Protein 7EUM (pdb70)

Radius of gyration: 29.99 Å; Cα contacts (8 Å, |Δi|>4): 3594; chains: 6; bounding box: 72×74×79 Å

Organism: Nitrosopumilus maritimus (strain SCM1) (NCBI:txid436308)

Secondary structure (DSSP, 8-state):
-EEEEE---EEEEE--GGGTT---HHHHHHHHHHTT----TT---EEEEEGGGS-SB---SS-HHHHHHHHHHHHHHHHHHHS-SS-EEEEE-SEEETHHHHHHHHSSEEEEETT-EEE-THHHHT---TTTHHHHHHHHH-HHHHHHHHHH---EEHHHHHHHTSSSEEE-GGGHHHHHHHHHHHHHSS-HHHHHHHHHHHHHHTTS-HHHHHHHHHHHHHHHHTSHHHH-/-EEEEE-SSTT-EEEEEE--GGGTT---HHHHHHHHHHTTTT---SS--EEEEEETTSSEEE-----TTHHHHHHHHHHHHHHHHHT-SS-EEEEE-SEEETHHHHHHHHSSEEEEETT-EEE-GGGGTTS--TTTHHHHHHHHH-HHHHHHHHHHT-EEEHHHHHHTTSSSEEE-HHHHHHHHHHHHHHHHHS-HHHHHHHHHHHHHHTTS-HHHHHHHHHHHHHHHHTSHHHH-/-EEEEEE--EEEEEE--GGGTT---HHHHHHHHHHHHHHHH-SS--EEEEEESSSSB------S-HHHHHHHHHHHHHHHHHHHT-SS-EEEEE-SEEETHHHHHHHHSSEEEEETT-EEE--GGGGT---SSSHHHHHHHHH-HHHHHHHHHH--EEEHHHHHHTTSSSEEE-GGGHHHHHHHHHHHHHTS-HHHHHHHHHHHHHHTTS-HHHHHHHHHHHHHHHHTSHHHHHH--/-EEEEE---EEEEE--GGGT----HHHHHHHHHHT---SS---EEEEETTSSEEE------HHHHHHHHHHHHHHHHHHHT-SS-EEEEE-SEEETHHHHHHHHSSEEEEETT-EEE-GGGGTTS--TTTHHHHHHHHH-HHHHHHHHHH---EEHHHHHHHTSSSEEE-STTHHHHHHHHHHHHHHS-HHHHHHHHHHHHHHTTS-HHHHHHHHHHHHHHHHTSHHHH-/-EEEEE---EEEEE--GGGTT---HHHHHHHHHHT----TT---EEEEETTSSEEE---S-HHHHHHHHHHHHHHHHHHHT-SS-EEEEE-SEEETHHHHHHHHSSEEEEETT-EEE-GGGGTT----SSHHHHHHHHH-HHHHHHHHHH--EEEHHHHHHTTSSSEEE-GGGHHHHHHHHHHHHHTS-HHHHHHHHHHHHHHTTS-HHHHHHHHHHHHHHHHTSGGGT-/-EEEEE---EEEEE--GGGTT---HHHHHHHHHH----SS---EEEEETTSSEEE-----SHHHHHHHHHHHHHHHHHHT-SS-EEEEE-SEEETHHHHHHHHSSEEEEETT-EEE-GGGGTT----SSHHHHHHHHH-HHHHHHHHHH--EEEHHHHHHTTSSSEEE-HHHHHHHHHHHHHHHHHS-HHHHHHHHHHHHHHTTS-HHHHHHHHHHHHHHHHTSHHHH-

Nearest PDB structures (foldseek):
  7eum-assembly1_A  TM=1.004E+00  e=6.176E-48  Nitrosopumilus maritimus SCM1
  7eum-assembly1_F  TM=1.001E+00  e=9.050E-43  Nitrosopumilus maritimus SCM1
  7eum-assembly1_B  TM=9.973E-01  e=1.621E-41  Nitrosopumilus maritimus SCM1
  7eum-assembly1_C  TM=9.932E-01  e=1.281E-41  Nitrosopumilus maritimus SCM1
  7eum-assembly1_D  TM=9.992E-01  e=5.921E-41  Nitrosopumilus maritimus SCM1

Foldseek 3Di:
DKDWDDDLLEIEIELPDVVQLSEDDLVSLVVLLVVLVVQLVVPSRAEYEQAYPDQEFRYPPPPDDVVVVVVRLVSLQSSLQSQLLRQHAYEYETRAEQEQSSLSSNLSGDAYEYEQRHKYAYLPPVVPDFRRNQLLPSVCLFQNDPVSCVRRVVRDIDGVVVCCVSRSHVYYYHNVCRVVVRVVVVNVRRPDDSLVNRLVSVLCVVPSPDDPVVSVVSVVVSVVVVVVDVSVVVVVD/DKDWDDDVEIEIEQDDCPVQAADDLVSLVVLLVCLVDDPSHAAYEQAYPDQAHRYAPPPDDVVVVVVVLVSLQSSLQSQQQGQHAYEYEGRHEQEASSLSSVLSGDAYEYEQRHKYAYQVVVVPDFRSNQLLPSVCLFQNDPVSVVRRVVRDIDGVVVCCVSRSHVYYHHSVCSVVVSVVVVVVRSVDDSLVRRLVSVLCVVCSPDDPVVSVVSVVVSVVVSVVDPVPVD/DWDWDDDLEIETEQPDVVQQSADDLVSLVVLLVCLVDDPVHAEYEQAYPDLAFRYADDDDVVVVVVRLVSLQSSLQSQQLRQHAYEYETSAEQEASSLSSQLSGDAYEYEQRHKHAYQVVVVPDFRSNCLLPSVCLQQNDPVSCVRRVVRDIDGDVVCCVSRSHVYYHHNVCSVVVSVVVSNVSRPDDSLLVSLVSVLCVVCSPDDPVVSVVSVVVSVVVVVVDPNVPD/DWDWDDPPEIEIEQPDVVQLSADDLVSLVVLCVCLPLAHDPVHAAYEYAYPPLAFRYAPDDDDVPCVVVRLVSLQSSLQSQQLYQHAYEYETSAHQEQSSLSSQLSGDAYEYEQRHKYAYQPLVPPDFRSNCLLPSVCLFQNDVVSCVRRNVRDIDGVVVCCVRRSHVYYDHSVCRVVVSVVVRSVSRPDDSLVVRLVSVLCVVPSPDDPVVSVVSVVVSVVVVVVPPSVVD/DWDWDDDPEIEIEQPPVVQLSADDLVVLVVLLCVLPVDDDPHAEYEYAYPPLAFRHADDDDVPVVVVRLVSLQSSLQSQQLGQHAYEYETSAEQEQSSLSSNLSGDAYEYEQRHKYAYLVVVVPDFRRNQLLPSVCLFQNDPVSCVRRVVRDIDGPVVCCVSRSHVYYHHSVCRVVVVVVVVVVSRPDDSLVRRLVSVLCVVPSPDDPVVSVVSVVVSVVVSVVDPVVVD/DKDWDFQFVLRQEIEIAQEDVVQQSADDLVSLVVLLVCLPQQEDDDSHAEYEYAYPPLAFRHEDPDDPVVVVVVLVSLQRSLQSQQRYQHAYEYEGRAEQEQSSLSNQLSGDAYEYEQRHKYAYLVVVVPDFRRNQLLPSVCLFQNPVVSCVRRVVRDIDTVVVCCVRRSHVYYHHSVCRVVVSNVVRSVSVVADSLVNRLVSVLCVVPSPDDPVVSVVSVVVSVVVVVVDPSVVD

Sequence (1394 aa):
HMSLVTTSGICTVKINRPDKLNAMNTDVAKELIKTFEELNHNDDVKVIILTGEGEKAFSYMSKISADESVEYAKTGQLVTATVELVKQPTIAAVNGFALGGGCELAMSCDIRIAADTAKLGQPEVTIGVPPGWGGTQRLMRIVGIAKAKELVYTGKMIKAEEAKEIGLVNHVVPLASLQEEALKMMAQQIAGNSTMGVQMSKVAINKGRNADLDTGLGLEILAWRNCFTHPDRQERMTHMSLVTTSICTVKINRPDKLNAMNTDVAKELIKTFEHNDDVKVIILTGEGEKAFSAMSKISADESVEYAKTGQLVTATVELVKQPTIAAVNGFALGGGCELAMSCDIRIAADTAKLGQPEVTIGVPPGWGGTQRLMRIVGIAKAKELVYTGKMIKAEEAKEIGLVNHVVPLASLQEEALKMAQQIAGNSTMGVQMSKVAINKGRNADLDTGLGLEILAWRNCFTHPDRQEHMSLVTTSICTVKINRPDKLNAMNTDVAKELIKTFEHNDDVKVIILTGEGEKAFSASKISADESVEYAKTGQLVTATVELVKQPTIAAVNGFALGGGCELAMSCDIRIAADTAKLGQPEVTIGVPPGWGGTQRLMRIVGIAKAKELVYTGKMIKAEEAKEIGLVNHVVPLASLQEEALKMAQQIAGNSTMGVQMSKVAINKGRNADLDTGLGLEILAWRNCFTHPDRQEHMSLVTTSICTVKINRPDKLNAMNTDVAKELIKTFEENHNDDVKVIILTGEGEKAFSAMSKISADESVEYAKTGQLVTATVELVKQPTIAAVNGFALGGGCELAMSCDIRIAADTAKLGQPEVTIGVPPGWGGTQRLMRIVGIAKAKELVYTGKMIKAEEAKEIGLVNHVVPLASLQEEALKMAQQIAGNSTMGVQMSKVAINKGRNADLDTGLGLEILAWRNCFTHPDRQEHMSLVTTSICTVKINRPDKLNAMNTDVAKELIKTFENHNDDVKVIILTGEGEKAFSASKISADESVEYAKTGQLVTATVELVKQPTIAAVNGFALGGGCELAMSCDIRIAADTAKLGQPEVTIGVPPGWGGTQRLMRIVGIAKAKELVYTGKMIKAEEAKEIGLVNHVVPLASLQEEALKMAQQIAGNSTMGVQMSKVAINKGRNADLDTGLGLEILAWRNCFTHPDRQEHMSLVTTSTSDGICTVKINRPDKLNAMNTDVAKELIKTFEELNHNDDVKVIILTGEGEKAFSASKISADESVEYAKTGQLVTATVELVKQPTIAAVNGFALGGGCELAMSCDIRIAADTAKLGQPEVTIGVPPGWGGTQRLMRIVGIAKAKELVYTGKMIKAEEAKEIGLVNHVVPLASLQEEALKMAQQIAGNSTMGVQMSKVAINKGRNADLDTGLGLEILAWRNCFTHPDRQE

Solvent-accessible surface area: 46269 Å² total; per-residue (Å²): 156,14,30,102,89,67,105,104,21,14,0,19,0,56,0,47,60,88,111,118,118,2,38,26,45,51,96,7,0,107,78,0,15,129,16,0,75,77,3,22,106,37,121,115,3,76,0,0,4,0,14,0,60,39,104,168,4,0,12,155,124,16,155,22,52,11,81,83,0,34,89,60,0,98,14,0,27,99,0,0,30,14,0,8,87,2,59,0,0,0,0,0,2,0,10,2,76,0,43,8,16,1,1,2,1,0,4,1,6,2,0,2,4,0,0,63,68,0,79,0,2,2,42,19,1,74,79,1,4,0,1,2,7,0,0,1,0,5,2,16,65,24,19,26,20,7,30,1,5,2,3,1,0,3,7,53,91,6,69,0,91,76,0,56,120,30,27,1,2,1,64,32,27,83,41,99,36,6,126,91,58,0,54,106,17,0,108,78,4,12,53,11,0,41,16,0,3,24,16,0,4,47,0,0,7,27,0,59,24,20,9,9,56,0,0,14,4,0,0,20,5,0,10,12,0,0,8,47,48,83,29,14,112,123,79,42,153,108,39,37,92,69,63,85,125,19,0,22,2,56,1,65,77,49,138,170,66,0,27,31,38,58,86,2,0,63,62,0,29,118,24,9,113,49,59,125,111,4,80,0,0,3,0,0,4,70,35,102,123,0,0,0,45,204,54,149,67,50,22,83,75,5,26,56,101,0,74,17,0,26,80,0,0,29,30,0,7,82,12,83,1,0,0,0,0,0,0,5,1,78,0,27,6,17,2,1,2,1,0,5,1,4,1,0,2,0,0,0,76,52,0,51,0,3,2,42,21,0,80,99,0,10,1,1,2,32,0,1,3,0,6,5,14,62,25,17,26,19,8,27,1,5,2,5,2,0,4,8,46,93,6,106,0,70,45,0,88,97,24,25,2,2,6,66,35,22,83,21,105,49,1,73,99,71,0,63,115,14,0,80,75,2,21,70,20,16,50,11,0,4,22,18,0,2,44,0,0,2,28,0,55,27,17,10,10,57,0,0,14,0,0,0,16,4,0,16,10,0,0,19,47,49,95,35,18,104,154,133,18,38,92,94,78,76,114,5,0,21,0,56,0,58,75,36,137,139,72,1,26,28,45,48,92,4,0,107,62,0,35,156,12,6,124,42,65,135,118,6,87,0,0,2,0,0,3,59,33,102,102,0,0,0,46,98,168,58,55,15,82,86,0,32,59,72,0,96,27,0,29,97,0,0,30,28,0,8,94,11,69,0,2,0,0,0,0,0,6,2,59,0,20,9,17,1,2,2,0,0,4,0,5,2,0,2,2,0,0,79,59,1,66,0,3,2,38,19,1,79,95,0,7,0,1,3,9,0,0,2,0,6,1,16,62,24,18,27,19,6,33,1,6,4,6,0,0,4,7,49,92,5,147,2,110,72,0,76,119,29,22,1,2,3,55,34,12,86,46,108,41,2,60,85,81,0,45,102,20,0,87,86,4,15,73,20,12,49,11,0,4,32,17,0,4,46,0,0,6,28,0,55,26,20,10,10,59,0,0,11,0,0,0,14,5,0,12,11,0,0,4,50,45,82,35,19,120,154,79,122,29,97,95,68,114,124,9,2,22,2,49,0,57,62,42,140,132,76,0,28,25,8,61,69,0,0,111,50,5,24,132,14,2,56,138,36,25,67,120,122,4,87,0,0,6,0,12,0,50,41,79,85,0,0,0,49,152,18,110,69,58,12,88,88,3,37,99,56,0,104,22,0,32,98,1,0,32,13,0,7,94,4,46,0,1,0,0,0,3,0,2,5,68,0,25,8,16,1,1,2,1,0,5,1,5,2,0,2,2,0,0,82,69,0,83,0,2,1,42,18,0,52,60,0,3,0,0,2,7,0,0,1,0,6,2,14,63,24,16,28,19,7,33,0,5,5,6,0,0,3,5,54,80,7,104,2,103,52,0,74,118,32,26,1,2,10,64,38,23,85,67,107,34,6,117,95,73,1,56,112,23,0,82,87,4,9,73,17,13,46,17,0,4,28,19,0,3,46,0,0,7,26,0,54,25,17,10,10,58,0,0,12,1,0,1,22,5,0,11,10,0,0,1,49,43,70,38,26,106,154,89,21,51,110,101,79,100,129,18,8,20,2,61,0,63,36,62,146,137,61,1,30,24,56,51,76,0,0,107,67,0,26,160,36,2,84,100,27,71,112,120,16,70,0,5,0,0,2,3,59,31,105,130,1,0,1,45,74,164,124,48,11,84,79,0,28,68,63,0,62,26,0,30,62,0,0,30,31,0,6,94,9,71,0,0,0,0,0,0,0,6,4,69,0,25,8,19,1,0,3,0,0,4,1,6,2,0,2,4,0,0,80,61,0,70,0,2,2,41,22,0,72,101,0,8,0,0,2,7,0,0,1,0,6,1,16,64,25,19,26,19,6,34,1,5,4,5,0,0,4,6,52,84,10,103,1,110,74,0,47,130,36,25,1,0,1,55,35,18,84,50,109,41,4,44,119,74,0,49,138,22,0,100,73,3,30,74,13,18,38,18,0,3,28,18,0,3,51,0,1,6,29,0,56,29,18,9,9,56,0,0,13,0,0,0,15,4,0,30,13,0,0,19,38,44,83,42,28,115,136,163,29,34,114,92,47,91,34,87,79,78,0,4,4,21,2,61,0,55,58,68,147,130,60,1,24,23,51,53,102,8,0,132,63,0,11,141,28,2,64,38,43,44,26,65,119,102,8,47,0,0,3,0,14,2,60,41,115,131,1,0,0,43,80,191,61,66,22,80,94,0,50,69,65,0,87,15,0,14,62,2,3,24,0,0,7,60,3,63,0,0,0,0,0,3,0,10,1,69,0,29,8,18,1,1,2,4,0,4,1,5,1,0,2,4,0,0,71,48,0,50,0,2,0,46,26,0,74,105,0,8,0,0,2,9,0,0,1,0,5,1,15,65,24,17,26,21,6,33,1,5,2,4,0,0,5,9,51,101,6,69,0,96,68,0,58,122,34,23,1,2,2,52,34,21,80,43,88,31,7,112,93,46,0,67,117,14,0,94,73,3,8,60,18,20,42,18,0,3,21,16,0,3,42,0,0,7,30,0,55,25,21,9,10,55,0,0,14,1,0,0,18,4,0,15,11,0,0,9,47,49,91,31,14,94,161

B-factor: mean 64.14, std 20.49, range [15.52, 165.28]

Structure (mmCIF, N/CA/C/O backbone):
data_7EUM
#
_entry.id   7EUM
#
_cell.length_a   75.868
_cell.length_b   75.868
_cell.length_c   207.965
_cell.angle_alpha   90.000
_cell.angle_beta   90.000
_cell.angle_gamma   120.000
#
_symmetry.space_group_name_H-M   'P 32'
#
loop_
_entity.id
_entity.type
_entity.pdbx_description
1 polymer 'Enoyl-CoA hydratase/isomerase'
2 water water
#
loop_
_atom_site.group_PDB
_atom_site.id
_atom_site.type_symbol
_atom_site.label_atom_id
_atom_site.label_alt_id
_atom_site.label_comp_id
_atom_site.label_asym_id
_atom_site.label_entity_id
_atom_site.label_seq_id
_atom_site.pdbx_PDB_ins_code
_atom_site.Cartn_x
_atom_site.Cartn_y
_atom_site.Cartn_z
_atom_site.occupancy
_atom_site.B_iso_or_equiv
_atom_site.auth_seq_id
_atom_site.auth_comp_id
_atom_site.auth_asym_id
_atom_site.auth_atom_id
_atom_site.pdbx_PDB_model_num
ATOM 1 N N . HIS A 1 1 ? 59.343 106.986 11.003 1.00 76.21 0 HIS C N 1
ATOM 2 C CA . HIS A 1 1 ? 58.666 106.739 12.270 1.00 71.40 0 HIS C CA 1
ATOM 3 C C . HIS A 1 1 ? 57.160 106.942 12.140 1.00 67.37 0 HIS C C 1
ATOM 4 O O . HIS A 1 1 ? 56.422 106.013 11.810 1.00 62.63 0 HIS C O 1
ATOM 11 N N . MET A 1 2 ? 56.712 108.168 12.402 1.00 70.16 1 MET C N 1
ATOM 12 C CA . MET A 1 2 ? 55.301 108.512 12.327 1.00 66.32 1 MET C CA 1
ATOM 13 C C . MET A 1 2 ? 55.178 110.009 12.094 1.00 66.93 1 MET C C 1
ATOM 14 O O . MET A 1 2 ? 55.871 110.798 12.740 1.00 71.71 1 MET C O 1
ATOM 19 N N . SER A 1 3 ? 54.294 110.392 11.178 1.00 64.61 2 SER C N 1
ATOM 20 C CA . SER A 1 3 ? 54.153 111.785 10.782 1.00 68.55 2 SER C CA 1
ATOM 21 C C . SER A 1 3 ? 52.759 112.300 11.114 1.00 64.31 2 SER C C 1
ATOM 22 O O . SER A 1 3 ? 51.774 111.563 11.044 1.00 53.60 2 SER C O 1
ATOM 25 N N . LEU A 1 4 ? 52.689 113.581 11.471 1.00 65.96 3 LEU C N 1
ATOM 26 C CA . LEU A 1 4 ? 51.441 114.230 11.844 1.00 64.91 3 LEU C CA 1
ATOM 27 C C . LEU A 1 4 ? 51.304 115.545 11.090 1.00 67.87 3 LEU C C 1
ATOM 28 O O . LEU A 1 4 ? 52.269 116.306 10.975 1.00 73.54 3 LEU C O 1
ATOM 33 N N . VAL A 1 5 ? 50.104 115.808 10.572 1.00 65.19 4 VAL C N 1
ATOM 34 C CA . VAL A 1 5 ? 49.815 117.072 9.895 1.00 67.23 4 VAL C CA 1
ATOM 35 C C . VAL A 1 5 ? 48.380 117.474 10.213 1.00 64.61 4 VAL C C 1
ATOM 36 O O . VAL A 1 5 ? 47.441 116.753 9.866 1.00 62.71 4 VAL C O 1
ATOM 40 N N . THR A 1 6 ? 48.204 118.622 10.866 1.00 67.23 5 THR C N 1
ATOM 41 C CA . THR A 1 6 ? 46.896 119.051 11.349 1.00 69.65 5 THR C CA 1
ATOM 42 C C . THR A 1 6 ? 46.529 120.413 10.775 1.00 72.38 5 THR C C 1
ATOM 43 O O . THR A 1 6 ? 47.322 121.357 10.856 1.00 68.50 5 THR C O 1
ATOM 47 N N . THR A 1 7 ? 45.327 120.510 10.212 1.00 70.72 6 THR C N 1
ATOM 48 C CA . THR A 1 7 ? 44.679 121.789 9.919 1.00 75.83 6 THR C CA 1
ATOM 49 C C . THR A 1 7 ? 43.225 121.505 9.550 1.00 73.98 6 THR C C 1
ATOM 50 O O . THR A 1 7 ? 42.785 120.351 9.525 1.00 70.67 6 THR C O 1
ATOM 54 N N . SER A 1 8 ? 42.475 122.574 9.293 1.00 77.51 7 SER C N 1
ATOM 55 C CA . SER A 1 8 ? 41.076 122.467 8.883 1.00 76.40 7 SER C CA 1
ATOM 56 C C . SER A 1 8 ? 40.638 123.699 8.101 1.00 83.28 7 SER C C 1
ATOM 57 O O . SER A 1 8 ? 41.460 124.537 7.735 1.00 89.11 7 SER C O 1
ATOM 60 N N . GLY A 1 12 ? 41.879 121.580 12.765 1.00 75.31 11 GLY C N 1
ATOM 61 C CA . GLY A 1 12 ? 41.396 120.573 13.691 1.00 67.98 11 GLY C CA 1
ATOM 62 C C . GLY A 1 12 ? 41.266 119.182 13.098 1.00 62.71 11 GLY C C 1
ATOM 63 O O . GLY A 1 12 ? 40.754 118.269 13.743 1.00 62.84 11 GLY C O 1
ATOM 64 N N . ILE A 1 13 ? 41.719 119.017 11.861 1.00 64.69 12 ILE C N 1
ATOM 65 C CA . ILE A 1 13 ? 41.741 117.719 11.198 1.00 59.05 12 ILE C CA 1
ATOM 66 C C . ILE A 1 13 ? 43.190 117.262 11.137 1.00 55.77 12 ILE C C 1
ATOM 67 O O . ILE A 1 13 ? 44.032 117.921 10.514 1.00 59.15 12 ILE C O 1
ATOM 72 N N . CYS A 1 14 ? 43.482 116.147 11.803 1.00 55.01 13 CYS C N 1
ATOM 73 C CA . CYS A 1 14 ? 44.839 115.645 11.964 1.00 55.10 13 CYS C CA 1
ATOM 74 C C . CYS A 1 14 ? 45.004 114.358 11.169 1.00 51.51 13 CYS C C 1
ATOM 75 O O . CYS A 1 14 ? 44.313 113.368 11.432 1.00 46.43 13 CYS C O 1
ATOM 78 N N . THR A 1 15 ? 45.917 114.378 10.205 1.00 52.43 14 THR C N 1
ATOM 79 C CA . THR A 1 15 ? 46.309 113.196 9.456 1.00 49.53 14 THR C CA 1
ATOM 80 C C . THR A 1 15 ? 47.550 112.593 10.099 1.00 49.17 14 THR C C 1
ATOM 81 O O . THR A 1 15 ? 48.557 113.288 10.294 1.00 54.14 14 THR C O 1
ATOM 85 N N . VAL A 1 16 ? 47.461 111.309 10.440 1.00 47.30 15 VAL C N 1
ATOM 86 C CA . VAL A 1 16 ? 48.555 110.549 11.031 1.00 53.65 15 VAL C CA 1
ATOM 87 C C . VAL A 1 16 ? 49.007 109.510 10.015 1.00 57.44 15 VAL C C 1
ATOM 88 O O . VAL A 1 16 ? 48.180 108.781 9.454 1.00 47.68 15 VAL C O 1
ATOM 92 N N . LYS A 1 17 ? 50.313 109.442 9.782 1.00 50.41 16 LYS C N 1
ATOM 93 C CA . LYS A 1 17 ? 50.888 108.590 8.751 1.00 58.41 16 LYS C CA 1
ATOM 94 C C . LYS A 1 17 ? 51.912 107.648 9.364 1.00 58.70 16 LYS C C 1
ATOM 95 O O . LYS A 1 17 ? 52.834 108.092 10.060 1.00 60.72 16 LYS C O 1
ATOM 101 N N . ILE A 1 18 ? 51.738 106.353 9.106 1.00 58.27 17 ILE C N 1
ATOM 102 C CA . ILE A 1 18 ? 52.763 105.352 9.388 1.00 63.28 17 ILE C CA 1
ATOM 103 C C . ILE A 1 18 ? 53.868 105.526 8.351 1.00 75.66 17 ILE C C 1
ATOM 104 O O . ILE A 1 18 ? 53.655 105.279 7.161 1.00 76.22 17 ILE C O 1
ATOM 109 N N . ASN A 1 19 ? 55.046 105.952 8.793 1.00 86.50 18 ASN C N 1
ATOM 110 C CA . ASN A 1 19 ? 56.142 106.302 7.892 1.00 93.64 18 ASN C CA 1
ATOM 111 C C . ASN A 1 19 ? 57.209 105.212 7.963 1.00 95.21 18 ASN C C 1
ATOM 112 O O . ASN A 1 19 ? 58.164 105.304 8.737 1.00 97.01 18 ASN C O 1
ATOM 117 N N . ARG A 1 20 ? 57.041 104.178 7.139 1.00 82.24 19 ARG C N 1
ATOM 118 C CA . ARG A 1 20 ? 58.036 103.121 6.992 1.00 82.69 19 ARG C CA 1
ATOM 119 C C . ARG A 1 20 ? 57.810 102.371 5.683 1.00 80.81 19 ARG C C 1
ATOM 120 O O . ARG A 1 20 ? 57.476 101.180 5.702 1.00 73.13 19 ARG C O 1
ATOM 128 N N . PRO A 1 21 ? 57.991 103.024 4.530 1.00 76.06 20 PRO C N 1
ATOM 129 C CA . PRO A 1 21 ? 57.670 102.364 3.254 1.00 79.73 20 PRO C CA 1
ATOM 130 C C . PRO A 1 21 ? 58.658 101.284 2.849 1.00 83.02 20 PRO C C 1
ATOM 131 O O . PRO A 1 21 ? 58.348 100.503 1.940 1.00 96.82 20 PRO C O 1
ATOM 135 N N . ASP A 1 22 ? 59.830 101.208 3.485 1.00 85.12 21 ASP C N 1
ATOM 136 C CA . ASP A 1 22 ? 60.791 100.170 3.127 1.00 93.82 21 ASP C CA 1
ATOM 137 C C . ASP A 1 22 ? 60.300 98.783 3.526 1.00 91.41 21 ASP C C 1
ATOM 138 O O . ASP A 1 22 ? 60.676 97.790 2.894 1.00 93.47 21 ASP C O 1
ATOM 143 N N . LYS A 1 23 ? 59.470 98.694 4.567 1.00 84.42 22 LYS C N 1
ATOM 144 C CA . LYS A 1 23 ? 58.903 97.430 5.023 1.00 79.83 22 LYS C CA 1
ATOM 145 C C . LYS A 1 23 ? 57.400 97.353 4.789 1.00 88.35 22 LYS C C 1
ATOM 146 O O . LYS A 1 23 ? 56.706 96.619 5.499 1.00 89.31 22 LYS C O 1
ATOM 152 N N . LEU A 1 24 ? 56.882 98.091 3.808 1.00 83.86 23 LEU C N 1
ATOM 153 C CA . LEU A 1 24 ? 55.449 98.095 3.516 1.00 83.76 23 LEU C CA 1
ATOM 154 C C . LEU A 1 24 ? 54.644 98.605 4.710 1.00 80.44 23 LEU C C 1
ATOM 155 O O . LEU A 1 24 ? 53.526 98.153 4.963 1.00 79.33 23 LEU C O 1
ATOM 160 N N . ASN A 1 25 ? 55.216 99.565 5.441 1.00 81.70 24 ASN C N 1
ATOM 161 C CA . ASN A 1 25 ? 54.622 100.077 6.678 1.00 76.53 24 ASN C CA 1
ATOM 162 C C . ASN A 1 25 ? 54.309 98.939 7.650 1.00 78.09 24 ASN C C 1
ATOM 163 O O . ASN A 1 25 ? 53.272 98.928 8.317 1.00 72.53 24 ASN C O 1
ATOM 168 N N . ALA A 1 26 ? 55.223 97.973 7.735 1.00 88.83 25 ALA C N 1
ATOM 169 C CA . ALA A 1 26 ? 55.016 96.813 8.592 1.00 91.64 25 ALA C CA 1
ATOM 170 C C . ALA A 1 26 ? 54.950 97.224 10.058 1.00 91.92 25 ALA C C 1
ATOM 171 O O . ALA A 1 26 ? 55.557 98.212 10.481 1.00 94.78 25 ALA C O 1
ATOM 173 N N . MET A 1 27 ? 54.209 96.440 10.837 1.00 91.06 26 MET C N 1
ATOM 174 C CA . MET A 1 27 ? 53.957 96.732 12.242 1.00 84.57 26 MET C CA 1
ATOM 175 C C . MET A 1 27 ? 54.957 95.974 13.108 1.00 86.36 26 MET C C 1
ATOM 176 O O . MET A 1 27 ? 54.885 94.746 13.223 1.00 89.28 26 MET C O 1
ATOM 181 N N . ASN A 1 28 ? 55.886 96.706 13.713 1.00 85.22 27 ASN C N 1
ATOM 182 C CA . ASN A 1 28 ? 56.736 96.198 14.775 1.00 85.78 27 ASN C CA 1
ATOM 183 C C . ASN A 1 28 ? 56.358 96.902 16.078 1.00 77.61 27 ASN C C 1
ATOM 184 O O . ASN A 1 28 ? 55.395 97.676 16.133 1.00 72.66 27 ASN C O 1
ATOM 189 N N . THR A 1 29 ? 57.117 96.629 17.140 1.00 79.06 28 THR C N 1
ATOM 190 C CA . THR A 1 29 ? 56.821 97.262 18.421 1.00 76.19 28 THR C CA 1
ATOM 191 C C . THR A 1 29 ? 57.120 98.756 18.395 1.00 77.03 28 THR C C 1
ATOM 192 O O . THR A 1 29 ? 56.483 99.527 19.122 1.00 77.72 28 THR C O 1
ATOM 196 N N . ASP A 1 30 ? 58.068 99.185 17.558 1.00 77.53 29 ASP C N 1
ATOM 197 C CA . ASP A 1 30 ? 58.429 100.599 17.502 1.00 76.44 29 ASP C CA 1
ATOM 198 C C . ASP A 1 30 ? 57.285 101.440 16.946 1.00 70.98 29 ASP C C 1
ATOM 199 O O . ASP A 1 30 ? 56.906 102.460 17.536 1.00 70.66 29 ASP C O 1
ATOM 204 N N . VAL A 1 31 ? 56.724 101.029 15.805 1.00 71.25 30 VAL C N 1
ATOM 205 C CA . VAL A 1 31 ? 55.618 101.783 15.224 1.00 68.41 30 VAL C CA 1
ATOM 206 C C . VAL A 1 31 ? 54.382 101.689 16.109 1.00 67.21 30 VAL C C 1
ATOM 207 O O . VAL A 1 31 ? 53.605 102.645 16.200 1.00 66.24 30 VAL C O 1
ATOM 211 N N . ALA A 1 32 ? 54.190 100.559 16.795 1.00 67.40 31 ALA C N 1
ATOM 212 C CA . ALA A 1 32 ? 53.070 100.439 17.723 1.00 61.25 31 ALA C CA 1
ATOM 213 C C . ALA A 1 32 ? 53.203 101.434 18.869 1.00 56.73 31 ALA C C 1
ATOM 214 O O . ALA A 1 32 ? 52.240 102.124 19.227 1.00 53.96 31 ALA C O 1
ATOM 216 N N . LYS A 1 33 ? 54.399 101.528 19.454 1.00 57.87 32 LYS C N 1
ATOM 217 C CA . LYS A 1 33 ? 54.615 102.474 20.543 1.00 62.36 32 LYS C CA 1
ATOM 218 C C . LYS A 1 33 ? 54.478 103.914 20.062 1.00 61.50 32 LYS C C 1
ATOM 219 O O . LYS A 1 33 ? 53.921 104.760 20.771 1.00 60.27 32 LYS C O 1
ATOM 225 N N . GLU A 1 34 ? 54.972 104.213 18.858 1.00 61.64 33 GLU C N 1
ATOM 226 C CA . GLU A 1 34 ? 54.838 105.573 18.345 1.00 63.31 33 GLU C CA 1
ATOM 227 C C . GLU A 1 34 ? 53.379 105.915 18.062 1.00 58.83 33 GLU C C 1
ATOM 228 O O . GLU A 1 34 ? 52.952 107.055 18.279 1.00 61.43 33 GLU C O 1
ATOM 234 N N . LEU A 1 35 ? 52.592 104.939 17.598 1.00 54.36 34 LEU C N 1
ATOM 235 C CA . LEU A 1 35 ? 51.155 105.151 17.447 1.00 53.66 34 LEU C CA 1
ATOM 236 C C . LEU A 1 35 ? 50.498 105.417 18.794 1.00 50.41 34 LEU C C 1
ATOM 237 O O . LEU A 1 35 ? 49.646 106.307 18.916 1.00 52.08 34 LEU C O 1
ATOM 242 N N . ILE A 1 36 ? 50.875 104.643 19.815 1.00 48.84 35 ILE C N 1
ATOM 243 C CA . ILE A 1 36 ? 50.345 104.856 21.160 1.00 53.10 35 ILE C CA 1
ATOM 244 C C . ILE A 1 36 ? 50.638 106.276 21.625 1.00 58.88 35 ILE C C 1
ATOM 245 O O . ILE A 1 36 ? 49.763 106.971 22.156 1.00 58.84 35 ILE C O 1
ATOM 250 N N . LYS A 1 37 ? 51.875 106.732 21.420 1.00 60.73 36 LYS C N 1
ATOM 251 C CA . LYS A 1 37 ? 52.262 108.056 21.897 1.00 63.04 36 LYS C CA 1
ATOM 252 C C . LYS A 1 37 ? 51.583 109.161 21.094 1.00 62.59 36 LYS C C 1
ATOM 253 O O . LYS A 1 37 ? 51.241 110.213 21.646 1.00 64.85 36 LYS C O 1
ATOM 259 N N . THR A 1 38 ? 51.377 108.942 19.793 1.00 57.77 37 THR C N 1
ATOM 260 C CA . THR A 1 38 ? 50.730 109.959 18.971 1.00 58.12 37 THR C CA 1
ATOM 261 C C . THR A 1 38 ? 49.250 110.086 19.309 1.00 55.68 37 THR C C 1
ATOM 262 O O . THR A 1 38 ? 48.726 111.202 19.413 1.00 58.12 37 THR C O 1
ATOM 266 N N . PHE A 1 39 ? 48.559 108.958 19.486 1.00 52.34 38 PHE C N 1
ATOM 267 C CA . PHE A 1 39 ? 47.135 109.013 19.798 1.00 54.71 38 PHE C CA 1
ATOM 268 C C . PHE A 1 39 ? 46.880 109.435 21.239 1.00 62.64 38 PHE C C 1
ATOM 269 O O . PHE A 1 39 ? 45.809 109.976 21.539 1.00 51.08 38 PHE C O 1
ATOM 277 N N . GLU A 1 40 ? 47.839 109.203 22.139 1.00 37.17 39 GLU C N 1
ATOM 278 C CA . GLU A 1 40 ? 47.678 109.660 23.516 1.00 45.88 39 GLU C CA 1
ATOM 279 C C . GLU A 1 40 ? 47.784 111.176 23.606 1.00 50.28 39 GLU C C 1
ATOM 280 O O . GLU A 1 40 ? 47.086 111.806 24.410 1.00 54.14 39 GLU C O 1
ATOM 286 N N . GLU A 1 41 ? 48.652 111.780 22.791 1.00 50.15 40 GLU C N 1
ATOM 287 C CA . GLU A 1 41 ? 48.750 113.236 22.761 1.00 47.00 40 GLU C CA 1
ATOM 288 C C . GLU A 1 41 ? 47.487 113.859 22.182 1.00 39.17 40 GLU C C 1
ATOM 289 O O . GLU A 1 41 ? 47.038 114.914 22.647 1.00 44.01 40 GLU C O 1
ATOM 295 N N . LEU A 1 42 ? 46.896 113.218 21.170 1.00 74.51 41 LEU C N 1
ATOM 296 C CA . LEU A 1 42 ? 45.671 113.731 20.569 1.00 59.02 41 LEU C CA 1
ATOM 297 C C . LEU A 1 42 ? 44.497 113.710 21.539 1.00 57.86 41 LEU C C 1
ATOM 298 O O . LEU A 1 42 ? 43.542 114.470 21.350 1.00 55.04 41 LEU C O 1
ATOM 303 N N . ASN A 1 43 ? 44.545 112.859 22.567 1.00 61.41 42 ASN C N 1
ATOM 304 C CA . ASN A 1 43 ? 43.512 112.887 23.597 1.00 61.20 42 ASN C CA 1
ATOM 305 C C . ASN A 1 43 ? 43.530 114.209 24.353 1.00 62.85 42 ASN C C 1
ATOM 306 O O . ASN A 1 43 ? 42.478 114.717 24.758 1.00 62.70 42 ASN C O 1
ATOM 311 N N . HIS A 1 44 ? 44.716 114.778 24.554 1.00 61.38 43 HIS C N 1
ATOM 312 C CA . HIS A 1 44 ? 44.866 116.073 25.200 1.00 62.79 43 HIS C CA 1
ATOM 313 C C . HIS A 1 44 ? 44.877 117.227 24.207 1.00 66.47 43 HIS C C 1
ATOM 314 O O . HIS A 1 44 ? 44.914 118.388 24.628 1.00 68.23 43 HIS C O 1
ATOM 321 N N . ASN A 1 45 ? 44.847 116.938 22.908 1.00 64.97 44 ASN C N 1
ATOM 322 C CA . ASN A 1 45 ? 44.830 117.966 21.873 1.00 66.38 44 ASN C CA 1
ATOM 323 C C . ASN A 1 45 ? 43.382 118.377 21.629 1.00 69.58 44 ASN C C 1
ATOM 324 O O . ASN A 1 45 ? 42.587 117.593 21.100 1.00 71.50 44 ASN C O 1
ATOM 329 N N . ASP A 1 46 ? 43.042 119.608 22.009 1.00 71.57 45 ASP C N 1
ATOM 330 C CA . ASP A 1 46 ? 41.673 120.092 21.892 1.00 71.28 45 ASP C CA 1
ATOM 331 C C . ASP A 1 46 ? 41.387 120.768 20.559 1.00 75.27 45 ASP C C 1
ATOM 332 O O . ASP A 1 46 ? 40.214 120.924 20.201 1.00 70.47 45 ASP C O 1
ATOM 337 N N . ASP A 1 47 ? 42.421 121.175 19.820 1.00 83.65 46 ASP C N 1
ATOM 338 C CA . ASP A 1 47 ? 42.195 121.722 18.487 1.00 85.57 46 ASP C CA 1
ATOM 339 C C . ASP A 1 47 ? 41.731 120.639 17.523 1.00 78.26 46 ASP C C 1
ATOM 340 O O . ASP A 1 47 ? 40.796 120.853 16.743 1.00 80.00 46 ASP C O 1
ATOM 345 N N . VAL A 1 48 ? 42.365 119.467 17.573 1.00 69.75 47 VAL C N 1
ATOM 346 C CA . VAL A 1 48 ? 42.049 118.386 16.647 1.00 62.26 47 VAL C CA 1
ATOM 347 C C . VAL A 1 48 ? 40.634 117.885 16.900 1.00 54.49 47 VAL C C 1
ATOM 348 O O . VAL A 1 48 ? 40.255 117.587 18.041 1.00 56.18 47 VAL C O 1
ATOM 352 N N . LYS A 1 49 ? 39.844 117.788 15.832 1.00 48.02 48 LYS C N 1
ATOM 353 C CA . LYS A 1 49 ? 38.475 117.291 15.896 1.00 50.48 48 LYS C CA 1
ATOM 354 C C . LYS A 1 49 ? 38.303 115.914 15.275 1.00 46.41 48 LYS C C 1
ATOM 355 O O . LYS A 1 49 ? 37.545 115.097 15.802 1.00 45.48 48 LYS C O 1
ATOM 361 N N . VAL A 1 50 ? 38.975 115.640 14.157 1.00 47.60 49 VAL C N 1
ATOM 362 C CA . VAL A 1 50 ? 38.897 114.353 13.476 1.00 46.93 49 VAL C CA 1
ATOM 363 C C . VAL A 1 50 ? 40.312 113.897 13.149 1.00 45.91 49 VAL C C 1
ATOM 364 O O . VAL A 1 50 ? 41.200 114.713 12.880 1.00 48.85 49 VAL C O 1
ATOM 368 N N . ILE A 1 51 ? 40.522 112.583 13.177 1.00 40.13 50 ILE C N 1
ATOM 369 C CA . ILE A 1 51 ? 41.823 111.979 12.915 1.00 46.74 50 ILE C CA 1
ATOM 370 C C . ILE A 1 51 ? 41.719 111.120 11.662 1.00 46.64 50 ILE C C 1
ATOM 371 O O . ILE A 1 51 ? 40.776 110.334 11.517 1.00 43.33 50 ILE C O 1
ATOM 376 N N . ILE A 1 52 ? 42.684 111.277 10.759 1.00 48.59 51 ILE C N 1
ATOM 377 C CA . ILE A 1 52 ? 42.818 110.435 9.574 1.00 49.50 51 ILE C CA 1
ATOM 378 C C . ILE A 1 52 ? 44.057 109.571 9.760 1.00 49.17 51 ILE C C 1
ATOM 379 O O . ILE A 1 52 ? 45.154 110.090 9.999 1.00 49.12 51 ILE C O 1
ATOM 384 N N . LEU A 1 53 ? 43.886 108.256 9.653 1.00 46.56 52 LEU C N 1
ATOM 385 C CA . LEU A 1 53 ? 44.984 107.305 9.777 1.00 48.26 52 LEU C CA 1
ATOM 386 C C . LEU A 1 53 ? 45.190 106.613 8.438 1.00 48.49 52 LEU C C 1
ATOM 387 O O . LEU A 1 53 ? 44.279 105.952 7.929 1.00 50.09 52 LEU C O 1
ATOM 392 N N . THR A 1 54 ? 46.385 106.767 7.872 1.00 50.85 53 THR C N 1
ATOM 393 C CA . THR A 1 54 ? 46.713 106.155 6.593 1.00 53.24 53 THR C CA 1
ATOM 394 C C . THR A 1 54 ? 48.215 105.922 6.533 1.00 56.19 53 THR C C 1
ATOM 395 O O . THR A 1 54 ? 48.978 106.424 7.361 1.00 57.32 53 THR C O 1
ATOM 399 N N . GLY A 1 55 ? 48.635 105.148 5.536 1.00 58.64 54 GLY C N 1
ATOM 400 C CA . GLY A 1 55 ? 50.040 104.850 5.355 1.00 58.03 54 GLY C CA 1
ATOM 401 C C . GLY A 1 55 ? 50.724 105.837 4.425 1.00 64.84 54 GLY C C 1
ATOM 402 O O . GLY A 1 55 ? 50.104 106.416 3.537 1.00 65.26 54 GLY C O 1
ATOM 403 N N . GLU A 1 56 ? 52.021 106.027 4.649 1.00 66.72 55 GLU C N 1
ATOM 404 C CA . GLU A 1 56 ? 52.804 106.905 3.791 1.00 68.24 55 GLU C CA 1
ATOM 405 C C . GLU A 1 56 ? 53.039 106.251 2.436 1.00 70.22 55 GLU C C 1
ATOM 406 O O . GLU A 1 56 ? 53.353 105.060 2.346 1.00 71.64 55 GLU C O 1
ATOM 412 N N . GLY A 1 57 ? 52.891 107.039 1.381 1.00 72.02 56 GLY C N 1
ATOM 413 C CA . GLY A 1 57 ? 53.009 106.521 0.037 1.00 75.60 56 GLY C CA 1
ATOM 414 C C . GLY A 1 57 ? 51.665 106.140 -0.548 1.00 76.32 56 GLY C C 1
ATOM 415 O O . GLY A 1 57 ? 50.597 106.372 0.027 1.00 75.04 56 GLY C O 1
ATOM 416 N N . GLU A 1 58 ? 51.733 105.529 -1.730 1.00 80.30 57 GLU C N 1
ATOM 417 C CA . GLU A 1 58 ? 50.546 105.149 -2.486 1.00 79.23 57 GLU C CA 1
ATOM 418 C C . GLU A 1 58 ? 50.414 103.637 -2.632 1.00 78.07 57 GLU C C 1
ATOM 419 O O . GLU A 1 58 ? 49.743 103.167 -3.556 1.00 79.86 57 GLU C O 1
ATOM 425 N N . LYS A 1 59 ? 51.037 102.861 -1.746 1.00 77.49 58 LYS C N 1
ATOM 426 C CA . LYS A 1 59 ? 51.067 101.412 -1.904 1.00 79.43 58 LYS C CA 1
ATOM 427 C C . LYS A 1 59 ? 50.378 100.660 -0.775 1.00 79.78 58 LYS C C 1
ATOM 428 O O . LYS A 1 59 ? 49.517 99.813 -1.044 1.00 78.67 58 LYS C O 1
ATOM 434 N N . ALA A 1 60 ? 50.722 100.931 0.484 1.00 72.85 59 ALA C N 1
ATOM 435 C CA . ALA A 1 60 ? 50.250 100.097 1.581 1.00 76.17 59 ALA C CA 1
ATOM 436 C C . ALA A 1 60 ? 49.811 100.947 2.763 1.00 70.09 59 ALA C C 1
ATOM 437 O O . ALA A 1 60 ? 50.491 101.908 3.133 1.00 65.26 59 ALA C O 1
ATOM 439 N N . PHE A 1 61 ? 48.667 100.587 3.352 1.00 65.32 60 PHE C N 1
ATOM 440 C CA . PHE A 1 61 ? 48.275 101.170 4.630 1.00 60.94 60 PHE C CA 1
ATOM 441 C C . PHE A 1 61 ? 49.219 100.701 5.730 1.00 59.05 60 PHE C C 1
ATOM 442 O O . PHE A 1 61 ? 49.824 101.513 6.441 1.00 58.16 60 PHE C O 1
ATOM 450 N N . SER A 1 62 ? 49.363 99.385 5.871 1.00 60.70 61 SER C N 1
ATOM 451 C CA . SER A 1 62 ? 50.367 98.776 6.738 1.00 63.06 61 SER C CA 1
ATOM 452 C C . SER A 1 62 ? 50.470 97.283 6.439 1.00 65.99 61 SER C C 1
ATOM 453 O O . SER A 1 62 ? 49.465 96.570 6.446 1.00 65.63 61 SER C O 1
ATOM 456 N N . TYR A 1 69 ? 58.327 89.400 10.893 1.00 94.43 68 TYR C N 1
ATOM 457 C CA . TYR A 1 69 ? 58.233 88.149 11.636 1.00 95.09 68 TYR C CA 1
ATOM 458 C C . TYR A 1 69 ? 59.431 87.975 12.560 1.00 98.38 68 TYR C C 1
ATOM 459 O O . TYR A 1 69 ? 60.393 87.276 12.238 1.00 99.09 68 TYR C O 1
ATOM 468 N N . MET A 1 70 ? 59.357 88.625 13.716 1.00 98.89 69 MET C N 1
ATOM 469 C CA . MET A 1 70 ? 60.362 88.512 14.762 1.00 97.81 69 MET C CA 1
ATOM 470 C C . MET A 1 70 ? 60.150 87.270 15.623 1.00 93.09 69 MET C C 1
ATOM 471 O O . MET A 1 70 ? 60.867 87.073 16.610 1.00 92.60 69 MET C O 1
ATOM 476 N N . SER A 1 71 ? 59.206 86.410 15.240 1.00 88.93 70 SER C N 1
ATOM 477 C CA . SER A 1 71 ? 58.801 85.298 16.087 1.00 85.38 70 SER C CA 1
ATOM 478 C C . SER A 1 71 ? 59.843 84.187 16.128 1.00 84.02 70 SER C C 1
ATOM 479 O O . SER A 1 71 ? 59.595 83.079 15.642 1.00 83.66 70 SER C O 1
ATOM 482 N N . LYS A 1 72 ? 61.014 84.480 16.694 1.00 81.04 71 LYS C N 1
ATOM 483 C CA . LYS A 1 72 ? 61.911 83.462 17.220 1.00 75.86 71 LYS C CA 1
ATOM 484 C C . LYS A 1 72 ? 61.812 83.370 18.735 1.00 73.16 71 LYS C C 1
ATOM 485 O O . LYS A 1 72 ? 62.780 82.984 19.398 1.00 73.85 71 LYS C O 1
ATOM 491 N N . ILE A 1 73 ? 60.656 83.719 19.288 1.00 70.11 72 ILE C N 1
ATOM 492 C CA . ILE A 1 73 ? 60.560 84.196 20.655 1.00 66.35 72 ILE C CA 1
ATOM 493 C C . ILE A 1 73 ? 59.830 83.174 21.522 1.00 61.93 72 ILE C C 1
ATOM 494 O O . ILE A 1 73 ? 59.233 82.212 21.038 1.00 59.90 72 ILE C O 1
ATOM 499 N N . SER A 1 74 ? 59.890 83.400 22.831 1.00 62.03 73 SER C N 1
ATOM 500 C CA . SER A 1 74 ? 59.173 82.590 23.800 1.00 59.56 73 SER C CA 1
ATOM 501 C C . SER A 1 74 ? 57.669 82.834 23.698 1.00 51.21 73 SER C C 1
ATOM 502 O O . SER A 1 74 ? 57.179 83.588 22.852 1.00 53.77 73 SER C O 1
ATOM 505 N N . ALA A 1 75 ? 56.926 82.163 24.577 1.00 101.39 74 ALA C N 1
ATOM 506 C CA . ALA A 1 75 ? 55.494 82.402 24.685 1.00 84.11 74 ALA C CA 1
ATOM 507 C C . ALA A 1 75 ? 55.190 83.582 25.601 1.00 67.39 74 ALA C C 1
ATOM 508 O O . ALA A 1 75 ? 54.130 84.206 25.476 1.00 67.72 74 ALA C O 1
ATOM 510 N N . ASP A 1 76 ? 56.105 83.907 26.516 1.00 61.08 75 ASP C N 1
ATOM 511 C CA . ASP A 1 76 ? 55.898 85.051 27.398 1.00 62.93 75 ASP C CA 1
ATOM 512 C C . ASP A 1 76 ? 56.105 86.365 26.649 1.00 67.60 75 ASP C C 1
ATOM 513 O O . ASP A 1 76 ? 55.288 87.288 26.756 1.00 62.81 75 ASP C O 1
ATOM 518 N N . GLU A 1 77 ? 57.185 86.468 25.869 1.00 76.59 76 GLU C N 1
ATOM 519 C CA . GLU A 1 77 ? 57.320 87.609 24.971 1.00 76.79 76 GLU C CA 1
ATOM 520 C C . GLU A 1 77 ? 56.281 87.583 23.861 1.00 69.96 76 GLU C C 1
ATOM 521 O O . GLU A 1 77 ? 55.923 88.642 23.334 1.00 71.38 76 GLU C O 1
ATOM 527 N N . SER A 1 78 ? 55.761 86.411 23.511 1.00 66.80 77 SER C N 1
ATOM 528 C CA . SER A 1 78 ? 54.559 86.408 22.693 1.00 59.39 77 SER C CA 1
ATOM 529 C C . SER A 1 78 ? 53.416 87.140 23.388 1.00 55.12 77 SER C C 1
ATOM 530 O O . SER A 1 78 ? 52.754 87.990 22.770 1.00 52.55 77 SER C O 1
ATOM 533 N N . VAL A 1 79 ? 53.186 86.839 24.668 1.00 53.19 78 VAL C N 1
ATOM 534 C CA . VAL A 1 79 ? 52.127 87.533 25.403 1.00 49.82 78 VAL C CA 1
ATOM 535 C C . VAL A 1 79 ? 52.394 89.033 25.439 1.00 47.34 78 VAL C C 1
ATOM 536 O O . VAL A 1 79 ? 51.475 89.848 25.280 1.00 44.99 78 VAL C O 1
ATOM 540 N N . GLU A 1 80 ? 53.658 89.420 25.606 1.00 53.55 79 GLU C N 1
ATOM 541 C CA . GLU A 1 80 ? 54.001 90.843 25.646 1.00 58.90 79 GLU C CA 1
ATOM 542 C C . GLU A 1 80 ? 53.756 91.523 24.299 1.00 56.39 79 GLU C C 1
ATOM 543 O O . GLU A 1 80 ? 53.279 92.664 24.245 1.00 54.95 79 GLU C O 1
ATOM 549 N N . TYR A 1 81 ? 54.094 90.845 23.201 1.00 54.07 80 TYR C N 1
ATOM 550 C CA . TYR A 1 81 ? 53.831 91.381 21.868 1.00 52.04 80 TYR C CA 1
ATOM 551 C C . TYR A 1 81 ? 52.333 91.551 21.638 1.00 45.54 80 TYR C C 1
ATOM 552 O O . TYR A 1 81 ? 51.878 92.585 21.129 1.00 46.71 80 TYR C O 1
ATOM 561 N N . ALA A 1 82 ? 51.550 90.538 22.015 1.00 43.67 81 ALA C N 1
ATOM 562 C CA . ALA A 1 82 ? 50.102 90.638 21.876 1.00 42.79 81 ALA C CA 1
ATOM 563 C C . ALA A 1 82 ? 49.539 91.753 22.744 1.00 43.70 81 ALA C C 1
ATOM 564 O O . ALA A 1 82 ? 48.580 92.422 22.348 1.00 43.46 81 ALA C O 1
ATOM 566 N N . LYS A 1 83 ? 50.133 91.982 23.917 1.00 41.70 82 LYS C N 1
ATOM 567 C CA . LYS A 1 83 ? 49.667 93.055 24.788 1.00 43.32 82 LYS C CA 1
ATOM 568 C C . LYS A 1 83 ? 49.993 94.424 24.207 1.00 43.24 82 LYS C C 1
ATOM 569 O O . LYS A 1 83 ? 49.184 95.351 24.304 1.00 41.76 82 LYS C O 1
ATOM 575 N N . THR A 1 84 ? 51.174 94.572 23.603 1.00 47.08 83 THR C N 1
ATOM 576 C CA . THR A 1 84 ? 51.495 95.822 22.917 1.00 48.52 83 THR C CA 1
ATOM 577 C C . THR A 1 84 ? 50.532 96.072 21.762 1.00 48.41 83 THR C C 1
ATOM 578 O O . THR A 1 84 ? 50.086 97.208 21.543 1.00 48.39 83 THR C O 1
ATOM 582 N N . GLY A 1 85 ? 50.195 95.018 21.014 1.00 47.30 84 GLY C N 1
ATOM 583 C CA . GLY A 1 85 ? 49.221 95.166 19.942 1.00 44.31 84 GLY C CA 1
ATOM 584 C C . GLY A 1 85 ? 47.843 95.549 20.451 1.00 41.38 84 GLY C C 1
ATOM 585 O O . GLY A 1 85 ? 47.174 96.417 19.880 1.00 38.40 84 GLY C O 1
ATOM 586 N N . GLN A 1 86 ? 47.397 94.902 21.529 1.00 40.54 85 GLN C N 1
ATOM 587 C CA . GLN A 1 86 ? 46.121 95.264 22.132 1.00 39.20 85 GLN C CA 1
ATOM 588 C C . GLN A 1 86 ? 46.143 96.703 22.626 1.00 38.76 85 GLN C C 1
ATOM 589 O O . GLN A 1 86 ? 45.147 97.423 22.505 1.00 35.81 85 GLN C O 1
ATOM 595 N N . LEU A 1 87 ? 47.283 97.149 23.157 1.00 38.54 86 LEU C N 1
ATOM 596 C CA . LEU A 1 87 ? 47.388 98.511 23.668 1.00 42.40 86 LEU C CA 1
ATOM 597 C C . LEU A 1 87 ? 47.301 99.532 22.541 1.00 45.01 86 LEU C C 1
ATOM 598 O O . LEU A 1 87 ? 46.585 100.531 22.655 1.00 44.75 86 LEU C O 1
ATOM 603 N N . VAL A 1 88 ? 48.023 99.306 21.441 1.00 47.28 87 VAL C N 1
ATOM 604 C CA . VAL A 1 88 ? 47.946 100.269 20.344 1.00 44.09 87 VAL C CA 1
ATOM 605 C C . VAL A 1 88 ? 46.547 100.272 19.737 1.00 37.50 87 VAL C C 1
ATOM 606 O O . VAL A 1 88 ? 45.983 101.340 19.452 1.00 34.26 87 VAL C O 1
ATOM 610 N N . THR A 1 89 ? 45.942 99.090 19.578 1.00 33.23 88 THR C N 1
ATOM 611 C CA . THR A 1 89 ? 44.602 99.029 19.003 1.00 36.66 88 THR C CA 1
ATOM 612 C C . THR A 1 89 ? 43.573 99.703 19.907 1.00 35.29 88 THR C C 1
ATOM 613 O O . THR A 1 89 ? 42.661 100.382 19.421 1.00 33.95 88 THR C O 1
ATOM 617 N N . ALA A 1 90 ? 43.709 99.543 21.227 1.00 33.44 89 ALA C N 1
ATOM 618 C CA . ALA A 1 90 ? 42.768 100.170 22.149 1.00 31.06 89 ALA C CA 1
ATOM 619 C C . ALA A 1 90 ? 42.971 101.678 22.211 1.00 31.59 89 ALA C C 1
ATOM 620 O O . ALA A 1 90 ? 41.998 102.435 22.302 1.00 33.38 89 ALA C O 1
ATOM 622 N N . THR A 1 91 ? 44.226 102.134 22.169 1.00 33.52 90 THR C N 1
ATOM 623 C CA . THR A 1 91 ? 44.485 103.570 22.189 1.00 32.44 90 THR C CA 1
ATOM 624 C C . THR A 1 91 ? 43.933 104.242 20.940 1.00 37.73 90 THR C C 1
ATOM 625 O O . THR A 1 91 ? 43.340 105.324 21.019 1.00 37.76 90 THR C O 1
ATOM 629 N N . VAL A 1 92 ? 44.110 103.6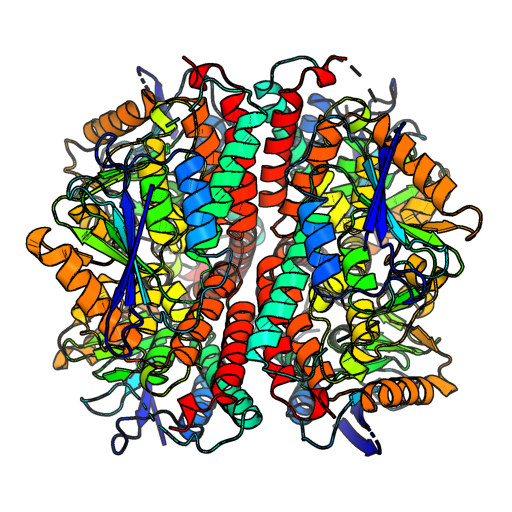13 19.775 1.00 42.39 91 VAL C N 1
ATOM 630 C CA . VAL A 1 92 ? 43.525 104.163 18.556 1.00 40.03 91 VAL C CA 1
ATOM 631 C C . VAL A 1 92 ? 42.003 104.094 18.617 1.00 36.90 91 VAL C C 1
ATOM 632 O O . VAL A 1 92 ? 41.306 105.036 18.220 1.00 39.47 91 VAL C O 1
ATOM 636 N N . GLU A 1 93 ? 41.465 102.990 19.141 1.00 37.04 92 GLU C N 1
ATOM 637 C CA . GLU A 1 93 ? 40.021 102.780 19.140 1.00 33.19 92 GLU C CA 1
ATOM 638 C C . GLU A 1 93 ? 39.311 103.731 20.096 1.00 36.57 92 GLU C C 1
ATOM 639 O O . GLU A 1 93 ? 38.236 104.251 19.776 1.00 35.60 92 GLU C O 1
ATOM 645 N N . LEU A 1 94 ? 39.892 103.969 21.272 1.00 38.43 93 LEU C N 1
ATOM 646 C CA . LEU A 1 94 ? 39.251 104.754 22.318 1.00 43.78 93 LEU C CA 1
ATOM 647 C C . LEU A 1 94 ? 39.741 106.197 22.360 1.00 43.00 93 LEU C C 1
ATOM 648 O O . LEU A 1 94 ? 39.509 106.893 23.355 1.00 41.09 93 LEU C O 1
ATOM 653 N N . VAL A 1 95 ? 40.414 106.661 21.304 1.00 42.33 94 VAL C N 1
ATOM 654 C CA . VAL A 1 95 ? 40.873 108.045 21.279 1.00 44.10 94 VAL C CA 1
ATOM 655 C C . VAL A 1 95 ? 39.671 108.989 21.259 1.00 44.76 94 VAL C C 1
ATOM 656 O O . VAL A 1 95 ? 38.560 108.629 20.852 1.00 37.46 94 VAL C O 1
ATOM 660 N N . LYS A 1 96 ? 39.901 110.218 21.731 1.00 40.45 95 LYS C N 1
ATOM 661 C CA . LYS A 1 96 ? 38.809 111.172 21.902 1.00 48.50 95 LYS C CA 1
ATOM 662 C C . LYS A 1 96 ? 38.107 111.462 20.580 1.00 46.39 95 LYS C C 1
ATOM 663 O O . LYS A 1 96 ? 36.877 111.383 20.487 1.00 45.31 95 LYS C O 1
ATOM 669 N N . GLN A 1 97 ? 38.872 111.787 19.547 1.00 48.57 96 GLN C N 1
ATOM 670 C CA . GLN A 1 97 ? 38.299 112.183 18.272 1.00 47.25 96 GLN C CA 1
ATOM 671 C C . GLN A 1 97 ? 37.931 110.960 17.435 1.00 45.18 96 GLN C C 1
ATOM 672 O O . GLN A 1 97 ? 38.525 109.890 17.591 1.00 39.80 96 GLN C O 1
ATOM 678 N N . PRO A 1 98 ? 36.946 111.087 16.547 1.00 47.05 97 PRO C N 1
ATOM 679 C CA . PRO A 1 98 ? 36.675 110.001 15.601 1.00 48.31 97 PRO C CA 1
ATOM 680 C C . PRO A 1 98 ? 37.850 109.800 14.659 1.00 40.44 97 PRO C C 1
ATOM 681 O O . PRO A 1 98 ? 38.541 110.747 14.280 1.00 42.35 97 PRO C O 1
ATOM 685 N N . THR A 1 99 ? 38.071 108.546 14.286 1.00 39.36 98 THR C N 1
ATOM 686 C CA . THR A 1 99 ? 39.165 108.172 13.406 1.00 45.36 98 THR C CA 1
ATOM 687 C C . THR A 1 99 ? 38.617 107.678 12.076 1.00 46.47 98 THR C C 1
ATOM 688 O O . THR A 1 99 ? 37.601 106.976 12.032 1.00 38.79 98 THR C O 1
ATOM 692 N N . ILE A 1 100 ? 39.291 108.054 10.995 1.00 41.93 99 ILE C N 1
ATOM 693 C CA . ILE A 1 100 ? 38.961 107.600 9.651 1.00 42.24 99 ILE C CA 1
ATOM 694 C C . ILE A 1 100 ? 40.197 106.905 9.101 1.00 44.16 99 ILE C C 1
ATOM 695 O O . ILE A 1 100 ? 41.216 107.554 8.833 1.00 46.38 99 ILE C O 1
ATOM 700 N N . ALA A 1 101 ? 40.116 105.586 8.945 1.00 41.97 100 ALA C N 1
ATOM 701 C CA . ALA A 1 101 ? 41.221 104.796 8.414 1.00 44.81 100 ALA C CA 1
ATOM 702 C C . ALA A 1 101 ? 41.153 104.820 6.892 1.00 45.35 100 ALA C C 1
ATOM 703 O O . ALA A 1 101 ? 40.288 104.174 6.291 1.00 46.51 100 ALA C O 1
ATOM 705 N N . ALA A 1 102 ? 42.061 105.570 6.269 1.00 48.21 101 ALA C N 1
ATOM 706 C CA . ALA A 1 102 ? 42.164 105.622 4.811 1.00 50.45 101 ALA C CA 1
ATOM 707 C C . ALA A 1 102 ? 43.120 104.520 4.375 1.00 48.81 101 ALA C C 1
ATOM 708 O O . ALA A 1 102 ? 44.338 104.696 4.346 1.00 60.06 101 ALA C O 1
ATOM 710 N N . VAL A 1 103 ? 42.558 103.363 4.031 1.00 47.76 102 VAL C N 1
ATOM 711 C CA . VAL A 1 103 ? 43.350 102.195 3.653 1.00 48.38 102 VAL C CA 1
ATOM 712 C C . VAL A 1 103 ? 43.785 102.387 2.203 1.00 53.04 102 VAL C C 1
ATOM 713 O O . VAL A 1 103 ? 43.044 102.074 1.271 1.00 50.98 102 VAL C O 1
ATOM 717 N N . ASN A 1 104 ? 44.994 102.904 2.009 1.00 55.10 103 ASN C N 1
ATOM 718 C CA . ASN A 1 104 ? 45.535 103.152 0.673 1.00 61.24 103 ASN C CA 1
ATOM 719 C C . ASN A 1 104 ? 46.366 101.961 0.199 1.00 69.04 103 ASN C C 1
ATOM 720 O O . ASN A 1 104 ? 47.551 102.074 -0.110 1.00 77.66 103 ASN C O 1
ATOM 725 N N . GLY A 1 105 ? 45.722 100.800 0.141 1.00 65.07 104 GLY C N 1
ATOM 726 C CA . GLY A 1 105 ? 46.402 99.603 -0.311 1.00 61.75 104 GLY C CA 1
ATOM 727 C C . GLY A 1 105 ? 46.355 98.455 0.676 1.00 57.69 104 GLY C C 1
ATOM 728 O O . GLY A 1 105 ? 45.304 98.165 1.253 1.00 57.12 104 GLY C O 1
ATOM 729 N N . PHE A 1 106 ? 47.495 97.805 0.890 1.00 57.95 105 PHE C N 1
ATOM 730 C CA . PHE A 1 106 ? 47.524 96.587 1.687 1.00 58.93 105 PHE C CA 1
ATOM 731 C C . PHE A 1 106 ? 47.258 96.890 3.155 1.00 53.90 105 PHE C C 1
ATOM 732 O O . PHE A 1 106 ? 47.864 97.800 3.731 1.00 52.52 105 PHE C O 1
ATOM 740 N N . ALA A 1 107 ? 46.314 96.146 3.737 1.00 51.96 106 ALA C N 1
ATOM 741 C CA . ALA A 1 107 ? 46.017 96.125 5.169 1.00 53.56 106 ALA C CA 1
ATOM 742 C C . ALA A 1 107 ? 45.851 94.651 5.540 1.00 51.45 106 ALA C C 1
ATOM 743 O O . ALA A 1 107 ? 44.758 94.075 5.450 1.00 50.19 106 ALA C O 1
ATOM 745 N N . LEU A 1 108 ? 46.955 94.027 5.934 1.00 54.61 107 LEU C N 1
ATOM 746 C CA . LEU A 1 108 ? 46.973 92.611 6.262 1.00 55.75 107 LEU C CA 1
ATOM 747 C C . LEU A 1 108 ? 47.660 92.403 7.601 1.00 50.14 107 LEU C C 1
ATOM 748 O O . LEU A 1 108 ? 48.626 93.098 7.9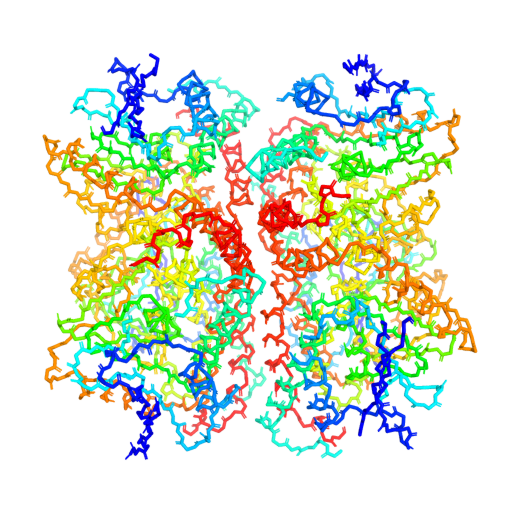30 1.00 48.51 107 LEU C O 1
ATOM 753 N N . GLY A 1 109 ? 47.156 91.443 8.370 1.00 50.04 108 GLY C N 1
ATOM 754 C CA . GLY A 1 109 ? 47.734 91.178 9.676 1.00 50.67 108 GLY C CA 1
ATOM 755 C C . GLY A 1 109 ? 47.469 92.314 10.646 1.00 46.11 108 GLY C C 1
ATOM 756 O O . GLY A 1 109 ? 46.352 92.833 10.745 1.00 44.46 108 GLY C O 1
ATOM 757 N N . GLY A 1 110 ? 48.517 92.706 11.375 1.00 46.15 109 GLY C N 1
ATOM 758 C CA . GLY A 1 110 ? 48.385 93.792 12.332 1.00 44.21 109 GLY C CA 1
ATOM 759 C C . GLY A 1 110 ? 47.929 95.094 11.706 1.00 45.75 109 GLY C C 1
ATOM 760 O O . GLY A 1 110 ? 47.306 95.922 12.374 1.00 42.76 109 GLY C O 1
ATOM 761 N N . GLY A 1 111 ? 48.227 95.296 10.421 1.00 45.61 110 GLY C N 1
ATOM 762 C CA . GLY A 1 111 ? 47.736 96.482 9.739 1.00 45.65 110 GLY C CA 1
ATOM 763 C C . GLY A 1 111 ? 46.226 96.485 9.588 1.00 43.62 110 GLY C C 1
ATOM 764 O O . GLY A 1 111 ? 45.572 97.513 9.794 1.00 42.79 110 GLY C O 1
ATOM 765 N N . CYS A 1 112 ? 45.649 95.333 9.237 1.00 43.00 111 CYS C N 1
ATOM 766 C CA . CYS A 1 112 ? 44.198 95.249 9.116 1.00 41.29 111 CYS C CA 1
ATOM 767 C C . CYS A 1 112 ? 43.525 95.387 10.475 1.00 44.23 111 CYS C C 1
ATOM 768 O O . CYS A 1 112 ? 42.471 96.018 10.587 1.00 39.27 111 CYS C O 1
ATOM 771 N N . GLU A 1 113 ? 44.115 94.805 11.522 1.00 41.07 112 GLU C N 1
ATOM 772 C CA . GLU A 1 113 ? 43.566 94.982 12.864 1.00 42.73 112 GLU C CA 1
ATOM 773 C C . GLU A 1 113 ? 43.645 96.442 13.298 1.00 42.03 112 GLU C C 1
ATOM 774 O O . GLU A 1 113 ? 42.718 96.966 13.932 1.00 42.16 112 GLU C O 1
ATOM 780 N N . LEU A 1 114 ? 44.745 97.116 12.953 1.00 41.55 113 LEU C N 1
ATOM 781 C CA . LEU A 1 114 ? 44.865 98.548 13.204 1.00 40.03 113 LEU C CA 1
ATOM 782 C C . LEU A 1 114 ? 43.745 99.319 12.517 1.00 42.82 113 LEU C C 1
ATOM 783 O O . LEU A 1 114 ? 43.096 100.175 13.129 1.00 38.17 113 LEU C O 1
ATOM 788 N N . ALA A 1 115 ? 43.510 99.027 11.234 1.00 43.08 114 ALA C N 1
ATOM 789 C CA . ALA A 1 115 ? 42.411 99.669 10.517 1.00 39.14 114 ALA C CA 1
ATOM 790 C C . ALA A 1 115 ? 41.063 99.352 11.154 1.00 40.18 114 ALA C C 1
ATOM 791 O O . ALA A 1 115 ? 40.170 100.207 11.179 1.00 36.66 114 ALA C O 1
ATOM 793 N N . MET A 1 116 ? 40.897 98.133 11.672 1.00 36.15 115 MET C N 1
ATOM 794 C CA . MET A 1 116 ? 39.651 97.744 12.321 1.00 38.56 115 MET C CA 1
ATOM 795 C C . MET A 1 116 ? 39.476 98.412 13.676 1.00 36.81 115 MET C C 1
ATOM 796 O O . MET A 1 116 ? 38.359 98.429 14.204 1.00 32.38 115 MET C O 1
ATOM 801 N N . SER A 1 117 ? 40.550 98.951 14.251 1.00 34.32 116 SER C N 1
ATOM 802 C CA . SER A 1 117 ? 40.427 99.699 15.495 1.00 40.90 116 SER C CA 1
ATOM 803 C C . SER A 1 117 ? 39.834 101.087 15.292 1.00 40.17 116 SER C C 1
ATOM 804 O O . SER A 1 117 ? 39.327 101.674 16.253 1.00 36.92 116 SER C O 1
ATOM 807 N N . CYS A 1 118 ? 39.878 101.620 14.075 1.00 35.11 117 CYS C N 1
ATOM 808 C CA . CYS A 1 118 ? 39.361 102.955 13.827 1.00 35.67 117 CYS C CA 1
ATOM 809 C C . CYS A 1 118 ? 37.834 102.949 13.789 1.00 34.51 117 CYS C C 1
ATOM 810 O O . CYS A 1 118 ? 37.185 101.901 13.740 1.00 33.45 117 CYS C O 1
ATOM 813 N N . ASP A 1 119 ? 37.258 104.153 13.817 1.00 34.96 118 ASP C N 1
ATOM 814 C CA . ASP A 1 119 ? 35.805 104.283 13.795 1.00 34.20 118 ASP C CA 1
ATOM 815 C C . ASP A 1 119 ? 35.243 103.971 12.413 1.00 40.01 118 ASP C C 1
ATOM 816 O O . ASP A 1 119 ? 34.296 103.188 12.279 1.00 33.70 118 ASP C O 1
ATOM 821 N N . ILE A 1 120 ? 35.813 104.579 11.374 1.00 36.07 119 ILE C N 1
ATOM 822 C CA . ILE A 1 120 ? 35.319 104.451 10.009 1.00 39.46 119 ILE C CA 1
ATOM 823 C C . ILE A 1 120 ? 36.494 104.134 9.094 1.00 39.83 119 ILE C C 1
ATOM 824 O O . ILE A 1 120 ? 37.595 104.666 9.274 1.00 39.78 119 ILE C O 1
ATOM 829 N N . ARG A 1 121 ? 36.260 103.267 8.111 1.00 38.14 120 ARG C N 1
ATOM 830 C CA . ARG A 1 121 ? 37.277 102.874 7.145 1.00 39.45 120 ARG C CA 1
ATOM 831 C C . ARG A 1 121 ? 36.835 103.270 5.744 1.00 41.76 120 ARG C C 1
ATOM 832 O O . ARG A 1 121 ? 35.737 102.907 5.309 1.00 40.49 120 ARG C O 1
ATOM 840 N N . ILE A 1 122 ? 37.690 104.011 5.044 1.00 45.82 121 ILE C N 1
ATOM 841 C CA . ILE A 1 122 ? 37.510 104.316 3.629 1.00 49.77 121 ILE C CA 1
ATOM 842 C C . ILE A 1 122 ? 38.706 103.736 2.890 1.00 51.64 121 ILE C C 1
ATOM 843 O O . ILE A 1 122 ? 39.846 104.160 3.117 1.00 53.93 121 ILE C O 1
ATOM 848 N N . ALA A 1 123 ? 38.453 102.771 2.013 1.00 46.08 122 ALA C N 1
ATOM 849 C CA . ALA A 1 123 ? 39.510 102.057 1.317 1.00 47.44 122 ALA C CA 1
ATOM 850 C C . ALA A 1 123 ? 39.581 102.487 -0.141 1.00 59.50 122 ALA C C 1
ATOM 851 O O . ALA A 1 123 ? 38.564 102.784 -0.773 1.00 49.99 122 ALA C O 1
ATOM 853 N N . ALA A 1 124 ? 40.801 102.521 -0.667 1.00 51.59 123 ALA C N 1
ATOM 854 C CA . ALA A 1 124 ? 41.001 102.751 -2.086 1.00 54.06 123 ALA C CA 1
ATOM 855 C C . ALA A 1 124 ? 40.645 101.495 -2.874 1.00 57.48 123 ALA C C 1
ATOM 856 O O . ALA A 1 124 ? 40.648 100.380 -2.348 1.00 52.98 123 ALA C O 1
ATOM 858 N N . ASP A 1 125 ? 40.335 101.686 -4.157 1.00 56.14 124 ASP C N 1
ATOM 859 C CA . ASP A 1 125 ? 40.007 100.549 -5.009 1.00 56.81 124 ASP C CA 1
ATOM 860 C C . ASP A 1 125 ? 41.193 99.617 -5.229 1.00 61.66 124 ASP C C 1
ATOM 861 O O . ASP A 1 125 ? 41.014 98.545 -5.816 1.00 68.30 124 ASP C O 1
ATOM 866 N N . THR A 1 126 ? 42.389 99.999 -4.786 1.00 59.43 125 THR C N 1
ATOM 867 C CA . THR A 1 126 ? 43.562 99.137 -4.833 1.00 60.56 125 THR C CA 1
ATOM 868 C C . THR A 1 126 ? 43.817 98.425 -3.512 1.00 63.26 125 THR C C 1
ATOM 869 O O . THR A 1 126 ? 44.787 97.668 -3.407 1.00 67.17 125 THR C O 1
ATOM 873 N N . ALA A 1 127 ? 42.973 98.645 -2.508 1.00 56.91 126 ALA C N 1
ATOM 874 C CA . ALA A 1 127 ? 43.209 98.100 -1.180 1.00 58.21 126 ALA C CA 1
ATOM 875 C C . ALA A 1 127 ? 42.908 96.608 -1.131 1.00 55.74 126 ALA C C 1
ATOM 876 O O . ALA A 1 127 ? 41.965 96.125 -1.764 1.00 52.42 126 ALA C O 1
ATOM 878 N N . LYS A 1 128 ? 43.722 95.882 -0.368 1.00 55.65 127 LYS C N 1
ATOM 879 C CA . LYS A 1 128 ? 43.518 94.466 -0.099 1.00 56.93 127 LYS C CA 1
ATOM 880 C C . LYS A 1 128 ? 43.641 94.243 1.399 1.00 57.58 127 LYS C C 1
ATOM 881 O O . LYS A 1 128 ? 44.664 94.589 1.994 1.00 58.21 127 LYS C O 1
ATOM 887 N N . LEU A 1 129 ? 42.614 93.650 1.999 1.00 54.88 128 LEU C N 1
ATOM 888 C CA . LEU A 1 129 ? 42.553 93.476 3.443 1.00 53.89 128 LEU C CA 1
ATOM 889 C C . LEU A 1 129 ? 42.509 91.997 3.793 1.00 51.68 128 LEU C C 1
ATOM 890 O O . LEU A 1 129 ? 41.974 91.181 3.037 1.00 50.43 128 LEU C O 1
ATOM 895 N N . GLY A 1 130 ? 43.071 91.651 4.945 1.00 49.24 129 GLY C N 1
ATOM 896 C CA . GLY A 1 130 ? 42.974 90.265 5.373 1.00 49.03 129 GLY C CA 1
ATOM 897 C C . GLY A 1 130 ? 43.788 89.963 6.610 1.00 49.88 129 GLY C C 1
ATOM 898 O O . GLY A 1 130 ? 44.592 90.772 7.080 1.00 54.02 129 GLY C O 1
ATOM 899 N N . GLN A 1 131 ? 43.556 88.757 7.135 1.00 47.03 130 GLN C N 1
ATOM 900 C CA . GLN A 1 131 ? 44.253 88.227 8.308 1.00 46.64 130 GLN C CA 1
ATOM 901 C C . GLN A 1 131 ? 44.960 86.940 7.918 1.00 46.09 130 GLN C C 1
ATOM 902 O O . GLN A 1 131 ? 44.400 85.842 8.052 1.00 47.42 130 GLN C O 1
ATOM 908 N N . PRO A 1 132 ? 46.206 87.018 7.428 1.00 51.06 131 PRO C N 1
ATOM 909 C CA . PRO A 1 132 ? 46.946 85.807 7.066 1.00 56.16 131 PRO C CA 1
ATOM 910 C C . PRO A 1 132 ? 47.676 85.142 8.223 1.00 53.70 131 PRO C C 1
ATOM 911 O O . PRO A 1 132 ? 48.551 84.307 7.975 1.00 51.91 131 PRO C O 1
ATOM 915 N N . GLU A 1 133 ? 47.326 85.489 9.468 1.00 47.77 132 GLU C N 1
ATOM 916 C CA . GLU A 1 133 ? 48.057 84.997 10.633 1.00 48.04 132 GLU C CA 1
ATOM 917 C C . GLU A 1 133 ? 48.166 83.479 10.642 1.00 49.30 132 GLU C C 1
ATOM 918 O O . GLU A 1 133 ? 49.237 82.926 10.912 1.00 51.86 132 GLU C O 1
ATOM 924 N N . VAL A 1 134 ? 47.066 82.785 10.344 1.00 48.60 133 VAL C N 1
ATOM 925 C CA . VAL A 1 134 ? 47.077 81.335 10.460 1.00 62.96 133 VAL C CA 1
ATOM 926 C C . VAL A 1 134 ? 47.979 80.688 9.417 1.00 52.74 133 VAL C C 1
ATOM 927 O O . VAL A 1 134 ? 48.360 79.520 9.570 1.00 54.37 133 VAL C O 1
ATOM 931 N N . THR A 1 135 ? 48.356 81.418 8.366 1.00 53.66 134 THR C N 1
ATOM 932 C CA . THR A 1 135 ? 49.318 80.857 7.426 1.00 61.96 134 THR C CA 1
ATOM 933 C C . THR A 1 135 ? 50.722 80.753 8.012 1.00 62.45 134 THR C C 1
ATOM 934 O O . THR A 1 135 ? 51.605 80.202 7.346 1.00 65.94 134 THR C O 1
ATOM 938 N N . ILE A 1 136 ? 50.956 81.256 9.226 1.00 57.00 135 ILE C N 1
ATOM 939 C CA . ILE A 1 136 ? 52.254 81.084 9.872 1.00 63.61 135 ILE C CA 1
ATOM 940 C C . ILE A 1 136 ? 52.065 80.467 11.253 1.00 64.97 135 ILE C C 1
ATOM 941 O O . ILE A 1 136 ? 52.984 80.478 12.080 1.00 66.75 135 ILE C O 1
ATOM 946 N N . GLY A 1 137 ? 50.877 79.928 11.512 1.00 60.86 136 GLY C N 1
ATOM 947 C CA . GLY A 1 137 ? 50.653 79.082 12.666 1.00 59.11 136 GLY C CA 1
ATOM 948 C C . GLY A 1 137 ? 50.033 79.729 13.885 1.00 56.30 136 GLY C C 1
ATOM 949 O O . GLY A 1 137 ? 49.992 79.090 14.942 1.00 59.50 136 GLY C O 1
ATOM 950 N N . VAL A 1 138 ? 49.548 80.962 13.782 1.00 51.38 137 VAL C N 1
ATOM 951 C CA . V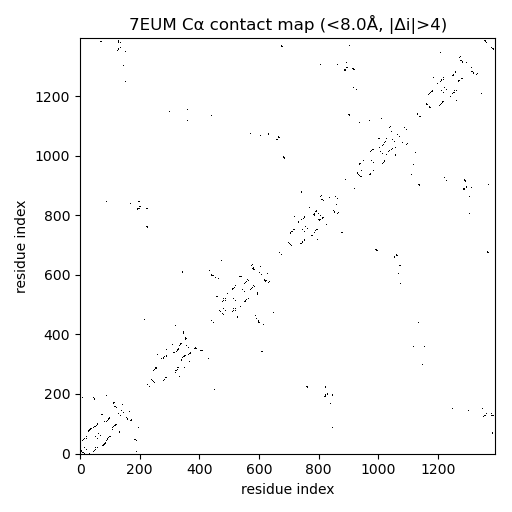AL A 1 138 ? 49.003 81.659 14.946 1.00 49.78 137 VAL C CA 1
ATOM 952 C C . VAL A 1 138 ? 47.690 82.320 14.552 1.00 52.95 137 VAL C C 1
ATOM 953 O O . VAL A 1 138 ? 47.442 82.595 13.368 1.00 54.89 137 VAL C O 1
ATOM 957 N N . PRO A 1 139 ? 46.817 82.574 15.522 1.00 50.95 138 PRO C N 1
ATOM 958 C CA . PRO A 1 139 ? 45.620 83.371 15.250 1.00 42.26 138 PRO C CA 1
ATOM 959 C C . PRO A 1 139 ? 45.974 84.843 15.160 1.00 41.70 138 PRO C C 1
ATOM 960 O O . PRO A 1 139 ? 47.120 85.228 15.438 1.00 42.81 138 PRO C O 1
ATOM 964 N N . PRO A 1 140 ? 45.036 85.695 14.750 1.00 40.27 139 PRO C N 1
ATOM 965 C CA . PRO A 1 140 ? 45.242 87.139 14.919 1.00 46.41 139 PRO C CA 1
ATOM 966 C C . PRO A 1 140 ? 45.486 87.468 16.385 1.00 44.33 139 PRO C C 1
ATOM 967 O O . PRO A 1 140 ? 44.768 86.999 17.270 1.00 45.13 139 PRO C O 1
ATOM 971 N N . GLY A 1 141 ? 46.517 88.270 16.638 1.00 42.89 140 GLY C N 1
ATOM 972 C CA . GLY A 1 141 ? 46.924 88.543 18.002 1.00 43.05 140 GLY C CA 1
ATOM 973 C C . GLY A 1 141 ? 46.679 89.961 18.471 1.00 43.81 140 GLY C C 1
ATOM 974 O O . GLY A 1 141 ? 46.872 90.270 19.650 1.00 40.74 140 GLY C O 1
ATOM 975 N N . TRP A 1 142 ? 46.254 90.834 17.559 1.00 44.83 141 TRP C N 1
ATOM 976 C CA . TRP A 1 142 ? 46.000 92.234 17.876 1.00 42.34 141 TRP C CA 1
ATOM 977 C C . TRP A 1 142 ? 44.515 92.578 17.783 1.00 38.70 141 TRP C C 1
ATOM 978 O O . TRP A 1 142 ? 44.153 93.686 17.380 1.00 35.34 141 TRP C O 1
ATOM 989 N N . GLY A 1 143 ? 43.649 91.637 18.143 1.00 37.89 142 GLY C N 1
ATOM 990 C CA . GLY A 1 143 ? 42.223 91.880 18.183 1.00 36.70 142 GLY C CA 1
ATOM 991 C C . GLY A 1 143 ? 41.437 91.445 16.967 1.00 42.86 142 GLY C C 1
ATOM 992 O O . GLY A 1 143 ? 40.239 91.743 16.894 1.00 45.17 142 GLY C O 1
ATOM 993 N N . GLY A 1 144 ? 42.063 90.749 16.016 1.00 42.40 143 GLY C N 1
ATOM 994 C CA . GLY A 1 144 ? 41.347 90.353 14.812 1.00 44.16 143 GLY C CA 1
ATOM 995 C C . GLY A 1 144 ? 40.170 89.443 15.103 1.00 42.73 143 GLY C C 1
ATOM 996 O O . GLY A 1 144 ? 39.042 89.712 14.680 1.00 44.75 143 GLY C O 1
ATOM 997 N N . THR A 1 145 ? 40.415 88.366 15.859 1.00 38.97 144 THR C N 1
ATOM 998 C CA . THR A 1 145 ? 39.396 87.368 16.169 1.00 39.06 144 THR C CA 1
ATOM 999 C C . THR A 1 145 ? 38.171 87.952 16.860 1.00 39.45 144 THR C C 1
ATOM 1000 O O . THR A 1 145 ? 37.139 87.275 16.928 1.00 44.74 144 THR C O 1
ATOM 1004 N N . GLN A 1 146 ? 38.256 89.176 17.378 1.00 33.32 145 GLN C N 1
ATOM 1005 C CA . GLN A 1 146 ? 37.129 89.836 18.022 1.00 32.49 145 GLN C CA 1
ATOM 1006 C C . GLN A 1 146 ? 36.605 91.016 17.218 1.00 32.99 145 GLN C C 1
ATOM 1007 O O . GLN A 1 146 ? 35.398 91.107 16.962 1.00 38.66 145 GLN C O 1
ATOM 1013 N N . ARG A 1 147 ? 37.492 91.921 16.798 1.00 33.46 146 ARG C N 1
ATOM 1014 C CA . ARG A 1 147 ? 37.051 93.119 16.091 1.00 37.00 146 ARG C CA 1
ATOM 1015 C C . ARG A 1 147 ? 36.505 92.784 14.708 1.00 34.21 146 ARG C C 1
ATOM 1016 O O . ARG A 1 147 ? 35.516 93.384 14.267 1.00 32.26 146 ARG C O 1
ATOM 1024 N N . LEU A 1 148 ? 37.131 91.837 14.003 1.00 37.85 147 LEU C N 1
ATOM 1025 C CA . LEU A 1 148 ? 36.623 91.459 12.687 1.00 38.63 147 LEU C CA 1
ATOM 1026 C C . LEU A 1 148 ? 35.208 90.904 12.789 1.00 36.78 147 LEU C C 1
ATOM 1027 O O . LEU A 1 148 ? 34.333 91.257 11.990 1.00 37.68 147 LEU C O 1
ATOM 1032 N N . MET A 1 149 ? 34.966 90.039 13.776 1.00 33.89 148 MET C N 1
ATOM 1033 C CA . MET A 1 149 ? 33.629 89.494 13.977 1.00 34.95 148 MET C CA 1
ATOM 1034 C C . MET A 1 149 ? 32.641 90.581 14.380 1.00 33.70 148 MET C C 1
ATOM 1035 O O . MET A 1 149 ? 31.491 90.579 13.928 1.00 35.58 148 MET C O 1
ATOM 1040 N N . ARG A 1 150 ? 33.072 91.526 15.219 1.00 31.21 149 ARG C N 1
ATOM 1041 C CA . ARG A 1 150 ? 32.170 92.589 15.645 1.00 34.43 149 ARG C CA 1
ATOM 1042 C C . ARG A 1 150 ? 31.890 93.596 14.536 1.00 41.39 149 ARG C C 1
ATOM 1043 O O . ARG A 1 150 ? 30.916 94.350 14.633 1.00 42.72 149 ARG C O 1
ATOM 1051 N N . ILE A 1 151 ? 32.715 93.628 13.494 1.00 42.52 150 ILE C N 1
ATOM 1052 C CA . ILE A 1 151 ? 32.495 94.554 12.385 1.00 42.49 150 ILE C CA 1
ATOM 1053 C C . ILE A 1 151 ? 31.699 93.903 11.258 1.00 43.84 150 ILE C C 1
ATOM 1054 O O . ILE A 1 151 ? 30.736 94.486 10.752 1.00 41.77 150 ILE C O 1
ATOM 1059 N N . VAL A 1 152 ? 32.072 92.691 10.843 1.00 40.67 151 VAL C N 1
ATOM 1060 C CA . VAL A 1 152 ? 31.492 92.075 9.651 1.00 41.12 151 VAL C CA 1
ATOM 1061 C C . VAL A 1 152 ? 30.585 90.892 9.957 1.00 44.29 151 VAL C C 1
ATOM 1062 O O . VAL A 1 152 ? 29.968 90.353 9.022 1.00 43.47 151 VAL C O 1
ATOM 1066 N N . GLY A 1 153 ? 30.480 90.466 11.208 1.00 42.51 152 GLY C N 1
ATOM 1067 C CA . GLY A 1 153 ? 29.679 89.307 11.536 1.00 36.31 152 GLY C CA 1
ATOM 1068 C C . GLY A 1 153 ? 30.520 88.046 11.650 1.00 36.95 152 GLY C C 1
ATOM 1069 O O . GLY A 1 153 ? 31.639 87.955 11.142 1.00 36.50 152 GLY C O 1
ATOM 1070 N N . ILE A 1 154 ? 29.953 87.044 12.328 1.00 39.72 153 ILE C N 1
ATOM 1071 C CA . ILE A 1 154 ? 30.725 85.849 12.658 1.00 39.40 153 ILE C CA 1
ATOM 1072 C C . ILE A 1 154 ? 30.999 85.001 11.420 1.00 37.84 153 ILE C C 1
ATOM 1073 O O . ILE A 1 154 ? 32.046 84.350 11.330 1.00 37.93 153 ILE C O 1
ATOM 1078 N N . ALA A 1 155 ? 30.090 85.001 10.442 1.00 39.56 154 ALA C N 1
ATOM 1079 C CA . ALA A 1 155 ? 30.259 84.142 9.271 1.00 43.76 154 ALA C CA 1
ATOM 1080 C C . ALA A 1 155 ? 31.468 84.565 8.442 1.00 37.91 154 ALA C C 1
ATOM 1081 O O . ALA A 1 155 ? 32.387 83.769 8.202 1.00 42.23 154 ALA C O 1
ATOM 1083 N N . LYS A 1 156 ? 31.482 85.822 7.992 1.00 37.43 155 LYS C N 1
ATOM 1084 C CA . LYS A 1 156 ? 32.595 86.298 7.179 1.00 43.91 155 LYS C CA 1
ATOM 1085 C C . LYS A 1 156 ? 33.887 86.369 7.981 1.00 37.57 155 LYS C C 1
ATOM 1086 O O . LYS A 1 156 ? 34.968 86.134 7.429 1.00 40.69 155 LYS C O 1
ATOM 1092 N N . ALA A 1 157 ? 33.799 86.683 9.275 1.00 49.11 156 ALA C N 1
ATOM 1093 C CA . ALA A 1 157 ? 34.991 86.675 10.116 1.00 35.48 156 ALA C CA 1
ATOM 1094 C C . ALA A 1 157 ? 35.602 85.284 10.176 1.00 36.60 156 ALA C C 1
ATOM 1095 O O . ALA A 1 157 ? 36.819 85.121 10.031 1.00 37.42 156 ALA C O 1
ATOM 1097 N N . LYS A 1 158 ? 34.769 84.264 10.396 1.00 36.86 157 LYS C N 1
ATOM 1098 C CA . LYS A 1 158 ? 35.264 82.893 10.410 1.00 39.66 157 LYS C CA 1
ATOM 1099 C C . LYS A 1 158 ? 35.867 82.517 9.064 1.00 45.20 157 LYS C C 1
ATOM 1100 O O . LYS A 1 158 ? 36.947 81.920 9.008 1.00 43.07 157 LYS C O 1
ATOM 1106 N N . GLU A 1 159 ? 35.186 82.864 7.969 1.00 47.68 158 GLU C N 1
ATOM 1107 C CA . GLU A 1 159 ? 35.723 82.571 6.642 1.00 49.32 158 GLU C CA 1
ATOM 1108 C C . GLU A 1 159 ? 37.113 83.175 6.464 1.00 48.62 158 GLU C C 1
ATOM 1109 O O . GLU A 1 159 ? 38.073 82.472 6.119 1.00 46.74 158 GLU C O 1
ATOM 1115 N N . LEU A 1 160 ? 37.243 84.478 6.727 1.00 46.26 159 LEU C N 1
ATOM 1116 C CA . LEU A 1 160 ? 38.505 85.169 6.484 1.00 46.21 159 LEU C CA 1
ATOM 1117 C C . LEU A 1 160 ? 39.605 84.677 7.416 1.00 47.86 159 LEU C C 1
ATOM 1118 O O . LEU A 1 160 ? 40.761 84.537 6.997 1.00 44.43 159 LEU C O 1
ATOM 1123 N N . VAL A 1 161 ? 39.274 84.406 8.680 1.00 46.44 160 VAL C N 1
ATOM 1124 C CA . VAL A 1 161 ? 40.297 83.993 9.634 1.00 40.96 160 VAL C CA 1
ATOM 1125 C C . VAL A 1 161 ? 40.750 82.565 9.353 1.00 42.84 160 VAL C C 1
ATOM 1126 O O . VAL A 1 161 ? 41.939 82.245 9.471 1.00 44.06 160 VAL C O 1
ATOM 1130 N N . TYR A 1 162 ? 39.823 81.688 8.957 1.00 43.34 161 TYR C N 1
ATOM 1131 C CA . TYR A 1 162 ? 40.190 80.298 8.712 1.00 46.99 161 TYR C CA 1
ATOM 1132 C C . TYR A 1 162 ? 40.962 80.153 7.407 1.00 49.52 161 TYR C C 1
ATOM 1133 O O . TYR A 1 162 ? 41.931 79.387 7.337 1.00 50.41 161 TYR C O 1
ATOM 1142 N N . THR A 1 163 ? 40.553 80.875 6.359 1.00 50.51 162 THR C N 1
ATOM 1143 C CA . THR A 1 163 ? 41.289 80.793 5.102 1.00 52.32 162 THR C CA 1
ATOM 1144 C C . THR A 1 163 ? 42.589 81.585 5.145 1.00 55.78 162 THR C C 1
ATOM 1145 O O . THR A 1 163 ? 43.572 81.185 4.511 1.00 56.47 162 THR C O 1
ATOM 1149 N N . GLY A 1 164 ? 42.620 82.694 5.880 1.00 57.86 163 GLY C N 1
ATOM 1150 C CA . GLY A 1 164 ? 43.803 83.532 5.908 1.00 56.78 163 GLY C CA 1
ATOM 1151 C C . GLY A 1 164 ? 44.105 84.208 4.591 1.00 57.63 163 GLY C C 1
ATOM 1152 O O . GLY A 1 164 ? 45.275 84.448 4.278 1.00 60.24 163 GLY C O 1
ATOM 1153 N N . LYS A 1 165 ? 43.078 84.525 3.812 1.00 56.14 164 LYS C N 1
ATOM 1154 C CA . LYS A 1 165 ? 43.235 85.056 2.468 1.00 59.28 164 LYS C CA 1
ATOM 1155 C C . LYS A 1 165 ? 43.044 86.568 2.452 1.00 50.98 164 LYS C C 1
ATOM 1156 O O . LYS A 1 165 ? 42.438 87.156 3.351 1.00 48.93 164 LYS C O 1
ATOM 1162 N N . MET A 1 166 ? 43.575 87.192 1.406 1.00 54.36 165 MET C N 1
ATOM 1163 C CA . MET A 1 166 ? 43.339 88.602 1.148 1.00 52.08 165 MET C CA 1
ATOM 1164 C C . MET A 1 166 ? 42.071 88.767 0.320 1.00 53.00 165 MET C C 1
ATOM 1165 O O . MET A 1 166 ? 41.707 87.895 -0.473 1.00 57.39 165 MET C O 1
ATOM 1170 N N . ILE A 1 167 ? 41.396 89.898 0.514 1.00 53.07 166 ILE C N 1
ATOM 1171 C CA . ILE A 1 167 ? 40.196 90.233 -0.241 1.00 56.44 166 ILE C CA 1
ATOM 1172 C C . ILE A 1 167 ? 40.320 91.661 -0.749 1.00 57.48 166 ILE C C 1
ATOM 1173 O O . ILE A 1 167 ? 40.881 92.530 -0.070 1.00 55.00 166 ILE C O 1
ATOM 1178 N N . LYS A 1 168 ? 39.795 91.898 -1.949 1.00 54.02 167 LYS C N 1
ATOM 1179 C CA . LYS A 1 168 ? 39.820 93.219 -2.556 1.00 56.39 167 LYS C CA 1
ATOM 1180 C C . LYS A 1 168 ? 38.884 94.163 -1.802 1.00 50.13 167 LYS C C 1
ATOM 1181 O O . LYS A 1 168 ? 38.020 93.740 -1.030 1.00 51.16 167 LYS C O 1
ATOM 1187 N N . ALA A 1 169 ? 39.078 95.466 -2.026 1.00 51.65 168 ALA C N 1
ATOM 1188 C CA . ALA A 1 169 ? 38.290 96.469 -1.316 1.00 53.99 168 ALA C CA 1
ATOM 1189 C C . ALA A 1 169 ? 36.801 96.346 -1.615 1.00 55.22 168 ALA C C 1
ATOM 1190 O O . ALA A 1 169 ? 35.970 96.691 -0.767 1.00 48.96 168 ALA C O 1
ATOM 1192 N N . GLU A 1 170 ? 36.441 95.851 -2.802 1.00 55.23 169 GLU C N 1
ATOM 1193 C CA . GLU A 1 170 ? 35.032 95.781 -3.177 1.00 56.70 169 GLU C CA 1
ATOM 1194 C C . GLU A 1 170 ? 34.281 94.763 -2.325 1.00 48.85 169 GLU C C 1
ATOM 1195 O O . GLU A 1 170 ? 33.211 95.062 -1.781 1.00 47.80 169 GLU C O 1
ATOM 1201 N N . GLU A 1 171 ? 34.825 93.552 -2.189 1.00 49.29 170 GLU C N 1
ATOM 1202 C CA . GLU A 1 171 ? 34.182 92.569 -1.324 1.00 57.31 170 GLU C CA 1
ATOM 1203 C C . GLU A 1 171 ? 34.282 92.968 0.144 1.00 51.33 170 GLU C C 1
ATOM 1204 O O . GLU A 1 171 ? 33.398 92.625 0.939 1.00 45.04 170 GLU C O 1
ATOM 1210 N N . ALA A 1 172 ? 35.339 93.694 0.517 1.00 49.30 171 ALA C N 1
ATOM 1211 C CA . ALA A 1 172 ? 35.430 94.218 1.876 1.00 47.55 171 ALA C CA 1
ATOM 1212 C C . ALA A 1 172 ? 34.300 95.198 2.161 1.00 45.89 171 ALA C C 1
ATOM 1213 O O . ALA A 1 172 ? 33.761 95.232 3.273 1.00 46.99 171 ALA C O 1
ATOM 1215 N N . LYS A 1 173 ? 33.927 96.005 1.165 1.00 46.69 172 LYS C N 1
ATOM 1216 C CA . LYS A 1 173 ? 32.770 96.881 1.319 1.00 49.23 172 LYS C CA 1
ATOM 1217 C C . LYS A 1 173 ? 31.475 96.081 1.310 1.00 47.75 172 LYS C C 1
ATOM 1218 O O . LYS A 1 173 ? 30.520 96.424 2.016 1.00 45.78 172 LYS C O 1
ATOM 1224 N N . GLU A 1 174 ? 31.425 95.014 0.509 1.00 48.63 173 GLU C N 1
ATOM 1225 C CA . GLU A 1 174 ? 30.227 94.182 0.460 1.00 53.56 173 GLU C CA 1
ATOM 1226 C C . GLU A 1 174 ? 29.945 93.537 1.812 1.00 53.39 173 GLU C C 1
ATOM 1227 O O . GLU A 1 174 ? 28.785 93.418 2.221 1.00 53.69 173 GLU C O 1
ATOM 1233 N N . ILE A 1 175 ? 30.997 93.121 2.526 1.00 50.04 174 ILE C N 1
ATOM 1234 C CA . ILE A 1 175 ? 30.817 92.485 3.828 1.00 46.93 174 ILE C CA 1
ATOM 1235 C C . ILE A 1 175 ? 30.916 93.470 4.983 1.00 45.95 174 ILE C C 1
ATOM 1236 O O . ILE A 1 175 ? 30.773 93.064 6.145 1.00 43.45 174 ILE C O 1
ATOM 1241 N N . GLY A 1 176 ? 31.152 94.749 4.707 1.00 45.96 175 GLY C N 1
ATOM 1242 C CA . GLY A 1 176 ? 31.192 95.756 5.745 1.00 42.47 175 GLY C CA 1
ATOM 1243 C C . GLY A 1 176 ? 32.545 95.997 6.374 1.00 39.72 175 GLY C C 1
ATOM 1244 O O . GLY A 1 176 ? 32.628 96.764 7.340 1.00 37.44 175 GLY C O 1
ATOM 1245 N N . LEU A 1 177 ? 33.608 95.369 5.863 1.00 41.38 176 LEU C N 1
ATOM 1246 C CA . LEU A 1 177 ? 34.935 95.592 6.427 1.00 43.89 176 LEU C CA 1
ATOM 1247 C C . LEU A 1 177 ? 35.394 97.030 6.225 1.00 45.10 176 LEU C C 1
ATOM 1248 O O . LEU A 1 177 ? 36.195 97.542 7.016 1.00 39.98 176 LEU C O 1
ATOM 1253 N N . VAL A 1 178 ? 34.905 97.695 5.178 1.00 48.63 177 VAL C N 1
ATOM 1254 C CA . VAL A 1 178 ? 35.134 99.117 4.972 1.00 37.81 177 VAL C CA 1
ATOM 1255 C C . VAL A 1 178 ? 33.787 99.781 4.723 1.00 37.89 177 VAL C C 1
ATOM 1256 O O . VAL A 1 178 ? 32.817 99.141 4.312 1.00 38.43 177 VAL C O 1
ATOM 1260 N N . ASN A 1 179 ? 33.735 101.086 4.991 1.00 37.50 178 ASN C N 1
ATOM 1261 C CA . ASN A 1 179 ? 32.484 101.819 4.828 1.00 42.74 178 ASN C CA 1
ATOM 1262 C C . ASN A 1 179 ? 32.252 102.223 3.377 1.00 39.30 178 ASN C C 1
ATOM 1263 O O . ASN A 1 179 ? 31.119 102.158 2.887 1.00 40.01 178 ASN C O 1
ATOM 1268 N N . HIS A 1 180 ? 33.305 102.642 2.678 1.00 40.10 179 HIS C N 1
ATOM 1269 C CA . HIS A 1 180 ? 33.182 103.063 1.290 1.00 46.92 179 HIS C CA 1
ATOM 1270 C C . HIS A 1 180 ? 34.451 102.690 0.540 1.00 42.92 179 HIS C C 1
ATOM 1271 O O . HIS A 1 180 ? 35.514 102.494 1.135 1.00 48.84 179 HIS C O 1
ATOM 1278 N N . VAL A 1 181 ? 34.326 102.596 -0.781 1.00 47.46 180 VAL C N 1
ATOM 1279 C CA . VAL A 1 181 ? 35.450 102.309 -1.665 1.00 46.28 180 VAL C CA 1
ATOM 1280 C C . VAL A 1 181 ? 35.465 103.360 -2.765 1.00 50.26 180 VAL C C 1
ATOM 1281 O O . VAL A 1 181 ? 34.491 103.492 -3.516 1.00 54.41 180 VAL C O 1
ATOM 1285 N N . VAL A 1 182 ? 36.562 104.103 -2.857 1.00 51.68 181 VAL C N 1
ATOM 1286 C CA . VAL A 1 182 ? 36.731 105.130 -3.882 1.00 57.85 181 VAL C CA 1
ATOM 1287 C C . VAL A 1 182 ? 38.041 104.861 -4.608 1.00 57.46 181 VAL C C 1
ATOM 1288 O O . VAL A 1 182 ? 38.900 104.117 -4.106 1.00 54.34 181 VAL C O 1
ATOM 1292 N N . PRO A 1 183 ? 38.218 105.426 -5.805 1.00 56.26 182 PRO C N 1
ATOM 1293 C CA . PRO A 1 183 ? 39.493 105.257 -6.513 1.00 57.51 182 PRO C CA 1
ATOM 1294 C C . PRO A 1 183 ? 40.677 105.703 -5.667 1.00 57.75 182 PRO C C 1
ATOM 1295 O O . PRO A 1 183 ? 40.548 106.533 -4.764 1.00 59.56 182 PRO C O 1
ATOM 1299 N N . LEU A 1 184 ? 41.843 105.129 -5.974 1.00 58.43 183 LEU C N 1
ATOM 1300 C CA . LEU A 1 184 ? 43.040 105.380 -5.175 1.00 57.01 183 LEU C CA 1
ATOM 1301 C C . LEU A 1 184 ? 43.392 106.862 -5.153 1.00 62.14 183 LEU C C 1
ATOM 1302 O O . LEU A 1 184 ? 43.518 107.466 -4.081 1.00 58.92 183 LEU C O 1
ATOM 1307 N N . ALA A 1 185 ? 43.539 107.469 -6.333 1.00 60.80 184 ALA C N 1
ATOM 1308 C CA . ALA A 1 185 ? 43.909 108.878 -6.416 1.00 63.82 184 ALA C CA 1
ATOM 1309 C C . ALA A 1 185 ? 42.884 109.791 -5.756 1.00 62.16 184 ALA C C 1
ATOM 1310 O O . ALA A 1 185 ? 43.203 110.947 -5.455 1.00 62.82 184 ALA C O 1
ATOM 1312 N N . SER A 1 186 ? 41.668 109.305 -5.526 1.00 61.46 185 SER C N 1
ATOM 1313 C CA . SER A 1 186 ? 40.620 110.086 -4.887 1.00 71.07 185 SER C CA 1
ATOM 1314 C C . SER A 1 186 ? 40.407 109.712 -3.426 1.00 67.85 185 SER C C 1
ATOM 1315 O O . SER A 1 186 ? 39.481 110.234 -2.799 1.00 64.31 185 SER C O 1
ATOM 1318 N N . LEU A 1 187 ? 41.237 108.825 -2.871 1.00 63.67 186 LEU C N 1
ATOM 1319 C CA . LEU A 1 187 ? 41.034 108.384 -1.494 1.00 60.35 186 LEU C CA 1
ATOM 1320 C C . LEU A 1 187 ? 41.247 109.528 -0.510 1.00 64.30 186 LEU C C 1
ATOM 1321 O O . LEU A 1 187 ? 40.320 109.924 0.209 1.00 61.08 186 LEU C O 1
ATOM 1326 N N . GLN A 1 188 ? 42.469 110.074 -0.474 1.00 64.29 187 GLN C N 1
ATOM 1327 C CA . GLN A 1 188 ? 42.837 111.125 0.470 1.00 64.25 187 GLN C CA 1
ATOM 1328 C C . GLN A 1 188 ? 41.754 112.190 0.571 1.00 66.06 187 GLN C C 1
ATOM 1329 O O . GLN A 1 188 ? 41.115 112.350 1.619 1.00 66.15 187 GLN C O 1
ATOM 1335 N N . GLU A 1 189 ? 41.503 112.879 -0.546 1.00 61.25 188 GLU C N 1
ATOM 1336 C CA . GLU A 1 189 ? 40.454 113.886 -0.631 1.00 61.71 188 GLU C CA 1
ATOM 1337 C C . GLU A 1 189 ? 39.168 113.398 0.023 1.00 61.97 188 GLU C C 1
ATOM 1338 O O . GLU A 1 189 ? 38.671 114.007 0.980 1.00 61.80 188 GLU C O 1
ATOM 1344 N N . GLU A 1 190 ? 38.656 112.259 -0.459 1.00 57.07 189 GLU C N 1
ATOM 1345 C CA . GLU A 1 190 ? 37.418 111.698 0.075 1.00 60.87 189 GLU C CA 1
ATOM 1346 C C . GLU A 1 190 ? 37.451 111.651 1.595 1.00 58.70 189 GLU C C 1
ATOM 1347 O O . GLU A 1 190 ? 36.560 112.188 2.265 1.00 62.88 189 GLU C O 1
ATOM 1353 N N . ALA A 1 191 ? 38.505 111.047 2.155 1.00 54.42 190 ALA C N 1
ATOM 1354 C CA . ALA A 1 191 ? 38.634 110.964 3.604 1.00 52.93 190 ALA C CA 1
ATOM 1355 C C . ALA A 1 191 ? 38.462 112.338 4.234 1.00 55.91 190 ALA C C 1
ATOM 1356 O O . ALA A 1 191 ? 37.555 112.555 5.050 1.00 53.62 190 ALA C O 1
ATOM 1358 N N . LEU A 1 192 ? 39.291 113.297 3.805 1.00 57.13 191 LEU C N 1
ATOM 1359 C CA . LEU A 1 192 ? 39.220 114.640 4.368 1.00 59.04 191 LEU C CA 1
ATOM 1360 C C . LEU A 1 192 ? 37.801 115.177 4.305 1.00 57.46 191 LEU C C 1
ATOM 1361 O O . LEU A 1 192 ? 37.298 115.737 5.288 1.00 58.07 191 LEU C O 1
ATOM 1366 N N . LYS A 1 193 ? 37.119 114.958 3.176 1.00 55.59 192 LYS C N 1
ATOM 1367 C CA . LYS A 1 193 ? 35.754 115.447 3.029 1.00 56.64 192 LYS C CA 1
ATOM 1368 C C . LYS A 1 193 ? 34.889 114.986 4.193 1.00 54.84 192 LYS C C 1
ATOM 1369 O O . LYS A 1 193 ? 34.296 115.807 4.904 1.00 56.33 192 LYS C O 1
ATOM 1375 N N A MET A 1 194 ? 34.851 113.672 4.438 0.01 54.48 193 MET C N 1
ATOM 1376 N N B MET A 1 194 ? 34.810 113.669 4.404 0.99 53.07 193 MET C N 1
ATOM 1377 C CA A MET A 1 194 ? 34.028 113.177 5.535 0.01 55.22 193 MET C CA 1
ATOM 1378 C CA B MET A 1 194 ? 34.039 113.144 5.528 0.99 57.04 193 MET C CA 1
ATOM 1379 C C A MET A 1 194 ? 34.511 113.741 6.861 0.01 53.57 193 MET C C 1
ATOM 1380 C C B MET A 1 194 ? 34.513 113.741 6.847 0.99 52.99 193 MET C C 1
ATOM 1381 O O A MET A 1 194 ? 33.701 114.115 7.719 0.01 55.60 193 MET C O 1
ATOM 1382 O O B MET A 1 194 ? 33.694 114.123 7.693 0.99 55.61 193 MET C O 1
ATOM 1391 N N . ALA A 1 195 ? 35.832 113.842 7.032 1.00 52.94 194 ALA C N 1
ATOM 1392 C CA . ALA A 1 195 ? 36.373 114.455 8.239 1.00 50.91 194 ALA C CA 1
ATOM 1393 C C . ALA A 1 195 ? 35.840 115.869 8.401 1.00 54.24 194 ALA C C 1
ATOM 1394 O O . ALA A 1 195 ? 35.388 116.256 9.486 1.00 50.67 194 ALA C O 1
ATOM 1396 N N . GLN A 1 196 ? 35.836 116.639 7.309 1.00 53.22 195 GLN C N 1
ATOM 1397 C CA . GLN A 1 196 ? 35.232 117.965 7.350 1.00 55.04 195 GLN C CA 1
ATOM 1398 C C . GLN A 1 196 ? 33.783 117.874 7.805 1.00 59.04 195 GLN C C 1
ATOM 1399 O O . GLN A 1 196 ? 33.355 118.609 8.704 1.00 61.25 195 GLN C O 1
ATOM 1405 N N . GLN A 1 197 ? 33.026 116.933 7.230 1.00 55.05 196 GLN C N 1
ATOM 1406 C CA . GLN A 1 197 ? 31.625 116.787 7.608 1.00 57.10 196 GLN C CA 1
ATOM 1407 C C . GLN A 1 197 ? 31.482 116.432 9.079 1.00 56.48 196 GLN C C 1
ATOM 1408 O O . GLN A 1 197 ? 30.479 116.785 9.709 1.00 55.96 196 GLN C O 1
ATOM 1414 N N . ILE A 1 198 ? 32.476 115.748 9.648 1.00 57.73 197 ILE C N 1
ATOM 1415 C CA . ILE A 1 198 ? 32.414 115.448 11.072 1.00 49.02 197 ILE C CA 1
ATOM 1416 C C . ILE A 1 198 ? 32.976 116.607 11.885 1.00 51.57 197 ILE C C 1
ATOM 1417 O O . ILE A 1 198 ? 32.539 116.847 13.017 1.00 51.20 197 ILE C O 1
ATOM 1422 N N . ALA A 1 199 ? 33.922 117.363 11.319 1.00 54.69 198 ALA C N 1
ATOM 1423 C CA . ALA A 1 199 ? 34.516 118.467 12.064 1.00 54.21 198 ALA C CA 1
ATOM 1424 C C . ALA A 1 199 ? 33.525 119.605 12.265 1.00 56.65 198 ALA C C 1
ATOM 1425 O O . ALA A 1 199 ? 33.555 120.275 13.303 1.00 58.47 198 ALA C O 1
ATOM 1427 N N . GLY A 1 200 ? 32.640 119.833 11.294 1.00 54.51 199 GLY C N 1
ATOM 1428 C CA . GLY A 1 200 ? 31.641 120.876 11.432 1.00 62.27 199 GLY C CA 1
ATOM 1429 C C . GLY A 1 200 ? 30.566 120.571 12.454 1.00 55.14 199 GLY C C 1
ATOM 1430 O O . GLY A 1 200 ? 29.853 121.486 12.879 1.00 56.31 199 GLY C O 1
ATOM 1431 N N . ASN A 1 201 ? 30.431 119.309 12.856 1.00 53.12 200 ASN C N 1
ATOM 1432 C CA . ASN A 1 201 ? 29.445 118.935 13.855 1.00 58.86 200 ASN C CA 1
ATOM 1433 C C . ASN A 1 201 ? 29.946 119.274 15.257 1.00 57.24 200 ASN C C 1
ATOM 1434 O O . ASN A 1 201 ? 31.103 119.648 15.465 1.00 61.62 200 ASN C O 1
ATOM 1439 N N . SER A 1 202 ? 29.051 119.138 16.230 1.00 54.21 201 SER C N 1
ATOM 1440 C CA . SER A 1 202 ? 29.398 119.416 17.618 1.00 53.75 201 SER C CA 1
ATOM 1441 C C . SER A 1 202 ? 30.439 118.419 18.110 1.00 49.49 201 SER C C 1
ATOM 1442 O O . SER A 1 202 ? 30.194 117.209 18.111 1.00 48.75 201 SER C O 1
ATOM 1445 N N . THR A 1 203 ? 31.604 118.929 18.525 1.00 48.86 202 THR C N 1
ATOM 1446 C CA . THR A 1 203 ? 32.637 118.064 19.091 1.00 49.52 202 THR C CA 1
ATOM 1447 C C . THR A 1 203 ? 32.137 117.369 20.351 1.00 49.31 202 THR C C 1
ATOM 1448 O O . THR A 1 203 ? 32.400 116.178 20.562 1.00 49.56 202 THR C O 1
ATOM 1452 N N . MET A 1 204 ? 31.404 118.099 21.194 1.00 46.69 203 MET C N 1
ATOM 1453 C CA . MET A 1 204 ? 30.825 117.510 22.398 1.00 46.87 203 MET C CA 1
ATOM 1454 C C . MET A 1 204 ? 29.872 116.373 22.043 1.00 47.63 203 MET C C 1
ATOM 1455 O O . MET A 1 204 ? 30.003 115.250 22.550 1.00 43.06 203 MET C O 1
ATOM 1460 N N . GLY A 1 205 ? 28.908 116.648 21.161 1.00 51.45 204 GLY C N 1
ATOM 1461 C CA . GLY A 1 205 ? 27.988 115.608 20.732 1.00 50.33 204 GLY C CA 1
ATOM 1462 C C . GLY A 1 205 ? 28.685 114.459 20.031 1.00 48.15 204 GLY C C 1
ATOM 1463 O O . GLY A 1 205 ? 28.391 113.292 20.295 1.00 48.40 204 GLY C O 1
ATOM 1464 N N . VAL A 1 206 ? 29.626 114.775 19.137 1.00 44.64 205 VAL C N 1
ATOM 1465 C CA . VAL A 1 206 ? 30.364 113.741 18.412 1.00 49.77 205 VAL C CA 1
ATOM 1466 C C . VAL A 1 206 ? 31.054 112.792 19.386 1.00 44.80 205 VAL C C 1
ATOM 1467 O O . VAL A 1 206 ? 30.908 111.564 19.304 1.00 39.70 205 VAL C O 1
ATOM 1471 N N . GLN A 1 207 ? 31.810 113.347 20.333 1.00 40.90 206 GLN C N 1
ATOM 1472 C CA . GLN A 1 207 ? 32.643 112.510 21.186 1.00 52.55 206 GLN C CA 1
ATOM 1473 C C . GLN A 1 207 ? 31.835 111.800 22.265 1.00 54.19 206 GLN C C 1
ATOM 1474 O O . GLN A 1 207 ? 32.176 110.669 22.638 1.00 36.95 206 GLN C O 1
ATOM 1480 N N . MET A 1 208 ? 30.749 112.407 22.754 1.00 39.38 207 MET C N 1
ATOM 1481 C CA . MET A 1 208 ? 29.875 111.662 23.654 1.00 45.38 207 MET C CA 1
ATOM 1482 C C . MET A 1 208 ? 29.152 110.541 22.918 1.00 43.37 207 MET C C 1
ATOM 1483 O O . MET A 1 208 ? 28.939 109.465 23.491 1.00 36.87 207 MET C O 1
ATOM 1488 N N . SER A 1 209 ? 28.785 110.764 21.651 1.00 40.84 208 SER C N 1
ATOM 1489 C CA . SER A 1 209 ? 28.266 109.687 20.816 1.00 41.44 208 SER C CA 1
ATOM 1490 C C . SER A 1 209 ? 29.269 108.548 20.716 1.00 42.10 208 SER C C 1
ATOM 1491 O O . SER A 1 209 ? 28.909 107.371 20.832 1.00 43.22 208 SER C O 1
ATOM 1494 N N . LYS A 1 210 ? 30.537 108.888 20.472 1.00 41.55 209 LYS C N 1
ATOM 1495 C CA . LYS A 1 210 ? 31.565 107.859 20.348 1.00 36.13 209 LYS C CA 1
ATOM 1496 C C . LYS A 1 210 ? 31.719 107.072 21.644 1.00 33.97 209 LYS C C 1
ATOM 1497 O O . LYS A 1 210 ? 31.823 105.840 21.621 1.00 32.85 209 LYS C O 1
ATOM 1503 N N . VAL A 1 211 ? 31.754 107.770 22.782 1.00 34.20 210 VAL C N 1
ATOM 1504 C CA . VAL A 1 211 ? 31.857 107.088 24.071 1.00 41.21 210 VAL C CA 1
ATOM 1505 C C . VAL A 1 211 ? 30.673 106.149 24.269 1.00 38.68 210 VAL C C 1
ATOM 1506 O O . VAL A 1 211 ? 30.837 104.977 24.637 1.00 31.67 210 VAL C O 1
ATOM 1510 N N . ALA A 1 212 ? 29.459 106.652 24.019 1.00 36.12 211 ALA C N 1
ATOM 1511 C CA . ALA A 1 212 ? 28.263 105.837 24.198 1.00 33.78 211 ALA C CA 1
ATOM 1512 C C . ALA A 1 212 ? 28.293 104.600 23.311 1.00 33.40 211 ALA C C 1
ATOM 1513 O O . ALA A 1 212 ? 27.938 103.506 23.756 1.00 32.98 211 ALA C O 1
ATOM 1515 N N . ILE A 1 213 ? 28.730 104.747 22.059 1.00 35.18 212 ILE C N 1
ATOM 1516 C CA . ILE A 1 213 ? 28.744 103.611 21.141 1.00 35.06 212 ILE C CA 1
ATOM 1517 C C . ILE A 1 213 ? 29.792 102.589 21.568 1.00 33.75 212 ILE C C 1
ATOM 1518 O O . ILE A 1 213 ? 29.509 101.387 21.672 1.00 31.61 212 ILE C O 1
ATOM 1523 N N . ASN A 1 214 ? 31.021 103.053 21.821 1.00 34.31 213 ASN C N 1
ATOM 1524 C CA . ASN A 1 214 ? 32.104 102.151 22.194 1.00 33.24 213 ASN C CA 1
ATOM 1525 C C . ASN A 1 214 ? 31.858 101.471 23.531 1.00 33.02 213 ASN C C 1
ATOM 1526 O O . ASN A 1 214 ? 32.452 100.419 23.795 1.00 28.39 213 ASN C O 1
ATOM 1531 N N . LYS A 1 215 ? 31.006 102.040 24.384 1.00 33.22 214 LYS C N 1
ATOM 1532 C CA . LYS A 1 215 ? 30.688 101.371 25.639 1.00 31.59 214 LYS C CA 1
ATOM 1533 C C . LYS A 1 215 ? 29.460 100.471 25.527 1.00 35.48 214 LYS C C 1
ATOM 1534 O O . LYS A 1 215 ? 29.439 99.383 26.114 1.00 32.28 214 LYS C O 1
ATOM 1540 N N . GLY A 1 216 ? 28.434 100.893 24.781 1.00 32.43 215 GLY C N 1
ATOM 1541 C CA . GLY A 1 216 ? 27.223 100.105 24.658 1.00 30.29 215 GLY C CA 1
ATOM 1542 C C . GLY A 1 216 ? 27.328 98.933 23.711 1.00 36.93 215 GLY C C 1
ATOM 1543 O O . GLY A 1 216 ? 26.489 98.028 23.773 1.00 37.79 215 GLY C O 1
ATOM 1544 N N . ARG A 1 217 ? 28.336 98.924 22.833 1.00 33.61 216 ARG C N 1
ATOM 1545 C CA . ARG A 1 217 ? 28.570 97.748 22.003 1.00 36.52 216 ARG C CA 1
ATOM 1546 C C . ARG A 1 217 ? 28.861 96.503 22.833 1.00 35.97 216 ARG C C 1
ATOM 1547 O O . ARG A 1 217 ? 28.693 95.385 22.332 1.00 29.80 216 ARG C O 1
ATOM 1555 N N . ASN A 1 218 ? 29.284 96.668 24.086 1.00 33.93 217 ASN C N 1
ATOM 1556 C CA . ASN A 1 218 ? 29.719 95.562 24.928 1.00 35.31 217 ASN C CA 1
ATOM 1557 C C . ASN A 1 218 ? 28.689 95.163 25.979 1.00 39.79 217 ASN C C 1
ATOM 1558 O O . ASN A 1 218 ? 28.992 94.326 26.835 1.00 43.32 217 ASN C O 1
ATOM 1563 N N . ALA A 1 219 ? 27.487 95.733 25.942 1.00 39.38 218 ALA C N 1
ATOM 1564 C CA . ALA A 1 219 ? 26.509 95.502 26.994 1.00 36.95 218 ALA C CA 1
ATOM 1565 C C . ALA A 1 219 ? 25.133 95.273 26.387 1.00 37.98 218 ALA C C 1
ATOM 1566 O O . ALA A 1 219 ? 24.923 95.425 25.180 1.00 37.18 218 ALA C O 1
ATOM 1568 N N . ASP A 1 220 ? 24.190 94.897 27.248 1.00 32.66 219 ASP C N 1
ATOM 1569 C CA . ASP A 1 220 ? 22.802 94.760 26.842 1.00 34.96 219 ASP C CA 1
ATOM 1570 C C . ASP A 1 220 ? 22.219 96.128 26.487 1.00 38.29 219 ASP C C 1
ATOM 1571 O O . ASP A 1 220 ? 22.842 97.175 26.689 1.00 39.66 219 ASP C O 1
ATOM 1576 N N . LEU A 1 221 ? 20.995 96.109 25.956 1.00 42.93 220 LEU C N 1
ATOM 1577 C CA . LEU A 1 221 ? 20.386 97.343 25.468 1.00 43.72 220 LEU C CA 1
ATOM 1578 C C . LEU A 1 221 ? 20.119 98.325 26.604 1.00 39.92 220 LEU C C 1
ATOM 1579 O O . LEU A 1 221 ? 20.282 99.537 26.429 1.00 38.91 220 LEU C O 1
ATOM 1584 N N . ASP A 1 222 ? 19.721 97.825 27.775 1.00 39.11 221 ASP C N 1
ATOM 1585 C CA . ASP A 1 222 ? 19.384 98.715 28.885 1.00 38.20 221 ASP C CA 1
ATOM 1586 C C . ASP A 1 222 ? 20.612 99.463 29.397 1.00 33.72 221 ASP C C 1
ATOM 1587 O O . ASP A 1 222 ? 20.553 100.676 29.642 1.00 34.82 221 ASP C O 1
ATOM 1592 N N . THR A 1 223 ? 21.733 98.759 29.568 1.00 33.71 222 THR C N 1
ATOM 1593 C CA . THR A 1 223 ? 22.957 99.417 30.015 1.00 40.19 222 THR C CA 1
ATOM 1594 C C . THR A 1 223 ? 23.458 100.411 28.973 1.00 40.99 222 THR C C 1
ATOM 1595 O O . THR A 1 223 ? 23.946 101.497 29.319 1.00 43.24 222 THR C O 1
ATOM 1599 N N . GLY A 1 224 ? 23.342 100.058 27.691 1.00 43.81 223 GLY C N 1
ATOM 1600 C CA . GLY A 1 224 ? 23.690 101.001 26.642 1.00 32.61 223 GLY C CA 1
ATOM 1601 C C . GLY A 1 224 ? 22.822 102.243 26.669 1.00 33.89 223 GLY C C 1
ATOM 1602 O O . GLY A 1 224 ? 23.302 103.352 26.428 1.00 43.30 223 GLY C O 1
ATOM 1603 N N . LEU A 1 225 ? 21.534 102.078 26.976 1.00 34.58 224 LEU C N 1
ATOM 1604 C CA . LEU A 1 225 ? 20.650 103.233 27.089 1.00 35.85 224 LEU C CA 1
ATOM 1605 C C . LEU A 1 225 ? 21.003 104.091 28.296 1.00 41.53 224 LEU C C 1
ATOM 1606 O O . LEU A 1 225 ? 20.870 105.319 28.243 1.00 42.28 224 LEU C O 1
ATOM 1611 N N . GLY A 1 226 ? 21.445 103.468 29.389 1.00 44.24 225 GLY C N 1
ATOM 1612 C CA . GLY A 1 226 ? 21.952 104.246 30.511 1.00 37.04 225 GLY C CA 1
ATOM 1613 C C . GLY A 1 226 ? 23.165 105.076 30.130 1.00 35.53 225 GLY C C 1
ATOM 1614 O O . GLY A 1 226 ? 23.250 106.269 30.447 1.00 36.94 225 GLY C O 1
ATOM 1615 N N . LEU A 1 227 ? 24.123 104.449 29.442 1.00 36.63 226 LEU C N 1
ATOM 1616 C CA . LEU A 1 227 ? 25.269 105.187 28.911 1.00 40.89 226 LEU C CA 1
ATOM 1617 C C . LEU A 1 227 ? 24.816 106.341 28.023 1.00 39.76 226 LEU C C 1
ATOM 1618 O O . LEU A 1 227 ? 25.348 107.459 28.111 1.00 38.56 226 LEU C O 1
ATOM 1623 N N . GLU A 1 228 ? 23.836 106.081 27.156 1.00 38.23 227 GLU C N 1
ATOM 1624 C CA . GLU A 1 228 ? 23.375 107.093 26.214 1.00 43.31 227 GLU C CA 1
ATOM 1625 C C . GLU A 1 228 ? 22.735 108.270 26.936 1.00 42.00 227 GLU C C 1
ATOM 1626 O O . GLU A 1 228 ? 22.990 109.426 26.590 1.00 45.43 227 GLU C O 1
ATOM 1632 N N . ILE A 1 229 ? 21.904 107.999 27.946 1.00 43.96 228 ILE C N 1
ATOM 1633 C CA . ILE A 1 229 ? 21.252 109.096 28.656 1.00 45.91 228 ILE C CA 1
ATOM 1634 C C . ILE A 1 229 ? 22.267 109.884 29.477 1.00 47.07 228 ILE C C 1
ATOM 1635 O O . ILE A 1 229 ? 22.144 111.111 29.615 1.00 47.10 228 ILE C O 1
ATOM 1640 N N . LEU A 1 230 ? 23.302 109.219 30.000 1.00 46.27 229 LEU C N 1
ATOM 1641 C CA . LEU A 1 230 ? 24.345 109.949 30.714 1.00 45.29 229 LEU C CA 1
ATOM 1642 C C . LEU A 1 230 ? 25.097 110.888 29.775 1.00 42.56 229 LEU C C 1
ATOM 1643 O O . LEU A 1 230 ? 25.295 112.071 30.087 1.00 48.34 229 LEU C O 1
ATOM 1648 N N . ALA A 1 231 ? 25.512 110.381 28.609 1.00 44.02 230 ALA C N 1
ATOM 1649 C CA . ALA A 1 231 ? 26.181 111.239 27.632 1.00 45.76 230 ALA C CA 1
ATOM 1650 C C . ALA A 1 231 ? 25.261 112.351 27.139 1.00 43.95 230 ALA C C 1
ATOM 1651 O O . ALA A 1 231 ? 25.717 113.470 26.874 1.00 48.63 230 ALA C O 1
ATOM 1653 N N . TRP A 1 232 ? 23.964 112.062 27.028 1.00 45.36 231 TRP C N 1
ATOM 1654 C CA . TRP A 1 232 ? 22.991 113.050 26.575 1.00 47.77 231 TRP C CA 1
ATOM 1655 C C . TRP A 1 232 ? 22.882 114.203 27.564 1.00 45.26 231 TRP C C 1
ATOM 1656 O O . TRP A 1 232 ? 22.913 115.377 27.175 1.00 45.49 231 TRP C O 1
ATOM 1667 N N . ARG A 1 233 ? 22.774 113.887 28.858 1.00 44.11 232 ARG C N 1
ATOM 1668 C CA . ARG A 1 233 ? 22.762 114.945 29.864 1.00 45.15 232 ARG C CA 1
ATOM 1669 C C . ARG A 1 233 ? 24.078 115.716 29.871 1.00 46.15 232 ARG C C 1
ATOM 1670 O O . ARG A 1 233 ? 24.084 116.951 29.990 1.00 49.71 232 ARG C O 1
ATOM 1678 N N . ASN A 1 234 ? 25.204 115.006 29.745 1.00 44.03 233 ASN C N 1
ATOM 1679 C CA . ASN A 1 234 ? 26.503 115.674 29.707 1.00 52.52 233 ASN C CA 1
ATOM 1680 C C . ASN A 1 234 ? 26.558 116.698 28.580 1.00 55.11 233 ASN C C 1
ATOM 1681 O O . ASN A 1 234 ? 27.016 117.832 28.774 1.00 59.54 233 ASN C O 1
ATOM 1686 N N . CYS A 1 235 ? 26.085 116.314 27.393 1.00 48.53 234 CYS C N 1
ATOM 1687 C CA . CYS A 1 235 ? 26.054 117.242 26.268 1.00 52.57 234 CYS C CA 1
ATOM 1688 C C . CYS A 1 235 ? 25.085 118.389 26.528 1.00 55.74 234 CYS C C 1
ATOM 1689 O O . CYS A 1 235 ? 25.337 119.530 26.124 1.00 54.48 234 CYS C O 1
ATOM 1692 N N . PHE A 1 236 ? 23.959 118.103 27.189 1.00 59.66 235 PHE C N 1
ATOM 1693 C CA . PHE A 1 236 ? 23.009 119.160 27.516 1.00 59.09 235 PHE C CA 1
ATOM 1694 C C . PHE A 1 236 ? 23.569 120.145 28.531 1.00 59.53 235 PHE C C 1
ATOM 1695 O O . PHE A 1 236 ? 23.030 121.248 28.666 1.00 59.83 235 PHE C O 1
ATOM 1703 N N . THR A 1 237 ? 24.623 119.773 29.255 1.00 58.63 236 THR C N 1
ATOM 1704 C CA . THR A 1 237 ? 25.304 120.735 30.116 1.00 60.31 236 THR C CA 1
ATOM 1705 C C . THR A 1 237 ? 26.334 121.578 29.371 1.00 60.49 236 THR C C 1
ATOM 1706 O O . THR A 1 237 ? 26.981 122.425 29.997 1.00 53.41 236 THR C O 1
ATOM 1710 N N . HIS A 1 238 ? 26.501 121.376 28.033 1.00 59.58 237 HIS C N 1
ATOM 1711 C CA . HIS A 1 238 ? 27.531 122.027 27.236 1.00 59.67 237 HIS C CA 1
ATOM 1712 C C . HIS A 1 238 ? 26.955 123.195 26.440 1.00 58.51 237 HIS C C 1
ATOM 1713 O O . HIS A 1 238 ? 25.798 123.152 26.009 1.00 59.64 237 HIS C O 1
ATOM 1720 N N . PRO A 1 239 ? 27.744 124.257 26.235 1.00 57.95 238 PRO C N 1
ATOM 1721 C CA . PRO A 1 239 ? 27.236 125.400 25.458 1.00 62.38 238 PRO C CA 1
ATOM 1722 C C . PRO A 1 239 ? 26.949 125.075 24.003 1.00 57.71 238 PRO C C 1
ATOM 1723 O O . PRO A 1 239 ? 26.121 125.759 23.390 1.00 59.17 238 PRO C O 1
ATOM 1727 N N . ASP A 1 240 ? 27.608 124.063 23.428 1.00 60.60 239 ASP C N 1
ATOM 1728 C CA . ASP A 1 240 ? 27.350 123.700 22.035 1.00 63.17 239 ASP C CA 1
ATOM 1729 C C . ASP A 1 240 ? 25.875 123.407 21.804 1.00 66.52 239 ASP C C 1
ATOM 1730 O O . ASP A 1 240 ? 25.323 123.743 20.749 1.00 56.88 239 ASP C O 1
ATOM 1735 N N . ARG A 1 241 ? 25.223 122.779 22.780 1.00 61.83 240 ARG C N 1
ATOM 1736 C CA . ARG A 1 241 ? 23.822 122.410 22.627 1.00 58.04 240 ARG C CA 1
ATOM 1737 C C . ARG A 1 241 ? 22.941 123.647 22.486 1.00 60.25 240 ARG C C 1
ATOM 1738 O O . ARG A 1 241 ? 22.225 123.805 21.493 1.00 62.42 240 ARG C O 1
ATOM 1746 N N . GLN A 1 242 ? 22.995 124.553 23.465 1.00 60.62 241 GLN C N 1
ATOM 1747 C CA . GLN A 1 242 ? 22.140 125.734 23.401 1.00 64.71 241 GLN C CA 1
ATOM 1748 C C . GLN A 1 242 ? 22.553 126.677 22.274 1.00 69.71 241 GLN C C 1
ATOM 1749 O O . GLN A 1 242 ? 21.707 127.396 21.731 1.00 71.26 241 GLN C O 1
ATOM 1755 N N . GLU A 1 243 ? 23.834 126.675 21.895 1.00 77.11 242 GLU C N 1
ATOM 1756 C CA . GLU A 1 243 ? 24.333 127.661 20.940 1.00 86.78 242 GLU C CA 1
ATOM 1757 C C . GLU A 1 243 ? 24.061 127.286 19.488 1.00 101.05 242 GLU C C 1
ATOM 1758 O O . GLU A 1 243 ? 23.948 128.178 18.641 1.00 104.40 242 GLU C O 1
ATOM 1764 N N . ARG A 1 244 ? 23.991 125.995 19.164 1.00 51.22 243 ARG C N 1
ATOM 1765 C CA . ARG A 1 244 ? 23.792 125.588 17.779 1.00 59.30 243 ARG C CA 1
ATOM 1766 C C . ARG A 1 244 ? 22.343 125.268 17.442 1.00 65.38 243 ARG C C 1
ATOM 1767 O O . ARG A 1 244 ? 21.984 125.285 16.260 1.00 68.60 243 ARG C O 1
ATOM 1775 N N . MET A 1 245 ? 21.505 124.977 18.439 1.00 68.38 244 MET C N 1
ATOM 1776 C CA . MET A 1 245 ? 20.079 124.745 18.208 1.00 72.05 244 MET C CA 1
ATOM 1777 C C . MET A 1 245 ? 19.353 126.080 18.024 1.00 74.10 244 MET C C 1
ATOM 1778 O O . MET A 1 245 ? 18.453 126.454 18.775 1.00 73.13 244 MET C O 1
ATOM 1783 N N . THR A 1 246 ? 19.771 126.799 16.988 1.00 78.47 245 THR C N 1
ATOM 1784 C CA . THR A 1 246 ? 19.232 128.116 16.674 1.00 78.61 245 THR C CA 1
ATOM 1785 C C . THR A 1 246 ? 18.464 128.100 15.357 1.00 76.03 245 THR C C 1
ATOM 1786 O O . THR A 1 246 ? 18.592 127.167 14.563 1.00 74.04 245 THR C O 1
ATOM 1790 N N . HIS B 1 1 ? -4.810 102.922 49.711 1.00 123.78 0 HIS D N 1
ATOM 1791 C CA . HIS B 1 1 ? -4.028 101.692 49.729 1.00 122.89 0 HIS D CA 1
ATOM 1792 C C . HIS B 1 1 ? -2.561 101.977 50.024 1.00 116.65 0 HIS D C 1
ATOM 1793 O O . HIS B 1 1 ? -1.742 101.059 50.087 1.00 116.77 0 HIS D O 1
ATOM 1800 N N . MET B 1 2 ? -2.234 103.254 50.207 1.00 110.54 1 MET D N 1
ATOM 1801 C CA . MET B 1 2 ? -0.853 103.651 50.425 1.00 105.33 1 MET D CA 1
ATOM 1802 C C . MET B 1 2 ? -0.823 105.056 51.012 1.00 102.43 1 MET D C 1
ATOM 1803 O O . MET B 1 2 ? -1.677 105.890 50.704 1.00 104.94 1 MET D O 1
ATOM 1808 N N . SER B 1 3 ? 0.181 105.304 51.852 1.00 98.81 2 SER D N 1
ATOM 1809 C CA . SER B 1 3 ? 0.327 106.556 52.579 1.00 98.18 2 SER D CA 1
ATOM 1810 C C . SER B 1 3 ? 1.703 107.157 52.331 1.00 94.98 2 SER D C 1
ATOM 1811 O O . SER B 1 3 ? 2.712 106.443 52.310 1.00 92.68 2 SER D O 1
ATOM 1814 N N . LEU B 1 4 ? 1.729 108.477 52.151 1.00 96.80 3 LEU D N 1
ATOM 1815 C CA . LEU B 1 4 ? 2.948 109.249 51.957 1.00 88.93 3 LEU D CA 1
ATOM 1816 C C . LEU B 1 4 ? 3.064 110.258 53.089 1.00 93.52 3 LEU D C 1
ATOM 1817 O O . LEU B 1 4 ? 2.087 110.942 53.413 1.00 90.92 3 LEU D O 1
ATOM 1822 N N . VAL B 1 5 ? 4.249 110.349 53.690 1.00 90.56 4 VAL D N 1
ATOM 1823 C CA . VAL B 1 5 ? 4.516 111.376 54.694 1.00 91.52 4 VAL D CA 1
ATOM 1824 C C . VAL B 1 5 ? 5.889 111.977 54.424 1.00 89.57 4 VAL D C 1
ATOM 1825 O O . VAL B 1 5 ? 6.916 111.355 54.712 1.00 88.32 4 VAL D O 1
ATOM 1829 N N . THR B 1 6 ? 5.922 113.181 53.857 1.00 90.81 5 THR D N 1
ATOM 1830 C CA . THR B 1 6 ? 7.179 113.865 53.557 1.00 93.68 5 THR D CA 1
ATOM 1831 C C . THR B 1 6 ? 7.455 114.871 54.669 1.00 96.67 5 THR D C 1
ATOM 1832 O O . THR B 1 6 ? 6.893 115.970 54.684 1.00 100.10 5 THR D O 1
ATOM 1836 N N . THR B 1 7 ? 8.328 114.490 55.599 1.00 100.12 6 THR D N 1
ATOM 1837 C CA . THR B 1 7 ? 8.762 115.358 56.683 1.00 108.53 6 THR D CA 1
ATOM 1838 C C . THR B 1 7 ? 10.279 115.291 56.784 1.00 111.75 6 THR D C 1
ATOM 1839 O O . THR B 1 7 ? 10.867 114.206 56.730 1.00 111.55 6 THR D O 1
ATOM 1843 N N . SER B 1 8 ? 10.908 116.454 56.924 1.00 114.22 7 SER D N 1
ATOM 1844 C CA . SER B 1 8 ? 12.363 116.543 56.862 1.00 114.28 7 SER D CA 1
ATOM 1845 C C . SER B 1 8 ? 12.914 117.617 57.798 1.00 117.26 7 SER D C 1
ATOM 1846 O O . SER B 1 8 ? 12.163 118.408 58.367 1.00 120.26 7 SER D O 1
ATOM 1849 N N . ILE B 1 13 ? 12.647 113.908 53.323 1.00 88.87 12 ILE D N 1
ATOM 1850 C CA . ILE B 1 13 ? 12.532 112.523 53.761 1.00 87.64 12 ILE D CA 1
ATOM 1851 C C . ILE B 1 13 ? 11.076 112.077 53.692 1.00 86.76 12 ILE D C 1
ATOM 1852 O O . ILE B 1 13 ? 10.237 112.537 54.468 1.00 88.21 12 ILE D O 1
ATOM 1857 N N . CYS B 1 14 ? 10.780 111.180 52.756 1.00 85.11 13 CYS D N 1
ATOM 1858 C CA . CYS B 1 14 ? 9.421 110.722 52.501 1.00 85.33 13 CYS D CA 1
ATOM 1859 C C . CYS B 1 14 ? 9.280 109.274 52.951 1.00 88.27 13 CYS D C 1
ATOM 1860 O O . CYS B 1 14 ? 9.923 108.379 52.390 1.00 88.77 13 CYS D O 1
ATOM 1863 N N . THR B 1 15 ? 8.445 109.053 53.961 1.00 88.02 14 THR D N 1
ATOM 1864 C CA . THR B 1 15 ? 8.092 107.716 54.411 1.00 87.70 14 THR D CA 1
ATOM 1865 C C . THR B 1 15 ? 6.881 107.223 53.628 1.00 88.46 14 THR D C 1
ATOM 1866 O O . THR B 1 15 ? 5.852 107.905 53.566 1.00 88.68 14 THR D O 1
ATOM 1870 N N . VAL B 1 16 ? 7.013 106.042 53.030 1.00 86.91 15 VAL D N 1
ATOM 1871 C CA . VAL B 1 16 ? 5.965 105.429 52.222 1.00 86.95 15 VAL D CA 1
ATOM 1872 C C . VAL B 1 16 ? 5.494 104.170 52.937 1.00 88.42 15 VAL D C 1
ATOM 1873 O O . VAL B 1 16 ? 6.314 103.339 53.344 1.00 84.53 15 VAL D O 1
ATOM 1877 N N . LYS B 1 17 ? 4.178 104.030 53.094 1.00 86.27 16 LYS D N 1
ATOM 1878 C CA . LYS B 1 17 ? 3.603 102.917 53.843 1.00 90.34 16 LYS D CA 1
ATOM 1879 C C . LYS B 1 17 ? 2.492 102.268 53.033 1.00 91.11 16 LYS D C 1
ATOM 1880 O O . LYS B 1 17 ? 1.500 102.923 52.704 1.00 92.34 16 LYS D O 1
ATOM 1886 N N . ILE B 1 18 ? 2.651 100.982 52.722 1.00 87.55 17 ILE D N 1
ATOM 1887 C CA . ILE B 1 18 ? 1.576 100.229 52.088 1.00 88.62 17 ILE D CA 1
ATOM 1888 C C . ILE B 1 18 ? 0.483 99.970 53.117 1.00 100.72 17 ILE D C 1
ATOM 1889 O O . ILE B 1 18 ? 0.757 99.516 54.236 1.00 90.33 17 ILE D O 1
ATOM 1894 N N . ASN B 1 19 ? -0.764 100.265 52.751 1.00 99.04 18 ASN D N 1
ATOM 1895 C CA . ASN B 1 19 ? -1.875 100.271 53.704 1.00 100.39 18 ASN D CA 1
ATOM 1896 C C . ASN B 1 19 ? -2.900 99.197 53.344 1.00 104.97 18 ASN D C 1
ATOM 1897 O O . ASN B 1 19 ? -3.854 99.452 52.604 1.00 108.79 18 ASN D O 1
ATOM 1902 N N . ARG B 1 20 ? -2.696 97.994 53.881 1.00 104.77 19 ARG D N 1
ATOM 1903 C CA . ARG B 1 20 ? -3.718 96.956 53.956 1.00 105.61 19 ARG D CA 1
ATOM 1904 C C . ARG B 1 20 ? -3.339 95.992 55.077 1.00 103.60 19 ARG D C 1
ATOM 1905 O O . ARG B 1 20 ? -3.020 94.824 54.819 1.00 106.20 19 ARG D O 1
ATOM 1913 N N . PRO B 1 21 ? -3.348 96.440 56.335 1.00 101.38 20 PRO D N 1
ATOM 1914 C CA . PRO B 1 21 ? -2.940 95.559 57.436 1.00 101.77 20 PRO D CA 1
ATOM 1915 C C . PRO B 1 21 ? -3.997 94.548 57.849 1.00 103.17 20 PRO D C 1
ATOM 1916 O O . PRO B 1 21 ? -3.771 93.807 58.813 1.00 104.50 20 PRO D O 1
ATOM 1920 N N . ASP B 1 22 ? -5.137 94.496 57.154 1.00 102.51 21 ASP D N 1
ATOM 1921 C CA . ASP B 1 22 ? -6.192 93.561 57.533 1.00 104.24 21 ASP D CA 1
ATOM 1922 C C . ASP B 1 22 ? -5.750 92.119 57.323 1.00 105.98 21 ASP D C 1
ATOM 1923 O O . ASP B 1 22 ? -6.092 91.238 58.121 1.00 108.40 21 ASP D O 1
ATOM 1928 N N . LYS B 1 23 ? -4.992 91.861 56.259 1.00 106.92 22 LYS D N 1
ATOM 1929 C CA . LYS B 1 23 ? -4.243 90.620 56.104 1.00 107.32 22 LYS D CA 1
ATOM 1930 C C . LYS B 1 23 ? -2.785 90.921 55.770 1.00 102.63 22 LYS D C 1
ATOM 1931 O O . LYS B 1 23 ? -2.171 90.280 54.911 1.00 100.18 22 LYS D O 1
ATOM 1937 N N . LEU B 1 24 ? -2.224 91.930 56.442 1.00 100.72 23 LEU D N 1
ATOM 1938 C CA . LEU B 1 24 ? -0.779 92.154 56.514 1.00 97.53 23 LEU D CA 1
ATOM 1939 C C . LEU B 1 24 ? -0.182 92.605 55.178 1.00 96.40 23 LEU D C 1
ATOM 1940 O O . LEU B 1 24 ? 0.866 92.113 54.759 1.00 94.58 23 LEU D O 1
ATOM 1945 N N . ASN B 1 25 ? -0.853 93.547 54.510 1.00 97.09 24 ASN D N 1
ATOM 1946 C CA . ASN B 1 25 ? -0.279 94.303 53.389 1.00 97.89 24 ASN D CA 1
ATOM 1947 C C . ASN B 1 25 ? 0.186 93.395 52.248 1.00 100.61 24 ASN D C 1
ATOM 1948 O O . ASN B 1 25 ? 1.329 93.466 51.796 1.00 100.21 24 ASN D O 1
ATOM 1953 N N . ALA B 1 26 ? -0.718 92.552 51.759 1.00 105.44 25 ALA D N 1
ATOM 1954 C CA . ALA B 1 26 ? -0.361 91.697 50.639 1.00 106.04 25 ALA D CA 1
ATOM 1955 C C . ALA B 1 26 ? -0.336 92.501 49.341 1.00 106.25 25 ALA D C 1
ATOM 1956 O O . ALA B 1 26 ? -0.926 93.580 49.234 1.00 108.85 25 ALA D O 1
ATOM 1958 N N . MET B 1 27 ? 0.363 91.958 48.346 1.00 102.22 26 MET D N 1
ATOM 1959 C CA . MET B 1 27 ? 0.610 92.652 47.082 1.00 98.94 26 MET D CA 1
ATOM 1960 C C . MET B 1 27 ? -0.452 92.231 46.070 1.00 100.70 26 MET D C 1
ATOM 1961 O O . MET B 1 27 ? -0.322 91.212 45.390 1.00 102.80 26 MET D O 1
ATOM 1966 N N . ASN B 1 28 ? -1.514 93.031 45.972 1.00 103.31 27 ASN D N 1
ATOM 1967 C CA . ASN B 1 28 ? -2.515 92.850 44.928 1.00 111.68 27 ASN D CA 1
ATOM 1968 C C . ASN B 1 28 ? -2.064 93.546 43.651 1.00 116.60 27 ASN D C 1
ATOM 1969 O O . ASN B 1 28 ? -0.891 93.908 43.515 1.00 111.28 27 ASN D O 1
ATOM 1974 N N . THR B 1 29 ? -2.982 93.723 42.702 1.00 96.68 28 THR D N 1
ATOM 1975 C CA . THR B 1 29 ? -2.690 94.578 41.559 1.00 96.33 28 THR D CA 1
ATOM 1976 C C . THR B 1 29 ? -2.822 96.053 41.924 1.00 97.39 28 THR D C 1
ATOM 1977 O O . THR B 1 29 ? -2.016 96.880 41.483 1.00 98.31 28 THR D O 1
ATOM 1981 N N . ASP B 1 30 ? -3.813 96.392 42.754 1.00 91.66 29 ASP D N 1
ATOM 1982 C CA . ASP B 1 30 ? -4.126 97.796 43.007 1.00 88.38 29 ASP D CA 1
ATOM 1983 C C . ASP B 1 30 ? -3.037 98.482 43.823 1.00 84.10 29 ASP D C 1
ATOM 1984 O O . ASP B 1 30 ? -2.698 99.641 43.556 1.00 85.71 29 ASP D O 1
ATOM 1989 N N . VAL B 1 31 ? -2.479 97.798 44.826 1.00 82.52 30 VAL D N 1
ATOM 1990 C CA . VAL B 1 31 ? -1.372 98.408 45.555 1.00 83.86 30 VAL D CA 1
ATOM 1991 C C . VAL B 1 31 ? -0.145 98.501 44.661 1.00 82.12 30 VAL D C 1
ATOM 1992 O O . VAL B 1 31 ? 0.655 99.433 44.794 1.00 81.05 30 VAL D O 1
ATOM 1996 N N . ALA B 1 32 ? 0.012 97.566 43.722 1.00 83.20 31 ALA D N 1
ATOM 1997 C CA . ALA B 1 32 ? 1.085 97.685 42.741 1.00 83.47 31 ALA D CA 1
ATOM 1998 C C . ALA B 1 32 ? 0.939 98.969 41.935 1.00 84.19 31 ALA D C 1
ATOM 1999 O O . ALA B 1 32 ? 1.906 99.719 41.761 1.00 82.26 31 ALA D O 1
ATOM 2001 N N . LYS B 1 33 ? -0.278 99.259 41.461 1.00 86.00 32 LYS D N 1
ATOM 2002 C CA . LYS B 1 33 ? -0.481 100.486 40.692 1.00 87.85 32 LYS D CA 1
ATOM 2003 C C . LYS B 1 33 ? -0.291 101.725 41.561 1.00 88.47 32 LYS D C 1
ATOM 2004 O O . LYS B 1 33 ? 0.299 102.717 41.115 1.00 90.37 32 LYS D O 1
ATOM 2010 N N . GLU B 1 34 ? -0.796 101.695 42.798 1.00 84.96 33 GLU D N 1
ATOM 2011 C CA . GLU B 1 34 ? -0.645 102.848 43.679 1.00 81.68 33 GLU D CA 1
ATOM 2012 C C . GLU B 1 34 ? 0.825 103.127 43.967 1.00 76.74 33 GLU D C 1
ATOM 2013 O O . GLU B 1 34 ? 1.257 104.283 43.949 1.00 80.63 33 GLU D O 1
ATOM 2019 N N . LEU B 1 35 ? 1.614 102.077 44.204 1.00 71.78 34 LEU D N 1
ATOM 2020 C CA . LEU B 1 35 ? 3.046 102.256 44.412 1.00 72.54 34 LEU D CA 1
ATOM 2021 C C . LEU B 1 35 ? 3.733 102.738 43.140 1.00 71.50 34 LEU D C 1
ATOM 2022 O O . LEU B 1 35 ? 4.672 103.539 43.203 1.00 70.24 34 LEU D O 1
ATOM 2027 N N . ILE B 1 36 ? 3.279 102.269 41.975 1.00 71.62 35 ILE D N 1
ATOM 2028 C CA . ILE B 1 36 ? 3.869 102.720 40.716 1.00 75.66 35 ILE D CA 1
ATOM 2029 C C . ILE B 1 36 ? 3.667 104.221 40.545 1.00 79.42 35 ILE D C 1
ATOM 2030 O O . ILE B 1 36 ? 4.611 104.963 40.247 1.00 79.52 35 ILE D O 1
ATOM 2035 N N . LYS B 1 37 ? 2.431 104.691 40.739 1.00 80.93 36 LYS D N 1
ATOM 2036 C CA . LYS B 1 37 ? 2.173 106.123 40.613 1.00 80.38 36 LYS D CA 1
ATOM 2037 C C . LYS B 1 37 ? 2.845 106.924 41.722 1.00 77.37 36 LYS D C 1
ATOM 2038 O O . LYS B 1 37 ? 3.251 108.068 41.492 1.00 77.53 36 LYS D O 1
ATOM 2044 N N . THR B 1 38 ? 2.971 106.354 42.924 1.00 76.62 37 THR D N 1
ATOM 2045 C CA . THR B 1 38 ? 3.611 107.083 44.013 1.00 78.03 37 THR D CA 1
ATOM 2046 C C . THR B 1 38 ? 5.098 107.266 43.756 1.00 76.19 37 THR D C 1
ATOM 2047 O O . THR B 1 38 ? 5.651 108.341 44.011 1.00 74.13 37 THR D O 1
ATOM 2051 N N . PHE B 1 39 ? 5.763 106.226 43.266 1.00 77.86 38 PHE D N 1
ATOM 2052 C CA . PHE B 1 39 ? 7.149 106.360 42.849 1.00 76.50 38 PHE D CA 1
ATOM 2053 C C . PHE B 1 39 ? 7.276 107.065 41.505 1.00 73.66 38 PHE D C 1
ATOM 2054 O O . PHE B 1 39 ? 8.399 107.252 41.025 1.00 74.01 38 PHE D O 1
ATOM 2062 N N . GLU B 1 40 ? 6.152 107.455 40.903 1.00 77.60 39 GLU D N 1
ATOM 2063 C CA . GLU B 1 40 ? 6.110 108.358 39.753 1.00 84.37 39 GLU D CA 1
ATOM 2064 C C . GLU B 1 40 ? 7.024 107.930 38.610 1.00 88.24 39 GLU D C 1
ATOM 2065 O O . GLU B 1 40 ? 7.815 108.728 38.107 1.00 91.63 39 GLU D O 1
ATOM 2071 N N . HIS B 1 44 ? 10.152 111.606 40.663 1.00 110.99 43 HIS D N 1
ATOM 2072 C CA . HIS B 1 44 ? 9.819 112.147 41.975 1.00 111.92 43 HIS D CA 1
ATOM 2073 C C . HIS B 1 44 ? 9.857 113.673 41.960 1.00 107.05 43 HIS D C 1
ATOM 2074 O O . HIS B 1 44 ? 10.026 114.287 40.906 1.00 107.21 43 HIS D O 1
ATOM 2081 N N . ASN B 1 45 ? 9.695 114.279 43.131 1.00 100.39 44 ASN D N 1
ATOM 2082 C CA . ASN B 1 45 ? 9.783 115.723 43.281 1.00 96.30 44 ASN D CA 1
ATOM 2083 C C . ASN B 1 45 ? 11.139 116.113 43.859 1.00 91.63 44 ASN D C 1
ATOM 2084 O O . ASN B 1 45 ? 11.869 115.286 44.411 1.00 92.01 44 ASN D O 1
ATOM 2089 N N . ASP B 1 46 ? 11.468 117.400 43.723 1.00 90.07 45 ASP D N 1
ATOM 2090 C CA . ASP B 1 46 ? 12.775 117.878 44.164 1.00 91.00 45 ASP D CA 1
ATOM 2091 C C . ASP B 1 46 ? 12.894 117.893 45.683 1.00 88.80 45 ASP D C 1
ATOM 2092 O O . ASP B 1 46 ? 14.005 117.778 46.214 1.00 87.47 45 ASP D O 1
ATOM 2097 N N . ASP B 1 47 ? 11.773 118.029 46.395 1.00 85.44 46 ASP D N 1
ATOM 2098 C CA . ASP B 1 47 ? 11.821 118.108 47.853 1.00 83.52 46 ASP D CA 1
ATOM 2099 C C . ASP B 1 47 ? 12.400 116.834 48.458 1.00 80.10 46 ASP D C 1
ATOM 2100 O O . ASP B 1 47 ? 13.345 116.885 49.255 1.00 80.56 46 ASP D O 1
ATOM 2105 N N . VAL B 1 48 ? 11.843 115.679 48.090 1.00 76.03 47 VAL D N 1
ATOM 2106 C CA . VAL B 1 48 ? 12.258 114.419 48.694 1.00 71.53 47 VAL D CA 1
ATOM 2107 C C . VAL B 1 48 ? 13.699 114.110 48.317 1.00 74.06 47 VAL D C 1
ATOM 2108 O O . VAL B 1 48 ? 14.100 114.240 47.153 1.00 73.32 47 VAL D O 1
ATOM 2112 N N . LYS B 1 49 ? 14.487 113.698 49.308 1.00 66.40 48 LYS D N 1
ATOM 2113 C CA . LYS B 1 49 ? 15.875 113.298 49.112 1.00 67.05 48 LYS D CA 1
ATOM 2114 C C . LYS B 1 49 ? 16.111 111.817 49.354 1.00 66.64 48 LYS D C 1
ATOM 2115 O O . LYS B 1 49 ? 16.887 111.194 48.627 1.00 65.55 48 LYS D O 1
ATOM 2121 N N . VAL B 1 50 ? 15.479 111.244 50.378 1.00 65.23 49 VAL D N 1
ATOM 2122 C CA . VAL B 1 50 ? 15.576 109.823 50.683 1.00 63.68 49 VAL D CA 1
ATOM 2123 C C . VAL B 1 50 ? 14.169 109.287 50.902 1.00 64.01 49 VAL D C 1
ATOM 2124 O O . VAL B 1 50 ? 13.279 110.002 51.375 1.00 65.80 49 VAL D O 1
ATOM 2128 N N . ILE B 1 51 ? 13.967 108.020 50.548 1.00 62.37 50 ILE D N 1
ATOM 2129 C CA . ILE B 1 51 ? 12.665 107.371 50.634 1.00 63.36 50 ILE D CA 1
ATOM 2130 C C . ILE B 1 51 ? 12.768 106.193 51.591 1.00 63.05 50 ILE D C 1
ATOM 2131 O O . ILE B 1 51 ? 13.650 105.339 51.441 1.00 60.40 50 ILE D O 1
ATOM 2136 N N . ILE B 1 52 ? 11.870 106.151 52.572 1.00 63.41 51 ILE D N 1
ATOM 2137 C CA . ILE B 1 52 ? 11.707 105.003 53.456 1.00 66.68 51 ILE D CA 1
ATOM 2138 C C . ILE B 1 52 ? 10.378 104.345 53.126 1.00 66.63 51 ILE D C 1
ATOM 2139 O O . ILE B 1 52 ? 9.331 105.004 53.133 1.00 69.94 51 ILE D O 1
ATOM 2144 N N . LEU B 1 53 ? 10.422 103.051 52.834 1.00 64.39 52 LEU D N 1
ATOM 2145 C CA . LEU B 1 53 ? 9.234 102.274 52.513 1.00 63.31 52 LEU D CA 1
ATOM 2146 C C . LEU B 1 53 ? 9.073 101.192 53.569 1.00 63.86 52 LEU D C 1
ATOM 2147 O O . LEU B 1 53 ? 9.973 100.368 53.758 1.00 63.76 52 LEU D O 1
ATOM 2152 N N . THR B 1 54 ? 7.936 101.206 54.262 1.00 64.44 53 THR D N 1
ATOM 2153 C CA . THR B 1 54 ? 7.657 100.255 55.327 1.00 66.90 53 THR D CA 1
ATOM 2154 C C . THR B 1 54 ? 6.206 99.804 55.221 1.00 69.27 53 THR D C 1
ATOM 2155 O O . THR B 1 54 ? 5.432 100.309 54.403 1.00 70.30 53 THR D O 1
ATOM 2159 N N . GLY B 1 55 ? 5.840 98.841 56.059 1.00 69.66 54 GLY D N 1
ATOM 2160 C CA . GLY B 1 55 ? 4.507 98.250 56.045 1.00 75.51 54 GLY D CA 1
ATOM 2161 C C . GLY B 1 55 ? 3.672 98.736 57.213 1.00 81.10 54 GLY D C 1
ATOM 2162 O O . GLY B 1 55 ? 4.184 98.921 58.322 1.00 80.92 54 GLY D O 1
ATOM 2163 N N . GLU B 1 56 ? 2.382 98.940 56.959 1.00 88.88 55 GLU D N 1
ATOM 2164 C CA . GLU B 1 56 ? 1.447 99.328 58.005 1.00 101.91 55 GLU D CA 1
ATOM 2165 C C . GLU B 1 56 ? 0.928 98.094 58.730 1.00 118.05 55 GLU D C 1
ATOM 2166 O O . GLU B 1 56 ? 0.571 97.092 58.105 1.00 118.67 55 GLU D O 1
ATOM 2172 N N . GLY B 1 57 ? 0.891 98.169 60.058 1.00 136.07 56 GLY D N 1
ATOM 2173 C CA . GLY B 1 57 ? 0.443 97.052 60.867 1.00 137.41 56 GLY D CA 1
ATOM 2174 C C . GLY B 1 57 ? 1.425 96.704 61.965 1.00 137.76 56 GLY D C 1
ATOM 2175 O O . GLY B 1 57 ? 1.129 95.885 62.842 1.00 141.82 56 GLY D O 1
ATOM 2176 N N . GLU B 1 58 ? 2.617 97.302 61.886 1.00 126.49 57 GLU D N 1
ATOM 2177 C CA . GLU B 1 58 ? 3.662 97.244 62.905 1.00 122.61 57 GLU D CA 1
ATOM 2178 C C . GLU B 1 58 ? 4.366 95.891 62.953 1.00 119.53 57 GLU D C 1
ATOM 2179 O O . GLU B 1 58 ? 5.400 95.758 63.613 1.00 119.93 57 GLU D O 1
ATOM 2185 N N . LYS B 1 59 ? 3.853 94.888 62.233 1.00 116.71 58 LYS D N 1
ATOM 2186 C CA . LYS B 1 59 ? 4.485 93.573 62.260 1.00 115.43 58 LYS D CA 1
ATOM 2187 C C . LYS B 1 59 ? 4.422 92.858 60.913 1.00 110.60 58 LYS D C 1
ATOM 2188 O O . LYS B 1 59 ? 4.547 91.628 60.869 1.00 110.04 58 LYS D O 1
ATOM 2194 N N . ALA B 1 60 ? 4.241 93.591 59.816 1.00 99.59 59 ALA D N 1
ATOM 2195 C CA . ALA B 1 60 ? 4.231 92.990 58.484 1.00 88.73 59 ALA D CA 1
ATOM 2196 C C . ALA B 1 60 ? 4.592 94.068 57.474 1.00 79.13 59 ALA D C 1
ATOM 2197 O O . ALA B 1 60 ? 3.824 95.015 57.279 1.00 77.32 59 ALA D O 1
ATOM 2199 N N . PHE B 1 61 ? 5.760 93.931 56.843 1.00 74.92 60 PHE D N 1
ATOM 2200 C CA . PHE B 1 61 ? 6.125 94.838 55.762 1.00 70.79 60 PHE D CA 1
ATOM 2201 C C . PHE B 1 61 ? 5.201 94.629 54.570 1.00 68.77 60 PHE D C 1
ATOM 2202 O O . PHE B 1 61 ? 4.474 95.541 54.158 1.00 63.71 60 PHE D O 1
ATOM 2210 N N . SER B 1 62 ? 5.216 93.421 54.008 1.00 69.30 61 SER D N 1
ATOM 2211 C CA . SER B 1 62 ? 4.208 93.000 53.039 1.00 74.31 61 SER D CA 1
ATOM 2212 C C . SER B 1 62 ? 4.257 91.479 52.974 1.00 78.73 61 SER D C 1
ATOM 2213 O O . SER B 1 62 ? 5.263 90.915 52.533 1.00 76.28 61 SER D O 1
ATOM 2216 N N . ALA B 1 63 ? 3.185 90.822 53.404 1.00 85.16 62 ALA D N 1
ATOM 2217 C CA . ALA B 1 63 ? 3.151 89.363 53.416 1.00 88.28 62 ALA D CA 1
ATOM 2218 C C . ALA B 1 63 ? 2.425 88.819 52.191 1.00 89.47 62 ALA D C 1
ATOM 2219 O O . ALA B 1 63 ? 1.496 88.021 52.310 1.00 90.95 62 ALA D O 1
ATOM 2221 N N . MET B 1 70 ? -6.740 82.309 45.111 1.00 104.85 69 MET D N 1
ATOM 2222 C CA . MET B 1 70 ? -7.693 82.566 44.037 1.00 105.76 69 MET D CA 1
ATOM 2223 C C . MET B 1 70 ? -7.155 82.121 42.680 1.00 107.52 69 MET D C 1
ATOM 2224 O O . MET B 1 70 ? -7.900 82.052 41.702 1.00 108.99 69 MET D O 1
ATOM 2229 N N . SER B 1 71 ? -5.861 81.805 42.632 1.00 106.60 70 SER D N 1
ATOM 2230 C CA . SER B 1 71 ? -5.118 81.759 41.372 1.00 105.69 70 SER D CA 1
ATOM 2231 C C . SER B 1 71 ? -5.170 80.369 40.748 1.00 109.66 70 SER D C 1
ATOM 2232 O O . SER B 1 71 ? -4.308 79.520 40.981 1.00 110.04 70 SER D O 1
ATOM 2235 N N . LYS B 1 72 ? -6.214 80.133 39.956 1.00 114.99 71 LYS D N 1
ATOM 2236 C CA . LYS B 1 72 ? -6.182 79.159 38.873 1.00 115.83 71 LYS D CA 1
ATOM 2237 C C . LYS B 1 72 ? -6.845 79.794 37.643 1.00 116.06 71 LYS D C 1
ATOM 2238 O O . LYS B 1 72 ? -7.694 79.211 36.974 1.00 118.34 71 LYS D O 1
ATOM 2244 N N . ILE B 1 73 ? -6.400 81.007 37.317 1.00 105.88 72 ILE D N 1
ATOM 2245 C CA . ILE B 1 73 ? -6.917 81.764 36.180 1.00 98.29 72 ILE D CA 1
ATOM 2246 C C . ILE B 1 73 ? -5.883 81.633 35.070 1.00 90.73 72 ILE D C 1
ATOM 2247 O O . ILE B 1 73 ? -4.868 80.948 35.242 1.00 86.90 72 ILE D O 1
ATOM 2252 N N . SER B 1 74 ? -6.160 82.227 33.910 1.00 89.83 73 SER D N 1
ATOM 2253 C CA . SER B 1 74 ? -5.398 81.951 32.696 1.00 86.27 73 SER D CA 1
ATOM 2254 C C . SER B 1 74 ? -3.892 82.122 32.865 1.00 82.35 73 SER D C 1
ATOM 2255 O O . SER B 1 74 ? -3.424 82.754 33.820 1.00 82.76 73 SER D O 1
ATOM 2258 N N . ALA B 1 75 ? -3.129 81.550 31.932 1.00 88.02 74 ALA D N 1
ATOM 2259 C CA . ALA B 1 75 ? -1.692 81.777 31.894 1.00 83.41 74 ALA D CA 1
ATOM 2260 C C . ALA B 1 75 ? -1.350 83.142 31.307 1.00 84.83 74 ALA D C 1
ATOM 2261 O O . ALA B 1 75 ? -0.298 83.703 31.629 1.00 83.83 74 ALA D O 1
ATOM 2263 N N . ASP B 1 76 ? -2.223 83.695 30.461 1.00 86.69 75 ASP D N 1
ATOM 2264 C CA . ASP B 1 76 ? -1.969 85.016 29.891 1.00 85.57 75 ASP D CA 1
ATOM 2265 C C . ASP B 1 76 ? -2.161 86.116 30.933 1.00 85.56 75 ASP D C 1
ATOM 2266 O O . ASP B 1 76 ? -1.371 87.071 30.994 1.00 81.14 75 ASP D O 1
ATOM 2271 N N . GLU B 1 77 ? -3.204 86.003 31.761 1.00 90.99 76 GLU D N 1
ATOM 2272 C CA . GLU B 1 77 ? -3.330 86.910 32.896 1.00 92.61 76 GLU D CA 1
ATOM 2273 C C . GLU B 1 77 ? -2.152 86.750 33.844 1.00 92.91 76 GLU D C 1
ATOM 2274 O O . GLU B 1 77 ? -1.676 87.730 34.424 1.00 93.32 76 GLU D O 1
ATOM 2280 N N . SER B 1 78 ? -1.666 85.518 34.013 1.00 95.07 77 SER D N 1
ATOM 2281 C CA . SER B 1 78 ? -0.457 85.311 34.801 1.00 93.74 77 SER D CA 1
ATOM 2282 C C . SER B 1 78 ? 0.712 86.090 34.215 1.00 86.64 77 SER D C 1
ATOM 2283 O O . SER B 1 78 ? 1.457 86.749 34.948 1.00 82.23 77 SER D O 1
ATOM 2286 N N . VAL B 1 79 ? 0.876 86.035 32.892 1.00 84.56 78 VAL D N 1
ATOM 2287 C CA . VAL B 1 79 ? 1.961 86.765 32.240 1.00 83.61 78 VAL D CA 1
ATOM 2288 C C . VAL B 1 79 ? 1.836 88.261 32.506 1.00 86.46 78 VAL D C 1
ATOM 2289 O O . VAL B 1 79 ? 2.803 88.919 32.908 1.00 86.17 78 VAL D O 1
ATOM 2293 N N . GLU B 1 80 ? 0.634 88.816 32.315 1.00 91.18 79 GLU D N 1
ATOM 2294 C CA . GLU B 1 80 ? 0.482 90.269 32.402 1.00 95.20 79 GLU D CA 1
ATOM 2295 C C . GLU B 1 80 ? 0.528 90.766 33.850 1.00 95.43 79 GLU D C 1
ATOM 2296 O O . GLU B 1 80 ? 0.979 91.888 34.115 1.00 97.67 79 GLU D O 1
ATOM 2302 N N . TYR B 1 81 ? 0.086 89.951 34.815 1.00 92.48 80 TYR D N 1
ATOM 2303 C CA . TYR B 1 81 ? 0.193 90.374 36.207 1.00 88.90 80 TYR D CA 1
ATOM 2304 C C . TYR B 1 81 ? 1.603 90.174 36.751 1.00 80.58 80 TYR D C 1
ATOM 2305 O O . TYR B 1 81 ? 2.050 90.951 37.602 1.00 77.10 80 TYR D O 1
ATOM 2314 N N . ALA B 1 82 ? 2.334 89.174 36.253 1.00 77.92 81 ALA D N 1
ATOM 2315 C CA . ALA B 1 82 ? 3.763 89.122 36.526 1.00 71.12 81 ALA D CA 1
ATOM 2316 C C . ALA B 1 82 ? 4.482 90.302 35.888 1.00 69.78 81 ALA D C 1
ATOM 2317 O O . ALA B 1 82 ? 5.470 90.796 36.437 1.00 68.56 81 ALA D O 1
ATOM 2319 N N . LYS B 1 83 ? 3.992 90.774 34.740 1.00 71.49 82 LYS D N 1
ATOM 2320 C CA . LYS B 1 83 ? 4.536 91.988 34.140 1.00 70.22 82 LYS D CA 1
ATOM 2321 C C . LYS B 1 83 ? 4.235 93.207 35.003 1.00 68.97 82 LYS D C 1
ATOM 2322 O O . LYS B 1 83 ? 5.073 94.104 35.130 1.00 64.93 82 LYS D O 1
ATOM 2328 N N . THR B 1 84 ? 3.039 93.260 35.591 1.00 72.79 83 THR D N 1
ATOM 2329 C CA . THR B 1 84 ? 2.714 94.324 36.538 1.00 72.81 83 THR D CA 1
ATOM 2330 C C . THR B 1 84 ? 3.639 94.285 37.751 1.00 69.98 83 THR D C 1
ATOM 2331 O O . THR B 1 84 ? 4.085 95.331 38.241 1.00 70.78 83 THR D O 1
ATOM 2335 N N . GLY B 1 85 ? 3.927 93.084 38.254 1.00 67.44 84 GLY D N 1
ATOM 2336 C CA . GLY B 1 85 ? 4.878 92.960 39.348 1.00 65.99 84 GLY D CA 1
ATOM 2337 C C . GLY B 1 85 ? 6.278 93.397 38.956 1.00 64.06 84 GLY D C 1
ATOM 2338 O O . GLY B 1 85 ? 6.961 94.087 39.717 1.00 64.42 84 GLY D O 1
ATOM 2339 N N . GLN B 1 86 ? 6.727 92.992 37.767 1.00 62.38 85 GLN D N 1
ATOM 2340 C CA . GLN B 1 86 ? 8.008 93.468 37.255 1.00 57.96 85 GLN D CA 1
ATOM 2341 C C . GLN B 1 86 ? 8.025 94.986 37.159 1.00 57.14 85 GLN D C 1
ATOM 2342 O O . GLN B 1 86 ? 9.026 95.626 37.496 1.00 53.50 85 GLN D O 1
ATOM 2348 N N . LEU B 1 87 ? 6.916 95.578 36.713 1.00 60.20 86 LEU D N 1
ATOM 2349 C CA . LEU B 1 87 ? 6.848 97.024 36.551 1.00 62.30 86 LEU D CA 1
ATOM 2350 C C . LEU B 1 87 ? 6.930 97.736 37.893 1.00 63.95 86 LEU D C 1
ATOM 2351 O O . LEU B 1 87 ? 7.657 98.726 38.028 1.00 63.09 86 LEU D O 1
ATOM 2356 N N . VAL B 1 88 ? 6.196 97.253 38.898 1.00 64.19 87 VAL D N 1
ATOM 2357 C CA . VAL B 1 88 ? 6.246 97.911 40.202 1.00 60.68 87 VAL D CA 1
ATOM 2358 C C . VAL B 1 88 ? 7.619 97.727 40.842 1.00 64.32 87 VAL D C 1
ATOM 2359 O O . VAL B 1 88 ? 8.165 98.660 41.445 1.00 57.96 87 VAL D O 1
ATOM 2363 N N . THR B 1 89 ? 8.222 96.542 40.687 1.00 61.22 88 THR D N 1
ATOM 2364 C CA . THR B 1 89 ? 9.550 96.321 41.251 1.00 61.41 88 THR D CA 1
ATOM 2365 C C . THR B 1 89 ? 10.596 97.196 40.570 1.00 63.35 88 THR D C 1
ATOM 2366 O O . THR B 1 89 ? 11.495 97.726 41.232 1.00 64.15 88 THR D O 1
ATOM 2370 N N . ALA B 1 90 ? 10.491 97.369 39.250 1.00 59.86 89 ALA D N 1
ATOM 2371 C CA . ALA B 1 90 ? 11.444 98.214 38.539 1.00 57.91 89 ALA D CA 1
ATOM 2372 C C . ALA B 1 90 ? 11.237 99.684 38.879 1.00 51.32 89 ALA D C 1
ATOM 2373 O O . ALA B 1 90 ? 12.209 100.432 39.036 1.00 50.14 89 ALA D O 1
ATOM 2375 N N . THR B 1 91 ? 9.979 100.117 38.994 1.00 53.83 90 THR D N 1
ATOM 2376 C CA . THR B 1 91 ? 9.705 101.495 39.379 1.00 60.13 90 THR D CA 1
ATOM 2377 C C . THR B 1 91 ? 10.236 101.784 40.776 1.00 62.42 90 THR D C 1
ATOM 2378 O O . THR B 1 91 ? 10.742 102.878 41.036 1.00 62.79 90 THR D O 1
ATOM 2382 N N . VAL B 1 92 ? 10.136 100.812 41.686 1.00 62.21 91 VAL D N 1
ATOM 2383 C CA . VAL B 1 92 ? 10.723 100.982 43.012 1.00 58.64 91 VAL D CA 1
ATOM 2384 C C . VAL B 1 92 ? 12.245 101.003 42.926 1.00 57.32 91 VAL D C 1
ATOM 2385 O O . VAL B 1 92 ? 12.912 101.784 43.616 1.00 58.38 91 VAL D O 1
ATOM 2389 N N . GLU B 1 93 ? 12.816 100.163 42.061 1.00 54.74 92 GLU D N 1
ATOM 2390 C CA . GLU B 1 93 ? 14.260 99.955 42.033 1.00 53.41 92 GLU D CA 1
ATOM 2391 C C . GLU B 1 93 ? 15.015 101.113 41.391 1.00 49.56 92 GLU D C 1
ATOM 2392 O O . GLU B 1 93 ? 16.158 101.386 41.775 1.00 46.22 92 GLU D O 1
ATOM 2398 N N . LEU B 1 94 ? 14.408 101.801 40.425 1.00 49.16 93 LEU D N 1
ATOM 2399 C CA . LEU B 1 94 ? 15.109 102.786 39.611 1.00 51.23 93 LEU D CA 1
ATOM 2400 C C . LEU B 1 94 ? 14.674 104.217 39.913 1.00 51.74 93 LEU D C 1
ATOM 2401 O O . LEU B 1 94 ? 14.715 105.079 39.033 1.00 53.27 93 LEU D O 1
ATOM 2406 N N . VAL B 1 95 ? 14.261 104.488 41.152 1.00 51.62 94 VAL D N 1
ATOM 2407 C CA . VAL B 1 95 ? 13.876 105.848 41.512 1.00 52.65 94 VAL D CA 1
ATOM 2408 C C . VAL B 1 95 ? 15.106 106.746 41.590 1.00 51.55 94 VAL D C 1
ATOM 2409 O O . VAL B 1 95 ? 16.250 106.289 41.682 1.00 60.85 94 VAL D O 1
ATOM 2413 N N . LYS B 1 96 ? 14.857 108.056 41.551 1.00 53.15 95 LYS D N 1
ATOM 2414 C CA . LYS B 1 96 ? 15.949 109.018 41.641 1.00 55.78 95 LYS D CA 1
ATOM 2415 C C . LYS B 1 96 ? 16.615 108.961 43.012 1.00 55.27 95 LYS D C 1
ATOM 2416 O O . LYS B 1 96 ? 17.831 108.761 43.115 1.00 50.60 95 LYS D O 1
ATOM 2422 N N . GLN B 1 97 ? 15.831 109.103 44.075 1.00 57.06 96 GLN D N 1
ATOM 2423 C CA . GLN B 1 97 ? 16.339 109.063 45.436 1.00 57.22 96 GLN D CA 1
ATOM 2424 C C . GLN B 1 97 ? 16.658 107.628 45.853 1.00 53.53 96 GLN D C 1
ATOM 2425 O O . GLN B 1 97 ? 16.218 106.675 45.212 1.00 52.69 96 GLN D O 1
ATOM 2431 N N . PRO B 1 98 ? 17.446 107.443 46.910 1.00 61.22 97 PRO D N 1
ATOM 2432 C CA . PRO B 1 98 ? 17.606 106.098 47.472 1.00 57.11 97 PRO D CA 1
ATOM 2433 C C . PRO B 1 98 ? 16.337 105.632 48.168 1.00 54.90 97 PRO D C 1
ATOM 2434 O O . PRO B 1 98 ? 15.474 106.423 48.556 1.00 57.01 97 PRO D O 1
ATOM 2438 N N . THR B 1 99 ? 16.237 104.316 48.329 1.00 53.85 98 THR D N 1
ATOM 2439 C CA . THR B 1 99 ? 15.097 103.685 48.983 1.00 59.04 98 THR D CA 1
ATOM 2440 C C . THR B 1 99 ? 15.600 102.853 50.152 1.00 57.90 98 THR D C 1
ATOM 2441 O O . THR B 1 99 ? 16.462 101.986 49.976 1.00 54.24 98 THR D O 1
ATOM 2445 N N . ILE B 1 100 ? 15.065 103.121 51.339 1.00 58.86 99 ILE D N 1
ATOM 2446 C CA . ILE B 1 100 ? 15.386 102.369 52.547 1.00 58.95 99 ILE D CA 1
ATOM 2447 C C . ILE B 1 100 ? 14.157 101.549 52.911 1.00 60.84 99 ILE D C 1
ATOM 2448 O O . ILE B 1 100 ? 13.143 102.097 53.362 1.00 63.50 99 ILE D O 1
ATOM 2453 N N . ALA B 1 101 ? 14.241 100.236 52.717 1.00 59.66 100 ALA D N 1
ATOM 2454 C CA . ALA B 1 101 ? 13.135 99.341 53.038 1.00 69.96 100 ALA D CA 1
ATOM 2455 C C . ALA B 1 101 ? 13.188 98.999 54.522 1.00 63.31 100 ALA D C 1
ATOM 2456 O O . ALA B 1 101 ? 14.035 98.212 54.956 1.00 62.23 100 ALA D O 1
ATOM 2458 N N . ALA B 1 102 ? 12.286 99.594 55.302 1.00 66.33 101 ALA D N 1
ATOM 2459 C CA . ALA B 1 102 ? 12.188 99.320 56.735 1.00 71.34 101 ALA D CA 1
ATOM 2460 C C . ALA B 1 102 ? 11.243 98.139 56.918 1.00 70.02 101 ALA D C 1
ATOM 2461 O O . ALA B 1 102 ? 10.029 98.300 57.057 1.00 72.56 101 ALA D O 1
ATOM 2463 N N . VAL B 1 103 ? 11.812 96.935 56.919 1.00 68.50 102 VAL D N 1
ATOM 2464 C CA . VAL B 1 103 ? 11.037 95.696 56.974 1.00 69.84 102 VAL D CA 1
ATOM 2465 C C . VAL B 1 103 ? 10.569 95.504 58.412 1.00 73.95 102 VAL D C 1
ATOM 2466 O O . VAL B 1 103 ? 11.332 95.065 59.274 1.00 74.21 102 VAL D O 1
ATOM 2470 N N . ASN B 1 104 ? 9.306 95.835 58.678 1.00 75.66 103 ASN D N 1
ATOM 2471 C CA . ASN B 1 104 ? 8.709 95.647 59.998 1.00 91.45 103 ASN D CA 1
ATOM 2472 C C . ASN B 1 104 ? 7.853 94.384 59.963 1.00 90.03 103 ASN D C 1
ATOM 2473 O O . ASN B 1 104 ? 6.634 94.430 59.815 1.00 91.63 103 ASN D O 1
ATOM 2478 N N . GLY B 1 105 ? 8.512 93.237 60.099 1.00 88.63 104 GLY D N 1
ATOM 2479 C CA . GLY B 1 105 ? 7.799 91.978 60.179 1.00 91.08 104 GLY D CA 1
ATOM 2480 C C . GLY B 1 105 ? 7.822 91.129 58.924 1.00 89.69 104 GLY D C 1
ATOM 2481 O O . GLY B 1 105 ? 8.859 90.995 58.269 1.00 89.60 104 GLY D O 1
ATOM 2482 N N . PHE B 1 106 ? 6.671 90.553 58.579 1.00 88.47 105 PHE D N 1
ATOM 2483 C CA . PHE B 1 106 ? 6.601 89.569 57.506 1.00 83.66 105 PHE D CA 1
ATOM 2484 C C . PHE B 1 106 ? 6.903 90.204 56.153 1.00 82.46 105 PHE D C 1
ATOM 2485 O O . PHE B 1 106 ? 6.369 91.268 55.824 1.00 75.63 105 PHE D O 1
ATOM 2493 N N . ALA B 1 107 ? 7.792 89.557 55.385 1.00 76.73 106 ALA D N 1
ATOM 2494 C CA . ALA B 1 107 ? 8.110 89.914 53.998 1.00 75.06 106 ALA D CA 1
ATOM 2495 C C . ALA B 1 107 ? 8.282 88.601 53.228 1.00 75.15 106 ALA D C 1
ATOM 2496 O O . ALA B 1 107 ? 9.385 88.049 53.127 1.00 69.70 106 ALA D O 1
ATOM 2498 N N . LEU B 1 108 ? 7.177 88.101 52.679 1.00 80.25 107 LEU D N 1
ATOM 2499 C CA . LEU B 1 108 ? 7.144 86.817 51.995 1.00 80.18 107 LEU D CA 1
ATOM 2500 C C . LEU B 1 108 ? 6.562 86.999 50.604 1.00 78.00 107 LEU D C 1
ATOM 2501 O O . LEU B 1 108 ? 5.580 87.725 50.423 1.00 79.01 107 LEU D O 1
ATOM 2506 N N . GLY B 1 109 ? 7.167 86.332 49.627 1.00 73.26 108 GLY D N 1
ATOM 2507 C CA . GLY B 1 109 ? 6.666 86.417 48.266 1.00 73.99 108 GLY D CA 1
ATOM 2508 C C . GLY B 1 109 ? 6.849 87.808 47.697 1.00 72.04 108 GLY D C 1
ATOM 2509 O O . GLY B 1 109 ? 7.901 88.437 47.865 1.00 70.88 108 GLY D O 1
ATOM 2510 N N . GLY B 1 110 ? 5.802 88.302 47.026 1.00 71.12 109 GLY D N 1
ATOM 2511 C CA . GLY B 1 110 ? 5.881 89.608 46.387 1.00 70.97 109 GLY D CA 1
ATOM 2512 C C . GLY B 1 110 ? 6.443 90.676 47.301 1.00 70.53 109 GLY D C 1
ATOM 2513 O O . GLY B 1 110 ? 7.351 91.421 46.921 1.00 65.83 109 GLY D O 1
ATOM 2514 N N . GLY B 1 111 ? 5.933 90.735 48.534 1.00 71.42 110 GLY D N 1
ATOM 2515 C CA . GLY B 1 111 ? 6.447 91.695 49.498 1.00 70.42 110 GLY D CA 1
ATOM 2516 C C . GLY B 1 111 ? 7.958 91.695 49.577 1.00 67.64 110 GLY D C 1
ATOM 2517 O O . GLY B 1 111 ? 8.602 92.729 49.373 1.00 71.04 110 GLY D O 1
ATOM 2518 N N . CYS B 1 112 ? 8.552 90.523 49.828 1.00 63.02 111 CYS D N 1
ATOM 2519 C CA . CYS B 1 112 ? 10.006 90.451 49.918 1.00 63.26 111 CYS D CA 1
ATOM 2520 C C . CYS B 1 112 ? 10.651 90.851 48.599 1.00 60.66 111 CYS D C 1
ATOM 2521 O O . CYS B 1 112 ? 11.662 91.565 48.587 1.00 59.88 111 CYS D O 1
ATOM 2524 N N . GLU B 1 113 ? 10.073 90.414 47.475 1.00 61.15 112 GLU D N 1
ATOM 2525 C CA . GLU B 1 113 ? 10.546 90.891 46.181 1.00 63.30 112 GLU D CA 1
ATOM 2526 C C . GLU B 1 113 ? 10.500 92.410 46.132 1.00 63.10 112 GLU D C 1
ATOM 2527 O O . GLU B 1 113 ? 11.486 93.065 45.770 1.00 60.17 112 GLU D O 1
ATOM 2533 N N . LEU B 1 114 ? 9.371 92.987 46.550 1.00 65.55 113 LEU D N 1
ATOM 2534 C CA . LEU B 1 114 ? 9.266 94.435 46.670 1.00 68.59 113 LEU D CA 1
ATOM 2535 C C . LEU B 1 114 ? 10.361 94.993 47.571 1.00 66.78 113 LEU D C 1
ATOM 2536 O O . LEU B 1 114 ? 10.948 96.041 47.272 1.00 66.09 113 LEU D O 1
ATOM 2541 N N . ALA B 1 115 ? 10.661 94.300 48.672 1.00 63.96 114 ALA D N 1
ATOM 2542 C CA . ALA B 1 115 ? 11.728 94.756 49.555 1.00 62.97 114 ALA D CA 1
ATOM 2543 C C . ALA B 1 115 ? 13.092 94.625 48.895 1.00 59.97 114 ALA D C 1
ATOM 2544 O O . ALA B 1 115 ? 13.982 95.445 49.148 1.00 60.78 114 ALA D O 1
ATOM 2546 N N . MET B 1 116 ? 13.277 93.614 48.045 1.00 55.66 115 MET D N 1
ATOM 2547 C CA . MET B 1 116 ? 14.557 93.446 47.372 1.00 54.27 115 MET D CA 1
ATOM 2548 C C . MET B 1 116 ? 14.749 94.442 46.239 1.00 54.05 115 MET D C 1
ATOM 2549 O O . MET B 1 116 ? 15.878 94.614 45.766 1.00 48.52 115 MET D O 1
ATOM 2554 N N . SER B 1 117 ? 13.673 95.097 45.795 1.00 50.63 116 SER D N 1
ATOM 2555 C CA . SER B 1 117 ? 13.799 96.122 44.766 1.00 57.12 116 SER D CA 1
ATOM 2556 C C . SER B 1 117 ? 14.440 97.390 45.316 1.00 56.72 116 SER D C 1
ATOM 2557 O O . SER B 1 117 ? 15.093 98.127 44.569 1.00 54.16 116 SER D O 1
ATOM 2560 N N . CYS B 1 118 ? 14.274 97.654 46.609 1.00 56.43 117 CYS D N 1
ATOM 2561 C CA . CYS B 1 118 ? 14.812 98.863 47.209 1.00 55.51 117 CYS D CA 1
ATOM 2562 C C . CYS B 1 118 ? 16.331 98.778 47.346 1.00 49.91 117 CYS D C 1
ATOM 2563 O O . CYS B 1 118 ? 16.928 97.697 47.331 1.00 48.19 117 CYS D O 1
ATOM 2566 N N . ASP B 1 119 ? 16.957 99.949 47.486 1.00 50.10 118 ASP D N 1
ATOM 2567 C CA . ASP B 1 119 ? 18.413 100.014 47.562 1.00 51.05 118 ASP D CA 1
ATOM 2568 C C . ASP B 1 119 ? 18.930 99.381 48.847 1.00 50.97 118 ASP D C 1
ATOM 2569 O O . ASP B 1 119 ? 19.792 98.496 48.813 1.00 49.63 118 ASP D O 1
ATOM 2574 N N . ILE B 1 120 ? 18.419 99.827 49.993 1.00 55.79 119 ILE D N 1
ATOM 2575 C CA . ILE B 1 120 ? 18.893 99.383 51.297 1.00 56.41 119 ILE D CA 1
ATOM 2576 C C . ILE B 1 120 ? 17.711 98.851 52.095 1.00 58.42 119 ILE D C 1
ATOM 2577 O O . ILE B 1 120 ? 16.608 99.405 52.033 1.00 61.56 119 ILE D O 1
ATOM 2582 N N . ARG B 1 121 ? 17.942 97.774 52.840 1.00 57.60 120 ARG D N 1
ATOM 2583 C CA . ARG B 1 121 ? 16.936 97.179 53.708 1.00 60.95 120 ARG D CA 1
ATOM 2584 C C . ARG B 1 121 ? 17.408 97.254 55.152 1.00 61.86 120 ARG D C 1
ATOM 2585 O O . ARG B 1 121 ? 18.551 96.895 55.455 1.00 62.44 120 ARG D O 1
ATOM 2593 N N . ILE B 1 122 ? 16.533 97.730 56.034 1.00 63.76 121 ILE D N 1
ATOM 2594 C CA . ILE B 1 122 ? 16.768 97.740 57.474 1.00 64.88 121 ILE D CA 1
ATOM 2595 C C . ILE B 1 122 ? 15.583 97.031 58.114 1.00 67.42 121 ILE D C 1
ATOM 2596 O O . ILE B 1 122 ? 14.460 97.549 58.089 1.00 66.36 121 ILE D O 1
ATOM 2601 N N . ALA B 1 123 ? 15.825 95.855 58.682 1.00 64.77 122 ALA D N 1
ATOM 2602 C CA . ALA B 1 123 ? 14.753 95.002 59.168 1.00 68.53 122 ALA D CA 1
ATOM 2603 C C . ALA B 1 123 ? 14.629 95.080 60.683 1.00 71.57 122 ALA D C 1
ATOM 2604 O O . ALA B 1 123 ? 15.605 95.311 61.401 1.00 71.69 122 ALA D O 1
ATOM 2606 N N . ALA B 1 124 ? 13.405 94.889 61.159 1.00 72.72 123 ALA D N 1
ATOM 2607 C CA . ALA B 1 124 ? 13.192 94.710 62.581 1.00 77.57 123 ALA D CA 1
ATOM 2608 C C . ALA B 1 124 ? 13.686 93.333 63.008 1.00 76.68 123 ALA D C 1
ATOM 2609 O O . ALA B 1 124 ? 13.774 92.401 62.206 1.00 73.71 123 ALA D O 1
ATOM 2611 N N . ASP B 1 125 ? 13.992 93.201 64.301 1.00 78.02 124 ASP D N 1
ATOM 2612 C CA . ASP B 1 125 ? 14.317 91.879 64.824 1.00 78.19 124 ASP D CA 1
ATOM 2613 C C . ASP B 1 125 ? 13.138 90.919 64.757 1.00 79.84 124 ASP D C 1
ATOM 2614 O O . ASP B 1 125 ? 13.314 89.734 65.044 1.00 90.34 124 ASP D O 1
ATOM 2619 N N . THR B 1 126 ? 11.952 91.392 64.381 1.00 81.01 125 THR D N 1
ATOM 2620 C CA . THR B 1 126 ? 10.771 90.547 64.282 1.00 82.80 125 THR D CA 1
ATOM 2621 C C . THR B 1 126 ? 10.463 90.154 62.841 1.00 84.60 125 THR D C 1
ATOM 2622 O O . THR B 1 126 ? 9.439 89.514 62.579 1.00 85.56 125 THR D O 1
ATOM 2626 N N . ALA B 1 127 ? 11.361 90.475 61.915 1.00 80.73 126 ALA D N 1
ATOM 2627 C CA . ALA B 1 127 ? 11.089 90.334 60.493 1.00 81.03 126 ALA D CA 1
ATOM 2628 C C . ALA B 1 127 ? 11.469 88.949 60.000 1.00 82.88 126 ALA D C 1
ATOM 2629 O O . ALA B 1 127 ? 12.546 88.440 60.317 1.00 86.66 126 ALA D O 1
ATOM 2631 N N . LYS B 1 128 ? 10.577 88.346 59.217 1.00 80.34 127 LYS D N 1
ATOM 2632 C CA . LYS B 1 128 ? 10.818 87.055 58.589 1.00 79.65 127 LYS D CA 1
ATOM 2633 C C . LYS B 1 128 ? 10.553 87.191 57.099 1.00 78.45 127 LYS D C 1
ATOM 2634 O O . LYS B 1 128 ? 9.474 87.638 56.698 1.00 77.72 127 LYS D O 1
ATOM 2640 N N . LEU B 1 129 ? 11.522 86.786 56.284 1.00 77.63 128 LEU D N 1
ATOM 2641 C CA . LEU B 1 129 ? 11.466 86.978 54.844 1.00 75.57 128 LEU D CA 1
ATOM 2642 C C . LEU B 1 129 ? 11.577 85.638 54.134 1.00 74.38 128 LEU D C 1
ATOM 2643 O O . LEU B 1 129 ? 12.109 84.666 54.676 1.00 74.22 128 LEU D O 1
ATOM 2648 N N . GLY B 1 130 ? 11.059 85.594 52.913 1.00 74.06 129 GLY D N 1
ATOM 2649 C CA . GLY B 1 130 ? 11.115 84.351 52.167 1.00 73.23 129 GLY D CA 1
ATOM 2650 C C . GLY B 1 130 ? 10.354 84.413 50.861 1.00 70.65 129 GLY D C 1
ATOM 2651 O O . GLY B 1 130 ? 9.677 85.397 50.543 1.00 69.46 129 GLY D O 1
ATOM 2652 N N . GLN B 1 131 ? 10.485 83.320 50.105 1.00 70.72 130 GLN D N 1
ATOM 2653 C CA . GLN B 1 131 ? 9.831 83.142 48.807 1.00 72.06 130 GLN D CA 1
ATOM 2654 C C . GLN B 1 131 ? 9.132 81.789 48.791 1.00 73.51 130 GLN D C 1
ATOM 2655 O O . GLN B 1 131 ? 9.696 80.789 48.330 1.00 73.34 130 GLN D O 1
ATOM 2661 N N . PRO B 1 132 ? 7.891 81.720 49.281 1.00 74.99 131 PRO D N 1
ATOM 2662 C CA . PRO B 1 132 ? 7.166 80.444 49.334 1.00 78.09 131 PRO D CA 1
ATOM 2663 C C . PRO B 1 132 ? 6.384 80.087 48.078 1.00 79.81 131 PRO D C 1
ATOM 2664 O O . PRO B 1 132 ? 5.547 79.180 48.143 1.00 81.84 131 PRO D O 1
ATOM 2668 N N . GLU B 1 133 ? 6.632 80.765 46.951 1.00 76.63 132 GLU D N 1
ATOM 2669 C CA . GLU B 1 133 ? 5.872 80.503 45.731 1.00 77.39 132 GLU D CA 1
ATOM 2670 C C . GLU B 1 133 ? 5.919 79.038 45.331 1.00 77.02 132 GLU D C 1
ATOM 2671 O O . GLU B 1 133 ? 4.945 78.511 44.779 1.00 80.06 132 GLU D O 1
ATOM 2677 N N . VAL B 1 134 ? 7.038 78.363 45.597 1.00 76.46 133 VAL D N 1
ATOM 2678 C CA . VAL B 1 134 ? 7.181 76.982 45.166 1.00 78.48 133 VAL D CA 1
ATOM 2679 C C . VAL B 1 134 ? 6.279 76.046 45.958 1.00 82.54 133 VAL D C 1
ATOM 2680 O O . VAL B 1 134 ? 5.971 74.945 45.487 1.00 84.16 133 VAL D O 1
ATOM 2684 N N . THR B 1 135 ? 5.835 76.453 47.148 1.00 82.13 134 THR D N 1
ATOM 2685 C CA . THR B 1 135 ? 4.848 75.657 47.865 1.00 82.08 134 THR D CA 1
ATOM 2686 C C . THR B 1 135 ? 3.467 75.743 47.231 1.00 89.42 134 THR D C 1
ATOM 2687 O O . THR B 1 135 ? 2.561 75.024 47.663 1.00 95.09 134 THR D O 1
ATOM 2691 N N . ILE B 1 136 ? 3.288 76.599 46.224 1.00 95.64 135 ILE D N 1
ATOM 2692 C CA . ILE B 1 136 ? 1.999 76.787 45.568 1.00 100.09 135 ILE D CA 1
ATOM 2693 C C . ILE B 1 136 ? 2.029 76.150 44.185 1.00 98.61 135 ILE D C 1
ATOM 2694 O O . ILE B 1 136 ? 0.995 75.714 43.664 1.00 102.97 135 ILE D O 1
ATOM 2699 N N . GLY B 1 137 ? 3.214 76.096 43.581 1.00 90.26 136 GLY D N 1
ATOM 2700 C CA . GLY B 1 137 ? 3.367 75.454 42.291 1.00 85.28 136 GLY D CA 1
ATOM 2701 C C . GLY B 1 137 ? 3.987 76.339 41.232 1.00 79.08 136 GLY D C 1
ATOM 2702 O O . GLY B 1 137 ? 3.945 76.012 40.042 1.00 81.65 136 GLY D O 1
ATOM 2703 N N . VAL B 1 138 ? 4.562 77.463 41.648 1.00 72.37 137 VAL D N 1
ATOM 2704 C CA . VAL B 1 138 ? 5.119 78.449 40.723 1.00 69.56 137 VAL D CA 1
ATOM 2705 C C . VAL B 1 138 ? 6.427 78.979 41.289 1.00 65.36 137 VAL D C 1
ATOM 2706 O O . VAL B 1 138 ? 6.703 78.845 42.488 1.00 65.61 137 VAL D O 1
ATOM 2710 N N . PRO B 1 139 ? 7.264 79.574 40.443 1.00 61.04 138 PRO D N 1
ATOM 2711 C CA . PRO B 1 139 ? 8.434 80.290 40.951 1.00 58.81 138 PRO D CA 1
ATOM 2712 C C . PRO B 1 139 ? 8.055 81.705 41.345 1.00 60.27 138 PRO D C 1
ATOM 2713 O O . PRO B 1 139 ? 6.946 82.164 41.034 1.00 60.36 138 PRO D O 1
ATOM 2717 N N . PRO B 1 140 ? 8.930 82.423 42.048 1.00 58.94 139 PRO D N 1
ATOM 2718 C CA . PRO B 1 140 ? 8.670 83.850 42.295 1.00 59.61 139 PRO D CA 1
ATOM 2719 C C . PRO B 1 140 ? 8.641 84.615 40.981 1.00 61.24 139 PRO D C 1
ATOM 2720 O O . PRO B 1 140 ? 9.616 84.625 40.226 1.00 59.66 139 PRO D O 1
ATOM 2724 N N . GLY B 1 141 ? 7.507 85.250 40.705 1.00 65.44 140 GLY D N 1
ATOM 2725 C CA . GLY B 1 141 ? 7.279 85.921 39.444 1.00 63.09 140 GLY D CA 1
ATOM 2726 C C . GLY B 1 141 ? 7.405 87.428 39.457 1.00 63.53 140 GLY D C 1
ATOM 2727 O O . GLY B 1 141 ? 7.047 88.069 38.462 1.00 65.02 140 GLY D O 1
ATOM 2728 N N . TRP B 1 142 ? 7.900 88.021 40.545 1.00 62.50 141 TRP D N 1
ATOM 2729 C CA . TRP B 1 142 ? 8.078 89.467 40.624 1.00 61.25 141 TRP D CA 1
ATOM 2730 C C . TRP B 1 142 ? 9.546 89.854 40.767 1.00 57.39 141 TRP D C 1
ATOM 2731 O O . TRP B 1 142 ? 9.852 90.927 41.295 1.00 58.75 141 TRP D O 1
ATOM 2742 N N . GLY B 1 143 ? 10.460 89.002 40.312 1.00 55.46 142 GLY D N 1
ATOM 2743 C CA . GLY B 1 143 ? 11.874 89.308 40.337 1.00 51.25 142 GLY D CA 1
ATOM 2744 C C . GLY B 1 143 ? 12.685 88.622 41.413 1.00 53.23 142 GLY D C 1
ATOM 2745 O O . GLY B 1 143 ? 13.868 88.945 41.565 1.00 55.12 142 GLY D O 1
ATOM 2746 N N . GLY B 1 144 ? 12.098 87.682 42.156 1.00 52.75 143 GLY D N 1
ATOM 2747 C CA . GLY B 1 144 ? 12.848 87.020 43.213 1.00 53.43 143 GLY D CA 1
ATOM 2748 C C . GLY B 1 144 ? 13.975 86.156 42.676 1.00 51.68 143 GLY D C 1
ATOM 2749 O O . GLY B 1 144 ? 15.114 86.241 43.146 1.00 54.18 143 GLY D O 1
ATOM 2750 N N . THR B 1 145 ? 13.676 85.335 41.660 1.00 48.46 144 THR D N 1
ATOM 2751 C CA . THR B 1 145 ? 14.657 84.413 41.091 1.00 55.91 144 THR D CA 1
ATOM 2752 C C . THR B 1 145 ? 15.922 85.113 40.614 1.00 50.20 144 THR D C 1
ATOM 2753 O O . THR B 1 145 ? 16.952 84.453 40.436 1.00 53.46 144 THR D O 1
ATOM 2757 N N . GLN B 1 146 ? 15.869 86.424 40.394 1.00 50.36 145 GLN D N 1
ATOM 2758 C CA . GLN B 1 146 ? 17.015 87.191 39.927 1.00 50.32 145 GLN D CA 1
ATOM 2759 C C . GLN B 1 146 ? 17.554 88.142 40.984 1.00 50.88 145 GLN D C 1
ATOM 2760 O O . GLN B 1 146 ? 18.764 88.173 41.232 1.00 54.31 145 GLN D O 1
ATOM 2766 N N . ARG B 1 147 ? 16.678 88.912 41.633 1.00 49.86 146 ARG D N 1
ATOM 2767 C CA . ARG B 1 147 ? 17.145 89.893 42.606 1.00 48.20 146 ARG D CA 1
ATOM 2768 C C . ARG B 1 147 ? 17.655 89.221 43.876 1.00 47.91 146 ARG D C 1
ATOM 2769 O O . ARG B 1 147 ? 18.649 89.669 44.461 1.00 42.97 146 ARG D O 1
ATOM 2777 N N . LEU B 1 148 ? 16.999 88.144 44.321 1.00 53.26 147 LEU D N 1
ATOM 2778 C CA . LEU B 1 148 ? 17.503 87.419 45.483 1.00 50.05 147 LEU D CA 1
ATOM 2779 C C . LEU B 1 148 ? 18.897 86.868 45.217 1.00 49.19 147 LEU D C 1
ATOM 2780 O O . LEU B 1 148 ? 19.782 86.947 46.078 1.00 46.84 147 LEU D O 1
ATOM 2785 N N . MET B 1 149 ? 19.113 86.320 44.019 1.00 52.66 148 MET D N 1
ATOM 2786 C CA . MET B 1 149 ? 20.429 85.805 43.659 1.00 53.30 148 MET D CA 1
ATOM 2787 C C . MET B 1 149 ? 21.457 86.925 43.570 1.00 49.97 148 MET D C 1
ATOM 2788 O O . MET B 1 149 ? 22.605 86.757 43.998 1.00 48.04 148 MET D O 1
ATOM 2793 N N . ARG B 1 150 ? 21.064 88.079 43.027 1.00 47.85 149 ARG D N 1
ATOM 2794 C CA . ARG B 1 150 ? 21.995 89.196 42.918 1.00 48.34 149 ARG D CA 1
ATOM 2795 C C . ARG B 1 150 ? 22.277 89.854 44.263 1.00 47.58 149 ARG D C 1
ATOM 2796 O O . ARG B 1 150 ? 23.266 90.586 44.383 1.00 47.70 149 ARG D O 1
ATOM 2804 N N . ILE B 1 151 ? 21.438 89.620 45.268 1.00 43.65 150 ILE D N 1
ATOM 2805 C CA . ILE B 1 151 ? 21.658 90.209 46.587 1.00 44.52 150 ILE D CA 1
ATOM 2806 C C . ILE B 1 151 ? 22.441 89.271 47.500 1.00 48.23 150 ILE D C 1
ATOM 2807 O O . ILE B 1 151 ? 23.444 89.670 48.099 1.00 47.85 150 ILE D O 1
ATOM 2812 N N . VAL B 1 152 ? 22.012 88.015 47.626 1.00 44.21 151 VAL D N 1
ATOM 2813 C CA . VAL B 1 152 ? 22.568 87.104 48.623 1.00 47.18 151 VAL D CA 1
ATOM 2814 C C . VAL B 1 152 ? 23.471 86.041 48.021 1.00 48.35 151 VAL D C 1
ATOM 2815 O O . VAL B 1 152 ? 23.999 85.202 48.767 1.00 51.84 151 VAL D O 1
ATOM 2819 N N . GLY B 1 153 ? 23.677 86.044 46.708 1.00 45.28 152 GLY D N 1
ATOM 2820 C CA . GLY B 1 153 ? 24.460 85.013 46.062 1.00 41.11 152 GLY D CA 1
ATOM 2821 C C . GLY B 1 153 ? 23.605 83.852 45.587 1.00 41.94 152 GLY D C 1
ATOM 2822 O O . GLY B 1 153 ? 22.437 83.699 45.951 1.00 43.14 152 GLY D O 1
ATOM 2823 N N . ILE B 1 154 ? 24.216 83.004 44.758 1.00 41.46 153 ILE D N 1
ATOM 2824 C CA . ILE B 1 154 ? 23.456 81.951 44.091 1.00 50.25 153 ILE D CA 1
ATOM 2825 C C . ILE B 1 154 ? 23.118 80.816 45.053 1.00 49.41 153 ILE D C 1
ATOM 2826 O O . ILE B 1 154 ? 22.028 80.238 44.982 1.00 47.18 153 ILE D O 1
ATOM 2831 N N . ALA B 1 155 ? 24.028 80.483 45.972 1.00 49.24 154 ALA D N 1
ATOM 2832 C CA . ALA B 1 155 ? 23.796 79.354 46.869 1.00 47.86 154 ALA D CA 1
ATOM 2833 C C . ALA B 1 155 ? 22.619 79.618 47.802 1.00 49.29 154 ALA D C 1
ATOM 2834 O O . ALA B 1 155 ? 21.685 78.808 47.889 1.00 54.24 154 ALA D O 1
ATOM 2836 N N . LYS B 1 156 ? 22.649 80.748 48.514 1.00 47.98 155 LYS D N 1
ATOM 2837 C CA . LYS B 1 156 ? 21.568 81.065 49.441 1.00 50.23 155 LYS D CA 1
ATOM 2838 C C . LYS B 1 156 ? 20.257 81.302 48.702 1.00 50.80 155 LYS D C 1
ATOM 2839 O O . LYS B 1 156 ? 19.186 80.933 49.197 1.00 54.41 155 LYS D O 1
ATOM 2845 N N . ALA B 1 157 ? 20.322 81.907 47.514 1.00 47.73 156 ALA D N 1
ATOM 2846 C CA . ALA B 1 157 ? 19.115 82.113 46.719 1.00 49.87 156 ALA D CA 1
ATOM 2847 C C . ALA B 1 157 ? 18.484 80.785 46.328 1.00 50.38 156 ALA D C 1
ATOM 2848 O O . ALA B 1 157 ? 17.266 80.608 46.440 1.00 51.39 156 ALA D O 1
ATOM 2850 N N . LYS B 1 158 ? 19.299 79.845 45.843 1.00 53.17 157 LYS D N 1
ATOM 2851 C CA . LYS B 1 158 ? 18.784 78.528 45.491 1.00 55.09 157 LYS D CA 1
ATOM 2852 C C . LYS B 1 158 ? 18.191 77.831 46.706 1.00 63.24 157 LYS D C 1
ATOM 2853 O O . LYS B 1 158 ? 17.108 77.240 46.623 1.00 66.23 157 LYS D O 1
ATOM 2859 N N . GLU B 1 159 ? 18.886 77.890 47.845 1.00 61.43 158 GLU D N 1
ATOM 2860 C CA . GLU B 1 159 ? 18.360 77.284 49.065 1.00 64.34 158 GLU D CA 1
ATOM 2861 C C . GLU B 1 159 ? 16.994 77.862 49.418 1.00 63.90 158 GLU D C 1
ATOM 2862 O O . GLU B 1 159 ? 16.039 77.121 49.683 1.00 61.59 158 GLU D O 1
ATOM 2868 N N . LEU B 1 160 ? 16.878 79.192 49.395 1.00 60.85 159 LEU D N 1
ATOM 2869 C CA . LEU B 1 160 ? 15.641 79.839 49.814 1.00 62.42 159 LEU D CA 1
ATOM 2870 C C . LEU B 1 160 ? 14.506 79.572 48.833 1.00 63.24 159 LEU D C 1
ATOM 2871 O O . LEU B 1 160 ? 13.353 79.402 49.246 1.00 58.78 159 LEU D O 1
ATOM 2876 N N . VAL B 1 161 ? 14.804 79.528 47.535 1.00 60.15 160 VAL D N 1
ATOM 2877 C CA . VAL B 1 161 ? 13.729 79.338 46.569 1.00 55.66 160 VAL D CA 1
ATOM 2878 C C . VAL B 1 161 ? 13.301 77.874 46.505 1.00 57.37 160 VAL D C 1
ATOM 2879 O O . VAL B 1 161 ? 12.118 77.583 46.296 1.00 60.68 160 VAL D O 1
ATOM 2883 N N . TYR B 1 162 ? 14.227 76.931 46.703 1.00 57.19 161 TYR D N 1
ATOM 2884 C CA . TYR B 1 162 ? 13.844 75.523 46.685 1.00 64.00 161 TYR D CA 1
ATOM 2885 C C . TYR B 1 162 ? 13.105 75.142 47.961 1.00 64.54 161 TYR D C 1
ATOM 2886 O O . TYR B 1 162 ? 12.104 74.417 47.912 1.00 63.61 161 TYR D O 1
ATOM 2895 N N . THR B 1 163 ? 13.579 75.621 49.115 1.00 67.03 162 THR D N 1
ATOM 2896 C CA . THR B 1 163 ? 12.874 75.347 50.362 1.00 64.21 162 THR D CA 1
ATOM 2897 C C . THR B 1 163 ? 11.571 76.133 50.446 1.00 65.38 162 THR D C 1
ATOM 2898 O O . THR B 1 163 ? 10.538 75.591 50.857 1.00 67.91 162 THR D O 1
ATOM 2902 N N . GLY B 1 164 ? 11.595 77.404 50.052 1.00 66.31 163 GLY D N 1
ATOM 2903 C CA . GLY B 1 164 ? 10.425 78.247 50.204 1.00 70.24 163 GLY D CA 1
ATOM 2904 C C . GLY B 1 164 ? 10.089 78.553 51.644 1.00 74.55 163 GLY D C 1
ATOM 2905 O O . GLY B 1 164 ? 8.924 78.806 51.965 1.00 77.13 163 GLY D O 1
ATOM 2906 N N . LYS B 1 165 ? 11.086 78.540 52.520 1.00 75.57 164 LYS D N 1
ATOM 2907 C CA . LYS B 1 165 ? 10.879 78.666 53.951 1.00 78.11 164 LYS D CA 1
ATOM 2908 C C . LYS B 1 165 ? 11.031 80.115 54.401 1.00 79.00 164 LYS D C 1
ATOM 2909 O O . LYS B 1 165 ? 11.508 80.983 53.667 1.00 77.86 164 LYS D O 1
ATOM 2915 N N . MET B 1 166 ? 10.612 80.364 55.635 1.00 84.81 165 MET D N 1
ATOM 2916 C CA . MET B 1 166 ? 10.894 81.622 56.301 1.00 86.00 165 MET D CA 1
ATOM 2917 C C . MET B 1 166 ? 12.259 81.555 56.973 1.00 85.92 165 MET D C 1
ATOM 2918 O O . MET B 1 166 ? 12.737 80.483 57.356 1.00 88.60 165 MET D O 1
ATOM 2923 N N . ILE B 1 167 ? 12.886 82.722 57.103 1.00 82.79 166 ILE D N 1
ATOM 2924 C CA . ILE B 1 167 ? 14.130 82.884 57.842 1.00 84.21 166 ILE D CA 1
ATOM 2925 C C . ILE B 1 167 ? 13.996 84.123 58.721 1.00 93.47 166 ILE D C 1
ATOM 2926 O O . ILE B 1 167 ? 13.287 85.076 58.383 1.00 90.11 166 ILE D O 1
ATOM 2931 N N . LYS B 1 168 ? 14.664 84.092 59.871 1.00 107.02 167 LYS D N 1
ATOM 2932 C CA . LYS B 1 168 ? 14.599 85.196 60.821 1.00 111.21 167 LYS D CA 1
ATOM 2933 C C . LYS B 1 168 ? 15.615 86.277 60.461 1.00 108.31 167 LYS D C 1
ATOM 2934 O O . LYS B 1 168 ? 16.658 85.996 59.867 1.00 107.12 167 LYS D O 1
ATOM 2940 N N . ALA B 1 169 ? 15.306 87.527 60.842 1.00 93.32 168 ALA D N 1
ATOM 2941 C CA . ALA B 1 169 ? 16.078 88.675 60.356 1.00 83.77 168 ALA D CA 1
ATOM 2942 C C . ALA B 1 169 ? 17.562 88.556 60.675 1.00 76.99 168 ALA D C 1
ATOM 2943 O O . ALA B 1 169 ? 18.393 89.133 59.963 1.00 73.79 168 ALA D O 1
ATOM 2945 N N . GLU B 1 170 ? 17.916 87.841 61.746 1.00 72.19 169 GLU D N 1
ATOM 2946 C CA . GLU B 1 170 ? 19.327 87.614 62.040 1.00 68.95 169 GLU D CA 1
ATOM 2947 C C . GLU B 1 170 ? 19.998 86.829 60.921 1.00 63.85 169 GLU D C 1
ATOM 2948 O O . GLU B 1 170 ? 21.110 87.164 60.496 1.00 61.87 169 GLU D O 1
ATOM 2954 N N . GLU B 1 171 ? 19.336 85.780 60.426 1.00 64.02 170 GLU D N 1
ATOM 2955 C CA . GLU B 1 171 ? 19.875 85.038 59.292 1.00 66.54 170 GLU D CA 1
ATOM 2956 C C . GLU B 1 171 ? 19.864 85.876 58.019 1.00 63.90 170 GLU D C 1
ATOM 2957 O O . GLU B 1 171 ? 20.718 85.685 57.146 1.00 61.12 170 GLU D O 1
ATOM 2963 N N . ALA B 1 172 ? 18.913 86.805 57.896 1.00 64.58 171 ALA D N 1
ATOM 2964 C CA . ALA B 1 172 ? 18.883 87.686 56.733 1.00 62.34 171 ALA D CA 1
ATOM 2965 C C . ALA B 1 172 ? 20.093 88.611 56.719 1.00 61.38 171 ALA D C 1
ATOM 2966 O O . ALA B 1 172 ? 20.749 88.779 55.685 1.00 57.00 171 ALA D O 1
ATOM 2968 N N . LYS B 1 173 ? 20.398 89.226 57.864 1.00 64.98 172 LYS D N 1
ATOM 2969 C CA . LYS B 1 173 ? 21.627 90.004 57.984 1.00 68.87 172 LYS D CA 1
ATOM 2970 C C . LYS B 1 173 ? 22.857 89.122 57.813 1.00 69.41 172 LYS D C 1
ATOM 2971 O O . LYS B 1 173 ? 23.885 89.578 57.297 1.00 69.12 172 LYS D O 1
ATOM 2977 N N . GLU B 1 174 ? 22.763 87.855 58.222 1.00 67.56 173 GLU D N 1
ATOM 2978 C CA . GLU B 1 174 ? 23.882 86.932 58.064 1.00 69.61 173 GLU D CA 1
ATOM 2979 C C . GLU B 1 174 ? 24.185 86.671 56.593 1.00 66.66 173 GLU D C 1
ATOM 2980 O O . GLU B 1 174 ? 25.353 86.658 56.188 1.00 66.00 173 GLU D O 1
ATOM 2986 N N . ILE B 1 175 ? 23.146 86.466 55.775 1.00 52.63 174 ILE D N 1
ATOM 2987 C CA . ILE B 1 175 ? 23.341 86.172 54.358 1.00 52.81 174 ILE D CA 1
ATOM 2988 C C . ILE B 1 175 ? 23.310 87.421 53.489 1.00 51.24 174 ILE D C 1
ATOM 2989 O O . ILE B 1 175 ? 23.421 87.311 52.260 1.00 51.61 174 ILE D O 1
ATOM 2994 N N . GLY B 1 176 ? 23.165 88.604 54.082 1.00 49.97 175 GLY D N 1
ATOM 2995 C CA . GLY B 1 176 ? 23.151 89.840 53.332 1.00 48.13 175 GLY D CA 1
ATOM 2996 C C . GLY B 1 176 ? 21.807 90.242 52.765 1.00 48.44 175 GLY D C 1
ATOM 2997 O O . GLY B 1 176 ? 21.727 91.272 52.083 1.00 58.47 175 GLY D O 1
ATOM 2998 N N . LEU B 1 177 ? 20.750 89.466 53.020 1.00 55.01 176 LEU D N 1
ATOM 2999 C CA . LEU B 1 177 ? 19.427 89.830 52.521 1.00 54.27 176 LEU D CA 1
ATOM 3000 C C . LEU B 1 177 ? 18.956 91.155 53.104 1.00 54.73 176 LEU D C 1
ATOM 3001 O O . LEU B 1 177 ? 18.168 91.868 52.471 1.00 53.16 176 LEU D O 1
ATOM 3006 N N . VAL B 1 178 ? 19.423 91.500 54.301 1.00 52.79 177 VAL D N 1
ATOM 3007 C CA . VAL B 1 178 ? 19.141 92.787 54.921 1.00 54.97 177 VAL D CA 1
ATOM 3008 C C . VAL B 1 178 ? 20.463 93.402 55.357 1.00 53.21 177 VAL D C 1
ATOM 3009 O O . VAL B 1 178 ? 21.404 92.696 55.735 1.00 52.81 177 VAL D O 1
ATOM 3013 N N . ASN B 1 179 ? 20.536 94.733 55.292 1.00 53.17 178 ASN D N 1
ATOM 3014 C CA . ASN B 1 179 ? 21.770 95.427 55.642 1.00 52.54 178 ASN D CA 1
ATOM 3015 C C . ASN B 1 179 ? 21.991 95.474 57.150 1.00 57.49 178 ASN D C 1
ATOM 3016 O O . ASN B 1 179 ? 23.115 95.257 57.618 1.00 55.18 178 ASN D O 1
ATOM 3021 N N . HIS B 1 180 ? 20.943 95.754 57.924 1.00 63.17 179 HIS D N 1
ATOM 3022 C CA . HIS B 1 180 ? 21.069 95.851 59.372 1.00 59.45 179 HIS D CA 1
ATOM 3023 C C . HIS B 1 180 ? 19.802 95.321 60.028 1.00 61.90 179 HIS D C 1
ATOM 3024 O O . HIS B 1 180 ? 18.742 95.240 59.404 1.00 62.02 179 HIS D O 1
ATOM 3031 N N . VAL B 1 181 ? 19.925 94.967 61.307 1.00 64.06 180 VAL D N 1
ATOM 3032 C CA . VAL B 1 181 ? 18.809 94.468 62.102 1.00 69.29 180 VAL D CA 1
ATOM 3033 C C . VAL B 1 181 ? 18.761 95.243 63.410 1.00 71.48 180 VAL D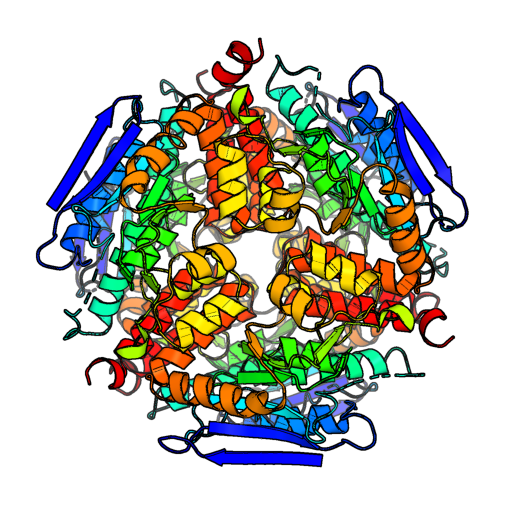 C 1
ATOM 3034 O O . VAL B 1 181 ? 19.759 95.311 64.135 1.00 69.93 180 VAL D O 1
ATOM 3038 N N . VAL B 1 182 ? 17.603 95.826 63.707 1.00 72.16 181 VAL D N 1
ATOM 3039 C CA . VAL B 1 182 ? 17.383 96.567 64.947 1.00 74.98 181 VAL D CA 1
ATOM 3040 C C . VAL B 1 182 ? 16.036 96.170 65.522 1.00 78.68 181 VAL D C 1
ATOM 3041 O O . VAL B 1 182 ? 15.183 95.608 64.816 1.00 77.55 181 VAL D O 1
ATOM 3045 N N . PRO B 1 183 ? 15.816 96.418 66.815 1.00 81.28 182 PRO D N 1
ATOM 3046 C CA . PRO B 1 183 ? 14.502 96.134 67.404 1.00 84.54 182 PRO D CA 1
ATOM 3047 C C . PRO B 1 183 ? 13.386 96.874 66.677 1.00 90.70 182 PRO D C 1
ATOM 3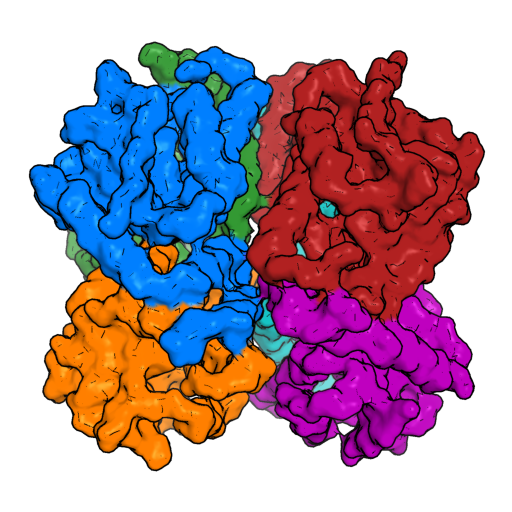048 O O . PRO B 1 183 ? 13.587 97.952 66.114 1.00 89.01 182 PRO D O 1
ATOM 3052 N N . LEU B 1 184 ? 12.193 96.271 66.697 1.00 91.61 183 LEU D N 1
ATOM 3053 C CA . LEU B 1 184 ? 11.058 96.833 65.968 1.00 95.60 183 LEU D CA 1
ATOM 3054 C C . LEU B 1 184 ? 10.686 98.210 66.501 1.00 97.71 183 LEU D C 1
ATOM 3055 O O . LEU B 1 184 ? 10.477 99.152 65.728 1.00 97.36 183 LEU D O 1
ATOM 3060 N N . ALA B 1 185 ? 10.582 98.341 67.827 1.00 99.03 184 ALA D N 1
ATOM 3061 C CA . ALA B 1 185 ? 10.166 99.609 68.417 1.00 101.67 184 ALA D CA 1
ATOM 3062 C C . ALA B 1 185 ? 11.115 100.740 68.049 1.00 98.90 184 ALA D C 1
ATOM 3063 O O . ALA B 1 185 ? 10.711 101.908 68.030 1.00 99.23 184 ALA D O 1
ATOM 3065 N N . SER B 1 186 ? 12.374 100.417 67.753 1.00 97.22 185 SER D N 1
ATOM 3066 C CA . SER B 1 186 ? 13.362 101.402 67.338 1.00 89.00 185 SER D CA 1
ATOM 3067 C C . SER B 1 186 ? 13.774 101.235 65.880 1.00 84.85 185 SER D C 1
ATOM 3068 O O . SER B 1 186 ? 14.871 101.653 65.498 1.00 82.47 185 SER D O 1
ATOM 3071 N N . LEU B 1 187 ? 12.919 100.626 65.059 1.00 84.10 186 LEU D N 1
ATOM 3072 C CA . LEU B 1 187 ? 13.256 100.442 63.652 1.00 83.39 186 LEU D CA 1
ATOM 3073 C C . LEU B 1 187 ? 13.168 101.756 62.886 1.00 84.50 186 LEU D C 1
ATOM 3074 O O . LEU B 1 187 ? 14.064 102.091 62.101 1.00 76.95 186 LEU D O 1
ATOM 3079 N N . GLN B 1 188 ? 12.088 102.513 63.099 1.00 82.72 187 GLN D N 1
ATOM 3080 C CA . GLN B 1 188 ? 11.859 103.723 62.315 1.00 88.31 187 GLN D CA 1
ATOM 3081 C C . GLN B 1 188 ? 12.900 104.792 62.618 1.00 90.07 187 GLN D C 1
ATOM 3082 O O . GLN B 1 188 ? 13.343 105.506 61.711 1.00 80.19 187 GLN D O 1
ATOM 3088 N N . GLU B 1 189 ? 13.290 104.929 63.887 1.00 93.59 188 GLU D N 1
ATOM 3089 C CA . GLU B 1 189 ? 14.335 105.886 64.233 1.00 96.31 188 GLU D CA 1
ATOM 3090 C C . GLU B 1 189 ? 15.636 105.556 63.512 1.00 91.31 188 GLU D C 1
ATOM 3091 O O . GLU B 1 189 ? 16.320 106.452 63.008 1.00 90.10 188 GLU D O 1
ATOM 3097 N N . GLU B 1 190 ? 15.963 104.266 63.401 1.00 86.52 189 GLU D N 1
ATOM 3098 C CA . GLU B 1 190 ? 17.187 103.851 62.720 1.00 82.89 189 GLU D CA 1
ATOM 3099 C C . GLU B 1 190 ? 17.098 104.090 61.217 1.00 79.82 189 GLU D C 1
ATOM 3100 O O . GLU B 1 190 ? 18.053 104.575 60.589 1.00 69.80 189 GLU D O 1
ATOM 3106 N N . ALA B 1 191 ? 15.964 103.718 60.616 1.00 72.23 190 ALA D N 1
ATOM 3107 C CA . ALA B 1 191 ? 15.779 103.937 59.187 1.00 73.90 190 ALA D CA 1
ATOM 3108 C C . ALA B 1 191 ? 15.869 105.417 58.847 1.00 74.46 190 ALA D C 1
ATOM 3109 O O . ALA B 1 191 ? 16.522 105.797 57.869 1.00 68.14 190 ALA D O 1
ATOM 3111 N N . LEU B 1 192 ? 15.243 106.274 59.660 1.00 76.83 191 LEU D N 1
ATOM 3112 C CA . LEU B 1 192 ? 15.326 107.709 59.416 1.00 79.45 191 LEU D CA 1
ATOM 3113 C C . LEU B 1 192 ? 16.714 108.253 59.726 1.00 77.36 191 LEU D C 1
ATOM 3114 O O . LEU B 1 192 ? 17.123 109.258 59.138 1.00 75.84 191 LEU D O 1
ATOM 3119 N N . LYS B 1 193 ? 17.451 107.619 60.642 1.00 73.51 192 LYS D N 1
ATOM 3120 C CA . LYS B 1 193 ? 18.838 108.010 60.866 1.00 74.36 192 LYS D CA 1
ATOM 3121 C C . LYS B 1 193 ? 19.665 107.806 59.604 1.00 70.99 192 LYS D C 1
ATOM 3122 O O . LYS B 1 193 ? 20.373 108.716 59.151 1.00 70.21 192 LYS D O 1
ATOM 3128 N N . MET B 1 194 ? 19.572 106.614 59.009 1.00 66.60 193 MET D N 1
ATOM 3129 C CA . MET B 1 194 ? 20.270 106.378 57.746 1.00 63.30 193 MET D CA 1
ATOM 3130 C C . MET B 1 194 ? 19.749 107.305 56.650 1.00 66.50 193 MET D C 1
ATOM 3131 O O . MET B 1 194 ? 20.522 107.791 55.810 1.00 66.54 193 MET D O 1
ATOM 3136 N N . ALA B 1 195 ? 18.442 107.573 56.655 1.00 64.97 194 ALA D N 1
ATOM 3137 C CA . ALA B 1 195 ? 17.856 108.467 55.663 1.00 76.08 194 ALA D CA 1
ATOM 3138 C C . ALA B 1 195 ? 18.468 109.857 55.742 1.00 79.42 194 ALA D C 1
ATOM 3139 O O . ALA B 1 195 ? 18.930 110.398 54.736 1.00 64.22 194 ALA D O 1
ATOM 3141 N N . GLN B 1 196 ? 18.469 110.458 56.933 1.00 68.45 195 GLN D N 1
ATOM 3142 C CA . GLN B 1 196 ? 19.036 111.790 57.094 1.00 69.51 195 GLN D CA 1
ATOM 3143 C C . GLN B 1 196 ? 20.549 111.796 56.925 1.00 76.35 195 GLN D C 1
ATOM 3144 O O . GLN B 1 196 ? 21.120 112.851 56.628 1.00 67.29 195 GLN D O 1
ATOM 3150 N N . GLN B 1 197 ? 21.213 110.651 57.106 1.00 70.26 196 GLN D N 1
ATOM 3151 C CA . GLN B 1 197 ? 22.627 110.580 56.755 1.00 64.92 196 GLN D CA 1
ATOM 3152 C C . GLN B 1 197 ? 22.818 110.674 55.246 1.00 63.27 196 GLN D C 1
ATOM 3153 O O . GLN B 1 197 ? 23.757 111.325 54.772 1.00 59.52 196 GLN D O 1
ATOM 3159 N N . ILE B 1 198 ? 21.937 110.032 54.477 1.00 60.96 197 ILE D N 1
ATOM 3160 C CA . ILE B 1 198 ? 22.043 110.105 53.021 1.00 58.25 197 ILE D CA 1
ATOM 3161 C C . ILE B 1 198 ? 21.609 111.479 52.515 1.00 60.10 197 ILE D C 1
ATOM 3162 O O . ILE B 1 198 ? 22.228 112.045 51.605 1.00 57.53 197 ILE D O 1
ATOM 3167 N N . ALA B 1 199 ? 20.544 112.036 53.096 1.00 63.73 198 ALA D N 1
ATOM 3168 C CA . ALA B 1 199 ? 20.018 113.321 52.646 1.00 63.24 198 ALA D CA 1
ATOM 3169 C C . ALA B 1 199 ? 20.980 114.461 52.945 1.00 63.92 198 ALA D C 1
ATOM 3170 O O . ALA B 1 199 ? 20.943 115.494 52.267 1.00 64.46 198 ALA D O 1
ATOM 3172 N N . GLY B 1 200 ? 21.838 114.300 53.954 1.00 64.11 199 GLY D N 1
ATOM 3173 C CA . GLY B 1 200 ? 22.862 115.298 54.203 1.00 65.19 199 GLY D CA 1
ATOM 3174 C C . GLY B 1 200 ? 23.909 115.345 53.110 1.00 61.95 199 GLY D C 1
ATOM 3175 O O . GLY B 1 200 ? 24.554 116.378 52.907 1.00 62.43 199 GLY D O 1
ATOM 3176 N N . ASN B 1 201 ? 24.092 114.240 52.393 1.00 59.28 200 ASN D N 1
ATOM 3177 C CA . ASN B 1 201 ? 25.037 114.192 51.293 1.00 67.33 200 ASN D CA 1
ATOM 3178 C C . ASN B 1 201 ? 24.441 114.849 50.049 1.00 56.69 200 ASN D C 1
ATOM 3179 O O . ASN B 1 201 ? 23.257 115.192 49.995 1.00 58.33 200 ASN D O 1
ATOM 3184 N N . SER B 1 202 ? 25.288 115.025 49.038 1.00 54.91 201 SER D N 1
ATOM 3185 C CA . SER B 1 202 ? 24.881 115.719 47.823 1.00 56.98 201 SER D CA 1
ATOM 3186 C C . SER B 1 202 ? 23.805 114.937 47.083 1.00 54.13 201 SER D C 1
ATOM 3187 O O . SER B 1 202 ? 23.931 113.728 46.873 1.00 52.23 201 SER D O 1
ATOM 3190 N N . THR B 1 203 ? 22.748 115.638 46.672 1.00 55.80 202 THR D N 1
ATOM 3191 C CA . THR B 1 203 ? 21.692 114.983 45.907 1.00 58.30 202 THR D CA 1
ATOM 3192 C C . THR B 1 203 ? 22.209 114.498 44.556 1.00 55.15 202 THR D C 1
ATOM 3193 O O . THR B 1 203 ? 21.944 113.356 44.157 1.00 54.83 202 THR D O 1
ATOM 3197 N N . MET B 1 204 ? 22.977 115.338 43.859 1.00 52.56 203 MET D N 1
ATOM 3198 C CA . MET B 1 204 ? 23.503 114.965 42.549 1.00 59.70 203 MET D CA 1
ATOM 3199 C C . MET B 1 204 ? 24.436 113.766 42.653 1.00 53.87 203 MET D C 1
ATOM 3200 O O . MET B 1 204 ? 24.322 112.804 41.883 1.00 51.90 203 MET D O 1
ATOM 3205 N N . GLY B 1 205 ? 25.372 113.812 43.603 1.00 51.47 204 GLY D N 1
ATOM 3206 C CA . GLY B 1 205 ? 26.285 112.695 43.785 1.00 50.81 204 GLY D CA 1
ATOM 3207 C C . GLY B 1 205 ? 25.564 111.406 44.127 1.00 53.12 204 GLY D C 1
ATOM 3208 O O . GLY B 1 205 ? 25.840 110.356 43.544 1.00 52.85 204 GLY D O 1
ATOM 3209 N N . VAL B 1 206 ? 24.618 111.473 45.069 1.00 52.70 205 VAL D N 1
ATOM 3210 C CA . VAL B 1 206 ? 23.871 110.281 45.468 1.00 47.03 205 VAL D CA 1
ATOM 3211 C C . VAL B 1 206 ? 23.134 109.685 44.274 1.00 46.12 205 VAL D C 1
ATOM 3212 O O . VAL B 1 206 ? 23.193 108.474 44.022 1.00 48.80 205 VAL D O 1
ATOM 3216 N N . GLN B 1 207 ? 22.421 110.526 43.523 1.00 47.11 206 GLN D N 1
ATOM 3217 C CA . GLN B 1 207 ? 21.547 110.000 42.480 1.00 49.26 206 GLN D CA 1
ATOM 3218 C C . GLN B 1 207 ? 22.345 109.507 41.277 1.00 48.46 206 GLN D C 1
ATOM 3219 O O . GLN B 1 207 ? 21.992 108.489 40.665 1.00 47.96 206 GLN D O 1
ATOM 3225 N N . MET B 1 208 ? 23.442 110.189 40.937 1.00 46.16 207 MET D N 1
ATOM 3226 C CA . MET B 1 208 ? 24.308 109.672 39.885 1.00 44.65 207 MET D CA 1
ATOM 3227 C C . MET B 1 208 ? 25.009 108.393 40.326 1.00 46.02 207 MET D C 1
ATOM 3228 O O . MET B 1 208 ? 25.227 107.495 39.504 1.00 45.36 207 MET D O 1
ATOM 3233 N N . SER B 1 209 ? 25.353 108.282 41.613 1.00 40.83 208 SER D N 1
ATOM 3234 C CA . SER B 1 209 ? 25.876 107.023 42.125 1.00 42.99 208 SER D CA 1
ATOM 3235 C C . SER B 1 209 ? 24.861 105.907 41.943 1.00 42.94 208 SER D C 1
ATOM 3236 O O . SER B 1 209 ? 25.214 104.798 41.524 1.00 43.04 208 SER D O 1
ATOM 3239 N N . LYS B 1 210 ? 23.594 106.191 42.249 1.00 44.08 209 LYS D N 1
ATOM 3240 C CA . LYS B 1 210 ? 22.548 105.183 42.099 1.00 46.50 209 LYS D CA 1
ATOM 3241 C C . LYS B 1 210 ? 22.400 104.754 40.644 1.00 45.28 209 LYS D C 1
ATOM 3242 O O . LYS B 1 210 ? 22.290 103.558 40.345 1.00 41.47 209 LYS D O 1
ATOM 3248 N N . VAL B 1 211 ? 22.380 105.721 39.724 1.00 47.86 210 VAL D N 1
ATOM 3249 C CA . VAL B 1 211 ? 22.285 105.388 38.302 1.00 44.68 210 VAL D CA 1
ATOM 3250 C C . VAL B 1 211 ? 23.462 104.512 37.884 1.00 44.63 210 VAL D C 1
ATOM 3251 O O . VAL B 1 211 ? 23.289 103.472 37.231 1.00 36.93 210 VAL D O 1
ATOM 3255 N N . ALA B 1 212 ? 24.676 104.916 38.270 1.00 41.38 211 ALA D N 1
ATOM 3256 C CA . ALA B 1 212 ? 25.868 104.164 37.894 1.00 35.52 211 ALA D CA 1
ATOM 3257 C C . ALA B 1 212 ? 25.824 102.741 38.436 1.00 34.99 211 ALA D C 1
ATOM 3258 O O . ALA B 1 212 ? 26.146 101.790 37.719 1.00 34.04 211 ALA D O 1
ATOM 3260 N N . ILE B 1 213 ? 25.417 102.571 39.694 1.00 45.55 212 ILE D N 1
ATOM 3261 C CA . ILE B 1 213 ? 25.386 101.238 40.290 1.00 45.73 212 ILE D CA 1
ATOM 3262 C C . ILE B 1 213 ? 24.324 100.377 39.617 1.00 35.58 212 ILE D C 1
ATOM 3263 O O . ILE B 1 213 ? 24.589 99.239 39.204 1.00 38.45 212 ILE D O 1
ATOM 3268 N N . ASN B 1 214 ? 23.104 100.912 39.491 1.00 36.75 213 ASN D N 1
ATOM 3269 C CA . ASN B 1 214 ? 21.997 100.158 38.919 1.00 37.18 213 ASN D CA 1
ATOM 3270 C C . ASN B 1 214 ? 22.229 99.800 37.460 1.00 40.27 213 ASN D C 1
ATOM 3271 O O . ASN B 1 214 ? 21.637 98.831 36.973 1.00 36.29 213 ASN D O 1
ATOM 3276 N N . LYS B 1 215 ? 23.063 100.556 36.746 1.00 39.49 214 LYS D N 1
ATOM 3277 C CA . LYS B 1 215 ? 23.347 100.179 35.367 1.00 34.79 214 LYS D CA 1
ATOM 3278 C C . LYS B 1 215 ? 24.579 99.287 35.246 1.00 36.19 214 LYS D C 1
ATOM 3279 O O . LYS B 1 215 ? 24.586 98.355 34.435 1.00 33.13 214 LYS D O 1
ATOM 3285 N N . GLY B 1 216 ? 25.621 99.534 36.047 1.00 35.58 215 GLY D N 1
ATOM 3286 C CA . GLY B 1 216 ? 26.830 98.738 35.964 1.00 33.63 215 GLY D CA 1
ATOM 3287 C C . GLY B 1 216 ? 26.726 97.365 36.586 1.00 32.65 215 GLY D C 1
ATOM 3288 O O . GLY B 1 216 ? 27.559 96.503 36.288 1.00 31.42 215 GLY D O 1
ATOM 3289 N N . ARG B 1 217 ? 25.730 97.140 37.449 1.00 36.33 216 ARG D N 1
ATOM 3290 C CA . ARG B 1 217 ? 25.508 95.797 37.975 1.00 39.36 216 ARG D CA 1
ATOM 3291 C C . ARG B 1 217 ? 25.217 94.783 36.875 1.00 38.43 216 ARG D C 1
ATOM 3292 O O . ARG B 1 217 ? 25.399 93.580 37.092 1.00 33.32 216 ARG D O 1
ATOM 3300 N N . ASN B 1 218 ? 24.776 95.239 35.703 1.00 39.34 217 ASN D N 1
ATOM 3301 C CA . ASN B 1 218 ? 24.395 94.364 34.603 1.00 39.10 217 ASN D CA 1
ATOM 3302 C C . ASN B 1 218 ? 25.442 94.301 33.499 1.00 39.84 217 ASN D C 1
ATOM 3303 O O . ASN B 1 218 ? 25.185 93.697 32.453 1.00 39.85 217 ASN D O 1
ATOM 3308 N N . ALA B 1 219 ? 26.611 94.904 33.698 1.00 38.50 218 ALA D N 1
ATOM 3309 C CA . ALA B 1 219 ? 27.600 95.026 32.640 1.00 38.73 218 ALA D CA 1
ATOM 3310 C C . ALA B 1 219 ? 28.960 94.541 33.122 1.00 35.97 218 ALA D C 1
ATOM 3311 O O . ALA B 1 219 ? 29.189 94.330 34.317 1.00 37.20 218 ALA D O 1
ATOM 3313 N N . ASP B 1 220 ? 29.863 94.358 32.162 1.00 34.79 219 ASP D N 1
ATOM 3314 C CA . ASP B 1 220 ? 31.257 94.090 32.470 1.00 29.87 219 ASP D CA 1
ATOM 3315 C C . ASP B 1 220 ? 31.888 95.312 33.135 1.00 30.73 219 ASP D C 1
ATOM 3316 O O . ASP B 1 220 ? 31.328 96.413 33.139 1.00 30.62 219 ASP D O 1
ATOM 3321 N N . LEU B 1 221 ? 33.083 95.109 33.695 1.00 32.40 220 LEU D N 1
ATOM 3322 C CA . LEU B 1 221 ? 33.718 96.168 34.475 1.00 33.05 220 LEU D CA 1
ATOM 3323 C C . LEU B 1 221 ? 34.025 97.392 33.620 1.00 29.52 220 LEU D C 1
ATOM 3324 O O . LEU B 1 221 ? 33.828 98.527 34.064 1.00 33.80 220 LEU D O 1
ATOM 3329 N N . ASP B 1 222 ? 34.505 97.187 32.391 1.00 35.52 221 ASP D N 1
ATOM 3330 C CA . ASP B 1 222 ? 34.879 98.317 31.540 1.00 29.65 221 ASP D CA 1
ATOM 3331 C C . ASP B 1 222 ? 33.666 99.178 31.197 1.00 29.78 221 ASP D C 1
ATOM 3332 O O . ASP B 1 222 ? 33.713 100.415 31.286 1.00 30.01 221 ASP D O 1
ATOM 3337 N N . THR B 1 223 ? 32.566 98.537 30.795 1.00 34.01 222 THR D N 1
ATOM 3338 C CA . THR B 1 223 ? 31.332 99.269 30.527 1.00 38.69 222 THR D CA 1
ATOM 3339 C C . THR B 1 223 ? 30.870 100.032 31.761 1.00 30.34 222 THR D C 1
ATOM 3340 O O . THR B 1 223 ? 30.513 101.213 31.675 1.00 30.78 222 THR D O 1
ATOM 3344 N N . GLY B 1 224 ? 30.858 99.364 32.917 1.00 32.43 223 GLY D N 1
ATOM 3345 C CA . GLY B 1 224 ? 30.473 100.029 34.150 1.00 30.51 223 GLY D CA 1
ATOM 3346 C C . GLY B 1 224 ? 31.348 101.222 34.478 1.00 30.66 223 GLY D C 1
ATOM 3347 O O . GLY B 1 224 ? 30.863 102.226 35.001 1.00 31.23 223 GLY D O 1
ATOM 3348 N N . LEU B 1 225 ? 32.642 101.138 34.165 1.00 30.33 224 LEU D N 1
ATOM 3349 C CA . LEU B 1 225 ? 33.518 102.286 34.366 1.00 30.62 224 LEU D CA 1
ATOM 3350 C C . LEU B 1 225 ? 33.180 103.414 33.403 1.00 31.03 224 LEU D C 1
ATOM 3351 O O . LEU B 1 225 ? 33.332 104.589 33.751 1.00 31.58 224 LEU D O 1
ATOM 3356 N N . GLY B 1 226 ? 32.726 103.080 32.195 1.00 35.77 225 GLY D N 1
ATOM 3357 C CA . GLY B 1 226 ? 32.188 104.114 31.318 1.00 37.42 225 GLY D CA 1
ATOM 3358 C C . GLY B 1 226 ? 30.969 104.799 31.914 1.00 35.50 225 GLY D C 1
ATOM 3359 O O . GLY B 1 226 ? 30.864 106.033 31.915 1.00 35.44 225 GLY D O 1
ATOM 3360 N N . LEU B 1 227 ? 30.021 103.997 32.413 1.00 39.80 226 LEU D N 1
ATOM 3361 C CA . LEU B 1 227 ? 28.884 104.534 33.164 1.00 35.92 226 LEU D CA 1
ATOM 3362 C C . LEU B 1 227 ? 29.355 105.496 34.247 1.00 38.00 226 LEU D C 1
ATOM 3363 O O . LEU B 1 227 ? 28.834 106.612 34.393 1.00 35.52 226 LEU D O 1
ATOM 3368 N N . GLU B 1 228 ? 30.347 105.059 35.024 1.00 40.61 227 GLU D N 1
ATOM 3369 C CA . GLU B 1 228 ? 30.807 105.830 36.170 1.00 35.39 227 GLU D CA 1
ATOM 3370 C C . GLU B 1 228 ? 31.468 107.131 35.739 1.00 35.23 227 GLU D C 1
ATOM 3371 O O . GLU B 1 228 ? 31.253 108.170 36.366 1.00 34.86 227 GLU D O 1
ATOM 3377 N N . ILE B 1 229 ? 32.273 107.102 34.675 1.00 40.77 228 ILE D N 1
ATOM 3378 C CA . ILE B 1 229 ? 32.933 108.332 34.248 1.00 40.97 228 ILE D CA 1
ATOM 3379 C C . ILE B 1 229 ? 31.918 109.315 33.678 1.00 38.32 228 ILE D C 1
ATOM 3380 O O . ILE B 1 229 ? 32.054 110.533 33.863 1.00 38.19 228 ILE D O 1
ATOM 3385 N N . LEU B 1 230 ? 30.867 108.818 33.019 1.00 38.90 229 LEU D N 1
ATOM 3386 C CA . LEU B 1 230 ? 29.835 109.726 32.526 1.00 42.13 229 LEU D CA 1
ATOM 3387 C C . LEU B 1 230 ? 29.077 110.372 33.683 1.00 41.49 229 LEU D C 1
ATOM 3388 O O . LEU B 1 230 ? 28.854 111.592 33.691 1.00 44.94 229 LEU D O 1
ATOM 3393 N N . ALA B 1 231 ? 28.686 109.571 34.680 1.00 40.92 230 ALA D N 1
ATOM 3394 C CA . ALA B 1 231 ? 28.029 110.139 35.855 1.00 43.41 230 ALA D CA 1
ATOM 3395 C C . ALA B 1 231 ? 28.953 111.090 36.610 1.00 46.17 230 ALA D C 1
ATOM 3396 O O . ALA B 1 231 ? 28.494 112.088 37.179 1.00 45.75 230 ALA D O 1
ATOM 3398 N N . TRP B 1 232 ? 30.255 110.800 36.613 1.00 47.62 231 TRP D N 1
ATOM 3399 C CA . TRP B 1 232 ? 31.236 111.645 37.283 1.00 41.91 231 TRP D CA 1
ATOM 3400 C C . TRP B 1 232 ? 31.340 113.003 36.605 1.00 44.43 231 TRP D C 1
ATOM 3401 O O . TRP B 1 232 ? 31.372 114.042 37.275 1.00 44.57 231 TRP D O 1
ATOM 3412 N N . ARG B 1 233 ? 31.393 113.014 35.271 1.00 38.96 232 ARG D N 1
ATOM 3413 C CA . ARG B 1 233 ? 31.387 114.284 34.555 1.00 40.98 232 ARG D CA 1
ATOM 3414 C C . ARG B 1 233 ? 30.090 115.043 34.799 1.00 42.94 232 ARG D C 1
ATOM 3415 O O . ARG B 1 233 ? 30.107 116.263 34.999 1.00 43.32 232 ARG D O 1
ATOM 3423 N N . ASN B 1 234 ? 28.954 114.338 34.786 1.00 45.03 233 ASN D N 1
ATOM 3424 C CA . ASN B 1 234 ? 27.677 114.998 35.048 1.00 46.27 233 ASN D CA 1
ATOM 3425 C C . ASN B 1 234 ? 27.660 115.648 36.427 1.00 50.67 233 ASN D C 1
ATOM 3426 O O . ASN B 1 234 ? 27.120 116.748 36.597 1.00 52.62 233 ASN D O 1
ATOM 3431 N N . CYS B 1 235 ? 28.248 114.983 37.424 1.00 46.57 234 CYS D N 1
ATOM 3432 C CA . CYS B 1 235 ? 28.293 115.558 38.764 1.00 52.80 234 CYS D CA 1
ATOM 3433 C C . CYS B 1 235 ? 29.213 116.769 38.831 1.00 56.12 234 CYS D C 1
ATOM 3434 O O . CYS B 1 235 ? 29.032 117.636 39.694 1.00 47.58 234 CYS D O 1
ATOM 3437 N N . PHE B 1 236 ? 30.200 116.850 37.939 1.00 53.74 235 PHE D N 1
ATOM 3438 C CA . PHE B 1 236 ? 31.111 117.986 37.931 1.00 54.36 235 PHE D CA 1
ATOM 3439 C C . PHE B 1 236 ? 30.531 119.207 37.232 1.00 58.83 235 PHE D C 1
ATOM 3440 O O . PHE B 1 236 ? 31.090 120.301 37.367 1.00 61.05 235 PHE D O 1
ATOM 3448 N N . THR B 1 237 ? 29.434 119.054 36.492 1.00 58.33 236 THR D N 1
ATOM 3449 C CA . THR B 1 237 ? 28.730 120.193 35.920 1.00 57.32 236 THR D CA 1
ATOM 3450 C C . THR B 1 237 ? 27.724 120.808 36.883 1.00 60.26 236 THR D C 1
ATOM 3451 O O . THR B 1 237 ? 27.166 121.867 36.578 1.00 62.20 236 THR D O 1
ATOM 3455 N N . HIS B 1 238 ? 27.481 120.168 38.047 1.00 52.64 237 HIS D N 1
ATOM 3456 C CA . HIS B 1 238 ? 26.494 120.594 39.026 1.00 54.42 237 HIS D CA 1
ATOM 3457 C C . HIS B 1 238 ? 27.126 121.508 40.073 1.00 55.16 237 HIS D C 1
ATOM 3458 O O . HIS B 1 238 ? 28.290 121.325 40.447 1.00 64.43 237 HIS D O 1
ATOM 3465 N N . PRO B 1 239 ? 26.375 122.502 40.554 1.00 66.96 238 PRO D N 1
ATOM 3466 C CA . PRO B 1 239 ? 26.930 123.425 41.560 1.00 59.59 238 PRO D CA 1
ATOM 3467 C C . PRO B 1 239 ? 27.300 122.763 42.878 1.00 63.39 238 PRO D C 1
ATOM 3468 O O . PRO B 1 239 ? 28.078 123.347 43.643 1.00 61.28 238 PRO D O 1
ATOM 3472 N N . ASP B 1 240 ? 26.771 121.573 43.176 1.00 58.80 239 ASP D N 1
ATOM 3473 C CA . ASP B 1 240 ? 27.097 120.909 44.434 1.00 62.98 239 ASP D CA 1
ATOM 3474 C C . ASP B 1 240 ? 28.573 120.548 44.535 1.00 62.56 239 ASP D C 1
ATOM 3475 O O . ASP B 1 240 ? 29.081 120.363 45.647 1.00 64.51 239 ASP D O 1
ATOM 3480 N N . ARG B 1 241 ? 29.273 120.451 43.403 1.00 57.25 240 ARG D N 1
ATOM 3481 C CA . ARG B 1 241 ? 30.662 120.005 43.417 1.00 58.03 240 ARG D CA 1
ATOM 3482 C C . ARG B 1 241 ? 31.587 121.084 43.968 1.00 60.94 240 ARG D C 1
ATOM 3483 O O . ARG B 1 241 ? 32.294 120.868 44.959 1.00 64.24 240 ARG D O 1
ATOM 3491 N N . GLN B 1 242 ? 31.599 122.258 43.331 1.00 55.52 241 GLN D N 1
ATOM 3492 C CA . GLN B 1 242 ? 32.585 123.278 43.674 1.00 61.71 241 GLN D CA 1
ATOM 3493 C C . GLN B 1 242 ? 32.374 123.835 45.076 1.00 65.57 241 GLN D C 1
ATOM 3494 O O . GLN B 1 242 ? 33.346 124.212 45.741 1.00 69.86 241 GLN D O 1
ATOM 3500 N N . GLU B 1 243 ? 31.132 123.896 45.544 1.00 65.78 242 GLU D N 1
ATOM 3501 C CA . GLU B 1 243 ? 30.857 124.429 46.873 1.00 72.69 242 GLU D CA 1
ATOM 3502 C C . GLU B 1 243 ? 31.180 123.400 47.953 1.00 68.93 242 GLU D C 1
ATOM 3503 O O . GLU B 1 243 ? 31.080 122.192 47.737 1.00 62.03 242 GLU D O 1
ATOM 3509 N N . HIS C 1 1 ? 56.152 111.049 45.385 1.00 99.86 0 HIS F N 1
ATOM 3510 C CA . HIS C 1 1 ? 57.061 109.927 45.186 1.00 98.79 0 HIS F CA 1
ATOM 3511 C C . HIS C 1 1 ? 56.512 108.656 45.830 1.00 94.85 0 HIS F C 1
ATOM 3512 O O . HIS C 1 1 ? 55.595 108.705 46.649 1.00 95.47 0 HIS F O 1
ATOM 3519 N N . MET C 1 2 ? 57.079 107.517 45.439 1.00 92.73 1 MET F N 1
ATOM 3520 C CA . MET C 1 2 ? 56.757 106.227 46.028 1.00 89.65 1 MET F CA 1
ATOM 3521 C C . MET C 1 2 ? 58.035 105.403 46.094 1.00 88.07 1 MET F C 1
ATOM 3522 O O . MET C 1 2 ? 59.060 105.765 45.511 1.00 92.10 1 MET F O 1
ATOM 3527 N N . SER C 1 3 ? 57.977 104.286 46.816 1.00 81.33 2 SER F N 1
ATOM 3528 C CA . SER C 1 3 ? 59.154 103.453 47.019 1.00 79.46 2 SER F CA 1
ATOM 3529 C C . SER C 1 3 ? 58.816 101.988 46.779 1.00 72.11 2 SER F C 1
ATOM 3530 O O . SER C 1 3 ? 57.650 101.585 46.779 1.00 68.33 2 SER F O 1
ATOM 3533 N N . LEU C 1 4 ? 59.864 101.191 46.579 1.00 71.79 3 LEU F N 1
ATOM 3534 C CA . LEU C 1 4 ? 59.721 99.766 46.318 1.00 70.07 3 LEU F CA 1
ATOM 3535 C C . LEU C 1 4 ? 60.931 99.034 46.883 1.00 74.23 3 LEU F C 1
ATOM 3536 O O . LEU C 1 4 ? 62.053 99.545 46.833 1.00 78.96 3 LEU F O 1
ATOM 3541 N N . VAL C 1 5 ? 60.691 97.844 47.433 1.00 75.15 4 VAL F N 1
ATOM 3542 C CA . VAL C 1 5 ? 61.749 97.025 48.026 1.00 82.36 4 VAL F CA 1
ATOM 3543 C C . VAL C 1 5 ? 61.458 95.564 47.711 1.00 84.38 4 VAL F C 1
ATOM 3544 O O . VAL C 1 5 ? 60.395 95.051 48.074 1.00 82.33 4 VAL F O 1
ATOM 3548 N N . THR C 1 6 ? 62.399 94.891 47.057 1.00 87.23 5 THR F N 1
ATOM 3549 C CA . THR C 1 6 ? 62.230 93.508 46.629 1.00 87.31 5 THR F CA 1
ATOM 3550 C C . THR C 1 6 ? 63.029 92.586 47.539 1.00 93.05 5 THR F C 1
ATOM 3551 O O . THR C 1 6 ? 64.233 92.787 47.727 1.00 97.71 5 THR F O 1
ATOM 3555 N N . THR C 1 7 ? 62.364 91.573 48.091 1.00 94.33 6 THR F N 1
ATOM 3556 C CA . THR C 1 7 ? 63.049 90.578 48.908 1.00 100.76 6 THR F CA 1
ATOM 3557 C C . THR C 1 7 ? 62.215 89.304 48.932 1.00 98.84 6 THR F C 1
ATOM 3558 O O . THR C 1 7 ? 61.002 89.363 49.153 1.00 94.74 6 THR F O 1
ATOM 3562 N N . SER C 1 8 ? 62.858 88.163 48.696 1.00 95.80 7 SER F N 1
ATOM 3563 C CA . SER C 1 8 ? 62.132 86.903 48.593 1.00 86.52 7 SER F CA 1
ATOM 3564 C C . SER C 1 8 ? 62.830 85.760 49.326 1.00 89.40 7 SER F C 1
ATOM 3565 O O . SER C 1 8 ? 63.697 85.986 50.172 1.00 95.15 7 SER F O 1
ATOM 3568 N N . ILE C 1 13 ? 59.128 88.938 46.158 1.00 71.19 12 ILE F N 1
ATOM 3569 C CA . ILE C 1 13 ? 58.112 89.730 46.838 1.00 66.87 12 ILE F CA 1
ATOM 3570 C C . ILE C 1 13 ? 58.566 91.179 46.962 1.00 64.90 12 ILE F C 1
ATOM 3571 O O . ILE C 1 13 ? 59.482 91.490 47.725 1.00 64.87 12 ILE F O 1
ATOM 3576 N N . CYS C 1 14 ? 57.917 92.065 46.212 1.00 63.60 13 CYS F N 1
ATOM 3577 C CA . CYS C 1 14 ? 58.274 93.479 46.168 1.00 66.99 13 CYS F CA 1
ATOM 3578 C C . CYS C 1 14 ? 57.191 94.288 46.871 1.00 64.37 13 CYS F C 1
ATOM 3579 O O . CYS C 1 14 ? 56.053 94.365 46.394 1.00 61.71 13 CYS F O 1
ATOM 3582 N N . THR C 1 15 ? 57.552 94.890 48.000 1.00 63.53 14 THR F N 1
ATOM 3583 C CA . THR C 1 15 ? 56.674 95.813 48.706 1.00 63.22 14 THR F CA 1
ATOM 3584 C C . THR C 1 15 ? 56.708 97.169 48.011 1.00 64.70 14 THR F C 1
ATOM 3585 O O . THR C 1 15 ? 57.783 97.756 47.834 1.00 68.93 14 THR F O 1
ATOM 3589 N N . VAL C 1 16 ? 55.535 97.653 47.607 1.00 61.96 15 VAL F N 1
ATOM 3590 C CA . VAL C 1 16 ? 55.367 98.972 47.009 1.00 59.79 15 VAL F CA 1
ATOM 3591 C C . VAL C 1 16 ? 54.674 99.862 48.031 1.00 58.68 15 VAL F C 1
ATOM 3592 O O . VAL C 1 16 ? 53.679 99.454 48.642 1.00 58.44 15 VAL F O 1
ATOM 3596 N N . LYS C 1 17 ? 55.197 101.072 48.218 1.00 59.24 16 LYS F N 1
ATOM 3597 C CA . LYS C 1 17 ? 54.713 101.975 49.253 1.00 60.66 16 LYS F CA 1
ATOM 3598 C C . LYS C 1 17 ? 54.464 103.357 48.672 1.00 61.56 16 LYS F C 1
ATOM 3599 O O . LYS C 1 17 ? 55.315 103.897 47.956 1.00 63.52 16 LYS F O 1
ATOM 3605 N N . ILE C 1 18 ? 53.303 103.924 48.989 1.00 59.61 17 ILE F N 1
ATOM 3606 C CA . ILE C 1 18 ? 53.009 105.322 48.693 1.00 63.71 17 ILE F CA 1
ATOM 3607 C C . ILE C 1 18 ? 53.729 106.169 49.738 1.00 66.47 17 ILE F C 1
ATOM 3608 O O . ILE C 1 18 ? 53.389 106.128 50.923 1.00 65.00 17 ILE F O 1
ATOM 3613 N N . ASN C 1 19 ? 54.732 106.932 49.305 1.00 68.38 18 ASN F N 1
ATOM 3614 C CA . ASN C 1 19 ? 55.575 107.695 50.224 1.00 72.70 18 ASN F CA 1
ATOM 3615 C C . ASN C 1 19 ? 55.102 109.146 50.264 1.00 74.82 18 ASN F C 1
ATOM 3616 O O . ASN C 1 19 ? 55.696 110.045 49.668 1.00 80.16 18 ASN F O 1
ATOM 3621 N N . ARG C 1 20 ? 54.009 109.366 50.987 1.00 71.13 19 ARG F N 1
ATOM 3622 C CA . ARG C 1 20 ? 53.547 110.711 51.308 1.00 74.44 19 ARG F CA 1
ATOM 3623 C C . ARG C 1 20 ? 52.906 110.704 52.691 1.00 70.72 19 ARG F C 1
ATOM 3624 O O . ARG C 1 20 ? 51.719 111.026 52.828 1.00 70.26 19 ARG F O 1
ATOM 3632 N N . PRO C 1 21 ? 53.658 110.357 53.741 1.00 74.56 20 PRO F N 1
ATOM 3633 C CA . PRO C 1 21 ? 53.021 110.153 55.050 1.00 70.23 20 PRO F CA 1
ATOM 3634 C C . PRO C 1 21 ? 52.523 111.435 55.689 1.00 73.22 20 PRO F C 1
ATOM 3635 O O . PRO C 1 21 ? 51.490 111.409 56.369 1.00 75.43 20 PRO F O 1
ATOM 3639 N N . ASP C 1 22 ? 53.218 112.557 55.492 1.00 77.05 21 ASP F N 1
ATOM 3640 C CA . ASP C 1 22 ? 52.779 113.820 56.073 1.00 80.47 21 ASP F CA 1
ATOM 3641 C C . ASP C 1 22 ? 51.489 114.336 55.450 1.00 83.17 21 ASP F C 1
ATOM 3642 O O . ASP C 1 22 ? 50.898 115.281 55.984 1.00 88.69 21 ASP F O 1
ATOM 3647 N N . LYS C 1 23 ? 51.044 113.746 54.339 1.00 78.55 22 LYS F N 1
ATOM 3648 C CA . LYS C 1 23 ? 49.733 114.026 53.765 1.00 77.96 22 LYS F CA 1
ATOM 3649 C C . LYS C 1 23 ? 48.832 112.797 53.806 1.00 74.36 22 LYS F C 1
ATOM 3650 O O . LYS C 1 23 ? 47.885 112.699 53.020 1.00 75.66 22 LYS F O 1
ATOM 3656 N N . LEU C 1 24 ? 49.123 111.855 54.707 1.00 72.41 23 LEU F N 1
ATOM 3657 C CA . LEU C 1 24 ? 48.355 110.618 54.864 1.00 67.23 23 LEU F CA 1
ATOM 3658 C C . LEU C 1 24 ? 48.316 109.804 53.573 1.00 64.54 23 LEU F C 1
ATOM 3659 O O . LEU C 1 24 ? 47.332 109.114 53.294 1.00 62.22 23 LEU F O 1
ATOM 3664 N N . ASN C 1 25 ? 49.389 109.884 52.782 1.00 65.18 24 ASN F N 1
ATOM 3665 C CA . ASN C 1 25 ? 49.542 109.111 51.548 1.00 65.54 24 ASN F CA 1
ATOM 3666 C C . ASN C 1 25 ? 48.413 109.381 50.556 1.00 67.90 24 ASN F C 1
ATOM 3667 O O . ASN C 1 25 ? 48.048 108.507 49.767 1.00 63.50 24 ASN F O 1
ATOM 3672 N N . ALA C 1 26 ? 47.864 110.594 50.579 1.00 73.12 25 ALA F N 1
ATOM 3673 C CA . ALA C 1 26 ? 46.750 110.933 49.706 1.00 72.07 25 ALA F CA 1
ATOM 3674 C C . ALA C 1 26 ? 47.163 110.840 48.239 1.00 74.77 25 ALA F C 1
ATOM 3675 O O . ALA C 1 26 ? 48.346 110.872 47.891 1.00 72.00 25 ALA F O 1
ATOM 3677 N N . MET C 1 27 ? 46.161 110.724 47.373 1.00 80.06 26 MET F N 1
ATOM 3678 C CA . MET C 1 27 ? 46.377 110.527 45.946 1.00 83.72 26 MET F CA 1
ATOM 3679 C C . MET C 1 27 ? 46.263 111.852 45.206 1.00 86.86 26 MET F C 1
ATOM 3680 O O . MET C 1 27 ? 45.314 112.613 45.423 1.00 89.70 26 MET F O 1
ATOM 3685 N N . ASN C 1 28 ? 47.235 112.123 44.337 1.00 85.01 27 ASN F N 1
ATOM 3686 C CA . ASN C 1 28 ? 47.110 113.187 43.349 1.00 87.52 27 ASN F CA 1
ATOM 3687 C C . ASN C 1 28 ? 47.434 112.614 41.975 1.00 84.52 27 ASN F C 1
ATOM 3688 O O . ASN C 1 28 ? 47.552 111.394 41.823 1.00 79.49 27 ASN F O 1
ATOM 3693 N N . THR C 1 29 ? 47.577 113.476 40.969 1.00 52.63 28 THR F N 1
ATOM 3694 C CA . THR C 1 29 ? 47.908 112.982 39.637 1.00 49.60 28 THR F CA 1
ATOM 3695 C C . THR C 1 29 ? 49.330 112.433 39.590 1.00 50.65 28 THR F C 1
ATOM 3696 O O . THR C 1 29 ? 49.583 111.406 38.948 1.00 54.08 28 THR F O 1
ATOM 3700 N N . ASP C 1 30 ? 50.269 113.090 40.278 1.00 52.12 29 ASP F N 1
ATOM 3701 C CA . ASP C 1 30 ? 51.656 112.633 40.266 1.00 57.94 29 ASP F CA 1
ATOM 3702 C C . ASP C 1 30 ? 51.799 111.268 40.929 1.00 58.59 29 ASP F C 1
ATOM 3703 O O . ASP C 1 30 ? 52.536 110.402 40.436 1.00 60.02 29 ASP F O 1
ATOM 3708 N N . VAL C 1 31 ? 51.114 111.062 42.057 1.00 56.68 30 VAL F N 1
ATOM 3709 C CA . VAL C 1 31 ? 51.161 109.768 42.732 1.00 54.01 30 VAL F CA 1
ATOM 3710 C C . VAL C 1 31 ? 50.613 108.676 41.824 1.00 52.81 30 VAL F C 1
ATOM 3711 O O . VAL C 1 31 ? 51.192 107.589 41.716 1.00 51.27 30 VAL F O 1
ATOM 3715 N N . ALA C 1 32 ? 49.492 108.951 41.151 1.00 52.09 31 ALA F N 1
ATOM 3716 C CA . ALA C 1 32 ? 48.914 107.966 40.242 1.00 50.16 31 ALA F CA 1
ATOM 3717 C C . ALA C 1 32 ? 49.857 107.659 39.085 1.00 44.98 31 ALA F C 1
ATOM 3718 O O . ALA C 1 32 ? 50.003 106.498 38.686 1.00 40.32 31 ALA F O 1
ATOM 3720 N N . LYS C 1 33 ? 50.513 108.687 38.538 1.00 47.50 32 LYS F N 1
ATOM 3721 C CA . LYS C 1 33 ? 51.440 108.465 37.433 1.00 54.56 32 LYS F CA 1
ATOM 3722 C C . LYS C 1 33 ? 52.628 107.616 37.869 1.00 57.01 32 LYS F C 1
ATOM 3723 O O . LYS C 1 33 ? 53.031 106.684 37.160 1.00 58.80 32 LYS F O 1
ATOM 3729 N N . GLU C 1 34 ? 53.203 107.921 39.035 1.00 60.69 33 GLU F N 1
ATOM 3730 C CA . GLU C 1 34 ? 54.336 107.133 39.506 1.00 60.17 33 GLU F CA 1
ATOM 3731 C C . GLU C 1 34 ? 53.917 105.715 39.876 1.00 54.47 33 GLU F C 1
ATOM 3732 O O . GLU C 1 34 ? 54.706 104.779 39.715 1.00 55.43 33 GLU F O 1
ATOM 3738 N N . LEU C 1 35 ? 52.679 105.527 40.340 1.00 51.76 34 LEU F N 1
ATOM 3739 C CA . LEU C 1 35 ? 52.186 104.175 40.586 1.00 50.50 34 LEU F CA 1
ATOM 3740 C C . LEU C 1 35 ? 52.027 103.401 39.282 1.00 49.19 34 LEU F C 1
ATOM 3741 O O . LEU C 1 35 ? 52.360 102.211 39.215 1.00 51.05 34 LEU F O 1
ATOM 3746 N N . ILE C 1 36 ? 51.510 104.057 38.239 1.00 50.00 35 ILE F N 1
ATOM 3747 C CA . ILE C 1 36 ? 51.422 103.424 36.925 1.00 46.45 35 ILE F CA 1
ATOM 3748 C C . ILE C 1 36 ? 52.807 103.023 36.438 1.00 47.77 35 ILE F C 1
ATOM 3749 O O . ILE C 1 36 ? 53.001 101.928 35.895 1.00 51.22 35 ILE F O 1
ATOM 3754 N N . LYS C 1 37 ? 53.792 103.902 36.630 1.00 50.13 36 LYS F N 1
ATOM 3755 C CA . LYS C 1 37 ? 55.152 103.597 36.193 1.00 52.85 36 LYS F CA 1
ATOM 3756 C C . LYS C 1 37 ? 55.751 102.446 36.994 1.00 52.78 36 LYS F C 1
ATOM 3757 O O . LYS C 1 37 ? 56.459 101.599 36.437 1.00 52.36 36 LYS F O 1
ATOM 3763 N N . THR C 1 38 ? 55.481 102.399 38.301 1.00 49.75 37 THR F N 1
ATOM 3764 C CA . THR C 1 38 ? 56.034 101.339 39.139 1.00 52.14 37 THR F CA 1
ATOM 3765 C C . THR C 1 38 ? 55.420 99.990 38.793 1.00 50.74 37 THR F C 1
ATOM 3766 O O . THR C 1 38 ? 56.131 98.986 38.668 1.00 50.46 37 THR F O 1
ATOM 3770 N N . PHE C 1 39 ? 54.097 99.943 38.645 1.00 50.69 38 PHE F N 1
ATOM 3771 C CA . PHE C 1 39 ? 53.466 98.723 38.161 1.00 53.76 38 PHE F CA 1
ATOM 3772 C C . PHE C 1 39 ? 53.696 98.505 36.672 1.00 61.30 38 PHE F C 1
ATOM 3773 O O . PHE C 1 39 ? 53.225 97.498 36.131 1.00 64.44 38 PHE F O 1
ATOM 3781 N N . GLU C 1 40 ? 54.399 99.425 36.013 1.00 64.51 39 GLU F N 1
ATOM 3782 C CA . GLU C 1 40 ? 54.891 99.248 34.648 1.00 69.25 39 GLU F CA 1
ATOM 3783 C C . GLU C 1 40 ? 53.777 98.951 33.650 1.00 72.24 39 GLU F C 1
ATOM 3784 O O . GLU C 1 40 ? 54.041 98.525 32.526 1.00 78.41 39 GLU F O 1
ATOM 3790 N N . HIS C 1 44 ? 55.493 93.569 35.036 1.00 99.01 43 HIS F N 1
ATOM 3791 C CA . HIS C 1 44 ? 56.554 93.632 36.034 1.00 100.16 43 HIS F CA 1
ATOM 3792 C C . HIS C 1 44 ? 57.772 92.834 35.580 1.00 99.48 43 HIS F C 1
ATOM 3793 O O . HIS C 1 44 ? 57.835 92.382 34.436 1.00 103.60 43 HIS F O 1
ATOM 3800 N N . ASN C 1 45 ? 58.738 92.662 36.476 1.00 91.19 44 ASN F N 1
ATOM 3801 C CA . ASN C 1 45 ? 59.933 91.894 36.167 1.00 85.31 44 ASN F CA 1
ATOM 3802 C C . ASN C 1 45 ? 59.723 90.420 36.500 1.00 80.29 44 ASN F C 1
ATOM 3803 O O . ASN C 1 45 ? 58.837 90.049 37.273 1.00 77.29 44 ASN F O 1
ATOM 3808 N N . ASP C 1 46 ? 60.565 89.576 35.901 1.00 80.19 45 ASP F N 1
ATOM 3809 C CA . ASP C 1 46 ? 60.394 88.133 36.022 1.00 77.06 45 ASP F CA 1
ATOM 3810 C C . ASP C 1 46 ? 60.800 87.603 37.391 1.00 74.93 45 ASP F C 1
ATOM 3811 O O . ASP C 1 46 ? 60.427 86.478 37.740 1.00 73.59 45 ASP F O 1
ATOM 3816 N N . ASP C 1 47 ? 61.554 88.380 38.172 1.00 77.66 46 ASP F N 1
ATOM 3817 C CA . ASP C 1 47 ? 61.958 87.922 39.497 1.00 77.68 46 ASP F CA 1
ATOM 3818 C C . ASP C 1 47 ? 60.827 88.059 40.510 1.00 73.79 46 ASP F C 1
ATOM 3819 O O . ASP C 1 47 ? 60.651 87.185 41.366 1.00 74.17 46 ASP F O 1
ATOM 3824 N N . VAL C 1 48 ? 60.055 89.143 40.428 1.00 70.12 47 VAL F N 1
ATOM 3825 C CA . VAL C 1 48 ? 58.982 89.378 41.386 1.00 63.86 47 VAL F CA 1
ATOM 3826 C C . VAL C 1 48 ? 57.866 88.367 41.162 1.00 61.63 47 VAL F C 1
ATOM 3827 O O . VAL C 1 48 ? 57.452 88.114 40.023 1.00 66.55 47 VAL F O 1
ATOM 3831 N N . LYS C 1 49 ? 57.374 87.782 42.253 1.00 57.33 48 LYS F N 1
ATOM 3832 C CA . LYS C 1 49 ? 56.301 86.799 42.200 1.00 55.58 48 LYS F CA 1
ATOM 3833 C C . LYS C 1 49 ? 55.017 87.255 42.876 1.00 52.88 48 LYS F C 1
ATOM 3834 O O . LYS C 1 49 ? 53.935 86.871 42.426 1.00 53.64 48 LYS F O 1
ATOM 3840 N N . VAL C 1 50 ? 55.103 88.045 43.945 1.00 54.32 49 VAL F N 1
ATOM 3841 C CA . VAL C 1 50 ? 53.936 88.603 44.621 1.00 55.78 49 VAL F CA 1
ATOM 3842 C C . VAL C 1 50 ? 54.227 90.066 44.930 1.00 54.26 49 VAL F C 1
ATOM 3843 O O . VAL C 1 50 ? 55.367 90.430 45.238 1.00 55.79 49 VAL F O 1
ATOM 3847 N N . ILE C 1 51 ? 53.198 90.905 44.844 1.00 52.51 50 ILE F N 1
ATOM 3848 C CA . ILE C 1 51 ? 53.319 92.336 45.094 1.00 49.32 50 ILE F CA 1
ATOM 3849 C C . ILE C 1 51 ? 52.554 92.680 46.365 1.00 49.77 50 ILE F C 1
ATOM 3850 O O . ILE C 1 51 ? 51.447 92.178 46.592 1.00 48.85 50 ILE F O 1
ATOM 3855 N N . ILE C 1 52 ? 53.151 93.532 47.194 1.00 50.56 51 ILE F N 1
ATOM 3856 C CA . ILE C 1 52 ? 52.521 94.033 48.411 1.00 48.07 51 ILE F CA 1
ATOM 3857 C C . ILE C 1 52 ? 52.403 95.545 48.285 1.00 48.80 51 ILE F C 1
ATOM 3858 O O . ILE C 1 52 ? 53.413 96.240 48.113 1.00 43.20 51 ILE F O 1
ATOM 3863 N N . LEU C 1 53 ? 51.176 96.052 48.366 1.00 45.71 52 LEU F N 1
ATOM 3864 C CA . LEU C 1 53 ? 50.901 97.481 48.288 1.00 44.03 52 LEU F CA 1
ATOM 3865 C C . LEU C 1 53 ? 50.429 97.966 49.651 1.00 44.61 52 LEU F C 1
ATOM 3866 O O . LEU C 1 53 ? 49.410 97.492 50.163 1.00 45.18 52 LEU F O 1
ATOM 3871 N N . THR C 1 54 ? 51.170 98.905 50.235 1.00 47.39 53 THR F N 1
ATOM 3872 C CA . THR C 1 54 ? 50.819 99.455 51.535 1.00 52.53 53 THR F CA 1
ATOM 3873 C C . THR C 1 54 ? 51.216 100.924 51.577 1.00 54.58 53 THR F C 1
ATOM 3874 O O . THR C 1 54 ? 51.851 101.446 50.658 1.00 54.76 53 THR F O 1
ATOM 3878 N N . GLY C 1 55 ? 50.826 101.587 52.660 1.00 59.24 54 GLY F N 1
ATOM 3879 C CA . GLY C 1 55 ? 51.166 102.978 52.883 1.00 63.70 54 GLY F CA 1
ATOM 3880 C C . GLY C 1 55 ? 52.285 103.121 53.898 1.00 69.83 54 GLY F C 1
ATOM 3881 O O . GLY C 1 55 ? 52.404 102.329 54.830 1.00 71.34 54 GLY F O 1
ATOM 3882 N N . GLU C 1 56 ? 53.109 104.146 53.705 1.00 71.80 55 GLU F N 1
ATOM 3883 C CA . GLU C 1 56 ? 54.249 104.397 54.576 1.00 75.76 55 GLU F CA 1
ATOM 3884 C C . GLU C 1 56 ? 53.828 105.271 55.751 1.00 80.45 55 GLU F C 1
ATOM 3885 O O . GLU C 1 56 ? 53.119 106.266 55.571 1.00 81.77 55 GLU F O 1
ATOM 3891 N N . GLY C 1 57 ? 54.263 104.891 56.950 1.00 86.50 56 GLY F N 1
ATOM 3892 C CA . GLY C 1 57 ? 54.052 105.685 58.148 1.00 90.27 56 GLY F CA 1
ATOM 3893 C C . GLY C 1 57 ? 53.225 105.024 59.232 1.00 92.23 56 GLY F C 1
ATOM 3894 O O . GLY C 1 57 ? 53.220 105.527 60.365 1.00 101.47 56 GLY F O 1
ATOM 3895 N N . GLU C 1 58 ? 52.549 103.909 58.953 1.00 78.93 57 GLU F N 1
ATOM 3896 C CA . GLU C 1 58 ? 51.646 103.221 59.875 1.00 83.31 57 GLU F CA 1
ATOM 3897 C C . GLU C 1 58 ? 50.392 104.030 60.197 1.00 85.39 57 GLU F C 1
ATOM 3898 O O . GLU C 1 58 ? 49.619 103.635 61.079 1.00 81.86 57 GLU F O 1
ATOM 3904 N N . LYS C 1 59 ? 50.165 105.152 59.511 1.00 83.42 58 LYS F N 1
ATOM 3905 C CA . LYS C 1 59 ? 49.009 106.000 59.781 1.00 86.16 58 LYS F CA 1
ATOM 3906 C C . LYS C 1 59 ? 47.899 105.872 58.746 1.00 81.60 58 LYS F C 1
ATOM 3907 O O . LYS C 1 59 ? 46.723 105.996 59.106 1.00 83.62 58 LYS F O 1
ATOM 3913 N N . ALA C 1 60 ? 48.232 105.642 57.476 1.00 76.49 59 ALA F N 1
ATOM 3914 C CA . ALA C 1 60 ? 47.212 105.587 56.438 1.00 71.51 59 ALA F CA 1
ATOM 3915 C C . ALA C 1 60 ? 47.757 104.848 55.228 1.00 66.33 59 ALA F C 1
ATOM 3916 O O . ALA C 1 60 ? 48.893 105.084 54.811 1.00 64.04 59 ALA F O 1
ATOM 3918 N N . PHE C 1 61 ? 46.939 103.951 54.673 1.00 62.87 60 PHE F N 1
ATOM 3919 C CA . PHE C 1 61 ? 47.261 103.356 53.382 1.00 56.73 60 PHE F CA 1
ATOM 3920 C C . PHE C 1 61 ? 47.257 104.428 52.299 1.00 56.47 60 PHE F C 1
ATOM 3921 O O . PHE C 1 61 ? 48.260 104.644 51.609 1.00 54.68 60 PHE F O 1
ATOM 3929 N N . SER C 1 62 ? 46.126 105.116 52.147 1.00 55.29 61 SER F N 1
ATOM 3930 C CA . SER C 1 62 ? 46.038 106.330 51.339 1.00 57.16 61 SER F CA 1
ATOM 3931 C C . SER C 1 62 ? 44.723 107.012 51.677 1.00 58.71 61 SER F C 1
ATOM 3932 O O . SER C 1 62 ? 43.660 106.397 51.550 1.00 55.37 61 SER F O 1
ATOM 3935 N N . ALA C 1 63 ? 44.786 108.270 52.100 1.00 59.88 62 ALA F N 1
ATOM 3936 C CA . ALA C 1 63 ? 43.577 109.003 52.463 1.00 63.22 62 ALA F CA 1
ATOM 3937 C C . ALA C 1 63 ? 43.151 109.945 51.344 1.00 64.95 62 ALA F C 1
ATOM 3938 O O . ALA C 1 63 ? 42.580 111.004 51.597 1.00 65.92 62 ALA F O 1
ATOM 3940 N N . SER C 1 71 ? 38.423 121.568 43.933 1.00 72.46 70 SER F N 1
ATOM 3941 C CA . SER C 1 71 ? 37.184 121.907 43.241 1.00 69.49 70 SER F CA 1
ATOM 3942 C C . SER C 1 71 ? 37.368 123.130 42.346 1.00 66.52 70 SER F C 1
ATOM 3943 O O . SER C 1 71 ? 36.606 124.094 42.427 1.00 69.97 70 SER F O 1
ATOM 3946 N N . LYS C 1 72 ? 38.392 123.079 41.495 1.00 63.27 71 LYS F N 1
ATOM 3947 C CA . LYS C 1 72 ? 38.677 124.132 40.532 1.00 63.94 71 LYS F CA 1
ATOM 3948 C C . LYS C 1 72 ? 38.556 123.676 39.085 1.00 60.14 71 LYS F C 1
ATOM 3949 O O . LYS C 1 72 ? 38.321 124.515 38.208 1.00 58.86 71 LYS F O 1
ATOM 3955 N N . ILE C 1 73 ? 38.663 122.377 38.821 1.00 57.52 72 ILE F N 1
ATOM 3956 C CA . ILE C 1 73 ? 38.798 121.878 37.459 1.00 55.17 72 ILE F CA 1
ATOM 3957 C C . ILE C 1 73 ? 37.463 121.963 36.724 1.00 58.34 72 ILE F C 1
ATOM 3958 O O . ILE C 1 73 ? 36.392 122.089 37.324 1.00 54.05 72 ILE F O 1
ATOM 3963 N N . SER C 1 74 ? 37.534 121.900 35.397 1.00 58.74 73 SER F N 1
ATOM 3964 C CA . SER C 1 74 ? 36.336 121.914 34.568 1.00 57.22 73 SER F CA 1
ATOM 3965 C C . SER C 1 74 ? 35.739 120.509 34.545 1.00 52.63 73 SER F C 1
ATOM 3966 O O . SER C 1 74 ? 36.100 119.639 35.341 1.00 54.61 73 SER F O 1
ATOM 3969 N N . ALA C 1 75 ? 34.797 120.274 33.633 1.00 63.04 74 ALA F N 1
ATOM 3970 C CA . ALA C 1 75 ? 34.267 118.928 33.463 1.00 62.48 74 ALA F CA 1
ATOM 3971 C C . ALA C 1 75 ? 35.156 118.084 32.558 1.00 56.49 74 ALA F C 1
ATOM 3972 O O . ALA C 1 75 ? 35.233 116.864 32.736 1.00 51.85 74 ALA F O 1
ATOM 3974 N N . ASP C 1 76 ? 35.844 118.714 31.603 1.00 56.19 75 ASP F N 1
ATOM 3975 C CA . ASP C 1 76 ? 36.718 117.972 30.697 1.00 59.42 75 ASP F CA 1
ATOM 3976 C C . ASP C 1 76 ? 37.958 117.455 31.422 1.00 58.90 75 ASP F C 1
ATOM 3977 O O . ASP C 1 76 ? 38.332 116.282 31.285 1.00 56.67 75 ASP F O 1
ATOM 3982 N N . GLU C 1 77 ? 38.621 118.312 32.200 1.00 61.65 76 GLU F N 1
ATOM 3983 C CA . GLU C 1 77 ? 39.729 117.795 32.993 1.00 62.59 76 GLU F CA 1
ATOM 3984 C C . GLU C 1 77 ? 39.238 116.923 34.140 1.00 61.39 76 GLU F C 1
ATOM 3985 O O . GLU C 1 77 ? 40.019 116.134 34.673 1.00 64.69 76 GLU F O 1
ATOM 3991 N N . SER C 1 78 ? 37.960 117.023 34.514 1.00 58.72 77 SER F N 1
ATOM 3992 C CA . SER C 1 78 ? 37.384 116.015 35.399 1.00 55.67 77 SER F CA 1
ATOM 3993 C C . SER C 1 78 ? 37.338 114.658 34.708 1.00 51.77 77 SER F C 1
ATOM 3994 O O . SER C 1 78 ? 37.638 113.626 35.321 1.00 49.41 77 SER F O 1
ATOM 3997 N N . VAL C 1 79 ? 36.966 114.644 33.427 1.00 50.08 78 VAL F N 1
ATOM 3998 C CA . VAL C 1 79 ? 37.055 113.419 32.637 1.00 45.13 78 VAL F CA 1
ATOM 3999 C C . VAL C 1 79 ? 38.483 112.898 32.639 1.00 44.49 78 VAL F C 1
ATOM 4000 O O . VAL C 1 79 ? 38.722 111.701 32.832 1.00 44.05 78 VAL F O 1
ATOM 4004 N N . GLU C 1 80 ? 39.454 113.795 32.450 1.00 47.86 79 GLU F N 1
ATOM 4005 C CA . GLU C 1 80 ? 40.853 113.368 32.395 1.00 53.50 79 GLU F CA 1
ATOM 4006 C C . GLU C 1 80 ? 41.335 112.825 33.742 1.00 54.27 79 GLU F C 1
ATOM 4007 O O . GLU C 1 80 ? 42.087 111.842 33.791 1.00 54.26 79 GLU F O 1
ATOM 4013 N N . TYR C 1 81 ? 40.910 113.448 34.842 1.00 54.53 80 TYR F N 1
ATOM 4014 C CA . TYR C 1 81 ? 41.268 112.964 36.173 1.00 51.62 80 TYR F CA 1
ATOM 4015 C C . TYR C 1 81 ? 40.668 111.589 36.437 1.00 51.50 80 TYR F C 1
ATOM 4016 O O . TYR C 1 81 ? 41.344 110.693 36.964 1.00 52.47 80 TYR F O 1
ATOM 4025 N N . ALA C 1 82 ? 39.393 111.404 36.082 1.00 49.08 81 ALA F N 1
ATOM 4026 C CA . ALA C 1 82 ? 38.771 110.094 36.234 1.00 43.97 81 ALA F CA 1
ATOM 4027 C C . ALA C 1 82 ? 39.464 109.055 35.363 1.00 44.69 81 ALA F C 1
ATOM 4028 O O . ALA C 1 82 ? 39.594 107.891 35.758 1.00 46.24 81 ALA F O 1
ATOM 4030 N N . LYS C 1 83 ? 39.928 109.459 34.179 1.00 45.44 82 LYS F N 1
ATOM 4031 C CA . LYS C 1 83 ? 40.652 108.532 33.316 1.00 43.22 82 LYS F CA 1
ATOM 4032 C C . LYS C 1 83 ? 41.990 108.139 33.930 1.00 40.34 82 LYS F C 1
ATOM 4033 O O . LYS C 1 83 ? 42.388 106.973 33.861 1.00 37.54 82 LYS F O 1
ATOM 4039 N N . THR C 1 84 ? 42.697 109.097 34.532 1.00 40.80 83 THR F N 1
ATOM 4040 C CA . THR C 1 84 ? 43.948 108.775 35.216 1.00 41.62 83 THR F CA 1
ATOM 4041 C C . THR C 1 84 ? 43.709 107.804 36.368 1.00 44.36 83 THR F C 1
ATOM 4042 O O . THR C 1 84 ? 44.469 106.840 36.555 1.00 45.41 83 THR F O 1
ATOM 4046 N N . GLY C 1 85 ? 42.654 108.043 37.150 1.00 38.94 84 GLY F N 1
ATOM 4047 C CA . GLY C 1 85 ? 42.330 107.128 38.233 1.00 37.76 84 GLY F CA 1
ATOM 4048 C C . GLY C 1 85 ? 41.987 105.736 37.738 1.00 43.98 84 GLY F C 1
ATOM 4049 O O . GLY C 1 85 ? 42.471 104.735 38.278 1.00 35.14 84 GLY F O 1
ATOM 4050 N N . GLN C 1 86 ? 41.147 105.653 36.702 1.00 38.05 85 GLN F N 1
ATOM 4051 C CA . GLN C 1 86 ? 40.819 104.360 36.113 1.00 35.26 85 GLN F CA 1
ATOM 4052 C C . GLN C 1 86 ? 42.067 103.670 35.582 1.00 34.17 85 GLN F C 1
ATOM 4053 O O . GLN C 1 86 ? 42.209 102.449 35.705 1.00 37.35 85 GLN F O 1
ATOM 4059 N N . LEU C 1 87 ? 42.996 104.439 35.011 1.00 34.68 86 LEU F N 1
ATOM 4060 C CA . LEU C 1 87 ? 44.203 103.851 34.445 1.00 39.16 86 LEU F CA 1
ATOM 4061 C C . LEU C 1 87 ? 45.083 103.248 35.529 1.00 43.34 86 LEU F C 1
ATOM 4062 O O . LEU C 1 87 ? 45.576 102.125 35.382 1.00 44.43 86 LEU F O 1
ATOM 4067 N N . VAL C 1 88 ? 45.292 103.977 36.630 1.00 46.17 87 VAL F N 1
ATOM 4068 C CA . VAL C 1 88 ? 46.143 103.438 37.689 1.00 46.79 87 VAL F CA 1
ATOM 4069 C C . VAL C 1 88 ? 45.465 102.252 38.372 1.00 39.53 87 VAL F C 1
ATOM 4070 O O . VAL C 1 88 ? 46.122 101.260 38.722 1.00 38.32 87 VAL F O 1
ATOM 4074 N N . THR C 1 89 ? 44.140 102.315 38.551 1.00 37.78 88 THR F N 1
ATOM 4075 C CA . THR C 1 89 ? 43.441 101.198 39.178 1.00 38.06 88 THR F CA 1
ATOM 4076 C C . THR C 1 89 ? 43.478 99.960 38.291 1.00 37.97 88 THR F C 1
ATOM 4077 O O . THR C 1 89 ? 43.621 98.840 38.790 1.00 36.00 88 THR F O 1
ATOM 4081 N N . ALA C 1 90 ? 43.374 100.141 36.971 1.00 32.92 89 ALA F N 1
ATOM 4082 C CA . ALA C 1 90 ? 43.453 99.003 36.063 1.00 30.88 89 ALA F CA 1
ATOM 4083 C C . ALA C 1 90 ? 44.875 98.469 35.954 1.00 31.65 89 ALA F C 1
ATOM 4084 O O . ALA C 1 90 ? 45.071 97.257 35.805 1.00 31.23 89 ALA F O 1
ATOM 4086 N N . THR C 1 91 ? 45.875 99.351 36.024 1.00 33.11 90 THR F N 1
ATOM 4087 C CA . THR C 1 91 ? 47.263 98.905 35.995 1.00 42.59 90 THR F CA 1
ATOM 4088 C C . THR C 1 91 ? 47.592 98.068 37.222 1.00 39.03 90 THR F C 1
ATOM 4089 O O . THR C 1 91 ? 48.286 97.050 37.119 1.00 42.87 90 THR F O 1
ATOM 4093 N N . VAL C 1 92 ? 47.101 98.480 38.393 1.00 37.08 91 VAL F N 1
ATOM 4094 C CA . VAL C 1 92 ? 47.296 97.671 39.593 1.00 36.31 91 VAL F CA 1
ATOM 4095 C C . VAL C 1 92 ? 46.478 96.386 39.511 1.00 33.34 91 VAL F C 1
ATOM 4096 O O . VAL C 1 92 ? 46.941 95.311 39.910 1.00 36.04 91 VAL F O 1
ATOM 4100 N N . GLU C 1 93 ? 45.258 96.473 38.975 1.00 37.93 92 GLU F N 1
ATOM 4101 C CA . GLU C 1 93 ? 44.346 95.334 38.991 1.00 39.09 92 GLU F CA 1
ATOM 4102 C C . GLU C 1 93 ? 44.805 94.228 38.048 1.00 39.69 92 GLU F C 1
ATOM 4103 O O . GLU C 1 93 ? 44.687 93.040 38.373 1.00 40.80 92 GLU F O 1
ATOM 4109 N N . LEU C 1 94 ? 45.328 94.592 36.878 1.00 36.02 93 LEU F N 1
ATOM 4110 C CA . LEU C 1 94 ? 45.694 93.625 35.852 1.00 40.19 93 LEU F CA 1
ATOM 4111 C C . LEU C 1 94 ? 47.193 93.351 35.804 1.00 41.85 93 LEU F C 1
ATOM 4112 O O . LEU C 1 94 ? 47.685 92.814 34.806 1.00 42.47 93 LEU F O 1
ATOM 4117 N N . VAL C 1 95 ? 47.929 93.707 36.860 1.00 37.80 94 VAL F N 1
ATOM 4118 C CA . VAL C 1 95 ? 49.359 93.421 36.884 1.00 40.67 94 VAL F CA 1
ATOM 4119 C C . VAL C 1 95 ? 49.587 91.910 36.911 1.00 40.72 94 VAL F C 1
ATOM 4120 O O . VAL C 1 95 ? 48.701 91.119 37.259 1.00 42.37 94 VAL F O 1
ATOM 4124 N N . LYS C 1 96 ? 50.796 91.506 36.518 1.00 41.09 95 LYS F N 1
ATOM 4125 C CA . LYS C 1 96 ? 51.097 90.087 36.348 1.00 47.16 95 LYS F CA 1
ATOM 4126 C C . LYS C 1 96 ? 50.970 89.328 37.666 1.00 46.56 95 LYS F C 1
ATOM 4127 O O . LYS C 1 96 ? 50.209 88.359 37.771 1.00 48.35 95 LYS F O 1
ATOM 4133 N N . GLN C 1 97 ? 51.711 89.754 38.682 1.00 46.03 96 GLN F N 1
ATOM 4134 C CA . GLN C 1 97 ? 51.732 89.033 39.943 1.00 48.74 96 GLN F CA 1
ATOM 4135 C C . GLN C 1 97 ? 50.504 89.366 40.788 1.00 44.72 96 GLN F C 1
ATOM 4136 O O . GLN C 1 97 ? 49.906 90.433 40.635 1.00 42.08 96 GLN F O 1
ATOM 4142 N N . PRO C 1 98 ? 50.102 88.462 41.680 1.00 47.31 97 PRO F N 1
ATOM 4143 C CA . PRO C 1 98 ? 49.039 88.800 42.634 1.00 47.12 97 PRO F CA 1
ATOM 4144 C C . PRO C 1 98 ? 49.476 89.927 43.555 1.00 46.27 97 PRO F C 1
ATOM 4145 O O . PRO C 1 98 ? 50.645 90.029 43.934 1.00 45.85 97 PRO F O 1
ATOM 4149 N N . THR C 1 99 ? 48.521 90.776 43.915 1.00 44.64 98 THR F N 1
ATOM 4150 C CA . THR C 1 99 ? 48.774 91.938 44.750 1.00 45.32 98 THR F CA 1
ATOM 4151 C C . THR C 1 99 ? 48.089 91.774 46.099 1.00 46.62 98 THR F C 1
ATOM 4152 O O . THR C 1 99 ? 46.940 91.326 46.174 1.00 47.98 98 THR F O 1
ATOM 4156 N N . ILE C 1 100 ? 48.800 92.139 47.161 1.00 46.64 99 ILE F N 1
ATOM 4157 C CA . ILE C 1 100 ? 48.270 92.125 48.518 1.00 45.57 99 ILE F CA 1
ATOM 4158 C C . ILE C 1 100 ? 48.266 93.563 49.013 1.00 47.75 99 ILE F C 1
ATOM 4159 O O . ILE C 1 100 ? 49.331 94.173 49.178 1.00 49.11 99 ILE F O 1
ATOM 4164 N N . ALA C 1 101 ? 47.076 94.109 49.246 1.00 40.27 100 ALA F N 1
ATOM 4165 C CA . ALA C 1 101 ? 46.932 95.462 49.768 1.00 41.39 100 ALA F CA 1
ATOM 4166 C C . ALA C 1 101 ? 46.932 95.396 51.291 1.00 42.34 100 ALA F C 1
ATOM 4167 O O . ALA C 1 101 ? 45.980 94.894 51.898 1.00 41.98 100 ALA F O 1
ATOM 4169 N N . ALA C 1 102 ? 48.002 95.893 51.907 1.00 44.29 101 ALA F N 1
ATOM 4170 C CA . ALA C 1 102 ? 48.115 95.940 53.363 1.00 51.68 101 ALA F CA 1
ATOM 4171 C C . ALA C 1 102 ? 47.566 97.281 53.833 1.00 47.94 101 ALA F C 1
ATOM 4172 O O . ALA C 1 102 ? 48.270 98.294 53.820 1.00 47.44 101 ALA F O 1
ATOM 4174 N N . VAL C 1 103 ? 46.303 97.288 54.254 1.00 47.60 102 VAL F N 1
ATOM 4175 C CA . VAL C 1 103 ? 45.631 98.519 54.655 1.00 47.77 102 VAL F CA 1
ATOM 4176 C C . VAL C 1 103 ? 46.077 98.901 56.059 1.00 52.14 102 VAL F C 1
ATOM 4177 O O . VAL C 1 103 ? 45.519 98.424 57.053 1.00 51.76 102 VAL F O 1
ATOM 4181 N N . ASN C 1 104 ? 47.083 99.764 56.147 1.00 57.43 103 ASN F N 1
ATOM 4182 C CA . ASN C 1 104 ? 47.642 100.188 57.431 1.00 61.65 103 ASN F CA 1
ATOM 4183 C C . ASN C 1 104 ? 47.024 101.512 57.879 1.00 64.61 103 ASN F C 1
ATOM 4184 O O . ASN C 1 104 ? 47.710 102.510 58.108 1.00 66.13 103 ASN F O 1
ATOM 4189 N N . GLY C 1 105 ? 45.701 101.509 58.009 1.00 61.99 104 GLY F N 1
ATOM 4190 C CA . GLY C 1 105 ? 45.000 102.687 58.479 1.00 58.47 104 GLY F CA 1
ATOM 4191 C C . GLY C 1 105 ? 43.961 103.223 57.516 1.00 54.37 104 GLY F C 1
ATOM 4192 O O . GLY C 1 105 ? 43.122 102.472 57.009 1.00 49.68 104 GLY F O 1
ATOM 4193 N N . PHE C 1 106 ? 44.014 104.526 57.255 1.00 55.16 105 PHE F N 1
ATOM 4194 C CA . PHE C 1 106 ? 42.997 105.182 56.444 1.00 54.52 105 PHE F CA 1
ATOM 4195 C C . PHE C 1 106 ? 43.048 104.690 55.002 1.00 54.17 105 PHE F C 1
ATOM 4196 O O . PHE C 1 106 ? 44.123 104.613 54.401 1.00 54.62 105 PHE F O 1
ATOM 4204 N N . ALA C 1 107 ? 41.877 104.343 54.457 1.00 50.97 106 ALA F N 1
ATOM 4205 C CA . ALA C 1 107 ? 41.690 104.045 53.034 1.00 48.42 106 ALA F CA 1
ATOM 4206 C C . ALA C 1 107 ? 40.363 104.692 52.634 1.00 46.53 106 ALA F C 1
ATOM 4207 O O . ALA C 1 107 ? 39.297 104.067 52.703 1.00 49.05 106 ALA F O 1
ATOM 4209 N N . LEU C 1 108 ? 40.436 105.950 52.214 1.00 46.62 107 LEU F N 1
ATOM 4210 C CA . LEU C 1 108 ? 39.262 106.738 51.874 1.00 49.22 107 LEU F CA 1
ATOM 4211 C C . LEU C 1 108 ? 39.398 107.270 50.456 1.00 48.50 107 LEU F C 1
ATOM 4212 O O . LEU C 1 108 ? 40.492 107.652 50.028 1.00 47.07 107 LEU F O 1
ATOM 4217 N N . GLY C 1 109 ? 38.282 107.296 49.738 1.00 47.68 108 GLY F N 1
ATOM 4218 C CA . GLY C 1 109 ? 38.294 107.852 48.396 1.00 48.09 108 GLY F CA 1
ATOM 4219 C C . GLY C 1 109 ? 39.123 107.002 47.455 1.00 47.87 108 GLY F C 1
ATOM 4220 O O . GLY C 1 109 ? 39.015 105.769 47.437 1.00 50.32 108 GLY F O 1
ATOM 4221 N N . GLY C 1 110 ? 39.966 107.672 46.664 1.00 42.15 109 GLY F N 1
ATOM 4222 C CA . GLY C 1 110 ? 40.802 106.964 45.707 1.00 47.21 109 GLY F CA 1
ATOM 4223 C C . GLY C 1 110 ? 41.612 105.852 46.339 1.00 48.24 109 GLY F C 1
ATOM 4224 O O . GLY C 1 110 ? 41.687 104.744 45.802 1.00 45.26 109 GLY F O 1
ATOM 4225 N N . GLY C 1 111 ? 42.223 106.131 47.495 1.00 51.41 110 GLY F N 1
ATOM 4226 C CA . GLY C 1 111 ? 42.928 105.087 48.223 1.00 48.06 110 GLY F CA 1
ATOM 4227 C C . GLY C 1 111 ? 42.077 103.850 48.416 1.00 47.19 110 GLY F C 1
ATOM 4228 O O . GLY C 1 111 ? 42.495 102.735 48.089 1.00 50.22 110 GLY F O 1
ATOM 4229 N N . CYS C 1 112 ? 40.853 104.036 48.920 1.00 39.62 111 CYS F N 1
ATOM 4230 C CA . CYS C 1 112 ? 39.903 102.930 48.994 1.00 40.08 111 CYS F CA 1
ATOM 4231 C C . CYS C 1 112 ? 39.804 102.214 47.655 1.00 43.27 111 CYS F C 1
ATOM 4232 O O . CYS C 1 112 ? 40.040 101.003 47.564 1.00 43.08 111 CYS F O 1
ATOM 4235 N N . GLU C 1 113 ? 39.495 102.964 46.594 1.00 38.11 112 GLU F N 1
ATOM 4236 C CA . GLU C 1 113 ? 39.427 102.366 45.266 1.00 42.27 112 GLU F CA 1
ATOM 4237 C C . GLU C 1 113 ? 40.745 101.695 44.903 1.00 41.08 112 GLU F C 1
ATOM 4238 O O . GLU C 1 113 ? 40.753 100.578 44.370 1.00 36.87 112 GLU F O 1
ATOM 4244 N N . LEU C 1 114 ? 41.869 102.340 45.229 1.00 43.94 113 LEU F N 1
ATOM 4245 C CA . LEU C 1 11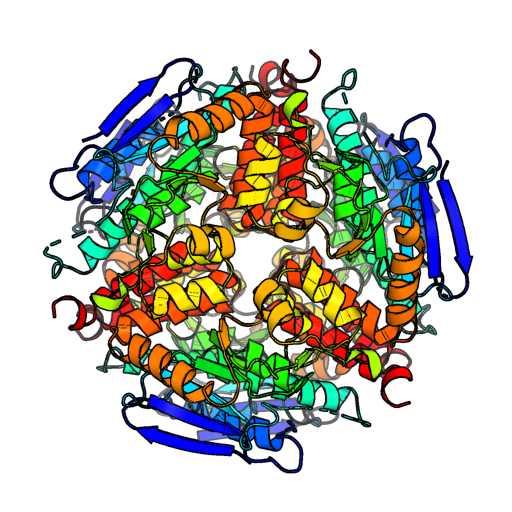4 ? 43.166 101.712 45.000 1.00 41.10 113 LEU F CA 1
ATOM 4246 C C . LEU C 1 114 ? 43.247 100.374 45.721 1.00 37.71 113 LEU F C 1
ATOM 4247 O O . LEU C 1 114 ? 43.621 99.355 45.127 1.00 35.02 113 LEU F O 1
ATOM 4252 N N . ALA C 1 115 ? 42.858 100.354 47.000 1.00 36.43 114 ALA F N 1
ATOM 4253 C CA . ALA C 1 115 ? 42.848 99.103 47.747 1.00 38.56 114 ALA F CA 1
ATOM 4254 C C . ALA C 1 115 ? 41.940 98.078 47.082 1.00 39.38 114 ALA F C 1
ATOM 4255 O O . ALA C 1 115 ? 42.248 96.880 47.070 1.00 34.50 114 ALA F O 1
ATOM 4257 N N . MET C 1 116 ? 40.831 98.531 46.497 1.00 37.15 115 MET F N 1
ATOM 4258 C CA . MET C 1 116 ? 39.907 97.608 45.856 1.00 42.32 115 MET F CA 1
ATOM 4259 C C . MET C 1 116 ? 40.413 97.100 44.513 1.00 36.99 115 MET F C 1
ATOM 4260 O O . MET C 1 116 ? 39.804 96.186 43.948 1.00 35.19 115 MET F O 1
ATOM 4265 N N . SER C 1 117 ? 41.509 97.658 43.994 1.00 35.19 116 SER F N 1
ATOM 4266 C CA . SER C 1 117 ? 42.056 97.176 42.733 1.00 40.83 116 SER F CA 1
ATOM 4267 C C . SER C 1 117 ? 42.950 95.957 42.915 1.00 40.44 116 SER F C 1
ATOM 4268 O O . SER C 1 117 ? 43.103 95.170 41.976 1.00 34.55 116 SER F O 1
ATOM 4271 N N . CYS C 1 118 ? 43.528 95.779 44.100 1.00 35.94 117 CYS F N 1
ATOM 4272 C CA . CYS C 1 118 ? 44.397 94.644 44.358 1.00 39.63 117 CYS F CA 1
ATOM 4273 C C . CYS C 1 118 ? 43.578 93.360 44.498 1.00 35.68 117 CYS F C 1
ATOM 4274 O O . CYS C 1 118 ? 42.353 93.377 44.643 1.00 32.06 117 CYS F O 1
ATOM 4277 N N . ASP C 1 119 ? 44.281 92.226 44.450 1.00 38.85 118 ASP F N 1
ATOM 4278 C CA . ASP C 1 119 ? 43.611 90.931 44.504 1.00 43.02 118 ASP F CA 1
ATOM 4279 C C . ASP C 1 119 ? 43.147 90.597 45.918 1.00 42.97 118 ASP F C 1
ATOM 4280 O O . ASP C 1 119 ? 42.010 90.156 46.119 1.00 42.24 118 ASP F O 1
ATOM 4285 N N . ILE C 1 120 ? 44.015 90.799 46.908 1.00 44.39 119 ILE F N 1
ATOM 4286 C CA . ILE C 1 120 ? 43.740 90.440 48.293 1.00 45.15 119 ILE F CA 1
ATOM 4287 C C . ILE C 1 120 ? 44.021 91.649 49.175 1.00 45.64 119 ILE F C 1
ATOM 4288 O O . ILE C 1 120 ? 44.990 92.382 48.948 1.00 44.80 119 ILE F O 1
ATOM 4293 N N . ARG C 1 121 ? 43.173 91.856 50.179 1.00 43.43 120 ARG F N 1
ATOM 4294 C CA . ARG C 1 121 ? 43.314 92.961 51.118 1.00 43.94 120 ARG F CA 1
ATOM 4295 C C . ARG C 1 121 ? 43.457 92.404 52.525 1.00 41.95 120 ARG F C 1
ATOM 4296 O O . ARG C 1 121 ? 42.574 91.684 53.005 1.00 40.93 120 ARG F O 1
ATOM 4304 N N . ILE C 1 122 ? 44.565 92.733 53.181 1.00 45.28 121 ILE F N 1
ATOM 4305 C CA . ILE C 1 122 ? 44.767 92.436 54.593 1.00 45.81 121 ILE F CA 1
ATOM 4306 C C . ILE C 1 122 ? 44.853 93.768 55.320 1.00 48.72 121 ILE F C 1
ATOM 4307 O O . ILE C 1 122 ? 45.770 94.560 55.069 1.00 48.16 121 ILE F O 1
ATOM 4312 N N . ALA C 1 123 ? 43.901 94.018 56.211 1.00 45.58 122 ALA F N 1
ATOM 4313 C CA . ALA C 1 123 ? 43.773 95.306 56.875 1.00 53.44 122 ALA F CA 1
ATOM 4314 C C . ALA C 1 123 ? 44.199 95.198 58.331 1.00 56.78 122 ALA F C 1
ATOM 4315 O O . ALA C 1 123 ? 44.005 94.161 58.972 1.00 49.76 122 ALA F O 1
ATOM 4317 N N . ALA C 1 124 ? 44.800 96.270 58.839 1.00 55.97 123 ALA F N 1
ATOM 4318 C CA . ALA C 1 124 ? 45.090 96.362 60.257 1.00 52.84 123 ALA F CA 1
ATOM 4319 C C . ALA C 1 124 ? 43.804 96.611 61.038 1.00 57.99 123 ALA F C 1
ATOM 4320 O O . ALA C 1 124 ? 42.788 97.045 60.489 1.00 51.55 123 ALA F O 1
ATOM 4322 N N . ASP C 1 125 ? 43.853 96.319 62.339 1.00 55.33 124 ASP F N 1
ATOM 4323 C CA . ASP C 1 125 ? 42.684 96.528 63.183 1.00 56.02 124 ASP F CA 1
ATOM 4324 C C . ASP C 1 125 ? 42.328 98.003 63.314 1.00 56.32 124 ASP F C 1
ATOM 4325 O O . ASP C 1 125 ? 41.176 98.323 63.627 1.00 66.29 124 ASP F O 1
ATOM 4330 N N . THR C 1 126 ? 43.278 98.905 63.073 1.00 56.79 125 THR F N 1
ATOM 4331 C CA . THR C 1 126 ? 43.012 100.337 63.096 1.00 64.36 125 THR F CA 1
ATOM 4332 C C . THR C 1 126 ? 42.627 100.891 61.730 1.00 60.15 125 THR F C 1
ATOM 4333 O O . THR C 1 126 ? 42.428 102.104 61.604 1.00 62.38 125 THR F O 1
ATOM 4337 N N . ALA C 1 127 ? 42.519 100.040 60.713 1.00 52.72 126 ALA F N 1
ATOM 4338 C CA . ALA C 1 127 ? 42.187 100.509 59.377 1.00 53.77 126 ALA F CA 1
ATOM 4339 C C . ALA C 1 127 ? 40.737 100.972 59.309 1.00 54.44 126 ALA F C 1
ATOM 4340 O O . ALA C 1 127 ? 39.852 100.430 59.977 1.00 52.41 126 ALA F O 1
ATOM 4342 N N . LYS C 1 128 ? 40.501 101.995 58.490 1.00 52.08 127 LYS F N 1
ATOM 4343 C CA . LYS C 1 128 ? 39.167 102.551 58.288 1.00 50.72 127 LYS F CA 1
ATOM 4344 C C . LYS C 1 128 ? 38.981 102.799 56.802 1.00 51.08 127 LYS F C 1
ATOM 4345 O O . LYS C 1 128 ? 39.738 103.569 56.205 1.00 50.53 127 LYS F O 1
ATOM 4351 N N . LEU C 1 129 ? 37.974 102.164 56.213 1.00 51.06 128 LEU F N 1
ATOM 4352 C CA . LEU C 1 129 ? 37.756 102.229 54.775 1.00 52.53 128 LEU F CA 1
ATOM 4353 C C . LEU C 1 129 ? 36.449 102.947 54.466 1.00 53.83 128 LEU F C 1
ATOM 4354 O O . LEU C 1 129 ? 35.477 102.854 55.220 1.00 60.02 128 LEU F O 1
ATOM 4359 N N . GLY C 1 130 ? 36.433 103.674 53.355 1.00 49.94 129 GLY F N 1
ATOM 4360 C CA . GLY C 1 130 ? 35.223 104.400 53.002 1.00 50.02 129 GLY F CA 1
ATOM 4361 C C . GLY C 1 130 ? 35.331 105.092 51.660 1.00 53.01 129 GLY F C 1
ATOM 4362 O O . GLY C 1 130 ? 36.415 105.224 51.081 1.00 55.76 129 GLY F O 1
ATOM 4363 N N . GLN C 1 131 ? 34.170 105.542 51.179 1.00 51.48 130 GLN F N 1
ATOM 4364 C CA . GLN C 1 131 ? 34.043 106.302 49.936 1.00 47.97 130 GLN F CA 1
ATOM 4365 C C . GLN C 1 131 ? 33.282 107.586 50.241 1.00 47.55 130 GLN F C 1
ATOM 4366 O O . GLN C 1 131 ? 32.049 107.632 50.127 1.00 43.78 130 GLN F O 1
ATOM 4372 N N . PRO C 1 132 ? 33.982 108.651 50.625 1.00 45.10 131 PRO F N 1
ATOM 4373 C CA . PRO C 1 132 ? 33.314 109.905 51.005 1.00 52.97 131 PRO F CA 1
ATOM 4374 C C . PRO C 1 132 ? 33.013 110.856 49.856 1.00 57.09 131 PRO F C 1
ATOM 4375 O O . PRO C 1 132 ? 32.604 111.992 50.123 1.00 49.75 131 PRO F O 1
ATOM 4379 N N . GLU C 1 133 ? 33.196 110.424 48.603 1.00 45.87 132 GLU F N 1
ATOM 4380 C CA . GLU C 1 133 ? 33.009 111.315 47.459 1.00 51.59 132 GLU F CA 1
ATOM 4381 C C . GLU C 1 133 ? 31.651 111.998 47.490 1.00 47.86 132 GLU F C 1
ATOM 4382 O O . GLU C 1 133 ? 31.524 113.170 47.118 1.00 49.58 132 GLU F O 1
ATOM 4388 N N . VAL C 1 134 ? 30.621 111.278 47.939 1.00 47.49 133 VAL F N 1
ATOM 4389 C CA . VAL C 1 134 ? 29.265 111.799 47.868 1.00 59.69 133 VAL F CA 1
ATOM 4390 C C . VAL C 1 134 ? 29.046 112.961 48.828 1.00 60.28 133 VAL F C 1
ATOM 4391 O O . VAL C 1 134 ? 28.059 113.693 48.690 1.00 61.06 133 VAL F O 1
ATOM 4395 N N . THR C 1 135 ? 29.940 113.161 49.795 1.00 52.47 134 THR F N 1
ATOM 4396 C CA . THR C 1 135 ? 29.845 114.329 50.661 1.00 59.00 134 THR F CA 1
ATOM 4397 C C . THR C 1 135 ? 30.408 115.585 50.011 1.00 61.40 134 THR F C 1
ATOM 4398 O O . THR C 1 135 ? 30.315 116.666 50.604 1.00 59.47 134 THR F O 1
ATOM 4402 N N . ILE C 1 136 ? 30.982 115.471 48.815 1.00 55.29 135 ILE F N 1
ATOM 4403 C CA . ILE C 1 136 ? 31.540 116.620 48.114 1.00 66.47 135 ILE F CA 1
ATOM 4404 C C . ILE C 1 136 ? 30.734 117.003 46.877 1.00 66.45 135 ILE F C 1
ATOM 4405 O O . ILE C 1 136 ? 30.905 118.124 46.373 1.00 73.31 135 ILE F O 1
ATOM 4410 N N . GLY C 1 137 ? 29.871 116.125 46.373 1.00 60.50 136 GLY F N 1
ATOM 4411 C CA . GLY C 1 137 ? 29.052 116.454 45.223 1.00 57.98 136 GLY F CA 1
ATOM 4412 C C . GLY C 1 137 ? 29.282 115.551 44.030 1.00 53.09 136 GLY F C 1
ATOM 4413 O O . GLY C 1 137 ? 28.745 115.797 42.945 1.00 61.13 136 GLY F O 1
ATOM 4414 N N . VAL C 1 138 ? 30.074 114.502 44.219 1.00 50.76 137 VAL F N 1
ATOM 4415 C CA . VAL C 1 138 ? 30.479 113.620 43.124 1.00 48.37 137 VAL F CA 1
ATOM 4416 C C . VAL C 1 138 ? 30.382 112.171 43.593 1.00 52.05 137 VAL F C 1
ATOM 4417 O O . VAL C 1 138 ? 30.381 111.890 44.793 1.00 52.33 137 VAL F O 1
ATOM 4421 N N . PRO C 1 139 ? 30.286 111.239 42.649 1.00 46.00 138 PRO F N 1
ATOM 4422 C CA . PRO C 1 139 ? 30.386 109.826 43.008 1.00 45.00 138 PRO F CA 1
ATOM 4423 C C . PRO C 1 139 ? 31.841 109.402 43.056 1.00 40.97 138 PRO F C 1
ATOM 4424 O O . PRO C 1 139 ? 32.733 110.197 42.724 1.00 41.71 138 PRO F O 1
ATOM 4428 N N . PRO C 1 140 ? 32.132 108.177 43.490 1.00 39.42 139 PRO F N 1
ATOM 4429 C CA . PRO C 1 140 ? 33.485 107.641 43.296 1.00 45.10 139 PRO F CA 1
ATOM 4430 C C . PRO C 1 140 ? 33.844 107.643 41.817 1.00 45.14 139 PRO F C 1
ATOM 4431 O O . PRO C 1 140 ? 33.068 107.191 40.973 1.00 41.69 139 PRO F O 1
ATOM 4435 N N . GLY C 1 141 ? 35.024 108.173 41.505 1.00 45.93 140 GLY F N 1
ATOM 4436 C CA . GLY C 1 141 ? 35.423 108.335 40.121 1.00 46.86 140 GLY F CA 1
ATOM 4437 C C . GLY C 1 141 ? 36.643 107.534 39.721 1.00 47.42 140 GLY F C 1
ATOM 4438 O O . GLY C 1 141 ? 37.151 107.684 38.606 1.00 50.23 140 GLY F O 1
ATOM 4439 N N . TRP C 1 142 ? 37.126 106.682 40.623 1.00 45.52 141 TRP F N 1
ATOM 4440 C CA . TRP C 1 142 ? 38.252 105.801 40.344 1.00 43.12 141 TRP F CA 1
ATOM 4441 C C . TRP C 1 142 ? 37.833 104.336 40.411 1.00 40.60 141 TRP F C 1
ATOM 4442 O O . TRP C 1 142 ? 38.618 103.474 40.812 1.00 32.85 141 TRP F O 1
ATOM 4453 N N . GLY C 1 143 ? 36.593 104.045 40.029 1.00 35.47 142 GLY F N 1
ATOM 4454 C CA . GLY C 1 143 ? 36.097 102.687 39.985 1.00 36.02 142 GLY F CA 1
ATOM 4455 C C . GLY C 1 143 ? 35.331 102.219 41.201 1.00 37.37 142 GLY F C 1
ATOM 4456 O O . GLY C 1 143 ? 34.993 101.032 41.273 1.00 40.38 142 GLY F O 1
ATOM 4457 N N . GLY C 1 144 ? 35.039 103.108 42.153 1.00 40.06 143 GLY F N 1
ATOM 4458 C CA . GLY C 1 144 ? 34.371 102.677 43.373 1.00 41.22 143 GLY F CA 1
ATOM 4459 C C . GLY C 1 144 ? 32.988 102.112 43.118 1.00 43.28 143 GLY F C 1
ATOM 4460 O O . GLY C 1 144 ? 32.658 101.013 43.576 1.00 42.69 143 GLY F O 1
ATOM 4461 N N . THR C 1 145 ? 32.170 102.845 42.354 1.00 40.67 144 THR F N 1
ATOM 4462 C CA . THR C 1 145 ? 30.785 102.466 42.089 1.00 34.66 144 THR F CA 1
ATOM 4463 C C . THR C 1 145 ? 30.651 101.103 41.423 1.00 33.79 144 THR F C 1
ATOM 4464 O O . THR C 1 145 ? 29.541 100.559 41.387 1.00 41.05 144 THR F O 1
ATOM 4468 N N . GLN C 1 146 ? 31.735 100.542 40.895 1.00 34.93 145 GLN F N 1
ATOM 4469 C CA . GLN C 1 146 ? 31.715 99.221 40.283 1.00 37.06 145 GLN F CA 1
ATOM 4470 C C . GLN C 1 146 ? 32.518 98.201 41.074 1.00 38.28 145 GLN F C 1
ATOM 4471 O O . GLN C 1 146 ? 32.035 97.092 41.332 1.00 44.25 145 GLN F O 1
ATOM 4477 N N . ARG C 1 147 ? 33.738 98.558 41.484 1.00 34.62 146 ARG F N 1
ATOM 4478 C CA . ARG C 1 147 ? 34.592 97.604 42.182 1.00 36.14 146 ARG F CA 1
ATOM 4479 C C . ARG C 1 147 ? 34.053 97.285 43.573 1.00 36.83 146 ARG F C 1
ATOM 4480 O O . ARG C 1 147 ? 34.114 96.131 44.013 1.00 29.49 146 ARG F O 1
ATOM 4488 N N . LEU C 1 148 ? 33.514 98.285 44.279 1.00 35.22 147 LEU F N 1
ATOM 4489 C CA . LEU C 1 148 ? 32.947 98.012 45.597 1.00 35.10 147 LEU F CA 1
ATOM 4490 C C . LEU C 1 148 ? 31.760 97.064 45.495 1.00 36.24 147 LEU F C 1
ATOM 4491 O O . LEU C 1 148 ? 31.627 96.132 46.299 1.00 42.81 147 LEU F O 1
ATOM 4496 N N . MET C 1 149 ? 30.890 97.282 44.507 1.00 35.36 148 MET F N 1
ATOM 4497 C CA . MET C 1 149 ? 29.748 96.396 44.312 1.00 35.42 148 MET F CA 1
ATOM 4498 C C . MET C 1 149 ? 30.198 94.995 43.920 1.00 37.30 148 MET F C 1
ATOM 4499 O O . MET C 1 149 ? 29.611 93.999 44.361 1.00 34.79 148 MET F O 1
ATOM 4504 N N . ARG C 1 150 ? 31.244 94.894 43.098 1.00 34.39 149 ARG F N 1
ATOM 4505 C CA . ARG C 1 150 ? 31.731 93.580 42.697 1.00 36.41 149 ARG F CA 1
ATOM 4506 C C . ARG C 1 150 ? 32.457 92.858 43.825 1.00 39.79 149 ARG F C 1
ATOM 4507 O O . ARG C 1 150 ? 32.574 91.629 43.780 1.00 41.37 149 ARG F O 1
ATOM 4515 N N . ILE C 1 151 ? 32.947 93.583 44.826 1.00 36.48 150 ILE F N 1
ATOM 4516 C CA . ILE C 1 151 ? 33.653 92.951 45.940 1.00 36.34 150 ILE F CA 1
ATOM 4517 C C . ILE C 1 151 ? 32.700 92.568 47.067 1.00 37.63 150 ILE F C 1
ATOM 4518 O O . ILE C 1 151 ? 32.719 91.431 47.548 1.00 34.79 150 ILE F O 1
ATOM 4523 N N . VAL C 1 152 ? 31.850 93.495 47.512 1.00 35.02 151 VAL F N 1
ATOM 4524 C CA . VAL C 1 152 ? 31.044 93.296 48.714 1.00 39.78 151 VAL F CA 1
ATOM 4525 C C . VAL C 1 152 ? 29.578 93.045 48.412 1.00 41.75 151 VAL F C 1
ATOM 4526 O O . VAL C 1 152 ? 28.805 92.780 49.344 1.00 40.96 151 VAL F O 1
ATOM 4530 N N . GLY C 1 153 ? 29.164 93.115 47.153 1.00 40.55 152 GLY F N 1
ATOM 4531 C CA . GLY C 1 153 ? 27.764 92.996 46.807 1.00 38.02 152 GLY F CA 1
ATOM 4532 C C . GLY C 1 153 ? 27.101 94.353 46.648 1.00 40.96 152 GLY F C 1
ATOM 4533 O O . GLY C 1 153 ? 27.649 95.401 46.999 1.00 42.99 152 GLY F O 1
ATOM 4534 N N . ILE C 1 154 ? 25.880 94.323 46.115 1.00 34.20 153 ILE F N 1
ATOM 4535 C CA . ILE C 1 154 ? 25.221 95.564 45.721 1.00 40.02 153 ILE F CA 1
ATOM 4536 C C . ILE C 1 154 ? 24.624 96.284 46.927 1.00 39.45 153 ILE F C 1
ATOM 4537 O O . ILE C 1 154 ? 24.634 97.518 46.987 1.00 37.04 153 ILE F O 1
ATOM 4542 N N . ALA C 1 155 ? 24.114 95.541 47.912 1.00 44.48 154 ALA F N 1
ATOM 4543 C CA . ALA C 1 155 ? 23.450 96.172 49.050 1.00 42.53 154 ALA F CA 1
ATOM 4544 C C . ALA C 1 155 ? 24.430 96.994 49.881 1.00 40.49 154 ALA F C 1
ATOM 4545 O O . ALA C 1 155 ? 24.195 98.181 50.149 1.00 41.14 154 ALA F O 1
ATOM 4547 N N . LYS C 1 156 ? 25.538 96.377 50.301 1.00 40.99 155 LYS F N 1
ATOM 4548 C CA . LYS C 1 156 ? 26.508 97.095 51.120 1.00 44.74 155 LYS F CA 1
ATOM 4549 C C . LYS C 1 156 ? 27.217 98.183 50.326 1.00 41.73 155 LYS F C 1
ATOM 4550 O O . LYS C 1 156 ? 27.555 99.232 50.885 1.00 42.14 155 LYS F O 1
ATOM 4556 N N . ALA C 1 157 ? 27.445 97.960 49.030 1.00 42.42 156 ALA F N 1
ATOM 4557 C CA . ALA C 1 157 ? 28.026 99.010 48.200 1.00 41.39 156 ALA F CA 1
ATOM 4558 C C . ALA C 1 157 ? 27.103 100.217 48.121 1.00 39.09 156 ALA F C 1
ATOM 4559 O O . ALA C 1 157 ? 27.558 101.361 48.227 1.00 40.44 156 ALA F O 1
ATOM 4561 N N . LYS C 1 158 ? 25.803 99.981 47.933 1.00 38.19 157 LYS F N 1
ATOM 4562 C CA . LYS C 1 158 ? 24.845 101.081 47.918 1.00 39.78 157 LYS F CA 1
ATOM 4563 C C . LYS C 1 158 ? 24.835 101.809 49.254 1.00 44.48 157 LYS F C 1
ATOM 4564 O O . LYS C 1 158 ? 24.848 103.044 49.300 1.00 43.47 157 LYS F O 1
ATOM 4570 N N . GLU C 1 159 ? 24.820 101.054 50.356 1.00 48.08 158 GLU F N 1
ATOM 4571 C CA . GLU C 1 159 ? 24.855 101.675 51.678 1.00 48.49 158 GLU F CA 1
ATOM 4572 C C . GLU C 1 159 ? 26.079 102.573 51.830 1.00 46.16 158 GLU F C 1
ATOM 4573 O O . GLU C 1 159 ? 25.962 103.750 52.196 1.00 45.34 158 GLU F O 1
ATOM 4579 N N . LEU C 1 160 ? 27.263 102.039 51.518 1.00 45.60 159 LEU F N 1
ATOM 4580 C CA . LEU C 1 160 ? 28.500 102.785 51.723 1.00 46.28 159 LEU F CA 1
ATOM 4581 C C . LEU C 1 160 ? 28.586 104.000 50.807 1.00 48.72 159 LEU F C 1
ATOM 4582 O O . LEU C 1 160 ? 29.045 105.067 51.230 1.00 43.35 159 LEU F O 1
ATOM 4587 N N . VAL C 1 161 ? 28.150 103.865 49.552 1.00 41.03 160 VAL F N 1
ATOM 4588 C CA . VAL C 1 161 ? 28.296 104.965 48.606 1.00 42.34 160 VAL F CA 1
ATOM 4589 C C . VAL C 1 161 ? 27.276 106.061 48.890 1.00 43.28 160 VAL F C 1
ATOM 4590 O O . VAL C 1 161 ? 27.607 107.253 48.859 1.00 44.42 160 VAL F O 1
ATOM 4594 N N . TYR C 1 162 ? 26.025 105.688 49.176 1.00 44.12 161 TYR F N 1
ATOM 4595 C CA . TYR C 1 162 ? 25.010 106.692 49.476 1.00 48.74 161 TYR F CA 1
ATOM 4596 C C . TYR C 1 162 ? 25.322 107.407 50.784 1.00 50.40 161 TYR F C 1
ATOM 4597 O O . TYR C 1 162 ? 25.234 108.638 50.866 1.00 50.08 161 TYR F O 1
ATOM 4606 N N . THR C 1 163 ? 25.689 106.652 51.824 1.00 48.18 162 THR F N 1
ATOM 4607 C CA . THR C 1 163 ? 26.014 107.283 53.099 1.00 50.07 162 THR F CA 1
ATOM 4608 C C . THR C 1 163 ? 27.366 107.983 53.052 1.00 58.97 162 THR F C 1
ATOM 4609 O O . THR C 1 163 ? 27.548 109.017 53.705 1.00 51.74 162 THR F O 1
ATOM 4613 N N . GLY C 1 164 ? 28.317 107.447 52.290 1.00 57.82 163 GLY F N 1
ATOM 4614 C CA . GLY C 1 164 ? 29.651 108.015 52.257 1.00 57.22 163 GLY F CA 1
ATOM 4615 C C . GLY C 1 164 ? 30.388 107.928 53.573 1.00 54.81 163 GLY F C 1
ATOM 4616 O O . GLY C 1 164 ? 31.284 108.738 53.830 1.00 61.11 163 GLY F O 1
ATOM 4617 N N . LYS C 1 165 ? 30.041 106.958 54.412 1.00 48.54 164 LYS F N 1
ATOM 4618 C CA . LYS C 1 165 ? 30.566 106.873 55.766 1.00 55.07 164 LYS F CA 1
ATOM 4619 C C . LYS C 1 165 ? 31.813 105.999 55.824 1.00 48.47 164 LYS F C 1
ATOM 4620 O O . LYS C 1 165 ? 32.011 105.103 54.999 1.00 53.32 164 LYS F O 1
ATOM 4626 N N . MET C 1 166 ? 32.658 106.277 56.813 1.00 61.47 165 MET F N 1
ATOM 4627 C CA . MET C 1 166 ? 33.813 105.436 57.087 1.00 61.66 165 MET F CA 1
ATOM 4628 C C . MET C 1 166 ? 33.398 104.252 57.949 1.00 60.19 165 MET F C 1
ATOM 4629 O O . MET C 1 166 ? 32.524 104.371 58.812 1.00 62.20 165 MET F O 1
ATOM 4634 N N . ILE C 1 167 ? 34.029 103.104 57.714 1.00 47.90 166 ILE F N 1
ATOM 4635 C CA . ILE C 1 167 ? 33.768 101.905 58.496 1.00 53.53 166 ILE F CA 1
ATOM 4636 C C . ILE C 1 167 ? 35.085 101.366 59.032 1.00 56.04 166 ILE F C 1
ATOM 4637 O O . ILE C 1 167 ? 36.143 101.514 58.411 1.00 56.96 166 ILE F O 1
ATOM 4642 N N . LYS C 1 168 ? 35.007 100.730 60.200 1.00 59.64 167 LYS F N 1
ATOM 4643 C CA . LYS C 1 168 ? 36.168 100.146 60.848 1.00 61.37 167 LYS F CA 1
ATOM 4644 C C . LYS C 1 168 ? 36.576 98.859 60.133 1.00 49.09 167 LYS F C 1
ATOM 4645 O O . LYS C 1 168 ? 35.922 98.400 59.193 1.00 54.33 167 LYS F O 1
ATOM 4651 N N . ALA C 1 169 ? 37.675 98.262 60.597 1.00 56.12 168 ALA F N 1
ATOM 4652 C CA . ALA C 1 169 ? 38.237 97.105 59.909 1.00 57.80 168 ALA F CA 1
ATOM 4653 C C . ALA C 1 169 ? 37.360 95.869 60.067 1.00 56.83 168 ALA F C 1
ATOM 4654 O O . ALA C 1 169 ? 37.241 95.064 59.135 1.00 46.71 168 ALA F O 1
ATOM 4656 N N . GLU C 1 170 ? 36.737 95.696 61.235 1.00 57.78 169 GLU F N 1
ATOM 4657 C CA . GLU C 1 170 ? 36.030 94.447 61.504 1.00 58.90 169 GLU F CA 1
ATOM 4658 C C . GLU C 1 170 ? 34.759 94.328 60.670 1.00 49.81 169 GLU F C 1
ATOM 4659 O O . GLU C 1 170 ? 34.469 93.256 60.129 1.00 49.65 169 GLU F O 1
ATOM 4665 N N . GLU C 1 171 ? 33.987 95.408 60.539 1.00 50.59 170 GLU F N 1
ATOM 4666 C CA . GLU C 1 171 ? 32.803 95.321 59.689 1.00 54.60 170 GLU F CA 1
ATOM 4667 C C . GLU C 1 171 ? 33.181 95.300 58.212 1.00 52.97 170 GLU F C 1
ATOM 4668 O O . GLU C 1 171 ? 32.444 94.737 57.392 1.00 47.61 170 GLU F O 1
ATOM 4674 N N . ALA C 1 172 ? 34.324 95.894 57.858 1.00 51.00 171 ALA F N 1
ATOM 4675 C CA . ALA C 1 172 ? 34.849 95.734 56.506 1.00 48.99 171 ALA F CA 1
ATOM 4676 C C . ALA C 1 172 ? 35.160 94.272 56.213 1.00 47.25 171 ALA F C 1
ATOM 4677 O O . ALA C 1 172 ? 34.950 93.796 55.091 1.00 40.47 171 ALA F O 1
ATOM 4679 N N . LYS C 1 173 ? 35.665 93.543 57.213 1.00 47.91 172 LYS F N 1
ATOM 4680 C CA . LYS C 1 173 ? 35.848 92.103 57.060 1.00 48.62 172 LYS F CA 1
ATOM 4681 C C . LYS C 1 173 ? 34.513 91.374 57.027 1.00 48.06 172 LYS F C 1
ATOM 4682 O O . LYS C 1 173 ? 34.368 90.374 56.315 1.00 46.01 172 LYS F O 1
ATOM 4688 N N . GLU C 1 174 ? 33.537 91.856 57.797 1.00 56.54 173 GLU F N 1
ATOM 4689 C CA . GLU C 1 174 ? 32.227 91.214 57.834 1.00 61.01 173 GLU F CA 1
ATOM 4690 C C . GLU C 1 174 ? 31.539 91.285 56.477 1.00 58.87 173 GLU F C 1
ATOM 4691 O O . GLU C 1 174 ? 30.897 90.319 56.048 1.00 61.19 173 GLU F O 1
ATOM 4697 N N . ILE C 1 175 ? 31.664 92.421 55.782 1.00 54.66 174 ILE F N 1
ATOM 4698 C CA . ILE C 1 175 ? 31.051 92.565 54.465 1.00 51.43 174 ILE F CA 1
ATOM 4699 C C . ILE C 1 175 ? 31.967 92.105 53.339 1.00 47.32 174 ILE F C 1
ATOM 4700 O O . ILE C 1 175 ? 31.569 92.163 52.167 1.00 45.05 174 ILE F O 1
ATOM 4705 N N . GLY C 1 176 ? 33.177 91.648 53.653 1.00 43.83 175 GLY F N 1
ATOM 4706 C CA . GLY C 1 176 ? 34.090 91.145 52.650 1.00 41.62 175 GLY F CA 1
ATOM 4707 C C . GLY C 1 176 ? 34.983 92.182 52.006 1.00 41.37 175 GLY F C 1
ATOM 4708 O O . GLY C 1 176 ? 35.719 91.843 51.070 1.00 38.55 175 GLY F O 1
ATOM 4709 N N . LEU C 1 177 ? 34.942 93.435 52.471 1.00 40.06 176 LEU F N 1
ATOM 4710 C CA . LEU C 1 177 ? 35.790 94.470 51.888 1.00 41.62 176 LEU F CA 1
ATOM 4711 C C . LEU C 1 177 ? 37.268 94.149 52.069 1.00 44.53 176 LEU F C 1
ATOM 4712 O O . LEU C 1 177 ? 38.086 94.484 51.205 1.00 46.18 176 LEU F O 1
ATOM 4717 N N . VAL C 1 178 ? 37.628 93.502 53.173 1.00 44.90 177 VAL F N 1
ATOM 4718 C CA . VAL C 1 178 ? 38.984 93.018 53.385 1.00 45.01 177 VAL F CA 1
ATOM 4719 C C . VAL C 1 178 ? 38.922 91.517 53.624 1.00 45.46 177 VAL F C 1
ATOM 4720 O O . VAL C 1 178 ? 37.914 90.984 54.100 1.00 49.07 177 VAL F O 1
ATOM 4724 N N . ASN C 1 179 ? 40.011 90.830 53.278 1.00 45.39 178 ASN F N 1
ATOM 4725 C CA . ASN C 1 179 ? 40.043 89.381 53.430 1.00 46.69 178 ASN F CA 1
ATOM 4726 C C . ASN C 1 179 ? 40.240 88.974 54.885 1.00 42.44 178 ASN F C 1
ATOM 4727 O O . ASN C 1 179 ? 39.561 88.065 55.374 1.00 43.22 178 ASN F O 1
ATOM 4732 N N . HIS C 1 180 ? 41.158 89.631 55.590 1.00 44.58 179 HIS F N 1
ATOM 4733 C CA . HIS C 1 180 ? 41.419 89.333 56.990 1.00 49.07 179 HIS F CA 1
ATOM 4734 C C . HIS C 1 180 ? 41.752 90.621 57.728 1.00 50.25 179 HIS F C 1
ATOM 4735 O O . HIS C 1 180 ? 42.131 91.628 57.125 1.00 51.06 179 HIS F O 1
ATOM 4742 N N . VAL C 1 181 ? 41.608 90.574 59.050 1.00 51.33 180 VAL F N 1
ATOM 4743 C CA . VAL C 1 181 ? 41.972 91.677 59.930 1.00 56.25 180 VAL F CA 1
ATOM 4744 C C . VAL C 1 181 ? 43.087 91.202 60.849 1.00 60.51 180 VAL F C 1
ATOM 4745 O O . VAL C 1 181 ? 42.967 90.154 61.493 1.00 62.54 180 VAL F O 1
ATOM 4749 N N . VAL C 1 182 ? 44.163 91.976 60.909 1.00 63.18 181 VAL F N 1
ATOM 4750 C CA . VAL C 1 182 ? 45.365 91.595 61.642 1.00 63.78 181 VAL F CA 1
ATOM 4751 C C . VAL C 1 182 ? 45.780 92.784 62.502 1.00 67.82 181 VAL F C 1
ATOM 4752 O O . VAL C 1 182 ? 45.611 93.931 62.070 1.00 68.78 181 VAL F O 1
ATOM 4756 N N . PRO C 1 183 ? 46.285 92.573 63.720 1.00 66.36 182 PRO F N 1
ATOM 4757 C CA . PRO C 1 183 ? 46.810 93.700 64.507 1.00 67.31 182 PRO F CA 1
ATOM 4758 C C . PRO C 1 183 ? 47.804 94.529 63.697 1.00 64.16 182 PRO F C 1
ATOM 4759 O O . PRO C 1 183 ? 48.581 93.994 62.905 1.00 61.30 182 PRO F O 1
ATOM 4763 N N . LEU C 1 184 ? 47.763 95.856 63.892 1.00 61.75 183 LEU F N 1
ATOM 4764 C CA . LEU C 1 184 ? 48.559 96.768 63.067 1.00 61.26 183 LEU F CA 1
ATOM 4765 C C . LEU C 1 184 ? 50.047 96.450 63.174 1.00 64.29 183 LEU F C 1
ATOM 4766 O O . LEU C 1 184 ? 50.750 96.359 62.159 1.00 62.44 183 LEU F O 1
ATOM 4771 N N . ALA C 1 185 ? 50.541 96.259 64.403 1.00 66.46 184 ALA F N 1
ATOM 4772 C CA . ALA C 1 185 ? 51.963 96.018 64.628 1.00 68.80 184 ALA F CA 1
ATOM 4773 C C . ALA C 1 185 ? 52.468 94.782 63.899 1.00 68.66 184 ALA F C 1
ATOM 4774 O O . ALA C 1 185 ? 53.677 94.655 63.683 1.00 71.85 184 ALA F O 1
ATOM 4776 N N . SER C 1 186 ? 51.579 93.868 63.517 1.00 68.30 185 SER F N 1
ATOM 4777 C CA . SER C 1 186 ? 51.968 92.667 62.798 1.00 71.04 185 SER F CA 1
ATOM 4778 C C . SER C 1 186 ? 51.503 92.669 61.350 1.00 68.52 185 SER F C 1
ATOM 4779 O O . SER C 1 186 ? 51.886 91.763 60.599 1.00 69.59 185 SER F O 1
ATOM 4782 N N . LEU C 1 187 ? 50.721 93.674 60.934 1.00 64.58 186 LEU F N 1
ATOM 4783 C CA . LEU C 1 187 ? 50.096 93.663 59.611 1.00 62.37 186 LEU F CA 1
ATOM 4784 C C . LEU C 1 187 ? 51.090 93.267 58.527 1.00 63.16 186 LEU F C 1
ATOM 4785 O O . LEU C 1 187 ? 50.935 92.228 57.870 1.00 59.23 186 LEU F O 1
ATOM 4790 N N . GLN C 1 188 ? 52.142 94.076 58.362 1.00 63.21 187 GLN F N 1
ATOM 4791 C CA . GLN C 1 188 ? 53.156 93.813 57.346 1.00 64.08 187 GLN F CA 1
ATOM 4792 C C . GLN C 1 188 ? 53.576 92.351 57.352 1.00 65.72 187 GLN F C 1
ATOM 4793 O O . GLN C 1 188 ? 53.486 91.664 56.327 1.00 65.55 187 GLN F O 1
ATOM 4799 N N . GLU C 1 189 ? 53.985 91.843 58.519 1.00 66.80 188 GLU F N 1
ATOM 4800 C CA . GLU C 1 189 ? 54.469 90.469 58.585 1.00 67.39 188 GLU F CA 1
ATOM 4801 C C . GLU C 1 189 ? 53.426 89.503 58.046 1.00 63.66 188 GLU F C 1
ATOM 4802 O O . GLU C 1 189 ? 53.718 88.697 57.152 1.00 71.24 188 GLU F O 1
ATOM 4808 N N . GLU C 1 190 ? 52.184 89.616 58.532 1.00 59.79 189 GLU F N 1
ATOM 4809 C CA . GLU C 1 190 ? 51.122 88.756 58.024 1.00 62.51 189 GLU F CA 1
ATOM 4810 C C . GLU C 1 190 ? 51.034 88.850 56.508 1.00 57.39 189 GLU F C 1
ATOM 4811 O O . GLU C 1 190 ? 51.043 87.828 55.808 1.00 58.65 189 GLU F O 1
ATOM 4817 N N . ALA C 1 191 ? 51.007 90.079 55.982 1.00 55.62 190 ALA F N 1
ATOM 4818 C CA . ALA C 1 191 ? 51.040 90.276 54.539 1.00 53.58 190 ALA F CA 1
ATOM 4819 C C . ALA C 1 191 ? 52.179 89.476 53.925 1.00 56.58 190 ALA F C 1
ATOM 4820 O O . ALA C 1 191 ? 51.956 88.586 53.092 1.00 53.58 190 ALA F O 1
ATOM 4822 N N . LEU C 1 192 ? 53.407 89.734 54.392 1.00 55.78 191 LEU F N 1
ATOM 4823 C CA . LEU C 1 192 ? 54.563 89.013 53.875 1.00 60.50 191 LEU F CA 1
ATOM 4824 C C . LEU C 1 192 ? 54.336 87.512 53.940 1.00 62.03 191 LEU F C 1
ATOM 4825 O O . LEU C 1 192 ? 54.583 86.797 52.961 1.00 67.31 191 LEU F O 1
ATOM 4830 N N . LYS C 1 193 ? 53.800 87.028 55.065 1.00 62.85 192 LYS F N 1
ATOM 4831 C CA . LYS C 1 193 ? 53.556 85.598 55.206 1.00 64.28 192 LYS F CA 1
ATOM 4832 C C . LYS C 1 193 ? 52.680 85.090 54.070 1.00 58.98 192 LYS F C 1
ATOM 4833 O O . LYS C 1 193 ? 53.057 84.156 53.352 1.00 59.38 192 LYS F O 1
ATOM 4839 N N . MET C 1 194 ? 51.528 85.735 53.854 1.00 55.54 193 MET F N 1
ATOM 4840 C CA . MET C 1 194 ? 50.683 85.352 52.729 1.00 56.76 193 MET F CA 1
ATOM 4841 C C . MET C 1 194 ? 51.457 85.459 51.424 1.00 56.98 193 MET F C 1
ATOM 4842 O O . MET C 1 194 ? 51.449 84.531 50.604 1.00 57.92 193 MET F O 1
ATOM 4847 N N . ALA C 1 195 ? 52.179 86.570 51.241 1.00 54.96 194 ALA F N 1
ATOM 4848 C CA . ALA C 1 195 ? 52.960 86.754 50.025 1.00 55.14 194 ALA F CA 1
ATOM 4849 C C . ALA C 1 195 ? 53.976 85.638 49.844 1.00 60.39 194 ALA F C 1
ATOM 4850 O O . ALA C 1 195 ? 54.283 85.259 48.709 1.00 59.14 194 ALA F O 1
ATOM 4852 N N . GLN C 1 196 ? 54.498 85.091 50.944 1.00 58.51 195 GLN F N 1
ATOM 4853 C CA . GLN C 1 196 ? 55.398 83.951 50.825 1.00 64.35 195 GLN F CA 1
ATOM 4854 C C . GLN C 1 196 ? 54.633 82.704 50.402 1.00 65.15 195 GLN F C 1
ATOM 4855 O O . GLN C 1 196 ? 55.046 81.994 49.477 1.00 65.62 195 GLN F O 1
ATOM 4861 N N . GLN C 1 197 ? 53.490 82.445 51.047 1.00 65.18 196 GLN F N 1
ATOM 4862 C CA . GLN C 1 197 ? 52.715 81.247 50.732 1.00 63.42 196 GLN F CA 1
ATOM 4863 C C . GLN C 1 197 ? 52.286 81.236 49.272 1.00 58.89 196 GLN F C 1
ATOM 4864 O O . GLN C 1 197 ? 52.257 80.178 48.631 1.00 58.30 196 GLN F O 1
ATOM 4870 N N . ILE C 1 198 ? 51.955 82.407 48.726 1.00 55.43 197 ILE F N 1
ATOM 4871 C CA . ILE C 1 198 ? 51.595 82.492 47.316 1.00 53.72 197 ILE F CA 1
ATOM 4872 C C . ILE C 1 198 ? 52.839 82.388 46.440 1.00 53.35 197 ILE F C 1
ATOM 4873 O O . ILE C 1 198 ? 52.798 81.808 45.349 1.00 52.11 197 ILE F O 1
ATOM 4878 N N . ALA C 1 199 ? 53.969 82.928 46.908 1.00 57.16 198 ALA F N 1
ATOM 4879 C CA . ALA C 1 199 ? 55.174 82.923 46.083 1.00 57.10 198 ALA F CA 1
ATOM 4880 C C . ALA C 1 199 ? 55.752 81.522 45.936 1.00 62.47 198 ALA F C 1
ATOM 4881 O O . ALA C 1 199 ? 56.391 81.222 44.920 1.00 66.15 198 ALA F O 1
ATOM 4883 N N . GLY C 1 200 ? 55.549 80.658 46.931 1.00 63.90 199 GLY F N 1
ATOM 4884 C CA . GLY C 1 200 ? 56.035 79.294 46.823 1.00 64.56 199 GLY F CA 1
ATOM 4885 C C . GLY C 1 200 ? 55.280 78.472 45.798 1.00 64.09 199 GLY F C 1
ATOM 4886 O O . GLY C 1 200 ? 55.815 77.496 45.264 1.00 65.72 199 GLY F O 1
ATOM 4887 N N . ASN C 1 201 ? 54.036 78.848 45.507 1.00 62.61 200 ASN F N 1
ATOM 4888 C CA . ASN C 1 201 ? 53.230 78.125 44.536 1.00 64.16 200 ASN F CA 1
ATOM 4889 C C . ASN C 1 201 ? 53.762 78.359 43.123 1.00 64.63 200 ASN F C 1
ATOM 4890 O O . ASN C 1 201 ? 54.720 79.106 42.899 1.00 67.80 200 ASN F O 1
ATOM 4895 N N . SER C 1 202 ? 53.125 77.707 42.154 1.00 62.64 201 SER F N 1
ATOM 4896 C CA . SER C 1 202 ? 53.509 77.880 40.760 1.00 59.82 201 SER F CA 1
ATOM 4897 C C . SER C 1 202 ? 53.253 79.314 40.322 1.00 56.31 201 SER F C 1
ATOM 4898 O O . SER C 1 202 ? 52.128 79.811 40.426 1.00 52.91 201 SER F O 1
ATOM 4901 N N . THR C 1 203 ? 54.301 79.983 39.841 1.00 57.68 202 THR F N 1
ATOM 4902 C CA . THR C 1 203 ? 54.127 81.318 39.280 1.00 56.46 202 THR F CA 1
ATOM 4903 C C . THR C 1 203 ? 53.225 81.272 38.053 1.00 53.35 202 THR F C 1
ATOM 4904 O O . THR C 1 203 ? 52.223 81.993 37.975 1.00 51.63 202 THR F O 1
ATOM 4908 N N . MET C 1 204 ? 53.567 80.412 37.089 1.00 52.36 203 MET F N 1
ATOM 4909 C CA . MET C 1 204 ? 52.773 80.282 35.870 1.00 50.85 203 MET F CA 1
ATOM 4910 C C . MET C 1 204 ? 51.318 79.961 36.191 1.00 50.34 203 MET F C 1
ATOM 4911 O O . MET C 1 204 ? 50.398 80.634 35.706 1.00 54.58 203 MET F O 1
ATOM 4916 N N . GLY C 1 205 ? 51.093 78.940 37.021 1.00 48.83 204 GLY F N 1
ATOM 4917 C CA . GLY C 1 205 ? 49.733 78.567 37.372 1.00 49.28 204 GLY F CA 1
ATOM 4918 C C . GLY C 1 205 ? 48.977 79.680 38.070 1.00 50.39 204 GLY F C 1
ATOM 4919 O O . GLY C 1 205 ? 47.817 79.949 37.750 1.00 53.09 204 GLY F O 1
ATOM 4920 N N . VAL C 1 206 ? 49.631 80.362 39.012 1.00 51.39 205 VAL F N 1
ATOM 4921 C CA . VAL C 1 206 ? 48.938 81.378 39.798 1.00 49.47 205 VAL F CA 1
ATOM 4922 C C . VAL C 1 206 ? 48.566 82.577 38.930 1.00 46.54 205 VAL F C 1
ATOM 4923 O O . VAL C 1 206 ? 47.437 83.078 39.000 1.00 42.03 205 VAL F O 1
ATOM 4927 N N . GLN C 1 207 ? 49.486 83.058 38.089 1.00 47.97 206 GLN F N 1
ATOM 4928 C CA . GLN C 1 207 ? 49.122 84.224 37.290 1.00 47.76 206 GLN F CA 1
ATOM 4929 C C . GLN C 1 207 ? 48.222 83.875 36.108 1.00 43.61 206 GLN F C 1
ATOM 4930 O O . GLN C 1 207 ? 47.444 84.732 35.672 1.00 45.13 206 GLN F O 1
ATOM 4936 N N . MET C 1 208 ? 48.262 82.637 35.606 1.00 40.23 207 MET F N 1
ATOM 4937 C CA . MET C 1 208 ? 47.239 82.230 34.648 1.00 45.06 207 MET F CA 1
ATOM 4938 C C . MET C 1 208 ? 45.873 82.152 35.318 1.00 44.35 207 MET F C 1
ATOM 4939 O O . MET C 1 208 ? 44.855 82.511 34.712 1.00 46.34 207 MET F O 1
ATOM 4944 N N . SER C 1 209 ? 45.834 81.700 36.576 1.00 42.18 208 SER F N 1
ATOM 4945 C CA . SER C 1 209 ? 44.607 81.775 37.361 1.00 40.65 208 SER F CA 1
ATOM 4946 C C . SER C 1 209 ? 44.130 83.213 37.495 1.00 36.92 208 SER F C 1
ATOM 4947 O O . SER C 1 209 ? 42.929 83.488 37.402 1.00 38.39 208 SER F O 1
ATOM 4950 N N . LYS C 1 210 ? 45.057 84.140 37.739 1.00 35.99 209 LYS F N 1
ATOM 4951 C CA . LYS C 1 210 ? 44.683 85.545 37.868 1.00 32.27 209 LYS F CA 1
ATOM 4952 C C . LYS C 1 210 ? 44.088 86.078 36.572 1.00 35.21 209 LYS F C 1
ATOM 4953 O O . LYS C 1 210 ? 43.078 86.791 36.591 1.00 34.32 209 LYS F O 1
ATOM 4959 N N . VAL C 1 211 ? 44.715 85.760 35.438 1.00 31.41 210 VAL F N 1
ATOM 4960 C CA . VAL C 1 211 ? 44.171 86.172 34.144 1.00 40.14 210 VAL F CA 1
ATOM 4961 C C . VAL C 1 211 ? 42.769 85.606 33.958 1.00 37.60 210 VAL F C 1
ATOM 4962 O O . VAL C 1 211 ? 41.829 86.325 33.591 1.00 35.19 210 VAL F O 1
ATOM 4966 N N . ALA C 1 212 ? 42.607 84.305 34.220 1.00 37.87 211 ALA F N 1
ATOM 4967 C CA . ALA C 1 212 ? 41.307 83.666 34.053 1.00 33.69 211 ALA F CA 1
ATOM 4968 C C . ALA C 1 212 ? 40.248 84.314 34.936 1.00 34.66 211 ALA F C 1
ATOM 4969 O O . ALA C 1 212 ? 39.120 84.544 34.491 1.00 38.86 211 ALA F O 1
ATOM 4971 N N . ILE C 1 213 ? 40.595 84.633 36.183 1.00 34.25 212 ILE F N 1
ATOM 4972 C CA . ILE C 1 213 ? 39.620 85.215 37.103 1.00 31.00 212 ILE F CA 1
ATOM 4973 C C . ILE C 1 213 ? 39.254 86.630 36.669 1.00 30.48 212 ILE F C 1
ATOM 4974 O O . ILE C 1 213 ? 38.071 86.979 36.557 1.00 32.12 212 ILE F O 1
ATOM 4979 N N . ASN C 1 214 ? 40.267 87.467 36.422 1.00 32.89 213 ASN F N 1
ATOM 4980 C CA . ASN C 1 214 ? 40.025 88.851 36.033 1.00 32.94 213 ASN F CA 1
ATOM 4981 C C . ASN C 1 214 ? 39.282 88.958 34.709 1.00 34.82 213 ASN F C 1
ATOM 4982 O O . ASN C 1 214 ? 38.616 89.971 34.469 1.00 31.62 213 ASN F O 1
ATOM 4987 N N . LYS C 1 215 ? 39.378 87.947 33.845 1.00 31.59 214 LYS F N 1
ATOM 4988 C CA . LYS C 1 215 ? 38.620 87.990 32.601 1.00 29.91 214 LYS F CA 1
ATOM 4989 C C . LYS C 1 215 ? 37.224 87.390 32.746 1.00 29.48 214 LYS F C 1
ATOM 4990 O O . LYS C 1 215 ? 36.249 87.982 32.272 1.00 26.43 214 LYS F O 1
ATOM 4996 N N . GLY C 1 216 ? 37.098 86.235 33.404 1.00 31.89 215 GLY F N 1
ATOM 4997 C CA . GLY C 1 216 ? 35.817 85.578 33.559 1.00 31.38 215 GLY F CA 1
ATOM 4998 C C . GLY C 1 216 ? 34.878 86.211 34.556 1.00 33.72 215 GLY F C 1
ATOM 4999 O O . GLY C 1 216 ? 33.696 85.853 34.576 1.00 38.31 215 GLY F O 1
ATOM 5000 N N . ARG C 1 217 ? 35.364 87.134 35.391 1.00 39.22 216 ARG F N 1
ATOM 5001 C CA . ARG C 1 217 ? 34.457 87.878 36.257 1.00 38.97 216 ARG F CA 1
ATOM 5002 C C . ARG C 1 217 ? 33.484 88.742 35.465 1.00 37.43 216 ARG F C 1
ATOM 5003 O O . ARG C 1 217 ? 32.444 89.138 36.003 1.00 35.60 216 ARG F O 1
ATOM 5011 N N . ASN C 1 218 ? 33.792 89.039 34.202 1.00 33.77 217 ASN F N 1
ATOM 5012 C CA . ASN C 1 218 ? 32.996 89.944 33.384 1.00 33.89 217 ASN F CA 1
ATOM 5013 C C . ASN C 1 218 ? 32.147 89.224 32.344 1.00 36.80 217 ASN F C 1
ATOM 5014 O O . ASN C 1 218 ? 31.522 89.885 31.510 1.00 37.61 217 ASN F O 1
ATOM 5019 N N . ALA C 1 219 ? 32.107 87.894 32.367 1.00 34.87 218 ALA F N 1
ATOM 5020 C CA . ALA C 1 219 ? 31.428 87.131 31.332 1.00 37.75 218 ALA F CA 1
ATOM 5021 C C . ALA C 1 219 ? 30.549 86.057 31.958 1.00 39.38 218 ALA F C 1
ATOM 5022 O O . ALA C 1 219 ? 30.587 85.810 33.167 1.00 36.51 218 ALA F O 1
ATOM 5024 N N . ASP C 1 220 ? 29.750 85.416 31.108 1.00 38.28 219 ASP F N 1
ATOM 5025 C CA . ASP C 1 220 ? 28.915 84.304 31.533 1.00 39.86 219 ASP F CA 1
ATOM 5026 C C . ASP C 1 220 ? 29.787 83.100 31.884 1.00 39.32 219 ASP F C 1
ATOM 5027 O O . ASP C 1 220 ? 31.011 83.109 31.718 1.00 42.97 219 ASP F O 1
ATOM 5032 N N . LEU C 1 221 ? 29.141 82.038 32.371 1.00 39.21 220 LEU F N 1
ATOM 5033 C CA . LEU C 1 221 ? 29.890 80.879 32.847 1.00 38.88 220 LEU F CA 1
ATOM 5034 C C . LEU C 1 221 ? 30.596 80.158 31.705 1.00 35.74 220 LEU F C 1
ATOM 5035 O O . LEU C 1 221 ? 31.737 79.714 31.861 1.00 34.86 220 LEU F O 1
ATOM 5040 N N . ASP C 1 222 ? 29.939 80.032 30.550 1.00 35.62 221 ASP F N 1
ATOM 5041 C CA . ASP C 1 222 ? 30.539 79.312 29.428 1.00 39.66 221 ASP F CA 1
ATOM 5042 C C . ASP C 1 222 ? 31.789 80.026 28.918 1.00 38.81 221 ASP F C 1
ATOM 5043 O O . ASP C 1 222 ? 32.829 79.398 28.677 1.00 38.84 221 ASP F O 1
ATOM 5048 N N . THR C 1 223 ? 31.705 81.348 28.752 1.00 38.49 222 THR F N 1
ATOM 5049 C CA . THR C 1 223 ? 32.861 82.117 28.303 1.00 39.60 222 THR F CA 1
ATOM 5050 C C . THR C 1 223 ? 33.993 82.064 29.325 1.00 36.76 222 THR F C 1
ATOM 5051 O O . THR C 1 223 ? 35.171 81.931 28.959 1.00 38.69 222 THR F O 1
ATOM 5055 N N . GLY C 1 224 ? 33.657 82.172 30.612 1.00 34.60 223 GLY F N 1
ATOM 5056 C CA . GLY C 1 224 ? 34.676 82.058 31.641 1.00 33.74 223 GLY F CA 1
ATOM 5057 C C . GLY C 1 224 ? 35.344 80.698 31.648 1.00 33.81 223 GLY F C 1
ATOM 5058 O O . GLY C 1 224 ? 36.550 80.589 31.881 1.00 38.38 223 GLY F O 1
ATOM 5059 N N . LEU C 1 225 ? 34.573 79.640 31.386 1.00 31.72 224 LEU F N 1
ATOM 5060 C CA . LEU C 1 225 ? 35.156 78.307 31.287 1.00 34.93 224 LEU F CA 1
ATOM 5061 C C . LEU C 1 225 ? 36.055 78.183 30.066 1.00 38.37 224 LEU F C 1
ATOM 5062 O O . LEU C 1 225 ? 37.057 77.460 30.107 1.00 34.27 224 LEU F O 1
ATOM 5067 N N . GLY C 1 226 ? 35.716 78.871 28.975 1.00 36.85 225 GLY F N 1
ATOM 5068 C CA . GLY C 1 226 ? 36.637 78.936 27.848 1.00 37.96 225 GLY F CA 1
ATOM 5069 C C . GLY C 1 226 ? 37.956 79.588 28.225 1.00 38.03 225 GLY F C 1
ATOM 5070 O O . GLY C 1 226 ? 39.037 79.086 27.894 1.00 39.23 225 GLY F O 1
ATOM 5071 N N . LEU C 1 227 ? 37.881 80.723 28.923 1.00 36.46 226 LEU F N 1
ATOM 5072 C CA . LEU C 1 227 ? 39.094 81.363 29.430 1.00 39.51 226 LEU F CA 1
ATOM 5073 C C . LEU C 1 227 ? 39.894 80.404 30.307 1.00 42.52 226 LEU F C 1
ATOM 5074 O O . LEU C 1 227 ? 41.123 80.294 30.179 1.00 45.42 226 LEU F O 1
ATOM 5079 N N . GLU C 1 228 ? 39.203 79.695 31.202 1.00 40.31 227 GLU F N 1
ATOM 5080 C CA . GLU C 1 228 ? 39.882 78.798 32.131 1.00 41.42 227 GLU F CA 1
ATOM 5081 C C . GLU C 1 228 ? 40.568 77.652 31.400 1.00 44.05 227 GLU F C 1
ATOM 5082 O O . GLU C 1 228 ? 41.706 77.298 31.722 1.00 44.31 227 GLU F O 1
ATOM 5088 N N . ILE C 1 229 ? 39.893 77.058 30.413 1.00 44.01 228 ILE F N 1
ATOM 5089 C CA . ILE C 1 229 ? 40.496 75.937 29.699 1.00 45.33 228 ILE F CA 1
ATOM 5090 C C . ILE C 1 229 ? 41.677 76.410 28.861 1.00 46.94 228 ILE F C 1
ATOM 5091 O O . ILE C 1 229 ? 42.679 75.691 28.728 1.00 45.07 228 ILE F O 1
ATOM 5096 N N . LEU C 1 230 ? 41.610 77.629 28.314 1.00 45.62 229 LEU F N 1
ATOM 5097 C CA . LEU C 1 230 ? 42.762 78.152 27.585 1.00 44.07 229 LEU F CA 1
ATOM 5098 C C . LEU C 1 230 ? 43.955 78.362 28.514 1.00 42.48 229 LEU F C 1
ATOM 5099 O O . LEU C 1 230 ? 45.083 77.975 28.181 1.00 41.42 229 LEU F O 1
ATOM 5104 N N . ALA C 1 231 ? 43.724 78.951 29.692 1.00 44.30 230 ALA F N 1
ATOM 5105 C CA . ALA C 1 231 ? 44.820 79.148 30.640 1.00 45.21 230 ALA F CA 1
ATOM 5106 C C . ALA C 1 231 ? 45.373 77.815 31.136 1.00 49.10 230 ALA F C 1
ATOM 5107 O O . ALA C 1 231 ? 46.581 77.677 31.369 1.00 55.13 230 ALA F O 1
ATOM 5109 N N . TRP C 1 232 ? 44.501 76.819 31.292 1.00 49.09 231 TRP F N 1
ATOM 5110 C CA . TRP C 1 232 ? 44.917 75.499 31.756 1.00 49.83 231 TRP F CA 1
ATOM 5111 C C . TRP C 1 232 ? 45.809 74.814 30.725 1.00 50.13 231 TRP F C 1
ATOM 5112 O O . TRP C 1 232 ? 46.877 74.277 31.062 1.00 54.82 231 TRP F O 1
ATOM 5123 N N . ARG C 1 233 ? 45.402 74.848 29.453 1.00 46.91 232 ARG F N 1
ATOM 5124 C CA . ARG C 1 233 ? 46.266 74.325 28.399 1.00 47.75 232 ARG F CA 1
ATOM 5125 C C . ARG C 1 233 ? 47.582 75.090 28.335 1.00 46.88 232 ARG F C 1
ATOM 5126 O O . ARG C 1 233 ? 48.640 74.496 28.093 1.00 49.28 232 ARG F O 1
ATOM 5134 N N . ASN C 1 234 ? 47.538 76.409 28.542 1.00 48.35 233 ASN F N 1
ATOM 5135 C CA . ASN C 1 234 ? 48.767 77.198 28.549 1.00 49.50 233 ASN F CA 1
ATOM 5136 C C . ASN C 1 234 ? 49.720 76.717 29.636 1.00 52.18 233 ASN F C 1
ATOM 5137 O O . ASN C 1 234 ? 50.919 76.534 29.394 1.00 51.51 233 ASN F O 1
ATOM 5142 N N . CYS C 1 235 ? 49.196 76.503 30.844 1.00 51.98 234 CYS F N 1
ATOM 5143 C CA . CYS C 1 235 ? 50.032 76.039 31.946 1.00 56.51 234 CYS F CA 1
ATOM 5144 C C . CYS C 1 235 ? 50.561 74.633 31.706 1.00 61.40 234 CYS F C 1
ATOM 5145 O O . CYS C 1 235 ? 51.629 74.279 32.220 1.00 64.70 234 CYS F O 1
ATOM 5148 N N . PHE C 1 236 ? 49.832 73.813 30.946 1.00 57.30 235 PHE F N 1
ATOM 5149 C CA . PHE C 1 236 ? 50.341 72.471 30.680 1.00 58.91 235 PHE F CA 1
ATOM 5150 C C . PHE C 1 236 ? 51.532 72.456 29.727 1.00 61.69 235 PHE F C 1
ATOM 5151 O O . PHE C 1 236 ? 52.188 71.416 29.607 1.00 65.09 235 PHE F O 1
ATOM 5159 N N . THR C 1 237 ? 51.829 73.566 29.054 1.00 60.88 236 THR F N 1
ATOM 5160 C CA . THR C 1 237 ? 52.988 73.647 28.172 1.00 54.68 236 THR F CA 1
ATOM 5161 C C . THR C 1 237 ? 54.236 74.158 28.879 1.00 56.16 236 THR F C 1
ATOM 5162 O O . THR C 1 237 ? 55.303 74.215 28.258 1.00 65.43 236 THR F O 1
ATOM 5166 N N . HIS C 1 238 ? 54.130 74.530 30.160 1.00 55.36 237 HIS F N 1
ATOM 5167 C CA . HIS C 1 238 ? 55.173 75.081 31.008 1.00 62.89 237 HIS F CA 1
ATOM 5168 C C . HIS C 1 238 ? 55.838 73.980 31.828 1.00 61.36 237 HIS F C 1
ATOM 5169 O O . HIS C 1 238 ? 55.186 73.006 32.215 1.00 61.25 237 HIS F O 1
ATOM 5176 N N . PRO C 1 239 ? 57.141 74.103 32.102 1.00 64.10 238 PRO F N 1
ATOM 5177 C CA . PRO C 1 239 ? 57.822 73.071 32.904 1.00 68.36 238 PRO F CA 1
ATOM 5178 C C . PRO C 1 239 ? 57.295 72.939 34.324 1.00 69.45 238 PRO F C 1
ATOM 5179 O O . PRO C 1 239 ? 57.513 71.892 34.947 1.00 74.11 238 PRO F O 1
ATOM 5183 N N . ASP C 1 240 ? 56.616 73.958 34.858 1.00 68.59 239 ASP F N 1
ATOM 5184 C CA . ASP C 1 240 ? 56.141 73.891 36.237 1.00 70.63 239 ASP F CA 1
ATOM 5185 C C . ASP C 1 240 ? 55.118 72.779 36.433 1.00 69.03 239 ASP F C 1
ATOM 5186 O O . ASP C 1 240 ? 55.005 72.229 37.535 1.00 68.77 239 ASP F O 1
ATOM 5191 N N . ARG C 1 241 ? 54.369 72.435 35.385 1.00 66.55 240 ARG F N 1
ATOM 5192 C CA . ARG C 1 241 ? 53.296 71.455 35.520 1.00 64.52 240 ARG F CA 1
ATOM 5193 C C . ARG C 1 241 ? 53.845 70.071 35.847 1.00 67.33 240 ARG F C 1
ATOM 5194 O O . ARG C 1 241 ? 53.462 69.457 36.850 1.00 68.26 240 ARG F O 1
ATOM 5202 N N . GLN C 1 242 ? 54.745 69.559 35.005 1.00 71.65 241 GLN F N 1
ATOM 5203 C CA . GLN C 1 242 ? 55.188 68.176 35.151 1.00 79.16 241 GLN F CA 1
ATOM 5204 C C . GLN C 1 242 ? 56.175 68.008 36.301 1.00 80.19 241 GLN F C 1
ATOM 5205 O O . GLN C 1 242 ? 56.143 66.990 37.001 1.00 84.31 241 GLN F O 1
ATOM 5211 N N . GLU C 1 243 ? 57.053 68.983 36.512 1.00 76.34 242 GLU F N 1
ATOM 5212 C CA . GLU C 1 243 ? 58.044 68.882 37.578 1.00 77.45 242 GLU F CA 1
ATOM 5213 C C . GLU C 1 243 ? 57.396 69.081 38.945 1.00 75.00 242 GLU F C 1
ATOM 5214 O O . GLU C 1 243 ? 56.358 69.731 39.072 1.00 72.38 242 GLU F O 1
ATOM 5220 N N . HIS D 1 1 ? -2.869 113.670 17.004 1.00 105.60 0 HIS A N 1
ATOM 5221 C CA . HIS D 1 1 ? -1.636 112.947 17.293 1.00 102.20 0 HIS A CA 1
ATOM 5222 C C . HIS D 1 1 ? -1.760 111.477 16.907 1.00 105.62 0 HIS A C 1
ATOM 5223 O O . HIS D 1 1 ? -0.791 110.852 16.477 1.00 103.45 0 HIS A O 1
ATOM 5230 N N . MET D 1 2 ? -2.963 110.934 17.061 1.00 118.29 1 MET A N 1
ATOM 5231 C CA . MET D 1 2 ? -3.209 109.504 16.967 1.00 117.61 1 MET A CA 1
ATOM 5232 C C . MET D 1 2 ? -4.045 109.167 15.738 1.00 118.23 1 MET A C 1
ATOM 5233 O O . MET D 1 2 ? -4.882 109.960 15.298 1.00 121.83 1 MET A O 1
ATOM 5238 N N . SER D 1 3 ? -3.803 107.978 15.184 1.00 106.15 2 SER A N 1
ATOM 5239 C CA . SER D 1 3 ? -4.710 107.400 14.200 1.00 100.20 2 SER A CA 1
ATOM 5240 C C . SER D 1 3 ? -4.727 105.889 14.368 1.00 97.69 2 SER A C 1
ATOM 5241 O O . SER D 1 3 ? -3.668 105.257 14.363 1.00 93.02 2 SER A O 1
ATOM 5244 N N . LEU D 1 4 ? -5.927 105.322 14.499 1.00 102.10 3 LEU A N 1
ATOM 5245 C CA . LEU D 1 4 ? -6.123 103.892 14.715 1.00 100.99 3 LEU A CA 1
ATOM 5246 C C . LEU D 1 4 ? -7.134 103.368 13.709 1.00 100.84 3 LEU A C 1
ATOM 5247 O O . LEU D 1 4 ? -8.273 103.846 13.676 1.00 103.73 3 LEU A O 1
ATOM 5252 N N . VAL D 1 5 ? -6.733 102.393 12.891 1.00 90.14 4 VAL A N 1
ATOM 5253 C CA . VAL D 1 5 ? -7.698 101.614 12.112 1.00 87.06 4 VAL A CA 1
ATOM 5254 C C . VAL D 1 5 ? -7.335 100.138 12.242 1.00 83.40 4 VAL A C 1
ATOM 5255 O O . VAL D 1 5 ? -6.195 99.748 11.979 1.00 80.29 4 VAL A O 1
ATOM 5259 N N . THR D 1 6 ? -8.292 99.320 12.674 1.00 84.75 5 THR A N 1
ATOM 5260 C CA . THR D 1 6 ? -8.039 97.909 12.972 1.00 86.22 5 THR A CA 1
ATOM 5261 C C . THR D 1 6 ? -9.029 97.038 12.207 1.00 91.01 5 THR A C 1
ATOM 5262 O O . THR D 1 6 ? -10.182 96.889 12.623 1.00 95.04 5 THR A O 1
ATOM 5266 N N . THR D 1 7 ? -8.571 96.437 11.108 1.00 91.39 6 THR A N 1
ATOM 5267 C CA . THR D 1 7 ? -9.406 95.521 10.336 1.00 96.73 6 THR A CA 1
ATOM 5268 C C . THR D 1 7 ? -8.527 94.437 9.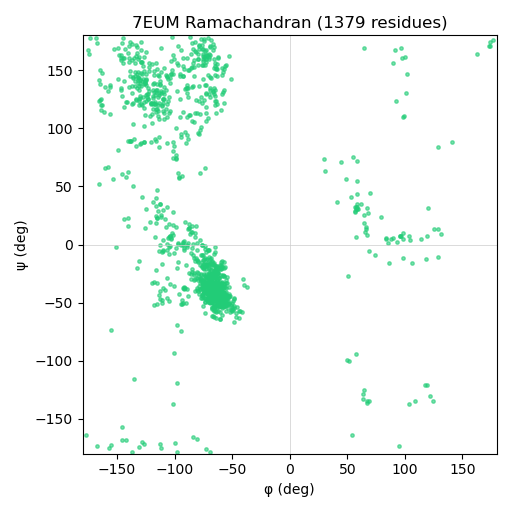734 1.00 95.18 6 THR A C 1
ATOM 5269 O O . THR D 1 7 ? -7.460 94.735 9.191 1.00 94.04 6 THR A O 1
ATOM 5273 N N . SER D 1 8 ? -8.977 93.190 9.829 1.00 91.65 7 SER A N 1
ATOM 5274 C CA . SER D 1 8 ? -8.278 92.073 9.200 1.00 87.74 7 SER A CA 1
ATOM 5275 C C . SER D 1 8 ? -9.261 91.147 8.492 1.00 92.26 7 SER A C 1
ATOM 5276 O O . SER D 1 8 ? -10.172 91.602 7.799 1.00 96.77 7 SER A O 1
ATOM 5279 N N . ILE D 1 13 ? -5.173 93.269 12.274 1.00 92.34 12 ILE A N 1
ATOM 5280 C CA . ILE D 1 13 ? -4.157 94.234 11.880 1.00 90.20 12 ILE A CA 1
ATOM 5281 C C . ILE D 1 13 ? -4.635 95.653 12.143 1.00 92.07 12 ILE A C 1
ATOM 5282 O O . ILE D 1 13 ? -5.685 96.083 11.642 1.00 95.47 12 ILE A O 1
ATOM 5287 N N . CYS D 1 14 ? -3.841 96.376 12.932 1.00 90.77 13 CYS A N 1
ATOM 5288 C CA . CYS D 1 14 ? -4.158 97.729 13.375 1.00 91.64 13 CYS A CA 1
ATOM 5289 C C . CYS D 1 14 ? -3.071 98.672 12.879 1.00 88.37 13 CYS A C 1
ATOM 5290 O O . CYS D 1 14 ? -1.962 98.693 13.425 1.00 86.54 13 CYS A O 1
ATOM 5293 N N . THR D 1 15 ? -3.390 99.443 11.847 1.00 87.36 14 THR A N 1
ATOM 5294 C CA . THR D 1 15 ? -2.521 100.516 11.391 1.00 83.53 14 THR A CA 1
ATOM 5295 C C . THR D 1 15 ? -2.635 101.694 12.351 1.00 84.57 14 THR A C 1
ATOM 5296 O O . THR D 1 15 ? -3.736 102.218 12.585 1.00 89.64 14 THR A O 1
ATOM 5300 N N . VAL D 1 16 ? -1.494 102.081 12.922 1.00 77.40 15 VAL A N 1
ATOM 5301 C CA . VAL D 1 16 ? -1.364 103.243 13.791 1.00 73.58 15 VAL A CA 1
ATOM 5302 C C . VAL D 1 16 ? -0.584 104.308 13.035 1.00 69.39 15 VAL A C 1
ATOM 5303 O O . VAL D 1 16 ? 0.434 104.011 12.398 1.00 69.91 15 VAL A O 1
ATOM 5307 N N . LYS D 1 17 ? -1.062 105.546 13.104 1.00 68.32 16 LYS A N 1
ATOM 5308 C CA . LYS D 1 17 ? -0.447 106.652 12.384 1.00 67.64 16 LYS A CA 1
ATOM 5309 C C . LYS D 1 17 ? -0.219 107.832 13.316 1.00 68.84 16 LYS A C 1
ATOM 5310 O O . LYS D 1 17 ? -1.052 108.125 14.181 1.00 69.90 16 LYS A O 1
ATOM 5316 N N . ILE D 1 18 ? 0.916 108.500 13.128 1.00 69.03 17 ILE A N 1
ATOM 5317 C CA . ILE D 1 18 ? 1.222 109.749 13.817 1.00 67.54 17 ILE A CA 1
ATOM 5318 C C . ILE D 1 18 ? 0.494 110.870 13.082 1.00 71.30 17 ILE A C 1
ATOM 5319 O O . ILE D 1 18 ? 0.813 111.178 11.932 1.00 69.78 17 ILE A O 1
ATOM 5324 N N . ASN D 1 19 ? -0.492 111.477 13.740 1.00 74.37 18 ASN A N 1
ATOM 5325 C CA . ASN D 1 19 ? -1.370 112.452 13.094 1.00 76.27 18 ASN A CA 1
ATOM 5326 C C . ASN D 1 19 ? -0.893 113.864 13.425 1.00 79.18 18 ASN A C 1
ATOM 5327 O O . ASN D 1 19 ? -1.504 114.596 14.206 1.00 85.58 18 ASN A O 1
ATOM 5332 N N . ARG D 1 20 ? 0.222 114.251 12.803 1.00 76.82 19 ARG A N 1
ATOM 5333 C CA . ARG D 1 20 ? 0.704 115.634 12.825 1.00 77.31 19 ARG A CA 1
ATOM 5334 C C . ARG D 1 20 ? 1.246 115.988 11.447 1.00 74.99 19 ARG A C 1
ATOM 5335 O O . ARG D 1 20 ? 2.430 116.297 11.289 1.00 73.65 19 ARG A O 1
ATOM 5343 N N . PRO D 1 21 ? 0.396 115.959 10.416 1.00 77.33 20 PRO A N 1
ATOM 5344 C CA . PRO D 1 21 ? 0.923 116.114 9.054 1.00 79.97 20 PRO A CA 1
ATOM 5345 C C . PRO D 1 21 ? 1.483 117.496 8.778 1.00 82.89 20 PRO A C 1
ATOM 5346 O O . PRO D 1 21 ? 2.490 117.606 8.072 1.00 80.68 20 PRO A O 1
ATOM 5350 N N . ASP D 1 22 ? 0.901 118.556 9.335 1.00 86.77 21 ASP A N 1
ATOM 5351 C CA . ASP D 1 22 ? 1.398 119.883 8.991 1.00 92.15 21 ASP A CA 1
ATOM 5352 C C . ASP D 1 22 ? 2.775 120.172 9.576 1.00 91.84 21 ASP A C 1
ATOM 5353 O O . ASP D 1 22 ? 3.348 121.221 9.264 1.00 94.37 21 ASP A O 1
ATOM 5358 N N . LYS D 1 23 ? 3.329 119.267 10.384 1.00 88.10 22 LYS A N 1
ATOM 5359 C CA . LYS D 1 23 ? 4.673 119.419 10.930 1.00 84.91 22 LYS A CA 1
ATOM 5360 C C . LYS D 1 23 ? 5.553 118.216 10.607 1.00 79.37 22 LYS A C 1
ATOM 5361 O O . LYS D 1 23 ? 6.459 117.876 11.373 1.00 74.75 22 LYS A O 1
ATOM 5367 N N . LEU D 1 24 ? 5.295 117.568 9.467 1.00 77.89 23 LEU A N 1
ATOM 5368 C CA . LEU D 1 24 ? 6.056 116.400 9.016 1.00 72.10 23 LEU A CA 1
ATOM 5369 C C . LEU D 1 24 ? 6.047 115.282 10.056 1.00 68.46 23 LEU A C 1
ATOM 5370 O O . LEU D 1 24 ? 6.981 114.478 10.125 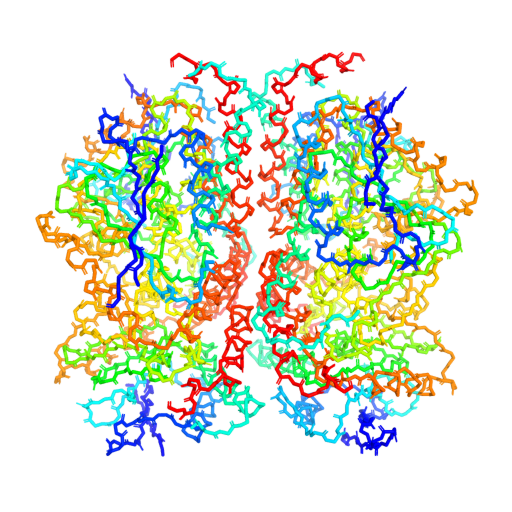1.00 65.84 23 LEU A O 1
ATOM 5375 N N . ASN D 1 25 ? 4.984 115.234 10.864 1.00 70.20 24 ASN A N 1
ATOM 5376 C CA . ASN D 1 25 ? 4.801 114.213 11.899 1.00 71.74 24 ASN A CA 1
ATOM 5377 C C . ASN D 1 25 ? 5.949 114.218 12.907 1.00 70.44 24 ASN A C 1
ATOM 5378 O O . ASN D 1 25 ? 6.441 113.166 13.316 1.00 71.86 24 ASN A O 1
ATOM 5383 N N . ALA D 1 26 ? 6.367 115.411 13.324 1.00 71.38 25 ALA A N 1
ATOM 5384 C CA . ALA D 1 26 ? 7.504 115.533 14.226 1.00 72.27 25 ALA A CA 1
ATOM 5385 C C . ALA D 1 26 ? 7.203 114.894 15.577 1.00 74.27 25 ALA A C 1
ATOM 5386 O O . ALA D 1 26 ? 6.052 114.825 16.018 1.00 75.02 25 ALA A O 1
ATOM 5388 N N . MET D 1 27 ? 8.259 114.420 16.234 1.00 75.66 26 MET A N 1
ATOM 5389 C CA . MET D 1 27 ? 8.150 113.779 17.538 1.00 79.27 26 MET A CA 1
ATOM 5390 C C . MET D 1 27 ? 8.316 114.814 18.642 1.00 80.79 26 MET A C 1
ATOM 5391 O O . MET D 1 27 ? 9.231 115.643 18.592 1.00 83.86 26 MET A O 1
ATOM 5396 N N . ASN D 1 28 ? 7.434 114.763 19.637 1.00 78.51 27 ASN A N 1
ATOM 5397 C CA . ASN D 1 28 ? 7.556 115.599 20.825 1.00 78.45 27 ASN A CA 1
ATOM 5398 C C . ASN D 1 28 ? 7.047 114.801 22.022 1.00 76.67 27 ASN A C 1
ATOM 5399 O O . ASN D 1 28 ? 6.837 113.586 21.941 1.00 73.45 27 ASN A O 1
ATOM 5404 N N . THR D 1 29 ? 6.849 115.493 23.146 1.00 78.02 28 THR A N 1
ATOM 5405 C CA . THR D 1 29 ? 6.420 114.819 24.368 1.00 78.60 28 THR A CA 1
ATOM 5406 C C . THR D 1 29 ? 4.986 114.315 24.255 1.00 78.97 28 THR A C 1
ATOM 5407 O O . THR D 1 29 ? 4.687 113.182 24.653 1.00 77.32 28 THR A O 1
ATOM 5411 N N . ASP D 1 30 ? 4.086 115.141 23.715 1.00 79.15 29 ASP A N 1
ATOM 5412 C CA . ASP D 1 30 ? 2.686 114.742 23.607 1.00 79.70 29 ASP A CA 1
ATOM 5413 C C . ASP D 1 30 ? 2.518 113.555 22.666 1.00 75.01 29 ASP A C 1
ATOM 5414 O O . ASP D 1 30 ? 1.774 112.615 22.969 1.00 75.08 29 ASP A O 1
ATOM 5419 N N . VAL D 1 31 ? 3.204 113.577 21.520 1.00 71.56 30 VAL A N 1
ATOM 5420 C CA . VAL D 1 31 ? 3.113 112.463 20.580 1.00 70.54 30 VAL A CA 1
ATOM 5421 C C . VAL D 1 31 ? 3.685 111.195 21.198 1.00 68.11 30 VAL A C 1
ATOM 5422 O O . VAL D 1 31 ? 3.151 110.096 21.004 1.00 67.82 30 VAL A O 1
ATOM 5426 N N . ALA D 1 32 ? 4.775 111.329 21.957 1.00 66.58 31 ALA A N 1
ATOM 5427 C CA . ALA D 1 32 ? 5.364 110.167 22.613 1.00 66.18 31 ALA A CA 1
ATOM 5428 C C . ALA D 1 32 ? 4.409 109.570 23.639 1.00 68.40 31 ALA A C 1
ATOM 5429 O O . ALA D 1 32 ? 4.240 108.347 23.701 1.00 71.38 31 ALA A O 1
ATOM 5431 N N . LYS D 1 33 ? 3.773 110.419 24.451 1.00 68.72 32 LYS A N 1
ATOM 5432 C CA . LYS D 1 33 ? 2.816 109.922 25.436 1.00 70.91 32 LYS A CA 1
ATOM 5433 C C . LYS D 1 33 ? 1.614 109.272 24.759 1.00 72.86 32 LYS A C 1
ATOM 5434 O O . LYS D 1 33 ? 1.100 108.248 25.231 1.00 74.96 32 LYS A O 1
ATOM 5440 N N . GLU D 1 34 ? 1.151 109.853 23.649 1.00 73.65 33 GLU A N 1
ATOM 5441 C CA . GLU D 1 34 ? 0.040 109.258 22.915 1.00 75.06 33 GLU A CA 1
ATOM 5442 C C . GLU D 1 34 ? 0.415 107.887 22.370 1.00 72.98 33 GLU A C 1
ATOM 5443 O O . GLU D 1 34 ? -0.381 106.943 22.444 1.00 72.47 33 GLU A O 1
ATOM 5449 N N . LEU D 1 35 ? 1.628 107.753 21.827 1.00 70.42 34 LEU A N 1
ATOM 5450 C CA . LEU D 1 35 ? 2.080 106.450 21.348 1.00 68.94 34 LEU A CA 1
ATOM 5451 C C . LEU D 1 35 ? 2.199 105.452 22.494 1.00 69.89 34 LEU A C 1
ATOM 5452 O O . LEU D 1 35 ? 1.862 104.272 22.335 1.00 68.42 34 LEU A O 1
ATOM 5457 N N . ILE D 1 36 ? 2.673 105.909 23.657 1.00 73.38 35 ILE A N 1
ATOM 5458 C CA . ILE D 1 36 ? 2.760 105.038 24.829 1.00 73.70 35 ILE A CA 1
ATOM 5459 C C . ILE D 1 36 ? 1.383 104.500 25.190 1.00 75.73 35 ILE A C 1
ATOM 5460 O O . ILE D 1 36 ? 1.200 103.294 25.392 1.00 75.11 35 ILE A O 1
ATOM 5465 N N . LYS D 1 37 ? 0.393 105.392 25.279 1.00 79.75 36 LYS A N 1
ATOM 5466 C CA . LYS D 1 37 ? -0.958 104.955 25.623 1.00 84.14 36 LYS A CA 1
ATOM 5467 C C . LYS D 1 37 ? -1.524 104.032 24.553 1.00 83.82 36 LYS A C 1
ATOM 5468 O O . LYS D 1 37 ? -2.226 103.062 24.864 1.00 88.24 36 LYS A O 1
ATOM 5474 N N . THR D 1 38 ? -1.225 104.314 23.285 1.00 78.11 37 THR A N 1
ATOM 5475 C CA . THR D 1 38 ? -1.754 103.487 22.209 1.00 75.48 37 THR A CA 1
ATOM 5476 C C . THR D 1 38 ? -1.173 102.078 22.250 1.00 73.84 37 THR A C 1
ATOM 5477 O O . THR D 1 38 ? -1.890 101.101 22.011 1.00 71.12 37 THR A O 1
ATOM 5481 N N . PHE D 1 39 ? 0.114 101.945 22.568 1.00 75.86 38 PHE A N 1
ATOM 5482 C CA . PHE D 1 39 ? 0.723 100.624 22.687 1.00 78.37 38 PHE A CA 1
ATOM 5483 C C . PHE D 1 39 ? 0.473 99.971 24.048 1.00 83.59 38 PHE A C 1
ATOM 5484 O O . PHE D 1 39 ? 1.091 98.949 24.355 1.00 83.44 38 PHE A O 1
ATOM 5492 N N . GLU D 1 40 ? -0.406 100.567 24.848 1.00 93.23 39 GLU A N 1
ATOM 5493 C CA . GLU D 1 40 ? -0.970 100.010 26.078 1.00 100.56 39 GLU A CA 1
ATOM 5494 C C . GLU D 1 40 ? 0.108 99.439 27.004 1.00 102.54 39 GLU A C 1
ATOM 5495 O O . GLU D 1 40 ? 0.064 98.281 27.435 1.00 105.00 39 GLU A O 1
ATOM 5501 N N . GLU D 1 41 ? 1.060 100.312 27.337 1.00 104.05 40 GLU A N 1
ATOM 5502 C CA . GLU D 1 41 ? 2.163 100.011 28.249 1.00 106.88 40 GLU A CA 1
ATOM 5503 C C . GLU D 1 41 ? 2.884 98.719 27.883 1.00 106.02 40 GLU A C 1
ATOM 5504 O O . GLU D 1 41 ? 2.598 97.661 28.435 1.00 107.86 40 GLU A O 1
ATOM 5510 N N . ASN D 1 43 ? 1.318 95.904 26.123 1.00 86.86 42 ASN A N 1
ATOM 5511 C CA . ASN D 1 43 ? 0.593 94.833 25.460 1.00 89.20 42 ASN A CA 1
ATOM 5512 C C . ASN D 1 43 ? -0.442 95.428 24.507 1.00 91.73 42 ASN A C 1
ATOM 5513 O O . ASN D 1 43 ? -0.356 96.601 24.149 1.00 91.21 42 ASN A O 1
ATOM 5518 N N . HIS D 1 44 ? -1.411 94.632 24.072 1.00 93.50 43 HIS A N 1
ATOM 5519 C CA . HIS D 1 44 ? -2.479 95.133 23.222 1.00 95.89 43 HIS A CA 1
ATOM 5520 C C . HIS D 1 44 ? -3.777 94.453 23.627 1.00 100.51 43 HIS A C 1
ATOM 5521 O O . HIS D 1 44 ? -3.855 93.789 24.665 1.00 102.05 43 HIS A O 1
ATOM 5528 N N . ASN D 1 45 ? -4.805 94.620 22.800 1.00 101.84 44 ASN A N 1
ATOM 5529 C CA . ASN D 1 45 ? -5.996 93.792 22.897 1.00 103.46 44 ASN A CA 1
ATOM 5530 C C . ASN D 1 45 ? -5.809 92.536 22.052 1.00 102.91 44 ASN A C 1
ATOM 5531 O O . ASN D 1 45 ? -5.109 92.545 21.036 1.00 102.26 44 ASN A O 1
ATOM 5536 N N . ASP D 1 46 ? -6.447 91.446 22.478 1.00 102.38 45 ASP A N 1
ATOM 5537 C CA . ASP D 1 46 ? -6.200 90.162 21.828 1.00 100.10 45 ASP A CA 1
ATOM 5538 C C . ASP D 1 46 ? -6.795 90.072 20.427 1.00 99.12 45 ASP A C 1
ATOM 5539 O O . ASP D 1 46 ? -6.569 89.065 19.744 1.00 98.46 45 ASP A O 1
ATOM 5544 N N . ASP D 1 47 ? -7.532 91.089 19.978 1.00 99.30 46 ASP A N 1
ATOM 5545 C CA . ASP D 1 47 ? -8.054 91.073 18.616 1.00 97.14 46 ASP A CA 1
ATOM 5546 C C . ASP D 1 47 ? -6.954 91.351 17.599 1.00 93.48 46 ASP A C 1
ATOM 5547 O O . ASP D 1 47 ? -6.926 90.740 16.524 1.00 94.97 46 ASP A O 1
ATOM 5552 N N . VAL D 1 48 ? -6.040 92.263 17.919 1.00 89.41 47 VAL A N 1
ATOM 5553 C CA . VAL D 1 48 ? -4.991 92.663 16.988 1.00 84.82 47 VAL A CA 1
ATOM 5554 C C . VAL D 1 48 ? -3.884 91.619 16.984 1.00 83.26 47 VAL A C 1
ATOM 5555 O O . VAL D 1 48 ? -3.467 91.125 18.039 1.00 83.09 47 VAL A O 1
ATOM 5559 N N . LYS D 1 49 ? -3.401 91.282 15.790 1.00 80.98 48 LYS A N 1
ATOM 5560 C CA . LYS D 1 49 ? -2.312 90.327 15.617 1.00 79.05 48 LYS A CA 1
ATOM 5561 C C . LYS D 1 49 ? -1.018 90.966 15.143 1.00 76.65 48 LYS A C 1
ATOM 5562 O O . LYS D 1 49 ? 0.061 90.544 15.565 1.00 76.23 48 LYS A O 1
ATOM 5568 N N . VAL D 1 50 ? -1.092 91.969 14.269 1.00 78.54 49 VAL A N 1
ATOM 5569 C CA . VAL D 1 50 ? 0.083 92.665 13.756 1.00 72.18 49 VAL A CA 1
ATOM 5570 C C . VAL D 1 50 ? -0.202 94.162 13.772 1.00 70.86 49 VAL A C 1
ATOM 5571 O O . VAL D 1 50 ? -1.334 94.590 13.524 1.00 72.35 49 VAL A O 1
ATOM 5575 N N . ILE D 1 51 ? 0.823 94.957 14.075 1.00 69.71 50 ILE A N 1
ATOM 5576 C CA . ILE D 1 51 ? 0.720 96.410 14.113 1.00 70.47 50 ILE A CA 1
ATOM 5577 C C . ILE D 1 51 ? 1.605 96.992 13.021 1.00 70.51 50 ILE A C 1
ATOM 5578 O O . ILE D 1 51 ? 2.726 96.520 12.800 1.00 67.90 50 ILE A O 1
ATOM 5583 N N . ILE D 1 52 ? 1.097 98.013 12.333 1.00 72.29 51 ILE A N 1
ATOM 5584 C CA . ILE D 1 52 ? 1.859 98.760 11.339 1.00 73.47 51 ILE A CA 1
ATOM 5585 C C . ILE D 1 52 ? 1.908 100.214 11.785 1.00 74.04 51 ILE A C 1
ATOM 5586 O O . ILE D 1 52 ? 0.862 100.854 11.950 1.00 77.66 51 ILE A O 1
ATOM 5591 N N . LEU D 1 53 ? 3.117 100.734 11.975 1.00 69.64 52 LEU A N 1
ATOM 5592 C CA . LEU D 1 53 ? 3.329 102.121 12.368 1.00 70.39 52 LEU A CA 1
ATOM 5593 C C . LEU D 1 53 ? 3.863 102.894 11.169 1.00 70.10 52 LEU A C 1
ATOM 5594 O O . LEU D 1 53 ? 4.914 102.546 10.620 1.00 71.23 52 LEU A O 1
ATOM 5599 N N . THR D 1 54 ? 3.138 103.935 10.766 1.00 67.98 53 THR A N 1
ATOM 5600 C CA . THR D 1 54 ? 3.527 104.767 9.638 1.00 70.37 53 THR A CA 1
ATOM 5601 C C . THR D 1 54 ? 3.127 106.208 9.933 1.00 72.45 53 THR A C 1
ATOM 5602 O O . THR D 1 54 ? 2.527 106.508 10.969 1.00 74.88 53 THR A O 1
ATOM 5606 N N . GLY D 1 55 ? 3.468 107.106 9.013 1.00 71.41 54 GLY A N 1
ATOM 5607 C CA . GLY D 1 55 ? 3.225 108.527 9.180 1.00 71.81 54 GLY A CA 1
ATOM 5608 C C . GLY D 1 55 ? 2.129 109.025 8.258 1.00 77.66 54 GLY A C 1
ATOM 5609 O O . GLY D 1 55 ? 1.910 108.476 7.176 1.00 78.14 54 GLY A O 1
ATOM 5610 N N . GLU D 1 56 ? 1.439 110.074 8.695 1.00 82.47 55 GLU A N 1
ATOM 5611 C CA . GLU D 1 56 ? 0.396 110.694 7.896 1.00 89.87 55 GLU A CA 1
ATOM 5612 C C . GLU D 1 56 ? 1.003 111.614 6.841 1.00 94.76 55 GLU A C 1
ATOM 5613 O O . GLU D 1 56 ? 2.151 112.056 6.946 1.00 89.76 55 GLU A O 1
ATOM 5619 N N . GLY D 1 57 ? 0.208 111.902 5.810 1.00 106.28 56 GLY A N 1
ATOM 5620 C CA . GLY D 1 57 ? 0.597 112.810 4.758 1.00 108.72 56 GLY A CA 1
ATOM 5621 C C . GLY D 1 57 ? 1.385 112.185 3.631 1.00 110.06 56 GLY A C 1
ATOM 5622 O O . GLY D 1 57 ? 1.510 112.802 2.566 1.00 114.81 56 GLY A O 1
ATOM 5623 N N . GLU D 1 58 ? 1.929 110.985 3.837 1.00 104.61 57 GLU A N 1
ATOM 5624 C CA . GLU D 1 58 ? 2.730 110.292 2.829 1.00 100.38 57 GLU A CA 1
ATOM 5625 C C . GLU D 1 58 ? 3.917 111.135 2.385 1.00 95.84 57 GLU A C 1
ATOM 5626 O O . GLU D 1 58 ? 4.344 111.084 1.234 1.00 96.04 57 GLU A O 1
ATOM 5632 N N . LYS D 1 59 ? 4.453 111.927 3.300 1.00 93.70 58 LYS A N 1
ATOM 5633 C CA . LYS D 1 59 ? 5.611 112.750 3.016 1.00 91.55 58 LYS A CA 1
ATOM 5634 C C . LYS D 1 59 ? 6.697 112.618 4.052 1.00 86.44 58 LYS A C 1
ATOM 5635 O O . LYS D 1 59 ? 7.821 113.058 3.793 1.00 87.32 58 LYS A O 1
ATOM 5641 N N . ALA D 1 60 ? 6.396 112.043 5.210 1.00 80.03 59 ALA A N 1
ATOM 5642 C CA . ALA D 1 60 ? 7.353 111.930 6.301 1.00 76.81 59 ALA A CA 1
ATOM 5643 C C . ALA D 1 60 ? 6.837 110.911 7.302 1.00 73.69 59 ALA A C 1
ATOM 5644 O O . ALA D 1 60 ? 5.712 111.046 7.797 1.00 75.12 59 ALA A O 1
ATOM 5646 N N . PHE D 1 61 ? 7.646 109.892 7.595 1.00 71.19 60 PHE A N 1
ATOM 5647 C CA . PHE D 1 61 ? 7.334 109.010 8.714 1.00 71.95 60 PHE A CA 1
ATOM 5648 C C . PHE D 1 61 ? 7.299 109.806 10.013 1.00 73.75 60 PHE A C 1
ATOM 5649 O O . PHE D 1 61 ? 6.252 109.925 10.659 1.00 74.27 60 PHE A O 1
ATOM 5657 N N . SER D 1 62 ? 8.443 110.369 10.401 1.00 73.40 61 SER A N 1
ATOM 5658 C CA . SER D 1 62 ? 8.507 111.380 11.455 1.00 77.17 61 SER A CA 1
ATOM 5659 C C . SER D 1 62 ? 9.855 112.073 11.343 1.00 78.10 61 SER A C 1
ATOM 5660 O O . SER D 1 62 ? 10.894 111.419 11.477 1.00 75.79 61 SER A O 1
ATOM 5663 N N . ALA D 1 63 ? 9.848 113.382 11.119 1.00 81.43 62 ALA A N 1
ATOM 5664 C CA . ALA D 1 63 ? 11.106 114.124 11.012 1.00 84.58 62 ALA A CA 1
ATOM 5665 C C . ALA D 1 63 ? 11.505 114.730 12.354 1.00 88.75 62 ALA A C 1
ATOM 5666 O O . ALA D 1 63 ? 12.138 115.783 12.405 1.00 92.18 62 ALA A O 1
ATOM 5668 N N . MET D 1 70 ? 11.837 121.145 21.099 1.00 122.28 69 MET A N 1
ATOM 5669 C CA . MET D 1 70 ? 11.574 121.784 22.384 1.00 123.48 69 MET A CA 1
ATOM 5670 C C . MET D 1 70 ? 12.789 121.682 23.303 1.00 123.09 69 MET A C 1
ATOM 5671 O O . MET D 1 70 ? 12.644 121.606 24.523 1.00 123.51 69 MET A O 1
ATOM 5676 N N . SER D 1 71 ? 13.985 121.682 22.716 1.00 124.44 70 SER A N 1
ATOM 5677 C CA . SER D 1 71 ? 15.229 121.388 23.429 1.00 120.83 70 SER A CA 1
ATOM 5678 C C . SER D 1 71 ? 16.109 122.638 23.480 1.00 120.11 70 SER A C 1
ATOM 5679 O O . SER D 1 71 ? 16.888 122.905 22.563 1.00 121.87 70 SER A O 1
ATOM 5682 N N . LYS D 1 72 ? 15.974 123.412 24.564 1.00 115.16 71 LYS A N 1
ATOM 5683 C CA . LYS D 1 72 ? 16.853 124.551 24.814 1.00 109.68 71 LYS A CA 1
ATOM 5684 C C . LYS D 1 72 ? 17.222 124.675 26.289 1.00 105.06 71 LYS A C 1
ATOM 5685 O O . LYS D 1 72 ? 17.703 125.735 26.710 1.00 108.86 71 LYS A O 1
ATOM 5691 N N . ILE D 1 73 ? 17.011 123.623 27.085 1.00 95.66 72 ILE A N 1
ATOM 5692 C CA . ILE D 1 73 ? 16.796 123.769 28.518 1.00 91.87 72 ILE A CA 1
ATOM 5693 C C . ILE D 1 73 ? 17.534 122.700 29.318 1.00 84.40 72 ILE A C 1
ATOM 5694 O O . ILE D 1 73 ? 17.809 121.600 28.827 1.00 87.36 72 ILE A O 1
ATOM 5699 N N . SER D 1 74 ? 17.931 123.083 30.536 1.00 78.80 73 SER A N 1
ATOM 5700 C CA . SER D 1 74 ? 17.747 122.265 31.733 1.00 73.67 73 SER A CA 1
ATOM 5701 C C . SER D 1 74 ? 18.082 120.787 31.582 1.00 70.04 73 SER A C 1
ATOM 5702 O O . SER D 1 74 ? 17.171 119.953 31.527 1.00 72.63 73 SER A O 1
ATOM 5705 N N . ALA D 1 75 ? 19.371 120.464 31.466 1.00 58.54 74 ALA A N 1
ATOM 5706 C CA . ALA D 1 75 ? 19.847 119.084 31.407 1.00 59.75 74 ALA A CA 1
ATOM 5707 C C . ALA D 1 75 ? 19.104 118.156 32.367 1.00 57.88 74 ALA A C 1
ATOM 5708 O O . ALA D 1 75 ? 18.877 116.982 32.050 1.00 57.39 74 ALA A O 1
ATOM 5710 N N . ASP D 1 76 ? 18.723 118.676 33.539 1.00 57.51 75 ASP A N 1
ATOM 5711 C CA . ASP D 1 76 ? 17.929 117.900 34.488 1.00 57.85 75 ASP A CA 1
ATOM 5712 C C . ASP D 1 76 ? 16.671 117.337 33.836 1.00 58.17 75 ASP A C 1
ATOM 5713 O O . ASP D 1 76 ? 16.419 116.129 33.888 1.00 71.21 75 ASP A O 1
ATOM 5718 N N . GLU D 1 77 ? 15.861 118.200 33.221 1.00 65.95 76 GLU A N 1
ATOM 5719 C CA . GLU D 1 77 ? 14.682 117.707 32.522 1.00 67.49 76 GLU A CA 1
ATOM 5720 C C . GLU D 1 77 ? 14.991 117.232 31.108 1.00 62.05 76 GLU A C 1
ATOM 5721 O O . GLU D 1 77 ? 14.123 116.628 30.470 1.00 62.67 76 GLU A O 1
ATOM 5727 N N . SER D 1 78 ? 16.204 117.472 30.604 1.00 57.63 77 SER A N 1
ATOM 5728 C CA . SER D 1 78 ? 16.646 116.734 29.427 1.00 55.24 77 SER A CA 1
ATOM 5729 C C . SER D 1 78 ? 16.730 115.247 29.731 1.00 57.00 77 SER A C 1
ATOM 5730 O O . SER D 1 78 ? 16.449 114.415 28.859 1.00 56.45 77 SER A O 1
ATOM 5733 N N . VAL D 1 79 ? 17.111 114.897 30.963 1.00 55.18 78 VAL A N 1
ATOM 5734 C CA . VAL D 1 79 ? 17.035 113.505 31.396 1.00 57.66 78 VAL A CA 1
ATOM 5735 C C . VAL D 1 79 ? 15.602 112.998 31.296 1.00 58.89 78 VAL A C 1
ATOM 5736 O O . VAL D 1 79 ? 15.359 111.867 30.865 1.00 59.16 78 VAL A O 1
ATOM 5740 N N . GLU D 1 80 ? 14.629 113.833 31.671 1.00 59.60 79 GLU A N 1
ATOM 5741 C CA . GLU D 1 80 ? 13.229 113.421 31.602 1.00 61.47 79 GLU A CA 1
ATOM 5742 C C . GLU D 1 80 ? 12.764 113.270 30.157 1.00 59.24 79 GLU A C 1
ATOM 5743 O O . GLU D 1 80 ? 11.988 112.362 29.839 1.00 59.52 79 GLU A O 1
ATOM 5749 N N . TYR D 1 81 ? 13.217 114.160 29.275 1.00 57.63 80 TYR A N 1
ATOM 5750 C CA . TYR D 1 81 ? 12.896 114.044 27.854 1.00 56.64 80 TYR A CA 1
ATOM 5751 C C . TYR D 1 81 ? 13.457 112.749 27.274 1.00 53.96 80 TYR A C 1
ATOM 5752 O O . TYR D 1 81 ? 12.762 112.015 26.555 1.00 53.83 80 TYR A O 1
ATOM 5761 N N . ALA D 1 82 ? 14.719 112.446 27.590 1.00 53.41 81 ALA A N 1
ATOM 5762 C CA . ALA D 1 82 ? 15.318 111.198 27.132 1.00 52.35 81 ALA A CA 1
ATOM 5763 C C . ALA D 1 82 ? 14.624 109.988 27.743 1.00 55.28 81 ALA A C 1
ATOM 5764 O O . ALA D 1 82 ? 14.523 108.942 27.096 1.00 55.44 81 ALA A O 1
ATOM 5766 N N . LYS D 1 83 ? 14.130 110.111 28.977 1.00 54.69 82 LYS A N 1
ATOM 5767 C CA . LYS D 1 83 ? 13.403 109.009 29.597 1.00 55.20 82 LYS A CA 1
ATOM 5768 C C . LYS D 1 83 ? 12.059 108.783 28.917 1.00 51.32 82 LYS A C 1
ATOM 5769 O O . LYS D 1 83 ? 11.640 107.638 28.731 1.00 50.72 82 LYS A O 1
ATOM 5775 N N . THR D 1 84 ? 11.369 109.863 28.545 1.00 53.33 83 THR A N 1
ATOM 5776 C CA . THR D 1 84 ? 10.137 109.726 27.773 1.00 55.19 83 THR A CA 1
ATOM 5777 C C . THR D 1 84 ? 10.408 109.052 26.433 1.00 54.45 83 THR A C 1
ATOM 5778 O O . THR D 1 84 ? 9.649 108.172 26.000 1.00 58.14 83 THR A O 1
ATOM 5782 N N . GLY D 1 85 ? 11.493 109.450 25.766 1.00 52.24 84 GLY A N 1
ATOM 5783 C CA . GLY D 1 85 ? 11.851 108.807 24.511 1.00 50.90 84 GLY A CA 1
ATOM 5784 C C . GLY D 1 85 ? 12.153 107.330 24.680 1.00 53.23 84 GLY A C 1
ATOM 5785 O O . GLY D 1 85 ? 11.680 106.493 23.906 1.00 53.61 84 GLY A O 1
ATOM 5786 N N . GLN D 1 86 ? 12.954 106.991 25.693 1.00 50.69 85 GLN A N 1
ATOM 5787 C CA . GLN D 1 86 ? 13.256 105.590 25.969 1.00 52.48 85 GLN A CA 1
ATOM 5788 C C . GLN D 1 86 ? 11.989 104.806 26.285 1.00 53.15 85 GLN A C 1
ATOM 5789 O O . GLN D 1 86 ? 11.824 103.670 25.829 1.00 53.23 85 GLN A O 1
ATOM 5795 N N . LEU D 1 87 ? 11.077 105.407 27.052 1.00 49.52 86 LEU A N 1
ATOM 5796 C CA . LEU D 1 87 ? 9.832 104.741 27.416 1.00 52.83 86 LEU A CA 1
ATOM 5797 C C . LEU D 1 87 ? 8.995 104.430 26.184 1.00 55.79 86 LEU A C 1
ATOM 5798 O O . LEU D 1 87 ? 8.510 103.304 26.017 1.00 58.31 86 LEU A O 1
ATOM 5803 N N . VAL D 1 88 ? 8.810 105.418 25.306 1.00 54.79 87 VAL A N 1
ATOM 5804 C CA . VAL D 1 88 ? 7.966 105.184 24.138 1.00 53.22 87 VAL A CA 1
ATOM 5805 C C . VAL D 1 88 ? 8.641 104.211 23.175 1.00 52.97 87 VAL A C 1
ATOM 5806 O O . VAL D 1 88 ? 7.979 103.348 22.584 1.00 54.94 87 VAL A O 1
ATOM 5810 N N . THR D 1 89 ? 9.968 104.299 23.029 1.00 49.59 88 THR A N 1
ATOM 5811 C CA . THR D 1 89 ? 10.663 103.385 22.129 1.00 49.41 88 THR A CA 1
ATOM 5812 C C . THR D 1 89 ? 10.615 101.954 22.651 1.00 52.61 88 THR A C 1
ATOM 5813 O O . THR D 1 89 ? 10.481 101.009 21.867 1.00 55.58 88 THR A O 1
ATOM 5817 N N . ALA D 1 90 ? 10.704 101.773 23.971 1.00 51.44 89 ALA A N 1
ATOM 5818 C CA . ALA D 1 90 ? 10.631 100.431 24.535 1.00 49.98 89 ALA A CA 1
ATOM 5819 C C . ALA D 1 90 ? 9.207 99.891 24.517 1.00 52.24 89 ALA A C 1
ATOM 5820 O O . ALA D 1 90 ? 9.009 98.677 24.388 1.00 52.47 89 ALA A O 1
ATOM 5822 N N . THR D 1 91 ? 8.207 100.767 24.648 1.00 54.71 90 THR A N 1
ATOM 5823 C CA . THR D 1 91 ? 6.822 100.320 24.550 1.00 59.48 90 THR A CA 1
ATOM 5824 C C . THR D 1 91 ? 6.484 99.898 23.127 1.00 62.39 90 THR A C 1
ATOM 5825 O O . THR D 1 91 ? 5.740 98.932 22.919 1.00 64.09 90 THR A O 1
ATOM 5829 N N . VAL D 1 92 ? 7.021 100.609 22.133 1.00 62.26 91 VAL A N 1
ATOM 5830 C CA . VAL D 1 92 ? 6.842 100.184 20.749 1.00 61.96 91 VAL A CA 1
ATOM 5831 C C . VAL D 1 92 ? 7.671 98.937 20.459 1.00 59.97 91 VAL A C 1
ATOM 5832 O O . VAL D 1 92 ? 7.280 98.096 19.641 1.00 61.48 91 VAL A O 1
ATOM 5836 N N . GLU D 1 93 ? 8.809 98.780 21.140 1.00 54.95 92 GLU A N 1
ATOM 5837 C CA . GLU D 1 93 ? 9.722 97.680 20.849 1.00 54.70 92 GLU A CA 1
ATOM 5838 C C . GLU D 1 93 ? 9.272 96.374 21.493 1.00 52.15 92 GLU A C 1
ATOM 5839 O O . GLU D 1 93 ? 9.421 95.303 20.894 1.00 51.13 92 GLU A O 1
ATOM 5845 N N . LEU D 1 94 ? 8.722 96.437 22.705 1.00 51.54 93 LEU A N 1
ATOM 5846 C CA . LEU D 1 94 ? 8.363 95.247 23.464 1.00 51.15 93 LEU A CA 1
ATOM 5847 C C . LEU D 1 94 ? 6.862 94.981 23.472 1.00 51.60 93 LEU A C 1
ATOM 5848 O O . LEU D 1 94 ? 6.378 94.222 24.319 1.00 51.79 93 LEU A O 1
ATOM 5853 N N . VAL D 1 95 ? 6.115 95.590 22.549 1.00 56.55 94 VAL A N 1
ATOM 5854 C CA . VAL D 1 95 ? 4.685 95.332 22.454 1.00 58.88 94 VAL A CA 1
ATOM 5855 C C . VAL D 1 95 ? 4.457 93.878 22.048 1.00 59.55 94 VAL A C 1
ATOM 5856 O O . VAL D 1 95 ? 5.311 93.242 21.416 1.00 54.13 94 VAL A O 1
ATOM 5860 N N . LYS D 1 96 ? 3.295 93.339 22.428 1.00 67.97 95 LYS A N 1
ATOM 5861 C CA . LYS D 1 96 ? 3.017 91.923 22.201 1.00 70.43 95 LYS A CA 1
ATOM 5862 C C . LYS D 1 96 ? 3.033 91.581 20.715 1.00 67.91 95 LYS A C 1
ATOM 5863 O O . LYS D 1 96 ? 3.718 90.644 20.289 1.00 62.40 95 LYS A O 1
ATOM 5869 N N . GLN D 1 97 ? 2.281 92.327 19.910 1.00 70.75 96 GLN A N 1
ATOM 5870 C CA . GLN D 1 97 ? 2.200 92.031 18.489 1.00 73.01 96 GLN A CA 1
ATOM 5871 C C . GLN D 1 97 ? 3.468 92.475 17.766 1.00 71.58 96 GLN A C 1
ATOM 5872 O O . GLN D 1 97 ? 4.168 93.382 18.223 1.00 68.66 96 GLN A O 1
ATOM 5878 N N . PRO D 1 98 ? 3.786 91.843 16.637 1.00 73.32 97 PRO A N 1
ATOM 5879 C CA . PRO D 1 98 ? 4.870 92.351 15.794 1.00 71.50 97 PRO A CA 1
ATOM 5880 C C . PRO D 1 98 ? 4.537 93.735 15.265 1.00 71.52 97 PRO A C 1
ATOM 5881 O O . PRO D 1 98 ? 3.373 94.124 15.142 1.00 71.57 97 PRO A O 1
ATOM 5885 N N . THR D 1 99 ? 5.586 94.483 14.942 1.00 68.83 98 THR A N 1
ATOM 5886 C CA . THR D 1 99 ? 5.456 95.858 14.485 1.00 68.32 98 THR A CA 1
ATOM 5887 C C . THR D 1 99 ? 6.146 96.013 13.139 1.00 67.72 98 THR A C 1
ATOM 5888 O O . THR D 1 99 ? 7.311 95.631 12.985 1.00 66.61 98 THR A O 1
ATOM 5892 N N . ILE D 1 100 ? 5.424 96.568 12.171 1.00 70.31 99 ILE A N 1
ATOM 5893 C CA . ILE D 1 100 ? 5.940 96.817 10.831 1.00 68.78 99 ILE A CA 1
ATOM 5894 C C . ILE D 1 100 ? 5.976 98.322 10.620 1.00 68.20 99 ILE A C 1
ATOM 5895 O O . ILE D 1 100 ? 4.927 98.977 10.593 1.00 69.62 99 ILE A O 1
ATOM 5900 N N . ALA D 1 101 ? 7.177 98.873 10.471 1.00 65.40 100 ALA A N 1
ATOM 5901 C CA . ALA D 1 101 ? 7.350 100.306 10.265 1.00 64.80 100 ALA A CA 1
ATOM 5902 C C . ALA D 1 101 ? 7.389 100.586 8.767 1.00 61.20 100 ALA A C 1
ATOM 5903 O O . ALA D 1 101 ? 8.316 100.161 8.071 1.00 57.25 100 ALA A O 1
ATOM 5905 N N . ALA D 1 102 ? 6.379 101.297 8.271 1.00 62.14 101 ALA A N 1
ATOM 5906 C CA . ALA D 1 102 ? 6.310 101.699 6.867 1.00 63.41 101 ALA A CA 1
ATOM 5907 C C . ALA D 1 102 ? 6.728 103.164 6.794 1.00 64.89 101 ALA A C 1
ATOM 5908 O O . ALA D 1 102 ? 5.899 104.071 6.874 1.00 66.51 101 ALA A O 1
ATOM 5910 N N . VAL D 1 103 ? 8.030 103.394 6.643 1.00 64.55 102 VAL A N 1
ATOM 5911 C CA . VAL D 1 103 ? 8.561 104.754 6.630 1.00 64.02 102 VAL A CA 1
ATOM 5912 C C . VAL D 1 103 ? 8.180 105.408 5.303 1.00 64.53 102 VAL A C 1
ATOM 5913 O O . VAL D 1 103 ? 8.723 105.074 4.247 1.00 63.82 102 VAL A O 1
ATOM 5917 N N . ASN D 1 104 ? 7.224 106.330 5.356 1.00 67.16 103 ASN A N 1
ATOM 5918 C CA . ASN D 1 104 ? 6.742 107.028 4.165 1.00 73.14 103 ASN A CA 1
ATOM 5919 C C . ASN D 1 104 ? 7.457 108.369 4.003 1.00 76.05 103 ASN A C 1
ATOM 5920 O O . ASN D 1 104 ? 6.844 109.436 3.946 1.00 80.23 103 ASN A O 1
ATOM 5925 N N . GLY D 1 105 ? 8.783 108.300 3.928 1.00 73.00 104 GLY A N 1
ATOM 5926 C CA . GLY D 1 105 ? 9.582 109.493 3.731 1.00 71.91 104 GLY A CA 1
ATOM 5927 C C . GLY D 1 105 ? 10.562 109.781 4.849 1.00 70.29 104 GLY A C 1
ATOM 5928 O O . GLY D 1 105 ? 11.431 108.959 5.154 1.00 67.18 104 GLY A O 1
ATOM 5929 N N . PHE D 1 106 ? 10.429 110.952 5.468 1.00 67.43 105 PHE A N 1
ATOM 5930 C CA . PHE D 1 106 ? 11.391 111.398 6.468 1.00 64.81 105 PHE A CA 1
ATOM 5931 C C . PHE D 1 106 ? 11.238 110.601 7.758 1.00 62.18 105 PHE A C 1
ATOM 5932 O O . PHE D 1 106 ? 10.182 110.632 8.397 1.00 63.38 105 PHE A O 1
ATOM 5940 N N . ALA D 1 107 ? 12.299 109.890 8.138 1.00 59.58 106 ALA A N 1
ATOM 5941 C CA . ALA D 1 107 ? 12.422 109.254 9.450 1.00 57.37 106 ALA A CA 1
ATOM 5942 C C . ALA D 1 107 ? 13.751 109.745 10.012 1.00 55.87 106 ALA A C 1
ATOM 5943 O O . ALA D 1 107 ? 14.790 109.110 9.814 1.00 57.67 106 ALA A O 1
ATOM 5945 N N . LEU D 1 108 ? 13.718 110.883 10.698 1.00 57.06 107 LEU A N 1
ATOM 5946 C CA . LEU D 1 108 ? 14.923 111.567 11.142 1.00 57.22 107 LEU A CA 1
ATOM 5947 C C . LEU D 1 108 ? 14.882 111.787 12.647 1.00 56.91 107 LEU A C 1
ATOM 5948 O O . LEU D 1 108 ? 13.848 112.173 13.201 1.00 61.74 107 LEU A O 1
ATOM 5953 N N . GLY D 1 109 ? 16.017 111.547 13.296 1.00 54.36 108 GLY A N 1
ATOM 5954 C CA . GLY D 1 109 ? 16.109 111.778 14.728 1.00 54.53 108 GLY A CA 1
ATOM 5955 C C . GLY D 1 109 ? 15.177 110.866 15.498 1.00 52.26 108 GLY A C 1
ATOM 5956 O O . GLY D 1 109 ? 15.166 109.644 15.306 1.00 51.99 108 GLY A O 1
ATOM 5957 N N . GLY D 1 110 ? 14.376 111.473 16.379 1.00 52.22 109 GLY A N 1
ATOM 5958 C CA . GLY D 1 110 ? 13.430 110.705 17.172 1.00 52.21 109 GLY A CA 1
ATOM 5959 C C . GLY D 1 110 ? 12.500 109.852 16.336 1.00 56.17 109 GLY A C 1
ATOM 5960 O O . GLY D 1 110 ? 12.061 108.787 16.779 1.00 52.19 109 GLY A O 1
ATOM 5961 N N . GLY D 1 111 ? 12.187 110.300 15.119 1.00 54.36 110 GLY A N 1
ATOM 5962 C CA . GLY D 1 111 ? 11.422 109.460 14.213 1.00 55.02 110 GLY A CA 1
ATOM 5963 C C . GLY D 1 111 ? 12.180 108.209 13.817 1.00 61.21 110 GLY A C 1
ATOM 5964 O O . GLY D 1 111 ? 11.676 107.091 13.957 1.00 64.05 110 GLY A O 1
ATOM 5965 N N . CYS D 1 112 ? 13.414 108.382 13.332 1.00 52.00 111 CYS A N 1
ATOM 5966 C CA . CYS D 1 112 ? 14.241 107.240 12.950 1.00 50.25 111 CYS A CA 1
ATOM 5967 C C . CYS D 1 112 ? 14.374 106.254 14.101 1.00 49.30 111 CYS A C 1
ATOM 5968 O O . CYS D 1 112 ? 14.121 105.054 13.941 1.00 47.98 111 CYS A O 1
ATOM 5971 N N . GLU D 1 113 ? 14.766 106.752 15.277 1.00 47.75 112 GLU A N 1
ATOM 5972 C CA . GLU D 1 113 ? 14.822 105.905 16.463 1.00 56.52 112 GLU A CA 1
ATOM 5973 C C . GLU D 1 113 ? 13.491 105.202 16.692 1.00 57.29 112 GLU A C 1
ATOM 5974 O O . GLU D 1 113 ? 13.457 103.993 16.949 1.00 46.35 112 GLU A O 1
ATOM 5980 N N . LEU D 1 114 ? 12.382 105.937 16.563 1.00 56.51 113 LEU A N 1
ATOM 5981 C CA . LEU D 1 114 ? 11.068 105.312 16.662 1.00 54.42 113 LEU A CA 1
ATOM 5982 C C . LEU D 1 114 ? 10.927 104.190 15.643 1.00 54.48 113 LEU A C 1
ATOM 5983 O O . LEU D 1 114 ? 10.516 103.073 15.982 1.00 54.71 113 LEU A O 1
ATOM 5988 N N . ALA D 1 115 ? 11.291 104.466 14.387 1.00 52.64 114 ALA A N 1
ATOM 5989 C CA . ALA D 1 115 ? 11.252 103.429 13.362 1.00 53.26 114 ALA A CA 1
ATOM 5990 C C . ALA D 1 115 ? 12.156 102.260 13.721 1.00 54.80 114 ALA A C 1
ATOM 5991 O O . ALA D 1 115 ? 11.842 101.109 13.397 1.00 56.94 114 ALA A O 1
ATOM 5993 N N . MET D 1 116 ? 13.271 102.528 14.401 1.00 52.34 115 MET A N 1
ATOM 5994 C CA . MET D 1 116 ? 14.172 101.453 14.788 1.00 51.25 115 MET A CA 1
ATOM 5995 C C . MET D 1 116 ? 13.661 100.661 15.982 1.00 50.65 115 MET A C 1
ATOM 5996 O O . MET D 1 116 ? 14.238 99.617 16.303 1.00 52.75 115 MET A O 1
ATOM 6001 N N . SER D 1 117 ? 12.595 101.124 16.639 1.00 53.15 116 SER A N 1
ATOM 6002 C CA . SER D 1 117 ? 12.030 100.367 17.749 1.00 53.23 116 SER A CA 1
ATOM 6003 C C . SER D 1 117 ? 11.202 99.184 17.264 1.00 56.57 116 SER A C 1
ATOM 6004 O O . SER D 1 117 ? 11.123 98.163 17.955 1.00 58.07 116 SER A O 1
ATOM 6007 N N . CYS D 1 118 ? 10.598 99.296 16.086 1.00 57.73 117 CYS A N 1
ATOM 6008 C CA . CYS D 1 118 ? 9.740 98.251 15.552 1.00 56.96 117 CYS A CA 1
ATOM 6009 C C . CYS D 1 118 ? 10.564 97.074 15.033 1.00 53.67 117 CYS A C 1
ATOM 6010 O O . CYS D 1 118 ? 11.774 97.171 14.814 1.00 50.81 117 CYS A O 1
ATOM 6013 N N . ASP D 1 119 ? 9.878 95.946 14.829 1.00 54.26 118 ASP A N 1
ATOM 6014 C CA . ASP D 1 119 ? 10.565 94.708 14.474 1.00 54.54 118 ASP A CA 1
ATOM 6015 C C . ASP D 1 119 ? 11.088 94.751 13.043 1.00 55.01 118 ASP A C 1
ATOM 6016 O O . ASP D 1 119 ? 12.242 94.391 12.783 1.00 51.22 118 ASP A O 1
ATOM 6021 N N . ILE D 1 120 ? 10.253 95.182 12.100 1.00 59.55 119 ILE A N 1
ATOM 6022 C CA . ILE D 1 120 ? 10.582 95.166 10.680 1.00 60.28 119 ILE A CA 1
ATOM 6023 C C . ILE D 1 120 ? 10.253 96.527 10.083 1.00 59.84 119 ILE A C 1
ATOM 6024 O O . ILE D 1 120 ? 9.223 97.127 10.411 1.00 62.08 119 ILE A O 1
ATOM 6029 N N . ARG D 1 121 ? 11.131 97.014 9.208 1.00 58.23 120 ARG A N 1
ATOM 6030 C CA . ARG D 1 121 ? 10.963 98.305 8.549 1.00 55.83 120 ARG A CA 1
ATOM 6031 C C . ARG D 1 121 ? 10.838 98.089 7.048 1.00 54.17 120 ARG A C 1
ATOM 6032 O O . ARG D 1 121 ? 11.733 97.509 6.425 1.00 53.58 120 ARG A O 1
ATOM 6040 N N . ILE D 1 122 ? 9.732 98.556 6.474 1.00 56.36 121 ILE A N 1
ATOM 6041 C CA . ILE D 1 122 ? 9.521 98.561 5.030 1.00 58.30 121 ILE A CA 1
ATOM 6042 C C . ILE D 1 122 ? 9.594 100.003 4.554 1.00 63.72 121 ILE A C 1
ATOM 6043 O O . ILE D 1 122 ? 8.870 100.868 5.061 1.00 60.10 121 ILE A O 1
ATOM 6048 N N . ALA D 1 123 ? 10.461 100.263 3.581 1.00 62.58 122 ALA A N 1
ATOM 6049 C CA . ALA D 1 123 ? 10.768 101.617 3.149 1.00 64.58 122 ALA A CA 1
ATOM 6050 C C . ALA D 1 123 ? 10.144 101.918 1.794 1.00 67.30 122 ALA A C 1
ATOM 6051 O O . ALA D 1 123 ? 10.059 101.041 0.928 1.00 69.73 122 ALA A O 1
ATOM 6053 N N . ALA D 1 124 ? 9.706 103.160 1.622 1.00 69.61 123 ALA A N 1
ATOM 6054 C CA . ALA D 1 124 ? 9.366 103.688 0.311 1.00 67.27 123 ALA A CA 1
ATOM 6055 C C . ALA D 1 124 ? 10.627 104.203 -0.373 1.00 73.75 123 ALA A C 1
ATOM 6056 O O . ALA D 1 124 ? 11.618 104.539 0.278 1.00 71.10 123 ALA A O 1
ATOM 6058 N N . ASP D 1 125 ? 10.583 104.260 -1.708 1.00 73.11 124 ASP A N 1
ATOM 6059 C CA . ASP D 1 125 ? 11.753 104.700 -2.464 1.00 75.81 124 ASP A CA 1
ATOM 6060 C C . ASP D 1 125 ? 12.134 106.142 -2.155 1.00 74.54 124 ASP A C 1
ATOM 6061 O O . ASP D 1 125 ? 13.293 106.522 -2.360 1.00 75.01 124 ASP A O 1
ATOM 6066 N N . THR D 1 126 ? 11.194 106.952 -1.673 1.00 72.64 125 THR A N 1
ATOM 6067 C CA . THR D 1 126 ? 11.465 108.337 -1.311 1.00 70.53 125 THR A CA 1
ATOM 6068 C C . THR D 1 126 ? 11.925 108.497 0.132 1.00 72.34 125 THR A C 1
ATOM 6069 O O . THR D 1 126 ? 12.157 109.629 0.569 1.00 69.97 125 THR A O 1
ATOM 6073 N N . ALA D 1 127 ? 12.062 107.403 0.879 1.00 65.78 126 ALA A N 1
ATOM 6074 C CA . ALA D 1 127 ? 12.394 107.501 2.293 1.00 71.38 126 ALA A CA 1
ATOM 6075 C C . ALA D 1 127 ? 13.825 107.986 2.490 1.00 64.61 126 ALA A C 1
ATOM 6076 O O . ALA D 1 127 ? 14.725 107.658 1.712 1.00 62.32 126 ALA A O 1
ATOM 6078 N N . LYS D 1 128 ? 14.026 108.779 3.541 1.00 62.84 127 LYS A N 1
ATOM 6079 C CA . LYS D 1 128 ? 15.344 109.259 3.930 1.00 61.04 127 LYS A CA 1
ATOM 6080 C C . LYS D 1 128 ? 15.466 109.160 5.442 1.00 57.55 127 LYS A C 1
ATOM 6081 O O . LYS D 1 128 ? 14.582 109.624 6.168 1.00 58.14 127 LYS A O 1
ATOM 6087 N N . LEU D 1 129 ? 16.556 108.559 5.911 1.00 59.42 128 LEU A N 1
ATOM 6088 C CA . LEU D 1 129 ? 16.752 108.294 7.327 1.00 53.32 128 LEU A CA 1
ATOM 6089 C C . LEU D 1 129 ? 18.112 108.818 7.770 1.00 57.21 128 LEU A C 1
ATOM 6090 O O . LEU D 1 129 ? 19.029 108.989 6.963 1.00 53.69 128 LEU A O 1
ATOM 6095 N N . GLY D 1 130 ? 18.229 109.071 9.064 1.00 54.73 129 GLY A N 1
ATOM 6096 C CA . GLY D 1 130 ? 19.466 109.563 9.632 1.00 52.69 129 GLY A CA 1
ATOM 6097 C C . GLY D 1 130 ? 19.249 110.163 10.999 1.00 52.91 129 GLY A C 1
ATOM 6098 O O . GLY D 1 130 ? 18.129 110.478 11.407 1.00 50.16 129 GLY A O 1
ATOM 6099 N N . GLN D 1 131 ? 20.357 110.323 11.725 1.00 50.17 130 GLN A N 1
ATOM 6100 C CA . GLN D 1 131 ? 20.363 110.894 13.071 1.00 50.80 130 GLN A CA 1
ATOM 6101 C C . GLN D 1 131 ? 21.166 112.188 13.047 1.00 49.62 130 GLN A C 1
ATOM 6102 O O . GLN D 1 131 ? 22.391 112.175 13.251 1.00 46.56 130 GLN A O 1
ATOM 6108 N N . PRO D 1 132 ? 20.523 113.328 12.802 1.00 49.85 131 PRO A N 1
ATOM 6109 C CA . PRO D 1 132 ? 21.239 114.610 12.754 1.00 50.75 131 PRO A CA 1
ATOM 6110 C C . PRO D 1 132 ? 21.396 115.312 14.096 1.00 50.56 131 PRO A C 1
ATOM 6111 O O . PRO D 1 132 ? 21.736 116.499 14.105 1.00 51.79 131 PRO A O 1
ATOM 6115 N N . GLU D 1 133 ? 21.153 114.623 15.216 1.00 51.25 132 GLU A N 1
ATOM 6116 C CA . GLU D 1 133 ? 21.303 115.254 16.524 1.00 53.56 132 GLU A CA 1
ATOM 6117 C C . GLU D 1 133 ? 22.709 115.793 16.730 1.00 48.51 132 GLU A C 1
ATOM 6118 O O . GLU D 1 133 ? 22.893 116.808 17.411 1.00 49.39 132 GLU A O 1
ATOM 6124 N N . VAL D 1 134 ? 23.714 115.127 16.158 1.00 47.10 133 VAL A N 1
ATOM 6125 C CA . VAL D 1 134 ? 25.090 115.556 16.347 1.00 52.64 133 VAL A CA 1
ATOM 6126 C C . VAL D 1 134 ? 25.349 116.917 15.717 1.00 56.35 133 VAL A C 1
ATOM 6127 O O . VAL D 1 134 ? 26.341 117.574 16.054 1.00 59.69 133 VAL A O 1
ATOM 6131 N N . THR D 1 135 ? 24.477 117.363 14.812 1.00 53.70 134 THR A N 1
ATOM 6132 C CA . THR D 1 135 ? 24.647 118.669 14.196 1.00 57.42 134 THR A CA 1
ATOM 6133 C C . THR D 1 135 ? 24.143 119.803 15.076 1.00 61.37 134 THR A C 1
ATOM 6134 O O . THR D 1 135 ? 24.595 120.941 14.909 1.00 62.70 134 THR A O 1
ATOM 6138 N N . ILE D 1 136 ? 23.224 119.533 16.004 1.00 62.14 135 ILE A N 1
ATOM 6139 C CA . ILE D 1 136 ? 22.701 120.623 16.818 1.00 69.76 135 ILE A CA 1
ATOM 6140 C C . ILE D 1 136 ? 23.418 120.686 18.162 1.00 71.99 135 ILE A C 1
ATOM 6141 O O . ILE D 1 136 ? 24.188 121.616 18.412 1.00 78.79 135 ILE A O 1
ATOM 6146 N N . GLY D 1 137 ? 23.199 119.711 19.041 1.00 64.99 136 GLY A N 1
ATOM 6147 C CA . GLY D 1 137 ? 23.970 119.734 20.269 1.00 64.27 136 GLY A CA 1
ATOM 6148 C C . GLY D 1 137 ? 24.275 118.424 20.963 1.00 57.29 136 GLY A C 1
ATOM 6149 O O . GLY D 1 137 ? 24.976 118.422 21.980 1.00 53.99 136 GLY A O 1
ATOM 6150 N N . VAL D 1 138 ? 23.781 117.307 20.443 1.00 54.07 137 VAL A N 1
ATOM 6151 C CA . VAL D 1 138 ? 23.626 116.127 21.292 1.00 49.02 137 VAL A CA 1
ATOM 6152 C C . VAL D 1 138 ? 23.806 114.832 20.510 1.00 48.16 137 VAL A C 1
ATOM 6153 O O . VAL D 1 138 ? 23.756 114.837 19.274 1.00 45.58 137 VAL A O 1
ATOM 6157 N N . PRO D 1 139 ? 24.032 113.710 21.187 1.00 44.86 138 PRO A N 1
ATOM 6158 C CA . PRO D 1 139 ? 23.893 112.409 20.535 1.00 44.45 138 PRO A CA 1
ATOM 6159 C C . PRO D 1 139 ? 22.427 112.057 20.366 1.00 46.65 138 PRO A C 1
ATOM 6160 O O . PRO D 1 139 ? 21.552 112.736 20.925 1.00 44.28 138 PRO A O 1
ATOM 6164 N N . PRO D 1 140 ? 22.111 111.021 19.589 1.00 45.02 139 PRO A N 1
ATOM 6165 C CA . PRO D 1 140 ? 20.741 110.487 19.600 1.00 44.65 139 PRO A CA 1
ATOM 6166 C C . PRO D 1 140 ? 20.352 110.069 21.010 1.00 47.60 139 PRO A C 1
ATOM 6167 O O . PRO D 1 140 ? 21.018 109.244 21.638 1.00 42.76 139 PRO A O 1
ATOM 6171 N N . GLY D 1 141 ? 19.269 110.657 21.512 1.00 44.10 140 GLY A N 1
ATOM 6172 C CA . GLY D 1 141 ? 18.898 110.474 22.901 1.00 58.31 140 GLY A CA 1
ATOM 6173 C C . GLY D 1 141 ? 17.722 109.552 23.142 1.00 55.60 140 GLY A C 1
ATOM 6174 O O . GLY D 1 141 ? 17.351 109.304 24.293 1.00 56.28 140 GLY A O 1
ATOM 6175 N N . TRP D 1 142 ? 17.125 109.037 22.071 1.00 50.37 141 TRP A N 1
ATOM 6176 C CA . TRP D 1 142 ? 15.981 108.138 22.166 1.00 50.85 141 TRP A CA 1
ATOM 6177 C C . TRP D 1 142 ? 16.340 106.729 21.702 1.00 49.96 141 TRP A C 1
ATOM 6178 O O . TRP D 1 142 ? 15.523 106.025 21.106 1.00 53.56 141 TRP A O 1
ATOM 6189 N N . GLY D 1 143 ? 17.574 106.307 21.972 1.00 47.23 142 GLY A N 1
ATOM 6190 C CA . GLY D 1 143 ? 18.013 104.958 21.683 1.00 45.05 142 GLY A CA 1
ATOM 6191 C C . GLY D 1 143 ? 18.788 104.779 20.396 1.00 46.98 142 GLY A C 1
ATOM 6192 O O . GLY D 1 143 ? 19.118 103.638 20.052 1.00 45.85 142 GLY A O 1
ATOM 6193 N N . GLY D 1 144 ? 19.095 105.863 19.681 1.00 42.82 143 GLY A N 1
ATOM 6194 C CA . GLY D 1 144 ? 19.773 105.723 18.401 1.00 44.00 143 GLY A CA 1
ATOM 6195 C C . GLY D 1 144 ? 21.160 105.122 18.532 1.00 47.28 143 GLY A C 1
ATOM 6196 O O . GLY D 1 144 ? 21.512 104.181 17.813 1.00 49.62 143 GLY A O 1
ATOM 6197 N N . THR D 1 145 ? 21.956 105.643 19.473 1.00 46.67 144 THR A N 1
ATOM 6198 C CA . THR D 1 145 ? 23.342 105.211 19.638 1.00 41.08 144 THR A CA 1
ATOM 6199 C C . THR D 1 145 ? 23.465 103.723 19.932 1.00 41.57 144 THR A C 1
ATOM 6200 O O . THR D 1 145 ? 24.551 103.157 19.761 1.00 44.30 144 THR A O 1
ATOM 6204 N N . GLN D 1 146 ? 22.388 103.078 20.372 1.00 35.08 145 GLN A N 1
ATOM 6205 C CA . GLN D 1 146 ? 22.383 101.647 20.640 1.00 37.66 145 GLN A CA 1
ATOM 6206 C C . GLN D 1 146 ? 21.613 100.859 19.592 1.00 39.94 145 GLN A C 1
ATOM 6207 O O . GLN D 1 146 ? 22.097 99.832 19.102 1.00 42.73 145 GLN A O 1
ATOM 6213 N N . ARG D 1 147 ? 20.421 101.330 19.218 1.00 39.81 146 ARG A N 1
ATOM 6214 C CA . ARG D 1 147 ? 19.583 100.566 18.300 1.00 43.48 146 ARG A CA 1
ATOM 6215 C C . ARG D 1 147 ? 20.136 100.595 16.880 1.00 37.21 146 ARG A C 1
ATOM 6216 O O . ARG D 1 147 ? 20.127 99.570 16.189 1.00 55.27 146 ARG A O 1
ATOM 6224 N N . LEU D 1 148 ? 20.621 101.753 16.420 1.00 37.61 147 LEU A N 1
ATOM 6225 C CA . LEU D 1 148 ? 21.222 101.800 15.090 1.00 44.45 147 LEU A CA 1
ATOM 6226 C C . LEU D 1 148 ? 22.436 100.884 15.013 1.00 43.45 147 LEU A C 1
ATOM 6227 O O . LEU D 1 148 ? 22.650 100.204 14.002 1.00 45.50 147 LEU A O 1
ATOM 6232 N N . MET D 1 149 ? 23.236 100.850 16.079 1.00 42.24 148 MET A N 1
ATOM 6233 C CA . MET D 1 149 ? 24.366 99.930 16.143 1.00 39.93 148 MET A CA 1
ATOM 6234 C C . MET D 1 149 ? 23.899 98.482 16.057 1.00 38.93 148 MET A C 1
ATOM 6235 O O . MET D 1 149 ? 24.419 97.695 15.258 1.00 34.79 148 MET A O 1
ATOM 6240 N N . ARG D 1 150 ? 22.913 98.113 16.877 1.00 38.31 149 ARG A N 1
ATOM 6241 C CA . ARG D 1 150 ? 22.419 96.741 16.880 1.00 41.83 149 ARG A CA 1
ATOM 6242 C C . ARG D 1 150 ? 21.705 96.362 15.588 1.00 43.71 149 ARG A C 1
ATOM 6243 O O . ARG D 1 150 ? 21.487 95.169 15.351 1.00 46.42 149 ARG A O 1
ATOM 6251 N N . ILE D 1 151 ? 21.332 97.332 14.759 1.00 43.39 150 ILE A N 1
ATOM 6252 C CA . ILE D 1 151 ? 20.660 97.027 13.498 1.00 43.80 150 ILE A CA 1
ATOM 6253 C C . ILE D 1 151 ? 21.647 96.941 12.337 1.00 43.93 150 ILE A C 1
ATOM 6254 O O . ILE D 1 151 ? 21.649 95.961 11.587 1.00 40.85 150 ILE A O 1
ATOM 6259 N N . VAL D 1 152 ? 22.502 97.950 12.160 1.00 44.36 151 VAL A N 1
ATOM 6260 C CA . VAL D 1 152 ? 23.332 98.057 10.961 1.00 47.64 151 VAL A CA 1
ATOM 6261 C C . VAL D 1 152 ? 24.807 97.814 11.234 1.00 51.26 151 VAL A C 1
ATOM 6262 O O . VAL D 1 152 ? 25.623 97.943 10.308 1.00 36.99 151 VAL A O 1
ATOM 6266 N N . GLY D 1 153 ? 25.181 97.463 12.454 1.00 35.16 152 GLY A N 1
ATOM 6267 C CA . GLY D 1 153 ? 26.601 97.276 12.714 1.00 34.02 152 GLY A CA 1
ATOM 6268 C C . GLY D 1 153 ? 27.279 98.557 13.153 1.00 42.34 152 GLY A C 1
ATOM 6269 O O . GLY D 1 153 ? 26.839 99.667 12.855 1.00 41.21 152 GLY A O 1
ATOM 6270 N N . ILE D 1 154 ? 28.392 98.393 13.872 1.00 38.33 153 ILE A N 1
ATOM 6271 C CA . ILE D 1 154 ? 29.023 99.531 14.536 1.00 35.56 153 ILE A CA 1
ATOM 6272 C C . ILE D 1 154 ? 29.632 100.505 13.531 1.00 37.74 153 ILE A C 1
ATOM 6273 O O . ILE D 1 154 ? 29.632 101.719 13.764 1.00 38.25 153 ILE A O 1
ATOM 6278 N N . ALA D 1 155 ? 30.144 100.012 12.401 1.00 35.36 154 ALA A N 1
ATOM 6279 C CA . ALA D 1 155 ? 30.810 100.895 11.445 1.00 34.26 154 ALA A CA 1
ATOM 6280 C C . ALA D 1 155 ? 29.830 101.890 10.830 1.00 35.71 154 ALA A C 1
ATOM 6281 O O . ALA D 1 155 ? 30.058 103.107 10.862 1.00 36.20 154 ALA A O 1
ATOM 6283 N N . LYS D 1 156 ? 28.729 101.389 10.265 1.00 36.56 155 LYS A N 1
ATOM 6284 C CA . LYS D 1 156 ? 27.745 102.281 9.662 1.00 40.35 155 LYS A CA 1
ATOM 6285 C C . LYS D 1 156 ? 27.031 103.118 10.714 1.00 41.72 155 LYS A C 1
ATOM 6286 O O . LYS D 1 156 ? 26.675 104.271 10.447 1.00 44.58 155 LYS A O 1
ATOM 6292 N N . ALA D 1 157 ? 26.815 102.561 11.908 1.00 41.42 156 ALA A N 1
ATOM 6293 C CA . ALA D 1 157 ? 26.242 103.347 12.995 1.00 37.51 156 ALA A CA 1
ATOM 6294 C C . ALA D 1 157 ? 27.128 104.541 13.325 1.00 38.45 156 ALA A C 1
ATOM 6295 O O . ALA D 1 157 ? 26.644 105.669 13.463 1.00 37.41 156 ALA A O 1
ATOM 6297 N N . LYS D 1 158 ? 28.436 104.308 13.446 1.00 39.26 157 LYS A N 1
ATOM 6298 C CA . LYS D 1 158 ? 29.362 105.396 13.733 1.00 37.09 157 LYS A CA 1
ATOM 6299 C C . LYS D 1 158 ? 29.384 106.412 12.602 1.00 44.28 157 LYS A C 1
ATOM 6300 O O . LYS D 1 158 ? 29.386 107.622 12.850 1.00 48.12 157 LYS A O 1
ATOM 6306 N N . GLU D 1 159 ? 29.399 105.943 11.352 1.00 39.98 158 GLU A N 1
ATOM 6307 C CA . GLU D 1 159 ? 29.367 106.870 10.223 1.00 45.73 158 GLU A CA 1
ATOM 6308 C C . GLU D 1 159 ? 28.134 107.766 10.286 1.00 40.85 158 GLU A C 1
ATOM 6309 O O . GLU D 1 159 ? 28.239 108.999 10.230 1.00 41.88 158 GLU A O 1
ATOM 6315 N N . LEU D 1 160 ? 26.954 107.157 10.437 1.00 42.16 159 LEU A N 1
ATOM 6316 C CA . LEU D 1 160 ? 25.708 107.916 10.435 1.00 42.31 159 LEU A CA 1
ATOM 6317 C C . LEU D 1 160 ? 25.626 108.866 11.623 1.00 42.72 159 LEU A C 1
ATOM 6318 O O . LEU D 1 160 ? 25.134 109.992 11.488 1.00 45.17 159 LEU A O 1
ATOM 6323 N N . VAL D 1 161 ? 26.099 108.436 12.794 1.00 41.76 160 VAL A N 1
ATOM 6324 C CA . VAL D 1 161 ? 25.963 109.265 13.986 1.00 40.39 160 VAL A CA 1
ATOM 6325 C C . VAL D 1 161 ? 26.969 110.411 13.972 1.00 40.81 160 VAL A C 1
ATOM 6326 O O . VAL D 1 161 ? 26.623 111.552 14.295 1.00 42.00 160 VAL A O 1
ATOM 6330 N N . TYR D 1 162 ? 28.221 110.139 13.595 1.00 43.02 161 TYR A N 1
ATOM 6331 C CA . TYR D 1 162 ? 29.228 111.194 13.559 1.00 43.54 161 TYR A CA 1
ATOM 6332 C C . TYR D 1 162 ? 28.913 112.214 12.473 1.00 46.60 161 TYR A C 1
ATOM 6333 O O . TYR D 1 162 ? 28.937 113.425 12.722 1.00 43.73 161 TYR A O 1
ATOM 6342 N N . THR D 1 163 ? 28.620 111.746 11.255 1.00 49.00 162 THR A N 1
ATOM 6343 C CA . THR D 1 163 ? 28.306 112.686 10.184 1.00 51.48 162 THR A CA 1
ATOM 6344 C C . THR D 1 163 ? 26.947 113.340 10.390 1.00 53.36 162 THR A C 1
ATOM 6345 O O . THR D 1 163 ? 26.757 114.503 10.013 1.00 48.62 162 THR A O 1
ATOM 6349 N N . GLY D 1 164 ? 25.996 112.622 10.986 1.00 48.49 163 GLY A N 1
ATOM 6350 C CA . GLY D 1 164 ? 24.651 113.139 11.127 1.00 51.15 163 GLY A CA 1
ATOM 6351 C C . GLY D 1 164 ? 23.905 113.324 9.828 1.00 49.44 163 GLY A C 1
ATOM 6352 O O . GLY D 1 164 ? 22.857 113.977 9.818 1.00 62.55 163 GLY A O 1
ATOM 6353 N N . LYS D 1 165 ? 24.409 112.764 8.732 1.00 49.50 164 LYS A N 1
ATOM 6354 C CA . LYS D 1 165 ? 23.844 112.982 7.411 1.00 56.75 164 LYS A CA 1
ATOM 6355 C C . LYS D 1 165 ? 22.616 112.105 7.188 1.00 55.93 164 LYS A C 1
ATOM 6356 O O . LYS D 1 165 ? 22.367 111.134 7.908 1.00 50.21 164 LYS A O 1
ATOM 6362 N N . MET D 1 166 ? 21.844 112.465 6.168 1.00 53.93 165 MET A N 1
ATOM 6363 C CA . MET D 1 166 ? 20.708 111.670 5.733 1.00 60.30 165 MET A CA 1
ATOM 6364 C C . MET D 1 166 ? 21.135 110.714 4.628 1.00 56.56 165 MET A C 1
ATOM 6365 O O . MET D 1 166 ? 21.991 111.035 3.799 1.00 59.30 165 MET A O 1
ATOM 6370 N N . ILE D 1 167 ? 20.534 109.528 4.627 1.00 57.57 166 ILE A N 1
ATOM 6371 C CA . ILE D 1 167 ? 20.765 108.544 3.579 1.00 58.01 166 ILE A CA 1
ATOM 6372 C C . ILE D 1 167 ? 19.425 108.154 2.975 1.00 57.63 166 ILE A C 1
ATOM 6373 O O . ILE D 1 167 ? 18.396 108.125 3.657 1.00 56.76 166 ILE A O 1
ATOM 6378 N N . LYS D 1 168 ? 19.445 107.860 1.678 1.00 58.09 167 LYS A N 1
ATOM 6379 C CA . LYS D 1 168 ? 18.234 107.502 0.960 1.00 60.81 167 LYS A CA 1
ATOM 6380 C C . LYS D 1 168 ? 17.841 106.060 1.276 1.00 62.49 167 LYS A C 1
ATOM 6381 O O . LYS D 1 168 ? 18.534 105.339 1.998 1.00 55.87 167 LYS A O 1
ATOM 6387 N N . ALA D 1 169 ? 16.705 105.633 0.719 1.00 63.21 168 ALA A N 1
ATOM 6388 C CA . ALA D 1 169 ? 16.153 104.328 1.070 1.00 63.43 168 ALA A CA 1
ATOM 6389 C C . ALA D 1 169 ? 16.985 103.181 0.511 1.00 63.01 168 ALA A C 1
ATOM 6390 O O . ALA D 1 169 ? 17.084 102.125 1.147 1.00 61.17 168 ALA A O 1
ATOM 6392 N N . GLU D 1 170 ? 17.582 103.360 -0.669 1.00 63.22 169 GLU A N 1
ATOM 6393 C CA . GLU D 1 170 ? 18.344 102.274 -1.280 1.00 62.05 169 GLU A CA 1
ATOM 6394 C C . GLU D 1 170 ? 19.581 101.939 -0.455 1.00 61.28 169 GLU A C 1
ATOM 6395 O O . GLU D 1 170 ? 19.850 100.766 -0.169 1.00 58.64 169 GLU A O 1
ATOM 6401 N N . GLU D 1 171 ? 20.345 102.955 -0.051 1.00 61.00 170 GLU A N 1
ATOM 6402 C CA . GLU D 1 171 ? 21.483 102.693 0.821 1.00 60.48 170 GLU A CA 1
ATOM 6403 C C . GLU D 1 171 ? 21.047 102.340 2.237 1.00 58.40 170 GLU A C 1
ATOM 6404 O O . GLU D 1 171 ? 21.836 101.759 2.988 1.00 51.65 170 GLU A O 1
ATOM 6410 N N . ALA D 1 172 ? 19.810 102.674 2.615 1.00 60.33 171 ALA A N 1
ATOM 6411 C CA . ALA D 1 172 ? 19.285 102.217 3.897 1.00 58.55 171 ALA A CA 1
ATOM 6412 C C . ALA D 1 172 ? 19.044 100.713 3.882 1.00 56.19 171 ALA A C 1
ATOM 6413 O O . ALA D 1 172 ? 19.328 100.023 4.868 1.00 54.50 171 ALA A O 1
ATOM 6415 N N . LYS D 1 173 ? 18.518 100.188 2.773 1.00 57.72 172 LYS A N 1
ATOM 6416 C CA . LYS D 1 173 ? 18.402 98.742 2.623 1.00 59.47 172 LYS A CA 1
ATOM 6417 C C . LYS D 1 173 ? 19.749 98.092 2.342 1.00 58.18 172 LYS A C 1
ATOM 6418 O O . LYS D 1 173 ? 19.902 96.887 2.568 1.00 57.29 172 LYS A O 1
ATOM 6424 N N . GLU D 1 174 ? 20.726 98.861 1.854 1.00 56.62 173 GLU A N 1
ATOM 6425 C CA . GLU D 1 174 ? 22.057 98.310 1.626 1.00 54.77 173 GLU A CA 1
ATOM 6426 C C . GLU D 1 174 ? 22.752 97.979 2.942 1.00 50.43 173 GLU A C 1
ATOM 6427 O O . GLU D 1 174 ? 23.491 96.992 3.028 1.00 46.89 173 GLU A O 1
ATOM 6433 N N . ILE D 1 175 ? 22.524 98.790 3.979 1.00 49.10 174 ILE A N 1
ATOM 6434 C CA . ILE D 1 175 ? 23.158 98.585 5.276 1.00 49.69 174 ILE A CA 1
ATOM 6435 C C . ILE D 1 175 ? 22.248 97.874 6.266 1.00 51.96 174 ILE A C 1
ATOM 6436 O O . ILE D 1 175 ? 22.677 97.586 7.392 1.00 41.98 174 ILE A O 1
ATOM 6441 N N . GLY D 1 176 ? 21.004 97.587 5.887 1.00 50.00 175 GLY A N 1
ATOM 6442 C CA . GLY D 1 176 ? 20.110 96.816 6.725 1.00 47.06 175 GLY A CA 1
ATOM 6443 C C . GLY D 1 176 ? 19.200 97.616 7.632 1.00 44.50 175 GLY A C 1
ATOM 6444 O O . GLY D 1 176 ? 18.440 97.012 8.399 1.00 44.88 175 GLY A O 1
ATOM 6445 N N . LEU D 1 177 ? 19.249 98.951 7.575 1.00 44.94 176 LEU A N 1
ATOM 6446 C CA . LEU D 1 177 ? 18.375 99.754 8.424 1.00 45.13 176 LEU A CA 1
ATOM 6447 C C . LEU D 1 177 ? 16.907 99.510 8.101 1.00 59.62 176 LEU A C 1
ATOM 6448 O O . LEU D 1 177 ? 16.059 99.542 9.000 1.00 58.18 176 LEU A O 1
ATOM 6453 N N . VAL D 1 178 ? 16.587 99.252 6.836 1.00 48.38 177 VAL A N 1
ATOM 6454 C CA . VAL D 1 178 ? 15.242 98.862 6.440 1.00 50.06 177 VAL A CA 1
ATOM 6455 C C . VAL D 1 178 ? 15.323 97.511 5.743 1.00 57.47 177 VAL A C 1
ATOM 6456 O O . VAL D 1 178 ? 16.331 97.171 5.115 1.00 55.17 177 VAL A O 1
ATOM 6460 N N . ASN D 1 179 ? 14.249 96.731 5.872 1.00 56.40 178 ASN A N 1
ATOM 6461 C CA . ASN D 1 179 ? 14.254 95.370 5.348 1.00 53.98 178 ASN A CA 1
ATOM 6462 C C . ASN D 1 179 ? 14.015 95.339 3.843 1.00 56.58 178 ASN A C 1
ATOM 6463 O O . ASN D 1 179 ? 14.650 94.555 3.128 1.00 53.82 178 ASN A O 1
ATOM 6468 N N . HIS D 1 180 ? 13.108 96.176 3.343 1.00 55.44 179 HIS A N 1
ATOM 6469 C CA . HIS D 1 180 ? 12.784 96.203 1.925 1.00 62.07 179 HIS A CA 1
ATOM 6470 C C . HIS D 1 180 ? 12.490 97.633 1.497 1.00 65.32 179 HIS A C 1
ATOM 6471 O O . HIS D 1 180 ? 12.111 98.482 2.307 1.00 58.59 179 HIS A O 1
ATOM 6478 N N . VAL D 1 181 ? 12.673 97.890 0.204 1.00 60.81 180 VAL A N 1
ATOM 6479 C CA . VAL D 1 181 ? 12.336 99.169 -0.407 1.00 65.75 180 VAL A CA 1
ATOM 6480 C C . VAL D 1 181 ? 11.361 98.911 -1.548 1.00 66.76 180 VAL A C 1
ATOM 6481 O O . VAL D 1 181 ? 11.630 98.089 -2.432 1.00 66.23 180 VAL A O 1
ATOM 6485 N N . VAL D 1 182 ? 10.216 99.584 -1.506 1.00 66.90 181 VAL A N 1
ATOM 6486 C CA . VAL D 1 182 ? 9.194 99.451 -2.542 1.00 71.03 181 VAL A CA 1
ATOM 6487 C C . VAL D 1 182 ? 8.762 100.849 -2.966 1.00 75.65 181 VAL A C 1
ATOM 6488 O O . VAL D 1 182 ? 8.988 101.829 -2.239 1.00 74.91 181 VAL A O 1
ATOM 6492 N N . PRO D 1 183 ? 8.162 100.978 -4.151 1.00 74.47 182 PRO A N 1
ATOM 6493 C CA . PRO D 1 183 ? 7.676 102.293 -4.586 1.00 76.51 182 PRO A CA 1
ATOM 6494 C C . PRO D 1 183 ? 6.707 102.911 -3.586 1.00 76.44 182 PRO A C 1
ATOM 6495 O O . PRO D 1 183 ? 6.031 102.215 -2.825 1.00 75.74 182 PRO A O 1
ATOM 6499 N N . LEU D 1 184 ? 6.662 104.247 -3.597 1.00 71.32 183 LEU A N 1
ATOM 6500 C CA . LEU D 1 184 ? 5.825 104.993 -2.660 1.00 72.16 183 LEU A CA 1
ATOM 6501 C C . LEU D 1 184 ? 4.370 104.546 -2.743 1.00 73.82 183 LEU A C 1
ATOM 6502 O O . LEU D 1 184 ? 3.780 104.111 -1.746 1.00 73.25 183 LEU A O 1
ATOM 6507 N N . ALA D 1 185 ? 3.780 104.635 -3.938 1.00 75.82 184 ALA A N 1
ATOM 6508 C CA . ALA D 1 185 ? 2.354 104.379 -4.106 1.00 77.83 184 ALA A CA 1
ATOM 6509 C C . ALA D 1 185 ? 1.949 102.974 -3.682 1.00 76.78 184 ALA A C 1
ATOM 6510 O O . ALA D 1 185 ? 0.759 102.728 -3.458 1.00 83.47 184 ALA A O 1
ATOM 6512 N N . SER D 1 186 ? 2.902 102.050 -3.560 1.00 77.70 185 SER A N 1
ATOM 6513 C CA . SER D 1 186 ? 2.601 100.678 -3.170 1.00 77.99 185 SER A CA 1
ATOM 6514 C C . SER D 1 186 ? 3.242 100.299 -1.839 1.00 77.22 185 SER A C 1
ATOM 6515 O O . SER D 1 186 ? 3.372 99.108 -1.541 1.00 75.38 185 SER A O 1
ATOM 6518 N N . LEU D 1 187 ? 3.648 101.280 -1.028 1.00 76.50 186 LEU A N 1
ATOM 6519 C CA . LEU D 1 187 ? 4.228 100.954 0.272 1.00 74.43 186 LEU A CA 1
ATOM 6520 C C . LEU D 1 187 ? 3.178 100.351 1.197 1.00 74.62 186 LEU A C 1
ATOM 6521 O O . LEU D 1 187 ? 3.303 99.197 1.626 1.00 72.86 186 LEU A O 1
ATOM 6526 N N . GLN D 1 188 ? 2.132 101.125 1.507 1.00 74.58 187 GLN A N 1
ATOM 6527 C CA . GLN D 1 188 ? 1.090 100.677 2.428 1.00 75.62 187 GLN A CA 1
ATOM 6528 C C . GLN D 1 188 ? 0.637 99.261 2.097 1.00 76.41 187 GLN A C 1
ATOM 6529 O O . GLN D 1 188 ? 0.754 98.347 2.923 1.00 77.82 187 GLN A O 1
ATOM 6535 N N . GLU D 1 189 ? 0.148 99.065 0.868 1.00 74.75 188 GLU A N 1
ATOM 6536 C CA . GLU D 1 189 ? -0.243 97.747 0.382 1.00 76.58 188 GLU A CA 1
ATOM 6537 C C . GLU D 1 189 ? 0.779 96.684 0.761 1.00 74.51 188 GLU A C 1
ATOM 6538 O O . GLU D 1 189 ? 0.455 95.715 1.458 1.00 72.31 188 GLU A O 1
ATOM 6544 N N . GLU D 1 190 ? 2.034 96.884 0.342 1.00 76.64 189 GLU A N 1
ATOM 6545 C CA . GLU D 1 190 ? 3.083 95.916 0.644 1.00 76.55 189 GLU A CA 1
ATOM 6546 C C . GLU D 1 190 ? 3.144 95.633 2.138 1.00 77.10 189 GLU A C 1
ATOM 6547 O O . GLU D 1 190 ? 3.099 94.471 2.563 1.00 73.59 189 GLU A O 1
ATOM 6553 N N . ALA D 1 191 ? 3.208 96.693 2.950 1.00 78.34 190 ALA A N 1
ATOM 6554 C CA . ALA D 1 191 ? 3.164 96.528 4.398 1.00 77.34 190 ALA A CA 1
ATOM 6555 C C . ALA D 1 191 ? 2.001 95.630 4.788 1.00 78.18 190 ALA A C 1
ATOM 6556 O O . ALA D 1 191 ? 2.192 94.574 5.408 1.00 77.35 190 ALA A O 1
ATOM 6558 N N . LEU D 1 192 ? 0.791 96.017 4.366 1.00 74.93 191 LEU A N 1
ATOM 6559 C CA . LEU D 1 192 ? -0.402 95.206 4.568 1.00 74.52 191 LEU A CA 1
ATOM 6560 C C . LEU D 1 192 ? -0.099 93.738 4.316 1.00 73.98 191 LEU A C 1
ATOM 6561 O O . LEU D 1 192 ? -0.216 92.902 5.220 1.00 76.13 191 LEU A O 1
ATOM 6566 N N . LYS D 1 193 ? 0.376 93.434 3.104 1.00 72.93 192 LYS A N 1
ATOM 6567 C CA . LYS D 1 193 ? 0.598 92.043 2.727 1.00 72.68 192 LYS A CA 1
ATOM 6568 C C . LYS D 1 193 ? 1.506 91.352 3.733 1.00 74.13 192 LYS A C 1
ATOM 6569 O O . LYS D 1 193 ? 1.148 90.306 4.291 1.00 74.53 192 LYS A O 1
ATOM 6575 N N . MET D 1 194 ? 2.662 91.957 4.026 1.00 72.74 193 MET A N 1
ATOM 6576 C CA . MET D 1 194 ? 3.572 91.344 4.986 1.00 73.18 193 MET A CA 1
ATOM 6577 C C . MET D 1 194 ? 2.876 91.148 6.323 1.00 79.61 193 MET A C 1
ATOM 6578 O O . MET D 1 194 ? 2.917 90.056 6.903 1.00 76.89 193 MET A O 1
ATOM 6583 N N . ALA D 1 195 ? 2.185 92.188 6.798 1.00 90.54 194 ALA A N 1
ATOM 6584 C CA . ALA D 1 195 ? 1.428 92.074 8.037 1.00 92.14 194 ALA A CA 1
ATOM 6585 C C . ALA D 1 195 ? 0.468 90.897 7.969 1.00 94.07 194 ALA A C 1
ATOM 6586 O O . ALA D 1 195 ? 0.410 90.070 8.886 1.00 93.71 194 ALA A O 1
ATOM 6588 N N . GLN D 1 196 ? -0.264 90.783 6.859 1.00 87.75 195 GLN A N 1
ATOM 6589 C CA . GLN D 1 196 ? -1.198 89.675 6.724 1.00 86.28 195 GLN A CA 1
ATOM 6590 C C . GLN D 1 196 ? -0.454 88.349 6.653 1.00 82.14 195 GLN A C 1
ATOM 6591 O O . GLN D 1 196 ? -0.897 87.353 7.238 1.00 82.30 195 GLN A O 1
ATOM 6597 N N . GLN D 1 197 ? 0.707 88.328 5.991 1.00 79.39 196 GLN A N 1
ATOM 6598 C CA . GLN D 1 197 ? 1.517 87.115 5.990 1.00 79.96 196 GLN A CA 1
ATOM 6599 C C . GLN D 1 197 ? 1.993 86.772 7.394 1.00 82.06 196 GLN A C 1
ATOM 6600 O O . GLN D 1 197 ? 2.242 85.599 7.698 1.00 85.52 196 GLN A O 1
ATOM 6606 N N . ILE D 1 198 ? 2.122 87.776 8.263 1.00 77.39 197 ILE A N 1
ATOM 6607 C CA . ILE D 1 198 ? 2.401 87.519 9.670 1.00 73.01 197 ILE A CA 1
ATOM 6608 C C . ILE D 1 198 ? 1.118 87.306 10.466 1.00 73.40 197 ILE A C 1
ATOM 6609 O O . ILE D 1 198 ? 1.146 86.626 11.503 1.00 71.38 197 ILE A O 1
ATOM 6614 N N . ALA D 1 199 ? -0.014 87.837 9.995 1.00 73.12 198 ALA A N 1
ATOM 6615 C CA . ALA D 1 199 ? -1.259 87.690 10.742 1.00 75.23 198 ALA A CA 1
ATOM 6616 C C . ALA D 1 199 ? -1.806 86.271 10.657 1.00 77.29 198 ALA A C 1
ATOM 6617 O O . ALA D 1 199 ? -2.403 85.781 11.622 1.00 78.46 198 ALA A O 1
ATOM 6619 N N . GLY D 1 200 ? -1.615 85.599 9.520 1.00 76.92 199 GLY A N 1
ATOM 6620 C CA . GLY D 1 200 ? -2.099 84.238 9.371 1.00 78.36 199 GLY A CA 1
ATOM 6621 C C . GLY D 1 200 ? -1.350 83.220 10.203 1.00 76.54 199 GLY A C 1
ATOM 6622 O O . GLY D 1 200 ? -1.878 82.132 10.455 1.00 77.91 199 GLY A O 1
ATOM 6623 N N . ASN D 1 201 ? -0.136 83.548 10.638 1.00 74.40 200 ASN A N 1
ATOM 6624 C CA . ASN D 1 201 ? 0.660 82.621 11.427 1.00 72.69 200 ASN A CA 1
ATOM 6625 C C . ASN D 1 201 ? 0.109 82.531 12.850 1.00 72.84 200 ASN A C 1
ATOM 6626 O O . ASN D 1 201 ? -0.818 83.246 13.240 1.00 75.60 200 ASN A O 1
ATOM 6631 N N . SER D 1 202 ? 0.696 81.632 13.635 1.00 69.29 201 SER A N 1
ATOM 6632 C CA . SER D 1 202 ? 0.218 81.388 14.989 1.00 69.87 201 SER A CA 1
ATOM 6633 C C . SER D 1 202 ? 0.514 82.579 15.890 1.00 67.39 201 SER A C 1
ATOM 6634 O O . SER D 1 202 ? 1.658 83.032 15.983 1.00 67.38 201 SER A O 1
ATOM 6637 N N . THR D 1 203 ? -0.525 83.081 16.561 1.00 72.17 202 THR A N 1
ATOM 6638 C CA . THR D 1 203 ? -0.349 84.194 17.491 1.00 68.26 202 THR A CA 1
ATOM 6639 C C . THR D 1 203 ? 0.657 83.843 18.581 1.00 69.09 202 THR A C 1
ATOM 6640 O O . THR D 1 203 ? 1.637 84.569 18.800 1.00 68.60 202 THR A O 1
ATOM 6644 N N . MET D 1 204 ? 0.424 82.727 19.276 1.00 69.56 203 MET A N 1
ATOM 6645 C CA . MET D 1 204 ? 1.322 82.301 20.345 1.00 68.42 203 MET A CA 1
ATOM 6646 C C . MET D 1 204 ? 2.744 82.125 19.830 1.00 68.25 203 MET A C 1
ATOM 6647 O O . MET D 1 204 ? 3.702 82.610 20.442 1.00 64.70 203 MET A O 1
ATOM 6652 N N . GLY D 1 205 ? 2.897 81.439 18.695 1.00 72.57 204 GLY A N 1
ATOM 6653 C CA . GLY D 1 205 ? 4.226 81.211 18.152 1.00 53.98 204 GLY A CA 1
ATOM 6654 C C . GLY D 1 205 ? 4.958 82.501 17.837 1.00 52.21 204 GLY A C 1
ATOM 6655 O O . GLY D 1 205 ? 6.087 82.713 18.288 1.00 61.49 204 GLY A O 1
ATOM 6656 N N . VAL D 1 206 ? 4.320 83.384 17.062 1.00 58.20 205 VAL A N 1
ATOM 6657 C CA . VAL D 1 206 ? 4.963 84.637 16.669 1.00 57.34 205 VAL A CA 1
ATOM 6658 C C . VAL D 1 206 ? 5.338 85.452 17.899 1.00 58.64 205 VAL A C 1
ATOM 6659 O O . VAL D 1 206 ? 6.464 85.950 18.017 1.00 61.03 205 VAL A O 1
ATOM 6663 N N . GLN D 1 207 ? 4.402 85.596 18.840 1.00 58.96 206 GLN A N 1
ATOM 6664 C CA . GLN D 1 207 ? 4.636 86.505 19.957 1.00 58.25 206 GLN A CA 1
ATOM 6665 C C . GLN D 1 207 ? 5.668 85.946 20.933 1.00 55.48 206 GLN A C 1
ATOM 6666 O O . GLN D 1 207 ? 6.503 86.695 21.458 1.00 52.83 206 GLN A O 1
ATOM 6672 N N . MET D 1 208 ? 5.658 84.630 21.167 1.00 60.10 207 MET A N 1
ATOM 6673 C CA . MET D 1 208 ? 6.670 84.051 22.041 1.00 61.45 207 MET A CA 1
ATOM 6674 C C . MET D 1 208 ? 8.044 84.050 21.385 1.00 63.00 207 MET A C 1
ATOM 6675 O O . MET D 1 208 ? 9.054 84.232 22.074 1.00 64.17 207 MET A O 1
ATOM 6680 N N . SER D 1 209 ? 8.111 83.861 20.062 1.00 62.89 208 SER A N 1
ATOM 6681 C CA . SER D 1 209 ? 9.388 84.008 19.375 1.00 60.49 208 SER A CA 1
ATOM 6682 C C . SER D 1 209 ? 9.884 85.447 19.431 1.00 55.09 208 SER A C 1
ATOM 6683 O O . SER D 1 209 ? 11.093 85.681 19.518 1.00 53.56 208 SER A O 1
ATOM 6686 N N . LYS D 1 210 ? 8.969 86.418 19.389 1.00 54.70 209 LYS A N 1
ATOM 6687 C CA . LYS D 1 210 ? 9.359 87.812 19.572 1.00 53.35 209 LYS A CA 1
ATOM 6688 C C . LYS D 1 210 ? 9.948 88.032 20.959 1.00 52.85 209 LYS A C 1
ATOM 6689 O O . LYS D 1 210 ? 10.972 88.707 21.113 1.00 50.74 209 LYS A O 1
ATOM 6695 N N . VAL D 1 211 ? 9.294 87.483 21.984 1.00 54.65 210 VAL A N 1
ATOM 6696 C CA . VAL D 1 211 ? 9.830 87.561 23.342 1.00 51.65 210 VAL A CA 1
ATOM 6697 C C . VAL D 1 211 ? 11.231 86.960 23.391 1.00 48.46 210 VAL A C 1
ATOM 6698 O O . VAL D 1 211 ? 12.171 87.562 23.929 1.00 42.10 210 VAL A O 1
ATOM 6702 N N . ALA D 1 212 ? 11.388 85.766 22.814 1.00 49.56 211 ALA A N 1
ATOM 6703 C CA . ALA D 1 212 ? 12.675 85.080 22.844 1.00 47.12 211 ALA A CA 1
ATOM 6704 C C . ALA D 1 212 ? 13.758 85.889 22.141 1.00 47.60 211 ALA A C 1
ATOM 6705 O O . ALA D 1 212 ? 14.881 85.993 22.641 1.00 45.64 211 ALA A O 1
ATOM 6707 N N . ILE D 1 213 ? 13.440 86.475 20.986 1.00 47.95 212 ILE A N 1
ATOM 6708 C CA . ILE D 1 213 ? 14.438 87.235 20.237 1.00 44.71 212 ILE A CA 1
ATOM 6709 C C . ILE D 1 213 ? 14.811 88.510 20.984 1.00 38.43 212 ILE A C 1
ATOM 6710 O O . ILE D 1 213 ? 15.996 88.820 21.167 1.00 38.35 212 ILE A O 1
ATOM 6715 N N . ASN D 1 214 ? 13.803 89.271 21.423 1.00 39.54 213 ASN A N 1
ATOM 6716 C CA . ASN D 1 214 ? 14.056 90.513 22.143 1.00 44.09 213 ASN A CA 1
ATOM 6717 C C . ASN D 1 214 ? 14.789 90.281 23.456 1.00 42.81 213 ASN A C 1
ATOM 6718 O O . ASN D 1 214 ? 15.459 91.196 23.947 1.00 41.51 213 ASN A O 1
ATOM 6723 N N . LYS D 1 215 ? 14.679 89.087 24.038 1.00 42.94 214 LYS A N 1
ATOM 6724 C CA . LYS D 1 215 ? 15.404 88.812 25.272 1.00 44.27 214 LYS A CA 1
ATOM 6725 C C . LYS D 1 215 ? 16.800 88.251 25.020 1.00 44.36 214 LYS A C 1
ATOM 6726 O O . LYS D 1 215 ? 17.744 88.608 25.733 1.00 47.54 214 LYS A O 1
ATOM 6732 N N . GLY D 1 216 ? 16.957 87.386 24.017 1.00 44.47 215 GLY A N 1
ATOM 6733 C CA . GLY D 1 216 ? 18.241 86.787 23.715 1.00 42.87 215 GLY A CA 1
ATOM 6734 C C . GLY D 1 216 ? 19.194 87.662 22.937 1.00 38.40 215 GLY A C 1
ATOM 6735 O O . GLY D 1 216 ? 20.385 87.344 22.872 1.00 37.15 215 GLY A O 1
ATOM 6736 N N . ARG D 1 217 ? 18.704 88.751 22.337 1.00 40.20 216 ARG A N 1
ATOM 6737 C CA . ARG D 1 217 ? 19.607 89.701 21.698 1.00 40.57 216 ARG A CA 1
ATOM 6738 C C . ARG D 1 217 ? 20.576 90.334 22.688 1.00 39.74 216 ARG A C 1
ATOM 6739 O O . ARG D 1 217 ? 21.623 90.844 22.275 1.00 38.98 216 ARG A O 1
ATOM 6747 N N . ASN D 1 218 ? 20.255 90.309 23.982 1.00 37.77 217 ASN A N 1
ATOM 6748 C CA . ASN D 1 218 ? 21.039 90.987 25.004 1.00 35.36 217 ASN A CA 1
ATOM 6749 C C . ASN D 1 218 ? 21.873 90.033 25.849 1.00 40.34 217 ASN A C 1
ATOM 6750 O O . ASN D 1 218 ? 22.507 90.472 26.814 1.00 43.40 217 ASN A O 1
ATOM 6755 N N . ALA D 1 219 ? 21.895 88.745 25.517 1.00 39.98 218 ALA A N 1
ATOM 6756 C CA . ALA D 1 219 ? 22.567 87.751 26.339 1.00 42.64 218 ALA A CA 1
ATOM 6757 C C . ALA D 1 219 ? 23.438 86.852 25.473 1.00 41.68 218 ALA A C 1
ATOM 6758 O O . ALA D 1 219 ? 23.385 86.889 24.241 1.00 40.41 218 ALA A O 1
ATOM 6760 N N . ASP D 1 220 ? 24.251 86.038 26.144 1.00 39.27 219 ASP A N 1
ATOM 6761 C CA . ASP D 1 220 ? 25.060 85.043 25.462 1.00 36.72 219 ASP A CA 1
ATOM 6762 C C . ASP D 1 220 ? 24.163 83.991 24.811 1.00 35.09 219 ASP A C 1
ATOM 6763 O O . ASP D 1 220 ? 22.954 83.926 25.047 1.00 34.67 219 ASP A O 1
ATOM 6768 N N . LEU D 1 221 ? 24.780 83.148 23.979 1.00 38.48 220 LEU A N 1
ATOM 6769 C CA . LEU D 1 221 ? 24.003 82.175 23.219 1.00 42.24 220 LEU A CA 1
ATOM 6770 C C . LEU D 1 221 ? 23.308 81.175 24.137 1.00 42.72 220 LEU A C 1
ATOM 6771 O O . LEU D 1 221 ? 22.167 80.783 23.879 1.00 43.72 220 LEU A O 1
ATOM 6776 N N . ASP D 1 222 ? 23.968 80.764 25.223 1.00 40.50 221 ASP A N 1
ATOM 6777 C CA . ASP D 1 222 ? 23.374 79.766 26.110 1.00 44.19 221 ASP A CA 1
ATOM 6778 C C . ASP D 1 222 ? 22.140 80.315 26.824 1.00 42.84 221 ASP A C 1
ATOM 6779 O O . ASP D 1 222 ? 21.109 79.634 26.915 1.00 45.99 221 ASP A O 1
ATOM 6784 N N . THR D 1 223 ? 22.227 81.544 27.337 1.00 40.68 222 THR A N 1
ATOM 6785 C CA . THR D 1 223 ? 21.076 82.160 27.989 1.00 41.45 222 THR A CA 1
ATOM 6786 C C . THR D 1 223 ? 19.937 82.380 26.999 1.00 45.32 222 THR A C 1
ATOM 6787 O O . THR D 1 223 ? 18.759 82.186 27.335 1.00 48.43 222 THR A O 1
ATOM 6791 N N . GLY D 1 224 ? 20.269 82.780 25.770 1.00 43.87 223 GLY A N 1
ATOM 6792 C CA . GLY D 1 224 ? 19.246 82.914 24.747 1.00 44.44 223 GLY A CA 1
ATOM 6793 C C . GLY D 1 224 ? 18.589 81.590 24.407 1.00 46.67 223 GLY A C 1
ATOM 6794 O O . GLY D 1 224 ? 17.385 81.531 24.154 1.00 47.14 223 GLY A O 1
ATOM 6795 N N . LEU D 1 225 ? 19.371 80.508 24.405 1.00 48.58 224 LEU A N 1
ATOM 6796 C CA . LEU D 1 225 ? 18.807 79.184 24.161 1.00 51.52 224 LEU A CA 1
ATOM 6797 C C . LEU D 1 225 ? 17.884 78.766 25.297 1.00 53.83 224 LEU A C 1
ATOM 6798 O O . LEU D 1 225 ? 16.864 78.108 25.066 1.00 56.37 224 LEU A O 1
ATOM 6803 N N . GLY D 1 226 ? 18.229 79.134 26.532 1.00 56.90 225 GLY A N 1
ATOM 6804 C CA . GLY D 1 226 ? 17.318 78.888 27.641 1.00 57.07 225 GLY A CA 1
ATOM 6805 C C . GLY D 1 226 ? 16.006 79.636 27.482 1.00 59.70 225 GLY A C 1
ATOM 6806 O O . GLY D 1 226 ? 14.920 79.072 27.668 1.00 61.37 225 GLY A O 1
ATOM 6807 N N . LEU D 1 227 ? 16.092 80.925 27.139 1.00 58.02 226 LEU A N 1
ATOM 6808 C CA . LEU D 1 227 ? 14.889 81.702 26.842 1.00 54.88 226 LEU A CA 1
ATOM 6809 C C . LEU D 1 227 ? 14.058 81.040 25.750 1.00 53.63 226 LEU A C 1
ATOM 6810 O O . LEU D 1 227 ? 12.827 80.946 25.854 1.00 53.39 226 LEU A O 1
ATOM 6815 N N . GLU D 1 228 ? 14.724 80.579 24.690 1.00 53.32 227 GLU A N 1
ATOM 6816 C CA . GLU D 1 228 ? 14.026 79.971 23.565 1.00 54.67 227 GLU A CA 1
ATOM 6817 C C . GLU D 1 228 ? 13.338 78.675 23.970 1.00 55.68 227 GLU A C 1
ATOM 6818 O O . GLU D 1 228 ? 12.202 78.421 23.561 1.00 55.83 227 GLU A O 1
ATOM 6824 N N . ILE D 1 229 ? 14.007 77.839 24.769 1.00 53.05 228 ILE A N 1
ATOM 6825 C CA . ILE D 1 229 ? 13.388 76.583 25.180 1.00 53.58 228 ILE A CA 1
ATOM 6826 C C . ILE D 1 229 ? 12.208 76.847 26.108 1.00 55.52 228 ILE A C 1
ATOM 6827 O O . ILE D 1 229 ? 11.198 76.129 26.060 1.00 57.68 228 ILE A O 1
ATOM 6832 N N . LEU D 1 230 ? 12.284 77.900 26.929 1.00 54.54 229 LEU A N 1
ATOM 6833 C CA . LEU D 1 230 ? 11.145 78.244 27.775 1.00 54.09 229 LEU A CA 1
ATOM 6834 C C . LEU D 1 230 ? 9.957 78.700 26.934 1.00 55.72 229 LEU A C 1
ATOM 6835 O O . LEU D 1 230 ? 8.821 78.256 27.150 1.00 58.45 229 LEU A O 1
ATOM 6840 N N . ALA D 1 231 ? 10.204 79.580 25.958 1.00 53.16 230 ALA A N 1
ATOM 6841 C CA . ALA D 1 231 ? 9.130 80.010 25.066 1.00 52.97 230 ALA A CA 1
ATOM 6842 C C . ALA D 1 231 ? 8.565 78.836 24.274 1.00 56.67 230 ALA A C 1
ATOM 6843 O O . ALA D 1 231 ? 7.356 78.766 24.022 1.00 60.25 230 ALA A O 1
ATOM 6845 N N . TRP D 1 232 ? 9.429 77.896 23.887 1.00 57.62 231 TRP A N 1
ATOM 6846 C CA . TRP D 1 232 ? 9.009 76.741 23.102 1.00 60.15 231 TRP A CA 1
ATOM 6847 C C . TRP D 1 232 ? 8.090 75.832 23.908 1.00 62.29 231 TRP A C 1
ATOM 6848 O O . TRP D 1 232 ? 7.050 75.388 23.405 1.00 66.83 231 TRP A O 1
ATOM 6859 N N . ARG D 1 233 ? 8.437 75.569 25.171 1.00 61.36 232 ARG A N 1
ATOM 6860 C CA . ARG D 1 233 ? 7.533 74.808 26.029 1.00 63.39 232 ARG A CA 1
ATOM 6861 C C . ARG D 1 233 ? 6.222 75.557 26.254 1.00 64.47 232 ARG A C 1
ATOM 6862 O O . ARG D 1 233 ? 5.136 74.959 26.202 1.00 66.19 232 ARG A O 1
ATOM 6870 N N . ASN D 1 234 ? 6.304 76.870 26.499 1.00 64.30 233 ASN A N 1
ATOM 6871 C CA . ASN D 1 234 ? 5.097 77.663 26.717 1.00 63.55 233 ASN A CA 1
ATOM 6872 C C . ASN D 1 234 ? 4.156 77.576 25.522 1.00 64.27 233 ASN A C 1
ATOM 6873 O O . ASN D 1 234 ? 2.934 77.484 25.690 1.00 61.44 233 ASN A O 1
ATOM 6878 N N . CYS D 1 235 ? 4.707 77.602 24.306 1.00 66.01 234 CYS A N 1
ATOM 6879 C CA . CYS D 1 235 ? 3.879 77.428 23.117 1.00 69.82 234 CYS A CA 1
ATOM 6880 C C . CYS D 1 235 ? 3.341 76.008 23.016 1.00 74.31 234 CYS A C 1
ATOM 6881 O O . CYS D 1 235 ? 2.193 75.802 22.605 1.00 74.83 234 CYS A O 1
ATOM 6884 N N . PHE D 1 236 ? 4.156 75.012 23.374 1.00 75.41 235 PHE A N 1
ATOM 6885 C CA . PHE D 1 236 ? 3.694 73.632 23.298 1.00 77.94 235 PHE A CA 1
ATOM 6886 C C . PHE D 1 236 ? 2.576 73.342 24.287 1.00 79.48 235 PHE A C 1
ATOM 6887 O O . PHE D 1 236 ? 1.876 72.335 24.133 1.00 80.08 235 PHE A O 1
ATOM 6895 N N . THR D 1 237 ? 2.393 74.190 25.296 1.00 80.44 236 THR A N 1
ATOM 6896 C CA . THR D 1 237 ? 1.235 74.081 26.175 1.00 82.88 236 THR A CA 1
ATOM 6897 C C . THR D 1 237 ? 0.002 74.806 25.634 1.00 83.73 236 THR A C 1
ATOM 6898 O O . THR D 1 237 ? -0.984 74.949 26.364 1.00 84.89 236 THR A O 1
ATOM 6902 N N . HIS D 1 238 ? 0.030 75.259 24.369 1.00 81.98 237 HIS A N 1
ATOM 6903 C CA . HIS D 1 238 ? -1.043 76.029 23.748 1.00 82.82 237 HIS A CA 1
ATOM 6904 C C . HIS D 1 238 ? -1.708 75.234 22.622 1.00 84.11 237 HIS A C 1
ATOM 6905 O O . HIS D 1 238 ? -1.039 74.473 21.916 1.00 85.63 237 HIS A O 1
ATOM 6912 N N . PRO D 1 239 ? -3.024 75.389 22.429 1.00 84.10 238 PRO A N 1
ATOM 6913 C CA . PRO D 1 239 ? -3.720 74.585 21.405 1.00 89.53 238 PRO A CA 1
ATOM 6914 C C . PRO D 1 239 ? -3.268 74.859 19.977 1.00 91.85 238 PRO A C 1
ATOM 6915 O O . PRO D 1 239 ? -3.414 73.979 19.109 1.00 95.52 238 PRO A O 1
ATOM 6919 N N . ASP D 1 240 ? -2.741 76.059 19.709 1.00 91.86 239 ASP A N 1
ATOM 6920 C CA . ASP D 1 240 ? -2.290 76.402 18.363 1.00 92.41 239 ASP A CA 1
ATOM 6921 C C . ASP D 1 240 ? -1.229 75.434 17.860 1.00 91.37 239 ASP A C 1
ATOM 6922 O O . ASP D 1 240 ? -1.080 75.254 16.646 1.00 93.29 239 ASP A O 1
ATOM 6927 N N . ARG D 1 241 ? -0.487 74.803 18.772 1.00 88.72 240 ARG A N 1
ATOM 6928 C CA . ARG D 1 241 ? 0.557 73.868 18.366 1.00 86.05 240 ARG A CA 1
ATOM 6929 C C . ARG D 1 241 ? -0.038 72.642 17.685 1.00 89.31 240 ARG A C 1
ATOM 6930 O O . ARG D 1 241 ? 0.383 72.265 16.585 1.00 91.49 240 ARG A O 1
ATOM 6938 N N . GLN D 1 242 ? -1.020 72.005 18.324 1.00 92.72 241 GLN A N 1
ATOM 6939 C CA . GLN D 1 242 ? -1.577 70.781 17.762 1.00 97.18 241 GLN A CA 1
ATOM 6940 C C . GLN D 1 242 ? -2.555 71.071 16.631 1.00 97.56 241 GLN A C 1
ATOM 6941 O O . GLN D 1 242 ? -2.532 70.381 15.605 1.00 100.29 241 GLN A O 1
ATOM 6947 N N . GLU D 1 243 ? -3.417 72.073 16.782 1.00 96.72 242 GLU A N 1
ATOM 6948 C CA . GLU D 1 243 ? -4.408 72.291 15.731 1.00 94.57 242 GLU A CA 1
ATOM 6949 C C . GLU D 1 243 ? -3.815 73.094 14.578 1.00 90.66 242 GLU A C 1
ATOM 6950 O O . GLU D 1 243 ? -2.690 73.587 14.654 1.00 86.23 242 GLU A O 1
ATOM 6956 N N . HIS E 1 1 ? 32.564 52.603 40.825 1.00 105.41 0 HIS E N 1
ATOM 6957 C CA . HIS E 1 1 ? 33.159 53.918 41.032 1.00 102.18 0 HIS E CA 1
ATOM 6958 C C . HIS E 1 1 ? 32.164 54.872 41.680 1.00 96.01 0 HIS E C 1
ATOM 6959 O O . HIS E 1 1 ? 32.552 55.881 42.270 1.00 94.66 0 HIS E O 1
ATOM 6966 N N . MET E 1 2 ? 30.878 54.544 41.566 1.00 93.27 1 MET E N 1
ATOM 6967 C CA . MET E 1 2 ? 29.823 55.373 42.130 1.00 88.61 1 MET E CA 1
ATOM 6968 C C . MET E 1 2 ? 28.530 54.570 42.160 1.00 81.49 1 MET E C 1
ATOM 6969 O O . MET E 1 2 ? 28.243 53.808 41.232 1.00 81.82 1 MET E O 1
ATOM 6974 N N . SER E 1 3 ? 27.761 54.751 43.230 1.00 74.93 2 SER E N 1
ATOM 6975 C CA . SER E 1 3 ? 26.548 53.990 43.481 1.00 72.58 2 SER E CA 1
ATOM 6976 C C . SER E 1 3 ? 25.366 54.931 43.679 1.00 67.96 2 SER E C 1
ATOM 6977 O O . SER E 1 3 ? 25.529 56.136 43.899 1.00 65.79 2 SER E O 1
ATOM 6980 N N . LEU E 1 4 ? 24.167 54.352 43.613 1.00 69.50 3 LEU E N 1
ATOM 6981 C CA . LEU E 1 4 ? 22.917 55.099 43.641 1.00 73.54 3 LEU E CA 1
ATOM 6982 C C . LEU E 1 4 ? 21.897 54.358 44.494 1.00 80.43 3 LEU E C 1
ATOM 6983 O O . LEU E 1 4 ? 21.754 53.138 44.379 1.00 81.76 3 LEU E O 1
ATOM 6988 N N . VAL E 1 5 ? 21.189 55.097 45.350 1.00 84.25 4 VAL E N 1
ATOM 6989 C CA . VAL E 1 5 ? 20.128 54.520 46.177 1.00 86.09 4 VAL E CA 1
ATOM 6990 C C . VAL E 1 5 ? 18.980 55.517 46.258 1.00 84.01 4 VAL E C 1
ATOM 6991 O O . VAL E 1 5 ? 19.174 56.653 46.702 1.00 81.95 4 VAL E O 1
ATOM 6995 N N . THR E 1 6 ? 17.784 55.099 45.847 1.00 78.79 5 THR E N 1
ATOM 6996 C CA . THR E 1 6 ? 16.618 55.973 45.824 1.00 74.82 5 THR E CA 1
ATOM 6997 C C . THR E 1 6 ? 15.530 55.450 46.754 1.00 72.71 5 THR E C 1
ATOM 6998 O O . THR E 1 6 ? 15.276 54.243 46.812 1.00 71.58 5 THR E O 1
ATOM 7002 N N . THR E 1 7 ? 14.889 56.373 47.469 1.00 74.84 6 THR E N 1
ATOM 7003 C CA . THR E 1 7 ? 13.720 56.111 48.302 1.00 82.64 6 THR E CA 1
ATOM 7004 C C . THR E 1 7 ? 13.219 57.442 48.840 1.00 83.85 6 THR E C 1
ATOM 7005 O O . THR E 1 7 ? 13.928 58.450 48.803 1.00 81.46 6 THR E O 1
ATOM 7009 N N . SER E 1 8 ? 11.984 57.434 49.333 1.00 88.39 7 SER E N 1
ATOM 7010 C CA . SER E 1 8 ? 11.395 58.626 49.936 1.00 91.19 7 SER E CA 1
ATOM 7011 C C . SER E 1 8 ? 10.580 58.270 51.175 1.00 96.46 7 SER E C 1
ATOM 7012 O O . SER E 1 8 ? 9.354 58.183 51.117 1.00 99.32 7 SER E O 1
ATOM 7015 N N . ILE E 1 13 ? 13.669 60.427 46.694 1.00 92.48 12 ILE E N 1
ATOM 7016 C CA . ILE E 1 13 ? 14.955 61.071 46.936 1.00 88.74 12 ILE E CA 1
ATOM 7017 C C . ILE E 1 13 ? 16.085 60.103 46.610 1.00 88.19 12 ILE E C 1
ATOM 7018 O O . ILE E 1 13 ? 16.081 58.961 47.060 1.00 89.99 12 ILE E O 1
ATOM 7023 N N . CYS E 1 14 ? 17.056 60.562 45.826 1.00 86.61 13 CYS E N 1
ATOM 7024 C CA . CYS E 1 14 ? 18.142 59.715 45.355 1.00 84.07 13 CYS E CA 1
ATOM 7025 C C . CYS E 1 14 ? 19.466 60.210 45.916 1.00 79.20 13 CYS E C 1
ATOM 7026 O O . CYS E 1 14 ? 19.771 61.405 45.848 1.00 77.82 13 CYS E O 1
ATOM 7029 N N . THR E 1 15 ? 20.241 59.285 46.474 1.00 76.40 14 THR E N 1
ATOM 7030 C CA . THR E 1 15 ? 21.587 59.552 46.954 1.00 73.04 14 THR E CA 1
ATOM 7031 C C . THR E 1 15 ? 22.580 58.934 45.979 1.00 72.75 14 THR E C 1
ATOM 7032 O O . THR E 1 15 ? 22.514 57.729 45.694 1.00 76.50 14 THR E O 1
ATOM 7036 N N . VAL E 1 16 ? 23.480 59.766 45.461 1.00 68.18 15 VAL E N 1
ATOM 7037 C CA . VAL E 1 16 ? 24.546 59.354 44.556 1.00 66.22 15 VAL E CA 1
ATOM 7038 C C . VAL E 1 16 ? 25.861 59.485 45.312 1.00 66.62 15 VAL E C 1
ATOM 7039 O O . VAL E 1 16 ? 26.117 60.517 45.944 1.00 64.24 15 VAL E O 1
ATOM 7043 N N . LYS E 1 17 ? 26.688 58.442 45.265 1.00 70.05 16 LYS E N 1
ATOM 7044 C CA . LYS E 1 17 ? 27.883 58.372 46.100 1.00 72.70 16 LYS E CA 1
ATOM 7045 C C . LYS E 1 17 ? 29.081 57.938 45.273 1.00 74.14 16 LYS E C 1
ATOM 7046 O O . LYS E 1 17 ? 29.053 56.870 44.656 1.00 77.81 16 LYS E O 1
ATOM 7052 N N . ILE E 1 18 ? 30.140 58.748 45.285 1.00 69.61 17 ILE E N 1
ATOM 7053 C CA . ILE E 1 18 ? 31.417 58.351 44.702 1.00 68.02 17 ILE E CA 1
ATOM 7054 C C . ILE E 1 18 ? 31.951 57.167 45.495 1.00 70.65 17 ILE E C 1
ATOM 7055 O O . ILE E 1 18 ? 32.284 57.302 46.678 1.00 73.81 17 ILE E O 1
ATOM 7060 N N . ASN E 1 19 ? 32.019 55.996 44.864 1.00 72.40 18 ASN E N 1
ATOM 7061 C CA . ASN E 1 19 ? 32.447 54.777 45.550 1.00 75.56 18 ASN E CA 1
ATOM 7062 C C . ASN E 1 19 ? 33.903 54.455 45.212 1.00 75.56 18 ASN E C 1
ATOM 7063 O O . ASN E 1 19 ? 34.215 53.538 44.451 1.00 78.44 18 ASN E O 1
ATOM 7068 N N . ARG E 1 20 ? 34.804 55.234 45.812 1.00 72.93 19 ARG E N 1
ATOM 7069 C CA . ARG E 1 20 ? 36.244 54.969 45.759 1.00 75.44 19 ARG E CA 1
ATOM 7070 C C . ARG E 1 20 ? 36.854 55.318 47.114 1.00 78.11 19 ARG E C 1
ATOM 7071 O O . ARG E 1 20 ? 37.763 56.145 47.211 1.00 79.72 19 ARG E O 1
ATOM 7079 N N . PRO E 1 21 ? 36.373 54.682 48.188 1.00 77.82 20 PRO E N 1
ATOM 7080 C CA . PRO E 1 21 ? 36.668 55.219 49.529 1.00 69.88 20 PRO E CA 1
ATOM 7081 C C . PRO E 1 21 ? 38.124 55.088 49.941 1.00 77.29 20 PRO E C 1
ATOM 7082 O O . PRO E 1 21 ? 38.645 55.978 50.625 1.00 77.62 20 PRO E O 1
ATOM 7086 N N . ASP E 1 22 ? 38.800 54.005 49.551 1.00 79.33 21 ASP E N 1
ATOM 7087 C CA . ASP E 1 22 ? 40.198 53.842 49.938 1.00 87.74 21 ASP E CA 1
ATOM 7088 C C . ASP E 1 22 ? 41.098 54.851 49.236 1.00 88.08 21 ASP E C 1
ATOM 7089 O O . ASP E 1 22 ? 42.164 55.197 49.758 1.00 89.46 21 ASP E O 1
ATOM 7094 N N . LYS E 1 23 ? 40.692 55.329 48.060 1.00 85.89 22 LYS E N 1
ATOM 7095 C CA . LYS E 1 23 ? 41.370 56.422 47.381 1.00 85.92 22 LYS E CA 1
ATOM 7096 C C . LYS E 1 23 ? 40.792 57.782 47.755 1.00 82.94 22 LYS E C 1
ATOM 7097 O O . LYS E 1 23 ? 40.998 58.757 47.023 1.00 79.32 22 LYS E O 1
ATOM 7103 N N . LEU E 1 24 ? 40.070 57.859 48.876 1.00 81.60 23 LEU E N 1
ATOM 7104 C CA . LEU E 1 24 ? 39.419 59.087 49.338 1.00 75.79 23 LEU E CA 1
ATOM 7105 C C . LEU E 1 24 ? 38.457 59.649 48.294 1.00 70.92 23 LEU E C 1
ATOM 7106 O O . LEU E 1 24 ? 38.252 60.863 48.216 1.00 66.57 23 LEU E O 1
ATOM 7111 N N . ASN E 1 25 ? 37.866 58.762 47.490 1.00 69.54 24 ASN E N 1
ATOM 7112 C CA . ASN E 1 25 ? 36.868 59.127 46.484 1.00 65.41 24 ASN E CA 1
ATOM 7113 C C . ASN E 1 25 ? 37.399 60.161 45.494 1.00 62.13 24 ASN E C 1
ATOM 7114 O O . ASN E 1 25 ? 36.642 60.994 44.992 1.00 58.23 24 ASN E O 1
ATOM 7119 N N . ALA E 1 26 ? 38.697 60.111 45.199 1.00 67.36 25 ALA E N 1
ATOM 7120 C CA . ALA E 1 26 ? 39.283 61.036 44.240 1.00 75.62 25 ALA E CA 1
ATOM 7121 C C . ALA E 1 26 ? 38.654 60.843 42.862 1.00 80.87 25 ALA E C 1
ATOM 7122 O O . ALA E 1 26 ? 38.040 59.814 42.567 1.00 76.11 25 ALA E O 1
ATOM 7124 N N . MET E 1 27 ? 38.812 61.850 42.009 1.00 86.72 26 MET E N 1
ATOM 7125 C CA . MET E 1 27 ? 38.142 61.880 40.715 1.00 86.20 26 MET E CA 1
ATOM 7126 C C . MET E 1 27 ? 39.162 61.783 39.589 1.00 85.58 26 MET E C 1
ATOM 7127 O O . MET E 1 27 ? 40.063 62.622 39.483 1.00 88.28 26 MET E O 1
ATOM 7132 N N . ASN E 1 28 ? 39.012 60.759 38.758 1.00 76.23 27 ASN E N 1
ATOM 7133 C CA . ASN E 1 28 ? 39.666 60.636 37.468 1.00 73.55 27 ASN E CA 1
ATOM 7134 C C . ASN E 1 28 ? 38.591 60.717 36.387 1.00 69.51 27 ASN E C 1
ATOM 7135 O O . ASN E 1 28 ? 37.427 61.034 36.662 1.00 65.37 27 ASN E O 1
ATOM 7140 N N . THR E 1 29 ? 38.983 60.451 35.142 1.00 72.60 28 THR E N 1
ATOM 7141 C CA . THR E 1 29 ? 38.030 60.603 34.049 1.00 74.35 28 THR E CA 1
ATOM 7142 C C . THR E 1 29 ? 36.929 59.546 34.095 1.00 73.76 28 THR E C 1
ATOM 7143 O O . THR E 1 29 ? 35.794 59.830 33.703 1.00 70.15 28 THR E O 1
ATOM 7147 N N . ASP E 1 30 ? 37.227 58.337 34.580 1.00 76.01 29 ASP E N 1
ATOM 7148 C CA . ASP E 1 30 ? 36.243 57.256 34.517 1.00 78.92 29 ASP E CA 1
ATOM 7149 C C . ASP E 1 30 ? 35.079 57.496 35.476 1.00 77.18 29 ASP E C 1
ATOM 7150 O O . ASP E 1 30 ? 33.910 57.315 35.108 1.00 77.42 29 ASP E O 1
ATOM 7155 N N . VAL E 1 31 ? 35.378 57.885 36.718 1.00 75.46 30 VAL E N 1
ATOM 7156 C CA . VAL E 1 31 ? 34.309 58.242 37.645 1.00 71.87 30 VAL E CA 1
ATOM 7157 C C . VAL E 1 31 ? 33.554 59.459 37.128 1.00 65.70 30 VAL E C 1
ATOM 7158 O O . VAL E 1 31 ? 32.345 59.600 37.359 1.00 64.33 30 VAL E O 1
ATOM 7162 N N . ALA E 1 32 ? 34.240 60.341 36.396 1.00 62.36 31 ALA E N 1
ATOM 7163 C CA . ALA E 1 32 ? 33.559 61.468 35.771 1.00 62.78 31 ALA E CA 1
ATOM 7164 C C . ALA E 1 32 ? 32.544 60.995 34.736 1.00 63.84 31 ALA E C 1
ATOM 7165 O O . ALA E 1 32 ? 31.425 61.511 34.681 1.00 66.27 31 ALA E O 1
ATOM 7167 N N . LYS E 1 33 ? 32.914 60.011 33.909 1.00 65.39 32 LYS E N 1
ATOM 7168 C CA . LYS E 1 33 ? 31.962 59.455 32.948 1.00 69.58 32 LYS E CA 1
ATOM 7169 C C . LYS E 1 33 ? 30.789 58.791 33.659 1.00 70.58 32 LYS E C 1
ATOM 7170 O O . LYS E 1 33 ? 29.631 58.926 33.236 1.00 71.86 32 LYS E O 1
ATOM 7176 N N . GLU E 1 34 ? 31.080 58.043 34.726 1.00 69.60 33 GLU E N 1
ATOM 7177 C CA . GLU E 1 34 ? 30.020 57.387 35.485 1.00 67.19 33 GLU E CA 1
ATOM 7178 C C . GLU E 1 34 ? 29.033 58.406 36.041 1.00 63.12 33 GLU E C 1
ATOM 7179 O O . GLU E 1 34 ? 27.815 58.211 35.959 1.00 60.76 33 GLU E O 1
ATOM 7185 N N . LEU E 1 35 ? 29.541 59.506 36.599 1.00 62.70 34 LEU E N 1
ATOM 7186 C CA . LEU E 1 35 ? 28.658 60.557 37.096 1.00 62.52 34 LEU E CA 1
ATOM 7187 C C . LEU E 1 35 ? 27.906 61.235 35.956 1.00 63.35 34 LEU E C 1
ATOM 7188 O O . LEU E 1 35 ? 26.723 61.564 36.098 1.00 63.60 34 LEU E O 1
ATOM 7193 N N . ILE E 1 36 ? 28.576 61.454 34.821 1.00 61.65 35 ILE E N 1
ATOM 7194 C CA . ILE E 1 36 ? 27.933 62.078 33.667 1.00 59.78 35 ILE E CA 1
ATOM 7195 C C . ILE E 1 36 ? 26.702 61.286 33.255 1.00 62.81 35 ILE E C 1
ATOM 7196 O O . ILE E 1 36 ? 25.612 61.841 33.068 1.00 63.76 35 ILE E O 1
ATOM 7201 N N . LYS E 1 37 ? 26.856 59.971 33.113 1.00 67.41 36 LYS E N 1
ATOM 7202 C CA . LYS E 1 37 ? 25.743 59.149 32.658 1.00 72.93 36 LYS E CA 1
ATOM 7203 C C . LYS E 1 37 ? 24.780 58.770 33.776 1.00 74.78 36 LYS E C 1
ATOM 7204 O O . LYS E 1 37 ? 23.670 58.313 33.484 1.00 78.91 36 LYS E O 1
ATOM 7210 N N . THR E 1 38 ? 25.169 58.953 35.039 1.00 72.36 37 THR E N 1
ATOM 7211 C CA . THR E 1 38 ? 24.238 58.742 36.140 1.00 69.32 37 THR E CA 1
ATOM 7212 C C . THR E 1 38 ? 23.289 59.921 36.299 1.00 65.53 37 THR E C 1
ATOM 7213 O O . THR E 1 38 ? 22.148 59.742 36.738 1.00 68.99 37 THR E O 1
ATOM 7217 N N . PHE E 1 39 ? 23.737 61.122 35.944 1.00 79.55 38 PHE E N 1
ATOM 7218 C CA . PHE E 1 39 ? 22.836 62.247 35.758 1.00 78.70 38 PHE E CA 1
ATOM 7219 C C . PHE E 1 39 ? 22.171 62.228 34.381 1.00 81.62 38 PHE E C 1
ATOM 7220 O O . PHE E 1 39 ? 21.619 63.248 33.951 1.00 84.00 38 PHE E O 1
ATOM 7228 N N . GLU E 1 40 ? 22.222 61.078 33.706 1.00 81.96 39 GLU E N 1
ATOM 7229 C CA . GLU E 1 40 ? 21.599 60.853 32.400 1.00 85.54 39 GLU E CA 1
ATOM 7230 C C . GLU E 1 40 ? 21.935 61.946 31.392 1.00 88.49 39 GLU E C 1
ATOM 7231 O O . GLU E 1 40 ? 21.331 62.018 30.322 1.00 95.46 39 GLU E O 1
ATOM 7237 N N . ASN E 1 43 ? 19.056 64.756 30.949 1.00 98.51 42 ASN E N 1
ATOM 7238 C CA . ASN E 1 43 ? 17.846 63.947 31.026 1.00 102.22 42 ASN E CA 1
ATOM 7239 C C . ASN E 1 43 ? 17.716 63.314 32.409 1.00 103.40 42 ASN E C 1
ATOM 7240 O O . ASN E 1 43 ? 18.659 63.361 33.200 1.00 100.04 42 ASN E O 1
ATOM 7245 N N . HIS E 1 44 ? 16.549 62.739 32.694 1.00 108.12 43 HIS E N 1
ATOM 7246 C CA . HIS E 1 44 ? 16.294 62.030 33.946 1.00 111.00 43 HIS E CA 1
ATOM 7247 C C . HIS E 1 44 ? 14.920 61.374 33.871 1.00 114.44 43 HIS E C 1
ATOM 7248 O O . HIS E 1 44 ? 14.194 61.510 32.882 1.00 119.84 43 HIS E O 1
ATOM 7255 N N . ASN E 1 45 ? 14.578 60.654 34.934 1.00 111.58 44 ASN E N 1
ATOM 7256 C CA . ASN E 1 45 ? 13.261 60.067 35.124 1.00 112.22 44 ASN E CA 1
ATOM 7257 C C . ASN E 1 45 ? 12.471 60.893 36.134 1.00 111.20 44 ASN E C 1
ATOM 7258 O O . ASN E 1 45 ? 13.035 61.628 36.948 1.00 108.97 44 ASN E O 1
ATOM 7263 N N . ASP E 1 46 ? 11.149 60.759 36.074 1.00 114.87 45 ASP E N 1
ATOM 7264 C CA . ASP E 1 46 ? 10.246 61.643 36.799 1.00 114.26 45 ASP E CA 1
ATOM 7265 C C . ASP E 1 46 ? 10.003 61.225 38.245 1.00 111.13 45 ASP E C 1
ATOM 7266 O O . ASP E 1 46 ? 9.295 61.937 38.965 1.00 112.00 45 ASP E O 1
ATOM 7271 N N . ASP E 1 47 ? 10.562 60.103 38.694 1.00 106.03 46 ASP E N 1
ATOM 7272 C CA . ASP E 1 47 ? 10.317 59.659 40.061 1.00 99.52 46 ASP E CA 1
ATOM 7273 C C . ASP E 1 47 ? 11.267 60.289 41.069 1.00 92.73 46 ASP E C 1
ATOM 7274 O O . ASP E 1 47 ? 10.915 60.409 42.248 1.00 91.42 46 ASP E O 1
ATOM 7279 N N . VAL E 1 48 ? 12.455 60.698 40.638 1.00 88.23 47 VAL E N 1
ATOM 7280 C CA . VAL E 1 48 ? 13.400 61.360 41.528 1.00 83.33 47 VAL E CA 1
ATOM 7281 C C . VAL E 1 48 ? 13.065 62.842 41.607 1.00 80.65 47 VAL E C 1
ATOM 7282 O O . VAL E 1 48 ? 12.781 63.489 40.592 1.00 82.93 47 VAL E O 1
ATOM 7286 N N . LYS E 1 49 ? 13.098 63.383 42.821 1.00 78.57 48 LYS E N 1
ATOM 7287 C CA . LYS E 1 49 ? 12.770 64.781 43.074 1.00 77.47 48 LYS E CA 1
ATOM 7288 C C . LYS E 1 49 ? 13.960 65.602 43.537 1.00 76.64 48 LYS E C 1
ATOM 7289 O O . LYS E 1 49 ? 14.141 66.731 43.077 1.00 76.82 48 LYS E O 1
ATOM 7295 N N . VAL E 1 50 ? 14.771 65.065 44.445 1.00 76.91 49 VAL E N 1
ATOM 7296 C CA . VAL E 1 50 ? 15.968 65.731 44.942 1.00 76.80 49 VAL E CA 1
ATOM 7297 C C . VAL E 1 50 ? 17.107 64.723 44.944 1.00 77.76 49 VAL E C 1
ATOM 7298 O O . VAL E 1 50 ? 16.928 63.570 45.352 1.00 80.27 49 VAL E O 1
ATOM 7302 N N . ILE E 1 51 ? 18.278 65.157 44.484 1.00 76.85 50 ILE E N 1
ATOM 7303 C CA . ILE E 1 51 ? 19.471 64.320 44.422 1.00 75.76 50 ILE E CA 1
ATOM 7304 C C . ILE E 1 51 ? 20.455 64.798 45.481 1.00 73.83 50 ILE E C 1
ATOM 7305 O O . ILE E 1 51 ? 20.754 65.996 45.566 1.00 74.06 50 ILE E O 1
ATOM 7310 N N . ILE E 1 52 ? 20.948 63.861 46.288 1.00 71.32 51 ILE E N 1
ATOM 7311 C CA . ILE E 1 52 ? 21.987 64.108 47.282 1.00 68.50 51 ILE E CA 1
ATOM 7312 C C . ILE E 1 52 ? 23.254 63.414 46.802 1.00 68.27 51 ILE E C 1
ATOM 7313 O O . ILE E 1 52 ? 23.256 62.198 46.572 1.00 72.41 51 ILE E O 1
ATOM 7318 N N . LEU E 1 53 ? 24.326 64.180 46.638 1.00 64.01 52 LEU E N 1
ATOM 7319 C CA . LEU E 1 53 ? 25.619 63.636 46.252 1.00 65.64 52 LEU E CA 1
ATOM 7320 C C . LEU E 1 53 ? 26.607 63.835 47.391 1.00 64.69 52 LEU E C 1
ATOM 7321 O O . LEU E 1 53 ? 26.781 64.956 47.878 1.00 62.30 52 LEU E O 1
ATOM 7326 N N . THR E 1 54 ? 27.259 62.748 47.799 1.00 65.32 53 THR E N 1
ATOM 7327 C CA . THR E 1 54 ? 28.195 62.750 48.914 1.00 65.08 53 THR E CA 1
ATOM 7328 C C . THR E 1 54 ? 29.263 61.691 48.653 1.00 66.63 53 THR E C 1
ATOM 7329 O O . THR E 1 54 ? 29.148 60.873 47.735 1.00 65.70 53 THR E O 1
ATOM 7333 N N . GLY E 1 55 ? 30.318 61.718 49.465 1.00 64.81 54 GLY E N 1
ATOM 7334 C CA . GLY E 1 55 ? 31.395 60.744 49.342 1.00 67.98 54 GLY E CA 1
ATOM 7335 C C . GLY E 1 55 ? 31.129 59.510 50.191 1.00 70.60 54 GLY E C 1
ATOM 7336 O O . GLY E 1 55 ? 30.684 59.608 51.332 1.00 67.76 54 GLY E O 1
ATOM 7337 N N . GLU E 1 56 ? 31.404 58.342 49.614 1.00 76.48 55 GLU E N 1
ATOM 7338 C CA . GLU E 1 56 ? 31.235 57.086 50.332 1.00 83.71 55 GLU E CA 1
ATOM 7339 C C . GLU E 1 56 ? 32.391 56.877 51.304 1.00 86.86 55 GLU E C 1
ATOM 7340 O O . GLU E 1 56 ? 33.562 56.945 50.915 1.00 86.22 55 GLU E O 1
ATOM 7346 N N . GLY E 1 57 ? 32.063 56.623 52.568 1.00 92.82 56 GLY E N 1
ATOM 7347 C CA . GLY E 1 57 ? 33.059 56.366 53.588 1.00 95.70 56 GLY E CA 1
ATOM 7348 C C . GLY E 1 57 ? 33.170 57.406 54.684 1.00 95.52 56 GLY E C 1
ATOM 7349 O O . GLY E 1 57 ? 34.074 57.294 55.522 1.00 99.98 56 GLY E O 1
ATOM 7350 N N . GLU E 1 58 ? 32.291 58.414 54.697 1.00 86.36 57 GLU E N 1
ATOM 7351 C CA . GLU E 1 58 ? 32.230 59.482 55.697 1.00 81.73 57 GLU E CA 1
ATOM 7352 C C . GLU E 1 58 ? 33.606 60.003 56.103 1.00 79.87 57 GLU E C 1
ATOM 7353 O O . GLU E 1 58 ? 33.826 60.354 57.267 1.00 79.13 57 GLU E O 1
ATOM 7359 N N . LYS E 1 59 ? 34.531 60.076 55.148 1.00 81.62 58 LYS E N 1
ATOM 7360 C CA . LYS E 1 59 ? 35.853 60.639 55.390 1.00 83.84 58 LYS E CA 1
ATOM 7361 C C . LYS E 1 59 ? 36.305 61.626 54.326 1.00 81.89 58 LYS E C 1
ATOM 7362 O O . LYS E 1 59 ? 37.193 62.440 54.609 1.00 81.76 58 LYS E O 1
ATOM 7368 N N . ALA E 1 60 ? 35.723 61.598 53.129 1.00 80.99 59 ALA E N 1
ATOM 7369 C CA . ALA E 1 60 ? 36.084 62.534 52.074 1.00 76.35 59 ALA E CA 1
ATOM 7370 C C . ALA E 1 60 ? 34.996 62.518 51.013 1.00 75.17 59 ALA E C 1
ATOM 7371 O O . ALA E 1 60 ? 34.652 61.453 50.493 1.00 77.36 59 ALA E O 1
ATOM 7373 N N . PHE E 1 61 ? 34.452 63.697 50.708 1.00 69.97 60 PHE E N 1
ATOM 7374 C CA . PHE E 1 61 ? 33.562 63.832 49.561 1.00 66.37 60 PHE E CA 1
ATOM 7375 C C . PHE E 1 61 ? 34.280 63.414 48.285 1.00 66.53 60 PHE E C 1
ATOM 7376 O O . PHE E 1 61 ? 33.867 62.474 47.596 1.00 71.22 60 PHE E O 1
ATOM 7384 N N . SER E 1 62 ? 35.367 64.110 47.960 1.00 60.94 61 SER E N 1
ATOM 7385 C CA . SER E 1 62 ? 36.281 63.690 46.902 1.00 64.09 61 SER E CA 1
ATOM 7386 C C . SER E 1 62 ? 37.580 64.454 47.084 1.00 65.73 61 SER E C 1
ATOM 7387 O O . SER E 1 62 ? 37.582 65.688 47.032 1.00 62.23 61 SER E O 1
ATOM 7390 N N . ALA E 1 63 ? 38.678 63.734 47.285 1.00 69.89 62 ALA E N 1
ATOM 7391 C CA . ALA E 1 63 ? 39.975 64.371 47.489 1.00 73.25 62 ALA E CA 1
ATOM 7392 C C . ALA E 1 63 ? 40.804 64.345 46.210 1.00 75.55 62 ALA E C 1
ATOM 7393 O O . ALA E 1 63 ? 42.025 64.203 46.254 1.00 77.98 62 ALA E O 1
ATOM 7395 N N . SER E 1 71 ? 48.369 63.428 35.333 1.00 105.30 70 SER E N 1
ATOM 7396 C CA . SER E 1 71 ? 48.579 64.551 34.430 1.00 104.33 70 SER E CA 1
ATOM 7397 C C . SER E 1 71 ? 50.052 64.788 34.150 1.00 104.91 70 SER E C 1
ATOM 7398 O O . SER E 1 71 ? 50.690 65.629 34.793 1.00 107.83 70 SER E O 1
ATOM 7401 N N . LYS E 1 72 ? 50.606 64.035 33.180 1.00 101.96 71 LYS E N 1
ATOM 7402 C CA . LYS E 1 72 ? 51.993 64.213 32.755 1.00 100.88 71 LYS E CA 1
ATOM 7403 C C . LYS E 1 72 ? 52.170 64.082 31.242 1.00 100.29 71 LYS E C 1
ATOM 7404 O O . LYS E 1 72 ? 53.275 63.787 30.776 1.00 102.69 71 LYS E O 1
ATOM 7410 N N . ILE E 1 73 ? 51.113 64.289 30.454 1.00 97.40 72 ILE E N 1
ATOM 7411 C CA . ILE E 1 73 ? 51.217 64.193 29.000 1.00 96.69 72 ILE E CA 1
ATOM 7412 C C . ILE E 1 73 ? 50.416 65.308 28.342 1.00 89.81 72 ILE E C 1
ATOM 7413 O O . ILE E 1 73 ? 49.367 65.725 28.843 1.00 88.44 72 ILE E O 1
ATOM 7418 N N . SER E 1 74 ? 50.933 65.797 27.212 1.00 86.18 73 SER E N 1
ATOM 7419 C CA . SER E 1 74 ? 50.086 66.281 26.126 1.00 79.56 73 SER E CA 1
ATOM 7420 C C . SER E 1 74 ? 49.069 67.346 26.519 1.00 71.72 73 SER E C 1
ATOM 7421 O O . SER E 1 74 ? 47.892 67.024 26.704 1.00 71.62 73 SER E O 1
ATOM 7424 N N . ALA E 1 75 ? 49.512 68.588 26.723 1.00 63.93 74 ALA E N 1
ATOM 7425 C CA . ALA E 1 75 ? 48.594 69.718 26.865 1.00 61.54 74 ALA E CA 1
ATOM 7426 C C . ALA E 1 75 ? 47.387 69.582 25.938 1.00 58.32 74 ALA E C 1
ATOM 7427 O O . ALA E 1 75 ? 46.268 69.961 26.304 1.00 57.98 74 ALA E O 1
ATOM 7429 N N . ASP E 1 76 ? 47.611 69.049 24.732 1.00 58.24 75 ASP E N 1
ATOM 7430 C CA . ASP E 1 76 ? 46.508 68.669 23.853 1.00 62.97 75 ASP E CA 1
ATOM 7431 C C . ASP E 1 76 ? 45.492 67.784 24.573 1.00 61.65 75 ASP E C 1
ATOM 7432 O O . ASP E 1 76 ? 44.288 68.062 24.554 1.00 61.65 75 ASP E O 1
ATOM 7437 N N . GLU E 1 77 ? 45.956 66.704 25.213 1.00 62.47 76 GLU E N 1
ATOM 7438 C CA . GLU E 1 77 ? 45.041 65.855 25.972 1.00 64.24 76 GLU E CA 1
ATOM 7439 C C . GLU E 1 77 ? 44.646 66.476 27.305 1.00 62.95 76 GLU E C 1
ATOM 7440 O O . GLU E 1 77 ? 43.631 66.076 27.884 1.00 64.06 76 GLU E O 1
ATOM 7446 N N . SER E 1 78 ? 45.423 67.439 27.807 1.00 59.31 77 SER E N 1
ATOM 7447 C CA . SER E 1 78 ? 44.960 68.211 28.954 1.00 57.34 77 SER E CA 1
ATOM 7448 C C . SER E 1 78 ? 43.702 68.991 28.608 1.00 55.10 77 SER E C 1
ATOM 7449 O O . SER E 1 78 ? 42.834 69.184 29.467 1.00 52.47 77 SER E O 1
ATOM 7452 N N . VAL E 1 79 ? 43.583 69.435 27.354 1.00 57.82 78 VAL E N 1
ATOM 7453 C CA . VAL E 1 79 ? 42.350 70.075 26.904 1.00 54.92 78 VAL E CA 1
ATOM 7454 C C . VAL E 1 79 ? 41.175 69.115 27.039 1.00 55.24 78 VAL E C 1
ATOM 7455 O O . VAL E 1 79 ? 40.095 69.494 27.503 1.00 55.22 78 VAL E O 1
ATOM 7459 N N . GLU E 1 80 ? 41.374 67.851 26.657 1.00 56.03 79 GLU E N 1
ATOM 7460 C CA . GLU E 1 80 ? 40.293 66.874 26.734 1.00 61.21 79 GLU E CA 1
ATOM 7461 C C . GLU E 1 80 ? 39.977 66.503 28.179 1.00 58.60 79 GLU E C 1
ATOM 7462 O O . GLU E 1 80 ? 38.817 66.256 28.524 1.00 58.69 79 GLU E O 1
ATOM 7468 N N . TYR E 1 81 ? 40.997 66.458 29.036 1.00 58.09 80 TYR E N 1
ATOM 7469 C CA . TYR E 1 81 ? 40.763 66.247 30.462 1.00 57.07 80 TYR E CA 1
ATOM 7470 C C . TYR E 1 81 ? 39.919 67.376 31.045 1.00 56.54 80 TYR E C 1
ATOM 7471 O O . TYR E 1 81 ? 38.944 67.137 31.771 1.00 58.00 80 TYR E O 1
ATOM 7480 N N . ALA E 1 82 ? 40.279 68.622 30.723 1.00 56.64 81 ALA E N 1
ATOM 7481 C CA . ALA E 1 82 ? 39.500 69.765 31.182 1.00 58.25 81 ALA E CA 1
ATOM 7482 C C . ALA E 1 82 ? 38.096 69.759 30.594 1.00 58.97 81 ALA E C 1
ATOM 7483 O O . ALA E 1 82 ? 37.149 70.196 31.253 1.00 60.29 81 ALA E O 1
ATOM 7485 N N . LYS E 1 83 ? 37.937 69.262 29.365 1.00 57.64 82 LYS E N 1
ATOM 7486 C CA . LYS E 1 83 ? 36.608 69.200 28.765 1.00 56.39 82 LYS E CA 1
ATOM 7487 C C . LYS E 1 83 ? 35.751 68.135 29.436 1.00 54.91 82 LYS E C 1
ATOM 7488 O O . LYS E 1 83 ? 34.547 68.332 29.626 1.00 55.04 82 LYS E O 1
ATOM 7494 N N . THR E 1 84 ? 36.352 67.003 29.809 1.00 56.86 83 THR E N 1
ATOM 7495 C CA . THR E 1 84 ? 35.626 65.999 30.581 1.00 57.60 83 THR E CA 1
ATOM 7496 C C . THR E 1 84 ? 35.205 66.555 31.936 1.00 57.28 83 THR E C 1
ATOM 7497 O O . THR E 1 84 ? 34.078 66.319 32.395 1.00 56.88 83 THR E O 1
ATOM 7501 N N . GLY E 1 85 ? 36.098 67.305 32.586 1.00 59.16 84 GLY E N 1
ATOM 7502 C CA . GLY E 1 85 ? 35.733 67.941 33.843 1.00 57.41 84 GLY E CA 1
ATOM 7503 C C . GLY E 1 85 ? 34.611 68.950 33.683 1.00 56.26 84 GLY E C 1
ATOM 7504 O O . GLY E 1 85 ? 33.676 68.990 34.489 1.00 55.58 84 GLY E O 1
ATOM 7505 N N . GLN E 1 86 ? 34.692 69.784 32.644 1.00 52.41 85 GLN E N 1
ATOM 7506 C CA . GLN E 1 86 ? 33.616 70.725 32.357 1.00 50.69 85 GLN E CA 1
ATOM 7507 C C . GLN E 1 86 ? 32.305 69.995 32.106 1.00 52.15 85 GLN E C 1
ATOM 7508 O O . GLN E 1 86 ? 31.247 70.425 32.576 1.00 52.78 85 GLN E O 1
ATOM 7514 N N . LEU E 1 87 ? 32.360 68.880 31.376 1.00 51.11 86 LEU E N 1
ATOM 7515 C CA . LEU E 1 87 ? 31.149 68.136 31.056 1.00 50.60 86 LEU E CA 1
ATOM 7516 C C . LEU E 1 87 ? 30.509 67.560 32.311 1.00 48.62 86 LEU E C 1
ATOM 7517 O O . LEU E 1 87 ? 29.293 67.663 32.497 1.00 47.22 86 LEU E O 1
ATOM 7522 N N . VAL E 1 88 ? 31.311 66.955 33.192 1.00 48.94 87 VAL E N 1
ATOM 7523 C CA . VAL E 1 88 ? 30.729 66.372 34.399 1.00 51.56 87 VAL E CA 1
ATOM 7524 C C . VAL E 1 88 ? 30.195 67.466 35.319 1.00 47.66 87 VAL E C 1
ATOM 7525 O O . VAL E 1 88 ? 29.100 67.336 35.886 1.00 44.66 87 VAL E O 1
ATOM 7529 N N . THR E 1 89 ? 30.929 68.576 35.452 1.00 46.57 88 THR E N 1
ATOM 7530 C CA . THR E 1 89 ? 30.464 69.657 36.316 1.00 49.06 88 THR E CA 1
ATOM 7531 C C . THR E 1 89 ? 29.182 70.285 35.781 1.00 55.75 88 THR E C 1
ATOM 7532 O O . THR E 1 89 ? 28.284 70.627 36.559 1.00 60.44 88 THR E O 1
ATOM 7536 N N . ALA E 1 90 ? 29.065 70.429 34.458 1.00 53.13 89 ALA E N 1
ATOM 7537 C CA . ALA E 1 90 ? 27.863 71.027 33.888 1.00 51.51 89 ALA E CA 1
ATOM 7538 C C . ALA E 1 90 ? 26.686 70.061 33.936 1.00 52.07 89 ALA E C 1
ATOM 7539 O O . ALA E 1 90 ? 25.544 70.480 34.158 1.00 50.03 89 ALA E O 1
ATOM 7541 N N . THR E 1 91 ? 26.940 68.766 33.726 1.00 54.28 90 THR E N 1
ATOM 7542 C CA . THR E 1 91 ? 25.872 67.779 33.827 1.00 57.13 90 THR E CA 1
ATOM 7543 C C . THR E 1 91 ? 25.344 67.678 35.250 1.00 56.09 90 THR E C 1
ATOM 7544 O O . THR E 1 91 ? 24.144 67.457 35.450 1.00 58.55 90 THR E O 1
ATOM 7548 N N . VAL E 1 92 ? 26.215 67.840 36.248 1.00 53.51 91 VAL E N 1
ATOM 7549 C CA . VAL E 1 92 ? 25.745 67.881 37.629 1.00 53.10 91 VAL E CA 1
ATOM 7550 C C . VAL E 1 92 ? 25.030 69.198 37.909 1.00 49.52 91 VAL E C 1
ATOM 7551 O O . VAL E 1 92 ? 24.022 69.236 38.625 1.00 52.77 91 VAL E O 1
ATOM 7555 N N . GLU E 1 93 ? 25.520 70.293 37.326 1.00 45.10 92 GLU E N 1
ATOM 7556 C CA . GLU E 1 93 ? 25.010 71.621 37.650 1.00 43.92 92 GLU E CA 1
ATOM 7557 C C . GLU E 1 93 ? 23.666 71.896 36.983 1.00 46.12 92 GLU E C 1
ATOM 7558 O O . GLU E 1 93 ? 22.739 72.398 37.628 1.00 46.09 92 GLU E O 1
ATOM 7564 N N . LEU E 1 94 ? 23.541 71.577 35.697 1.00 48.56 93 LEU E N 1
ATOM 7565 C CA . LEU E 1 94 ? 22.356 71.909 34.915 1.00 49.84 93 LEU E CA 1
ATOM 7566 C C . LEU E 1 94 ? 21.275 70.837 34.975 1.00 50.25 93 LEU E C 1
ATOM 7567 O O . LEU E 1 94 ? 20.341 70.871 34.169 1.00 52.63 93 LEU E O 1
ATOM 7572 N N . VAL E 1 95 ? 21.375 69.893 35.904 1.00 54.26 94 VAL E N 1
ATOM 7573 C CA . VAL E 1 95 ? 20.486 68.741 35.890 1.00 56.66 94 VAL E CA 1
ATOM 7574 C C . VAL E 1 95 ? 19.131 69.117 36.487 1.00 57.30 94 VAL E C 1
ATOM 7575 O O . VAL E 1 95 ? 18.991 70.096 37.224 1.00 55.47 94 VAL E O 1
ATOM 7579 N N . LYS E 1 96 ? 18.119 68.309 36.158 1.00 61.16 95 LYS E N 1
ATOM 7580 C CA . LYS E 1 96 ? 16.728 68.683 36.404 1.00 61.25 95 LYS E CA 1
ATOM 7581 C C . LYS E 1 96 ? 16.458 68.910 37.888 1.00 63.05 95 LYS E C 1
ATOM 7582 O O . LYS E 1 96 ? 16.029 69.996 38.296 1.00 62.10 95 LYS E O 1
ATOM 7588 N N . GLN E 1 97 ? 16.702 67.897 38.711 1.00 64.79 96 GLN E N 1
ATOM 7589 C CA . GLN E 1 97 ? 16.373 67.974 40.125 1.00 66.29 96 GLN E CA 1
ATOM 7590 C C . GLN E 1 97 ? 17.386 68.830 40.879 1.00 64.85 96 GLN E C 1
ATOM 7591 O O . GLN E 1 97 ? 18.533 68.978 40.450 1.00 65.39 96 GLN E O 1
ATOM 7597 N N . PRO E 1 98 ? 16.981 69.417 42.008 1.00 64.17 97 PRO E N 1
ATOM 7598 C CA . PRO E 1 98 ? 17.956 70.098 42.865 1.00 63.28 97 PRO E CA 1
ATOM 7599 C C . PRO E 1 98 ? 18.980 69.113 43.400 1.00 63.38 97 PRO E C 1
ATOM 7600 O O . PRO E 1 98 ? 18.697 67.928 43.589 1.00 67.92 97 PRO E O 1
ATOM 7604 N N . THR E 1 99 ? 20.180 69.621 43.654 1.00 58.67 98 THR E N 1
ATOM 7605 C CA . THR E 1 99 ? 21.297 68.805 44.101 1.00 58.30 98 THR E CA 1
ATOM 7606 C C . THR E 1 99 ? 21.818 69.346 45.424 1.00 57.33 98 THR E C 1
ATOM 7607 O O . THR E 1 99 ? 21.990 70.559 45.580 1.00 57.08 98 THR E O 1
ATOM 7611 N N . ILE E 1 100 ? 22.062 68.445 46.372 1.00 58.93 99 ILE E N 1
ATOM 7612 C CA . ILE E 1 100 ? 22.573 68.794 47.691 1.00 56.75 99 ILE E CA 1
ATOM 7613 C C . ILE E 1 100 ? 23.903 68.078 47.866 1.00 59.04 99 ILE E C 1
ATOM 7614 O O . ILE E 1 100 ? 23.945 66.843 47.951 1.00 57.98 99 ILE E O 1
ATOM 7619 N N . ALA E 1 101 ? 24.989 68.845 47.916 1.00 57.52 100 ALA E N 1
ATOM 7620 C CA . ALA E 1 101 ? 26.326 68.291 48.101 1.00 57.28 100 ALA E CA 1
ATOM 7621 C C . ALA E 1 101 ? 26.602 68.168 49.595 1.00 59.15 100 ALA E C 1
ATOM 7622 O O . ALA E 1 101 ? 26.745 69.177 50.294 1.00 57.85 100 ALA E O 1
ATOM 7624 N N . ALA E 1 102 ? 26.672 66.931 50.085 1.00 61.13 101 ALA E N 1
ATOM 7625 C CA . ALA E 1 102 ? 26.968 66.661 51.491 1.00 63.17 101 ALA E CA 1
ATOM 7626 C C . ALA E 1 102 ? 28.440 66.274 51.593 1.00 62.47 101 ALA E C 1
ATOM 7627 O O . ALA E 1 102 ? 28.807 65.100 51.593 1.00 61.59 101 ALA E O 1
ATOM 7629 N N . VAL E 1 103 ? 29.295 67.291 51.675 1.00 63.53 102 VAL E N 1
ATOM 7630 C CA . VAL E 1 103 ? 30.735 67.053 51.722 1.00 65.43 102 VAL E CA 1
ATOM 7631 C C . VAL E 1 103 ? 31.082 66.453 53.084 1.00 71.08 102 VAL E C 1
ATOM 7632 O O . VAL E 1 103 ? 31.010 67.126 54.116 1.00 69.57 102 VAL E O 1
ATOM 7636 N N . ASN E 1 104 ? 31.423 65.169 53.089 1.00 79.17 103 ASN E N 1
ATOM 7637 C CA . ASN E 1 104 ? 31.766 64.455 54.319 1.00 81.78 103 ASN E CA 1
ATOM 7638 C C . ASN E 1 104 ? 33.282 64.400 54.498 1.00 82.81 103 ASN E C 1
ATOM 7639 O O . ASN E 1 104 ? 33.900 63.337 54.532 1.00 87.50 103 ASN E O 1
ATOM 7644 N N . GLY E 1 105 ? 33.879 65.582 54.621 1.00 76.58 104 GLY E N 1
ATOM 7645 C CA . GLY E 1 105 ? 35.311 65.675 54.818 1.00 74.23 104 GLY E CA 1
ATOM 7646 C C . GLY E 1 105 ? 36.049 66.389 53.704 1.00 70.64 104 GLY E C 1
ATOM 7647 O O . GLY E 1 105 ? 35.769 67.553 53.406 1.00 56.07 104 GLY E O 1
ATOM 7648 N N . PHE E 1 106 ? 36.991 65.691 53.075 1.00 66.41 105 PHE E N 1
ATOM 7649 C CA . PHE E 1 106 ? 37.877 66.323 52.107 1.00 58.44 105 PHE E CA 1
ATOM 7650 C C . PHE E 1 106 ? 37.140 66.645 50.813 1.00 57.39 105 PHE E C 1
ATOM 7651 O O . PHE E 1 106 ? 36.459 65.790 50.240 1.00 58.96 105 PHE E O 1
ATOM 7659 N N . ALA E 1 107 ? 37.279 67.891 50.355 1.00 55.15 106 ALA E N 1
ATOM 7660 C CA . ALA E 1 107 ? 36.830 68.309 49.024 1.00 58.20 106 ALA E CA 1
ATOM 7661 C C . ALA E 1 107 ? 37.921 69.223 48.470 1.00 56.23 106 ALA E C 1
ATOM 7662 O O . ALA E 1 107 ? 37.875 70.441 48.648 1.00 57.47 106 ALA E O 1
ATOM 7664 N N . LEU E 1 108 ? 38.899 68.629 47.794 1.00 57.63 107 LEU E N 1
ATOM 7665 C CA . LEU E 1 108 ? 40.043 69.362 47.275 1.00 57.48 107 LEU E CA 1
ATOM 7666 C C . LEU E 1 108 ? 40.092 69.244 45.760 1.00 53.18 107 LEU E C 1
ATOM 7667 O O . LEU E 1 108 ? 39.862 68.165 45.203 1.00 56.23 107 LEU E O 1
ATOM 7672 N N . GLY E 1 109 ? 40.395 70.358 45.101 1.00 48.53 108 GLY E N 1
ATOM 7673 C CA . GLY E 1 109 ? 40.574 70.335 43.660 1.00 49.56 108 GLY E CA 1
ATOM 7674 C C . GLY E 1 109 ? 39.296 69.967 42.933 1.00 48.00 108 GLY E C 1
ATOM 7675 O O . GLY E 1 109 ? 38.249 70.606 43.099 1.00 46.48 108 GLY E O 1
ATOM 7676 N N . GLY E 1 110 ? 39.390 68.926 42.101 1.00 44.22 109 GLY E N 1
ATOM 7677 C CA . GLY E 1 110 ? 38.234 68.483 41.337 1.00 55.24 109 GLY E CA 1
ATOM 7678 C C . GLY E 1 110 ? 37.047 68.127 42.212 1.00 54.75 109 GLY E C 1
ATOM 7679 O O . GLY E 1 110 ? 35.895 68.339 41.826 1.00 58.22 109 GLY E O 1
ATOM 7680 N N . GLY E 1 111 ? 37.312 67.578 43.399 1.00 50.74 110 GLY E N 1
ATOM 7681 C CA . GLY E 1 111 ? 36.227 67.280 44.322 1.00 48.54 110 GLY E CA 1
ATOM 7682 C C . GLY E 1 111 ? 35.465 68.521 44.747 1.00 49.16 110 GLY E C 1
ATOM 7683 O O . GLY E 1 111 ? 34.230 68.544 44.743 1.00 48.85 110 GLY E O 1
ATOM 7684 N N . CYS E 1 112 ? 36.195 69.575 45.119 1.00 46.32 111 CYS E N 1
ATOM 7685 C CA . CYS E 1 112 ? 35.544 70.819 45.516 1.00 48.53 111 CYS E CA 1
ATOM 7686 C C . CYS E 1 112 ? 34.846 71.479 44.335 1.00 49.26 111 CYS E C 1
ATOM 7687 O O . CYS E 1 112 ? 33.787 72.090 44.500 1.00 48.46 111 CYS E O 1
ATOM 7690 N N . GLU E 1 113 ? 35.421 71.371 43.134 1.00 50.27 112 GLU E N 1
ATOM 7691 C CA . GLU E 1 113 ? 34.748 71.915 41.957 1.00 51.16 112 GLU E CA 1
ATOM 7692 C C . GLU E 1 113 ? 33.427 71.195 41.701 1.00 50.54 112 GLU E C 1
ATOM 7693 O O . GLU E 1 113 ? 32.403 71.833 41.415 1.00 44.54 112 GLU E O 1
ATOM 7699 N N . LEU E 1 114 ? 33.430 69.865 41.818 1.00 54.20 113 LEU E N 1
ATOM 7700 C CA . LEU E 1 114 ? 32.194 69.097 41.708 1.00 57.45 113 LEU E CA 1
ATOM 7701 C C . LEU E 1 114 ? 31.185 69.522 42.767 1.00 59.35 113 LEU E C 1
ATOM 7702 O O . LEU E 1 114 ? 29.993 69.672 42.474 1.00 61.68 113 LEU E O 1
ATOM 7707 N N . ALA E 1 115 ? 31.644 69.709 44.007 1.00 54.34 114 ALA E N 1
ATOM 7708 C CA . ALA E 1 115 ? 30.750 70.179 45.061 1.00 54.61 114 ALA E CA 1
ATOM 7709 C C . ALA E 1 115 ? 30.172 71.548 44.722 1.00 49.61 114 ALA E C 1
ATOM 7710 O O . ALA E 1 115 ? 29.007 71.832 45.022 1.00 50.85 114 ALA E O 1
ATOM 7712 N N . MET E 1 116 ? 30.975 72.408 44.093 1.00 48.34 115 MET E N 1
ATOM 7713 C CA . MET E 1 116 ? 30.506 73.727 43.686 1.00 45.36 115 MET E CA 1
ATOM 7714 C C . MET E 1 116 ? 29.560 73.660 42.497 1.00 41.97 115 MET E C 1
ATOM 7715 O O . MET E 1 116 ? 28.841 74.631 42.237 1.00 42.88 115 MET E O 1
ATOM 7720 N N . SER E 1 117 ? 29.548 72.543 41.766 1.00 43.28 116 SER E N 1
ATOM 7721 C CA . SER E 1 117 ? 28.567 72.383 40.697 1.00 47.32 116 SER E CA 1
ATOM 7722 C C . SER E 1 117 ? 27.155 72.198 41.245 1.00 53.53 116 SER E C 1
ATOM 7723 O O . SER E 1 117 ? 26.179 72.534 40.564 1.00 53.03 116 SER E O 1
ATOM 7726 N N . CYS E 1 118 ? 27.023 71.679 42.464 1.00 53.99 117 CYS E N 1
ATOM 7727 C CA . CYS E 1 118 ? 25.713 71.390 43.028 1.00 52.10 117 CYS E CA 1
ATOM 7728 C C . CYS E 1 118 ? 24.997 72.684 43.423 1.00 46.38 117 CYS E C 1
ATOM 7729 O O . CYS E 1 118 ? 25.589 73.765 43.488 1.00 42.46 117 CYS E O 1
ATOM 7732 N N . ASP E 1 119 ? 23.696 72.558 43.700 1.00 48.64 118 ASP E N 1
ATOM 7733 C CA . ASP E 1 119 ? 22.897 73.727 44.064 1.00 52.54 118 ASP E CA 1
ATOM 7734 C C . ASP E 1 119 ? 23.187 74.174 45.491 1.00 52.74 118 ASP E C 1
ATOM 7735 O O . ASP E 1 119 ? 23.488 75.348 45.737 1.00 52.51 118 ASP E O 1
ATOM 7740 N N . ILE E 1 120 ? 23.095 73.253 46.447 1.00 53.55 119 ILE E N 1
ATOM 7741 C CA . ILE E 1 120 ? 23.246 73.559 47.864 1.00 53.78 119 ILE E CA 1
ATOM 7742 C C . ILE E 1 120 ? 24.314 72.647 48.448 1.00 53.67 119 ILE E C 1
ATOM 7743 O O . ILE E 1 120 ? 24.375 71.457 48.120 1.00 55.50 119 ILE E O 1
ATOM 7748 N N . ARG E 1 121 ? 25.158 73.206 49.313 1.00 54.31 120 ARG E N 1
ATOM 7749 C CA . ARG E 1 121 ? 26.224 72.463 49.972 1.00 56.47 120 ARG E CA 1
ATOM 7750 C C . ARG E 1 121 ? 26.029 72.546 51.478 1.00 55.90 120 ARG E C 1
ATOM 7751 O O . ARG E 1 121 ? 25.990 73.645 52.042 1.00 55.40 120 ARG E O 1
ATOM 7759 N N . ILE E 1 122 ? 25.906 71.390 52.123 1.00 58.77 121 ILE E N 1
ATOM 7760 C CA . ILE E 1 122 ? 25.855 71.292 53.577 1.00 58.76 121 ILE E CA 1
ATOM 7761 C C . ILE E 1 122 ? 27.066 70.486 54.019 1.00 57.40 121 ILE E C 1
ATOM 7762 O O . ILE E 1 122 ? 27.233 69.330 53.610 1.00 55.82 121 ILE E O 1
ATOM 7767 N N . ALA E 1 123 ? 27.906 71.092 54.852 1.00 59.82 122 ALA E N 1
ATOM 7768 C CA . ALA E 1 123 ? 29.200 70.528 55.202 1.00 57.48 122 ALA E CA 1
ATOM 7769 C C . ALA E 1 123 ? 29.180 69.923 56.598 1.00 63.62 122 ALA E C 1
ATOM 7770 O O . ALA E 1 123 ? 28.522 70.440 57.505 1.00 64.01 122 ALA E O 1
ATOM 7772 N N . ALA E 1 124 ? 29.898 68.816 56.759 1.00 64.11 123 ALA E N 1
ATOM 7773 C CA . ALA E 1 124 ? 30.188 68.309 58.089 1.00 67.28 123 ALA E CA 1
ATOM 7774 C C . ALA E 1 124 ? 31.241 69.189 58.751 1.00 64.60 123 ALA E C 1
ATOM 7775 O O . ALA E 1 124 ? 32.037 69.848 58.079 1.00 59.71 123 ALA E O 1
ATOM 7777 N N . ASP E 1 125 ? 31.241 69.200 60.086 1.00 65.26 124 ASP E N 1
ATOM 7778 C CA . ASP E 1 125 ? 32.197 70.035 60.807 1.00 66.50 124 ASP E CA 1
ATOM 7779 C C . ASP E 1 125 ? 33.639 69.619 60.545 1.00 66.31 124 ASP E C 1
ATOM 7780 O O . ASP E 1 125 ? 34.555 70.413 60.788 1.00 67.09 124 ASP E O 1
ATOM 7785 N N . THR E 1 126 ? 33.860 68.404 60.051 1.00 66.23 125 THR E N 1
ATOM 7786 C CA . THR E 1 126 ? 35.188 67.923 59.699 1.00 69.30 125 THR E CA 1
ATOM 7787 C C . THR E 1 126 ? 35.576 68.246 58.262 1.00 68.45 125 THR E C 1
ATOM 7788 O O . THR E 1 126 ? 36.697 67.925 57.853 1.00 71.11 125 THR E O 1
ATOM 7792 N N . ALA E 1 127 ? 34.686 68.865 57.492 1.00 61.47 126 ALA E N 1
ATOM 7793 C CA . ALA E 1 127 ? 34.945 69.088 56.076 1.00 63.48 126 ALA E CA 1
ATOM 7794 C C . ALA E 1 127 ? 36.074 70.090 55.872 1.00 65.02 126 ALA E C 1
ATOM 7795 O O . ALA E 1 127 ? 36.213 71.061 56.622 1.00 65.66 126 ALA E O 1
ATOM 7797 N N . LYS E 1 128 ? 36.885 69.844 54.845 1.00 65.51 127 LYS E N 1
ATOM 7798 C CA . LYS E 1 128 ? 37.959 70.748 54.453 1.00 65.48 127 LYS E CA 1
ATOM 7799 C C . LYS E 1 128 ? 37.937 70.881 52.939 1.00 63.16 127 LYS E C 1
ATOM 7800 O O . LYS E 1 128 ? 38.047 69.879 52.226 1.00 62.29 127 LYS E O 1
ATOM 7806 N N . LEU E 1 129 ? 37.793 72.110 52.452 1.00 60.79 128 LEU E N 1
ATOM 7807 C CA . LEU E 1 129 ? 37.674 72.383 51.029 1.00 56.15 128 LEU E CA 1
ATOM 7808 C C . LEU E 1 129 ? 38.814 73.283 50.573 1.00 53.65 128 LEU E C 1
ATOM 7809 O O . LEU E 1 129 ? 39.397 74.024 51.370 1.00 45.53 128 LEU E O 1
ATOM 7814 N N . GLY E 1 130 ? 39.134 73.210 49.285 1.00 51.30 129 GLY E N 1
ATOM 7815 C CA . GLY E 1 130 ? 40.200 74.036 48.744 1.00 50.49 129 GLY E CA 1
ATOM 7816 C C . GLY E 1 130 ? 40.488 73.686 47.300 1.00 51.53 129 GLY E C 1
ATOM 7817 O O . GLY E 1 130 ? 39.981 72.699 46.757 1.00 54.92 129 GLY E O 1
ATOM 7818 N N . GLN E 1 131 ? 41.323 74.525 46.684 1.00 46.11 130 GLN E N 1
ATOM 7819 C CA . GLN E 1 131 ? 41.767 74.354 45.301 1.00 46.70 130 GLN E CA 1
ATOM 7820 C C . GLN E 1 131 ? 43.287 74.442 45.273 1.00 44.58 130 GLN E C 1
ATOM 7821 O O . GLN E 1 131 ? 43.854 75.522 45.055 1.00 43.11 130 GLN E O 1
ATOM 7827 N N . PRO E 1 132 ? 43.982 73.322 45.485 1.00 42.41 131 PRO E N 1
ATOM 7828 C CA . PRO E 1 132 ? 45.449 73.363 45.571 1.00 46.12 131 PRO E CA 1
ATOM 7829 C C . PRO E 1 132 ? 46.141 73.236 44.222 1.00 48.20 131 PRO E C 1
ATOM 7830 O O . PRO E 1 132 ? 47.339 72.935 44.166 1.00 47.49 131 PRO E O 1
ATOM 7834 N N . GLU E 1 133 ? 45.398 73.463 43.134 1.00 46.85 132 GLU E N 1
ATOM 7835 C CA . GLU E 1 133 ? 45.927 73.206 41.796 1.00 48.71 132 GLU E CA 1
ATOM 7836 C C . GLU E 1 133 ? 47.218 73.974 41.538 1.00 47.62 132 GLU E C 1
ATOM 7837 O O . GLU E 1 133 ? 48.129 73.462 40.876 1.00 44.82 132 GLU E O 1
ATOM 7843 N N . VAL E 1 134 ? 47.318 75.203 42.048 1.00 46.60 133 VAL E N 1
ATOM 7844 C CA . VAL E 1 134 ? 48.490 76.028 41.779 1.00 48.20 133 VAL E CA 1
ATOM 7845 C C . VAL E 1 134 ? 49.746 75.515 42.463 1.00 52.13 133 VAL E C 1
ATOM 7846 O O . VAL E 1 134 ? 50.845 75.979 42.142 1.00 52.85 133 VAL E O 1
ATOM 7850 N N . THR E 1 135 ? 49.621 74.578 43.402 1.00 52.87 134 THR E N 1
ATOM 7851 C CA . THR E 1 135 ? 50.804 73.929 43.951 1.00 56.64 134 THR E CA 1
ATOM 7852 C C . THR E 1 135 ? 51.392 72.897 42.999 1.00 61.17 134 THR E C 1
ATOM 7853 O O . THR E 1 135 ? 52.495 72.399 43.252 1.00 64.66 134 THR E O 1
ATOM 7857 N N . ILE E 1 136 ? 50.690 72.576 41.917 1.00 60.44 135 ILE E N 1
ATOM 7858 C CA . ILE E 1 136 ? 51.144 71.593 40.945 1.00 62.81 135 ILE E CA 1
ATOM 7859 C C . ILE E 1 136 ? 51.749 72.259 39.716 1.00 62.11 135 ILE E C 1
ATOM 7860 O O . ILE E 1 136 ? 52.719 71.756 39.147 1.00 67.49 135 ILE E O 1
ATOM 7865 N N . GLY E 1 137 ? 51.200 73.398 39.306 1.00 57.06 136 GLY E N 1
ATOM 7866 C CA . GLY E 1 137 ? 51.652 74.080 38.111 1.00 55.41 136 GLY E CA 1
ATOM 7867 C C . GLY E 1 137 ? 50.504 74.417 37.183 1.00 54.24 136 GLY E C 1
ATOM 7868 O O . GLY E 1 137 ? 50.715 74.779 36.022 1.00 57.01 136 GLY E O 1
ATOM 7869 N N . VAL E 1 138 ? 49.281 74.300 37.691 1.00 49.64 137 VAL E N 1
ATOM 7870 C CA . VAL E 1 138 ? 48.078 74.466 36.876 1.00 48.64 137 VAL E CA 1
ATOM 7871 C C . VAL E 1 138 ? 47.039 75.245 37.667 1.00 48.37 137 VAL E C 1
ATOM 7872 O O . VAL E 1 138 ? 47.070 75.285 38.902 1.00 49.61 137 VAL E O 1
ATOM 7876 N N . PRO E 1 139 ? 46.109 75.890 36.968 1.00 41.39 138 PRO E N 1
ATOM 7877 C CA . PRO E 1 139 ? 44.940 76.457 37.639 1.00 39.74 138 PRO E CA 1
ATOM 7878 C C . PRO E 1 139 ? 43.887 75.387 37.860 1.00 36.12 138 PRO E C 1
ATOM 7879 O O . PRO E 1 139 ? 44.054 74.245 37.407 1.00 43.22 138 PRO E O 1
ATOM 7883 N N . PRO E 1 140 ? 42.803 75.699 38.570 1.00 42.41 139 PRO E N 1
ATOM 7884 C CA . PRO E 1 140 ? 41.646 74.796 38.560 1.00 45.72 139 PRO E CA 1
ATOM 7885 C C . PRO E 1 140 ? 41.130 74.621 37.139 1.00 47.73 139 PRO E C 1
ATOM 7886 O O . PRO E 1 140 ? 40.903 75.596 36.420 1.00 41.37 139 PRO E O 1
ATOM 7890 N N . GLY E 1 141 ? 40.959 73.367 36.731 1.00 49.52 140 GLY E N 1
ATOM 7891 C CA . GLY E 1 141 ? 40.623 73.080 35.350 1.00 51.95 140 GLY E CA 1
ATOM 7892 C C . GLY E 1 141 ? 39.236 72.514 35.134 1.00 52.95 140 GLY E C 1
ATOM 7893 O O . GLY E 1 141 ? 38.841 72.242 33.996 1.00 52.26 140 GLY E O 1
ATOM 7894 N N . TRP E 1 142 ? 38.484 72.329 36.216 1.00 50.90 141 TRP E N 1
ATOM 7895 C CA . TRP E 1 142 ? 37.134 71.789 36.139 1.00 48.88 141 TRP E CA 1
ATOM 7896 C C . TRP E 1 142 ? 36.087 72.808 36.577 1.00 49.92 141 TRP E C 1
ATOM 7897 O O . TRP E 1 142 ? 35.029 72.439 37.093 1.00 54.92 141 TRP E O 1
ATOM 7908 N N . GLY E 1 143 ? 36.376 74.093 36.385 1.00 46.75 142 GLY E N 1
ATOM 7909 C CA . GLY E 1 143 ? 35.428 75.147 36.671 1.00 45.81 142 GLY E CA 1
ATOM 7910 C C . GLY E 1 143 ? 35.688 75.935 37.934 1.00 49.58 142 GLY E C 1
ATOM 7911 O O . GLY E 1 143 ? 34.873 76.801 38.275 1.00 52.53 142 GLY E O 1
ATOM 7912 N N . GLY E 1 144 ? 36.792 75.670 38.636 1.00 47.89 143 GLY E N 1
ATOM 7913 C CA . GLY E 1 144 ? 37.034 76.349 39.900 1.00 48.36 143 GLY E CA 1
ATOM 7914 C C . GLY E 1 144 ? 37.164 77.852 39.745 1.00 49.43 143 GLY E C 1
ATOM 7915 O O . GLY E 1 144 ? 36.499 78.620 40.446 1.00 48.54 143 GLY E O 1
ATOM 7916 N N . THR E 1 145 ? 38.007 78.290 38.801 1.00 43.94 144 THR E N 1
ATOM 7917 C CA . THR E 1 145 ? 38.287 79.712 38.615 1.00 37.76 144 THR E CA 1
ATOM 7918 C C . THR E 1 145 ? 37.033 80.532 38.346 1.00 37.75 144 THR E C 1
ATOM 7919 O O . THR E 1 145 ? 37.052 81.752 38.542 1.00 44.17 144 THR E O 1
ATOM 7923 N N . GLN E 1 146 ? 35.951 79.898 37.900 1.00 36.36 145 GLN E N 1
ATOM 7924 C CA . GLN E 1 146 ? 34.695 80.588 37.631 1.00 38.37 145 GLN E CA 1
ATOM 7925 C C . GLN E 1 146 ? 33.645 80.328 38.705 1.00 40.33 145 GLN E C 1
ATOM 7926 O O . GLN E 1 146 ? 33.030 81.270 39.214 1.00 42.48 145 GLN E O 1
ATOM 7932 N N . ARG E 1 147 ? 33.440 79.061 39.074 1.00 41.04 146 ARG E N 1
ATOM 7933 C CA . ARG E 1 147 ? 32.368 78.730 40.006 1.00 41.29 146 ARG E CA 1
ATOM 7934 C C . ARG E 1 147 ? 32.695 79.184 41.424 1.00 40.52 146 ARG E C 1
ATOM 7935 O O . ARG E 1 147 ? 31.805 79.644 42.150 1.00 41.99 146 ARG E O 1
ATOM 7943 N N . LEU E 1 148 ? 33.960 79.069 41.841 1.00 38.75 147 LEU E N 1
ATOM 7944 C CA . LEU E 1 148 ? 34.329 79.559 43.166 1.00 41.20 147 LEU E CA 1
ATOM 7945 C C . LEU E 1 148 ? 34.092 81.059 43.277 1.00 44.26 147 LEU E C 1
ATOM 7946 O O . LEU E 1 148 ? 33.567 81.542 44.288 1.00 40.74 147 LEU E O 1
ATOM 7951 N N . MET E 1 149 ? 34.458 81.808 42.236 1.00 42.60 148 MET E N 1
ATOM 7952 C CA . MET E 1 149 ? 34.239 83.249 42.239 1.00 37.48 148 MET E CA 1
ATOM 7953 C C . MET E 1 149 ? 32.753 83.583 42.200 1.00 36.15 148 MET E C 1
ATOM 7954 O O . MET E 1 149 ? 32.312 84.549 42.835 1.00 36.10 148 MET E O 1
ATOM 7959 N N . ARG E 1 150 ? 31.963 82.795 41.468 1.00 38.48 149 ARG E N 1
ATOM 7960 C CA . ARG E 1 150 ? 30.531 83.057 41.394 1.00 40.38 149 ARG E CA 1
ATOM 7961 C C . ARG E 1 150 ? 29.798 82.659 42.668 1.00 40.14 149 ARG E C 1
ATOM 7962 O O . ARG E 1 150 ? 28.678 83.128 42.895 1.00 40.01 149 ARG E O 1
ATOM 7970 N N . ILE E 1 151 ? 30.394 81.808 43.498 1.00 42.40 150 ILE E N 1
ATOM 7971 C CA . ILE E 1 151 ? 29.754 81.400 44.746 1.00 43.73 150 ILE E CA 1
ATOM 7972 C C . ILE E 1 151 ? 30.180 82.286 45.912 1.00 46.26 150 ILE E C 1
ATOM 7973 O O . ILE E 1 151 ? 29.336 82.802 46.651 1.00 43.82 150 ILE E O 1
ATOM 7978 N N . VAL E 1 152 ? 31.488 82.487 46.101 1.00 47.37 151 VAL E N 1
ATOM 7979 C CA . VAL E 1 152 ? 31.987 83.158 47.300 1.00 46.62 151 VAL E CA 1
ATOM 7980 C C . VAL E 1 152 ? 32.441 84.592 47.055 1.00 46.61 151 VAL E C 1
ATOM 7981 O O . VAL E 1 152 ? 32.738 85.305 48.028 1.00 38.30 151 VAL E O 1
ATOM 7985 N N . GLY E 1 153 ? 32.509 85.038 45.808 1.00 46.12 152 GLY E N 1
ATOM 7986 C CA . GLY E 1 153 ? 32.993 86.369 45.517 1.00 42.76 152 GLY E CA 1
ATOM 7987 C C . GLY E 1 153 ? 34.444 86.363 45.064 1.00 40.34 152 GLY E C 1
ATOM 7988 O O . GLY E 1 153 ? 35.199 85.417 45.291 1.00 42.90 152 GLY E O 1
ATOM 7989 N N . ILE E 1 154 ? 34.843 87.462 44.418 1.00 38.35 153 ILE E N 1
ATOM 7990 C CA . ILE E 1 154 ? 36.143 87.496 43.752 1.00 37.16 153 ILE E CA 1
ATOM 7991 C C . ILE E 1 154 ? 37.290 87.533 44.758 1.00 36.85 153 ILE E C 1
ATOM 7992 O O . ILE E 1 154 ? 38.353 86.953 44.511 1.00 36.27 153 ILE E O 1
ATOM 7997 N N . ALA E 1 155 ? 37.102 88.186 45.907 1.00 36.76 154 ALA E N 1
ATOM 7998 C CA . ALA E 1 155 ? 38.199 88.346 46.860 1.00 38.80 154 ALA E CA 1
ATOM 7999 C C . ALA E 1 155 ? 38.608 87.008 47.469 1.00 31.89 154 ALA E C 1
ATOM 8000 O O . ALA E 1 155 ? 39.779 86.610 47.401 1.00 35.93 154 ALA E O 1
ATOM 8002 N N . LYS E 1 156 ? 37.652 86.300 48.076 1.00 34.96 155 LYS E N 1
ATOM 8003 C CA . LYS E 1 156 ? 37.971 85.010 48.679 1.00 38.03 155 LYS E CA 1
ATOM 8004 C C . LYS E 1 156 ? 38.355 83.979 47.627 1.00 44.00 155 LYS E C 1
ATOM 8005 O O . LYS E 1 156 ? 39.196 83.113 47.891 1.00 48.17 155 LYS E O 1
ATOM 8011 N N . ALA E 1 157 ? 37.761 84.056 46.433 1.00 41.82 156 ALA E N 1
ATOM 8012 C CA . ALA E 1 157 ? 38.145 83.146 45.360 1.00 40.52 156 ALA E CA 1
ATOM 8013 C C . ALA E 1 157 ? 39.601 83.351 44.968 1.00 34.52 156 ALA E C 1
ATOM 8014 O O . ALA E 1 157 ? 40.357 82.385 44.816 1.00 34.60 156 ALA E O 1
ATOM 8016 N N . LYS E 1 158 ? 40.012 84.610 44.796 1.00 35.67 157 LYS E N 1
ATOM 8017 C CA . LYS E 1 158 ? 41.405 84.894 44.476 1.00 31.99 157 LYS E CA 1
ATOM 8018 C C . LYS E 1 158 ? 42.328 84.431 45.593 1.00 40.67 157 LYS E C 1
ATOM 8019 O O . LYS E 1 158 ? 43.379 83.837 45.330 1.00 41.51 157 LYS E O 1
ATOM 8025 N N . GLU E 1 159 ? 41.947 84.685 46.848 1.00 42.25 158 GLU E N 1
ATOM 8026 C CA . GLU E 1 159 ? 42.769 84.243 47.972 1.00 45.29 158 GLU E CA 1
ATOM 8027 C C . GLU E 1 159 ? 42.958 82.729 47.954 1.00 43.08 158 GLU E C 1
ATOM 8028 O O . GLU E 1 159 ? 44.088 82.228 48.035 1.00 36.10 158 GLU E O 1
ATOM 8034 N N . LEU E 1 160 ? 41.857 81.984 47.827 1.00 40.35 159 LEU E N 1
ATOM 8035 C CA . LEU E 1 160 ? 41.929 80.527 47.872 1.00 38.62 159 LEU E CA 1
ATOM 8036 C C . LEU E 1 160 ? 42.688 79.966 46.676 1.00 40.29 159 LEU E C 1
ATOM 8037 O O . LEU E 1 160 ? 43.447 79.000 46.817 1.00 42.42 159 LEU E O 1
ATOM 8042 N N . VAL E 1 161 ? 42.503 80.555 45.492 1.00 37.36 160 VAL E N 1
ATOM 8043 C CA . VAL E 1 161 ? 43.153 80.022 44.301 1.00 38.26 160 VAL E CA 1
ATOM 8044 C C . VAL E 1 161 ? 44.646 80.331 44.317 1.00 37.40 160 VAL E C 1
ATOM 8045 O O . VAL E 1 161 ? 45.469 79.483 43.955 1.00 41.32 160 VAL E O 1
ATOM 8049 N N . TYR E 1 162 ? 45.025 81.538 44.747 1.00 40.73 161 TYR E N 1
ATOM 8050 C CA . TYR E 1 162 ? 46.440 81.895 44.766 1.00 42.13 161 TYR E CA 1
ATOM 8051 C C . TYR E 1 162 ? 47.183 81.140 45.861 1.00 47.50 161 TYR E C 1
ATOM 8052 O O . TYR E 1 162 ? 48.303 80.666 45.642 1.00 48.46 161 TYR E O 1
ATOM 8061 N N . THR E 1 163 ? 46.579 81.018 47.048 1.00 44.67 162 THR E N 1
ATOM 8062 C CA . THR E 1 163 ? 47.242 80.286 48.121 1.00 48.74 162 THR E CA 1
ATOM 8063 C C . THR E 1 163 ? 47.185 78.781 47.896 1.00 49.45 162 THR E C 1
ATOM 8064 O O . THR E 1 163 ? 48.125 78.066 48.262 1.00 52.30 162 THR E O 1
ATOM 8068 N N . GLY E 1 164 ? 46.105 78.284 47.297 1.00 59.14 163 GLY E N 1
ATOM 8069 C CA . GLY E 1 164 ? 45.916 76.852 47.181 1.00 57.12 163 GLY E CA 1
ATOM 8070 C C . GLY E 1 164 ? 45.709 76.140 48.496 1.00 60.19 163 GLY E C 1
ATOM 8071 O O . GLY E 1 164 ? 45.813 74.911 48.544 1.00 62.11 163 GLY E O 1
ATOM 8072 N N . LYS E 1 165 ? 45.417 76.876 49.565 1.00 60.03 164 LYS E N 1
ATOM 8073 C CA . LYS E 1 165 ? 45.288 76.312 50.896 1.00 65.93 164 LYS E CA 1
ATOM 8074 C C . LYS E 1 165 ? 43.908 75.688 51.089 1.00 67.77 164 LYS E C 1
ATOM 8075 O O . LYS E 1 165 ? 42.973 75.916 50.317 1.00 54.66 164 LYS E O 1
ATOM 8081 N N . MET E 1 166 ? 43.791 74.892 52.145 1.00 57.83 165 MET E N 1
ATOM 8082 C CA . MET E 1 166 ? 42.529 74.290 52.542 1.00 66.28 165 MET E CA 1
ATOM 8083 C C . MET E 1 166 ? 41.881 75.124 53.640 1.00 63.07 165 MET E C 1
ATOM 8084 O O . MET E 1 166 ? 42.558 75.835 54.387 1.00 65.61 165 MET E O 1
ATOM 8089 N N . ILE E 1 167 ? 40.557 75.033 53.729 1.00 61.47 166 ILE E N 1
ATOM 8090 C CA . ILE E 1 167 ? 39.792 75.750 54.742 1.00 61.15 166 ILE E CA 1
ATOM 8091 C C . ILE E 1 167 ? 38.778 74.794 55.351 1.00 60.98 166 ILE E C 1
ATOM 8092 O O . ILE E 1 167 ? 38.176 73.976 54.646 1.00 59.42 166 ILE E O 1
ATOM 8097 N N . LYS E 1 168 ? 38.588 74.901 56.664 1.00 62.87 167 LYS E N 1
ATOM 8098 C CA . LYS E 1 168 ? 37.660 74.036 57.374 1.00 64.67 167 LYS E CA 1
ATOM 8099 C C . LYS E 1 168 ? 36.217 74.420 57.042 1.00 64.12 167 LYS E C 1
ATOM 8100 O O . LYS E 1 168 ? 35.945 75.297 56.218 1.00 64.72 167 LYS E O 1
ATOM 8106 N N . ALA E 1 169 ? 35.277 73.742 57.703 1.00 67.75 168 ALA E N 1
ATOM 8107 C CA . ALA E 1 169 ? 33.866 73.940 57.392 1.00 65.87 168 ALA E CA 1
ATOM 8108 C C . ALA E 1 169 ? 33.370 75.305 57.855 1.00 64.37 168 ALA E C 1
ATOM 8109 O O . ALA E 1 169 ? 32.548 75.931 57.178 1.00 59.26 168 ALA E O 1
ATOM 8111 N N . GLU E 1 170 ? 33.857 75.783 59.003 1.00 66.81 169 GLU E N 1
ATOM 8112 C CA . GLU E 1 170 ? 33.354 77.038 59.557 1.00 64.79 169 GLU E CA 1
ATOM 8113 C C . GLU E 1 170 ? 33.723 78.224 58.672 1.00 61.12 169 GLU E C 1
ATOM 8114 O O . GLU E 1 170 ? 32.881 79.082 58.380 1.00 60.78 169 GLU E O 1
ATOM 8120 N N . GLU E 1 171 ? 34.983 78.291 58.237 1.00 64.75 170 GLU E N 1
ATOM 8121 C CA . GLU E 1 171 ? 35.404 79.381 57.362 1.00 66.56 170 GLU E CA 1
ATOM 8122 C C . GLU E 1 171 ? 34.716 79.295 56.005 1.00 65.18 170 GLU E C 1
ATOM 8123 O O . GLU E 1 171 ? 34.302 80.319 55.446 1.00 66.24 170 GLU E O 1
ATOM 8129 N N . ALA E 1 172 ? 34.580 78.082 55.463 1.00 63.03 171 ALA E N 1
ATOM 8130 C CA . ALA E 1 172 ? 33.883 77.912 54.192 1.00 65.12 171 ALA E CA 1
ATOM 8131 C C . ALA E 1 172 ? 32.419 78.316 54.300 1.00 67.12 171 ALA E C 1
ATOM 8132 O O . ALA E 1 172 ? 31.830 78.785 53.319 1.00 65.71 171 ALA E O 1
ATOM 8134 N N . LYS E 1 173 ? 31.816 78.145 55.478 1.00 70.39 172 LYS E N 1
ATOM 8135 C CA . LYS E 1 173 ? 30.438 78.581 55.674 1.00 71.33 172 LYS E CA 1
ATOM 8136 C C . LYS E 1 173 ? 30.355 80.095 55.805 1.00 70.58 172 LYS E C 1
ATOM 8137 O O . LYS E 1 173 ? 29.438 80.723 55.262 1.00 70.72 172 LYS E O 1
ATOM 8143 N N . GLU E 1 174 ? 31.306 80.698 56.522 1.00 68.31 173 GLU E N 1
ATOM 8144 C CA . GLU E 1 174 ? 31.304 82.149 56.668 1.00 65.64 173 GLU E CA 1
ATOM 8145 C C . GLU E 1 174 ? 31.582 82.850 55.343 1.00 60.23 173 GLU E C 1
ATOM 8146 O O . GLU E 1 174 ? 31.140 83.988 55.144 1.00 55.80 173 GLU E O 1
ATOM 8152 N N . ILE E 1 175 ? 32.309 82.198 54.428 1.00 57.92 174 ILE E N 1
ATOM 8153 C CA . ILE E 1 175 ? 32.517 82.759 53.096 1.00 56.69 174 ILE E CA 1
ATOM 8154 C C . ILE E 1 175 ? 31.478 82.277 52.094 1.00 55.47 174 ILE E C 1
ATOM 8155 O O . ILE E 1 175 ? 31.533 82.671 50.921 1.00 53.62 174 ILE E O 1
ATOM 8160 N N . GLY E 1 176 ? 30.535 81.437 52.514 1.00 56.00 175 GLY E N 1
ATOM 8161 C CA . GLY E 1 176 ? 29.466 80.999 51.640 1.00 53.83 175 GLY E CA 1
ATOM 8162 C C . GLY E 1 176 ? 29.791 79.833 50.737 1.00 52.76 175 GLY E C 1
ATOM 8163 O O . GLY E 1 176 ? 28.956 79.473 49.898 1.00 50.83 175 GLY E O 1
ATOM 8164 N N . LEU E 1 177 ? 30.975 79.228 50.873 1.00 51.03 176 LEU E N 1
ATOM 8165 C CA . LEU E 1 177 ? 31.309 78.073 50.045 1.00 50.52 176 LEU E CA 1
ATOM 8166 C C . LEU E 1 177 ? 30.397 76.891 50.345 1.00 52.50 176 LEU E C 1
ATOM 8167 O O . LEU E 1 177 ? 30.150 76.058 49.466 1.00 51.22 176 LEU E O 1
ATOM 8172 N N . VAL E 1 178 ? 29.890 76.802 51.572 1.00 52.90 177 VAL E N 1
ATOM 8173 C CA . VAL E 1 178 ? 28.856 75.843 51.933 1.00 54.07 177 VAL E CA 1
ATOM 8174 C C . VAL E 1 178 ? 27.717 76.610 52.590 1.00 54.94 177 VAL E C 1
ATOM 8175 O O . VAL E 1 178 ? 27.918 77.682 53.169 1.00 55.11 177 VAL E O 1
ATOM 8179 N N . ASN E 1 179 ? 26.509 76.056 52.489 1.00 55.72 178 ASN E N 1
ATOM 8180 C CA . ASN E 1 179 ? 25.339 76.751 53.015 1.00 56.79 178 ASN E CA 1
ATOM 8181 C C . ASN E 1 179 ? 25.209 76.578 54.524 1.00 64.60 178 ASN E C 1
ATOM 8182 O O . ASN E 1 179 ? 24.835 77.522 55.228 1.00 59.55 178 ASN E O 1
ATOM 8187 N N . HIS E 1 180 ? 25.512 75.387 55.038 1.00 59.49 179 HIS E N 1
ATOM 8188 C CA . HIS E 1 180 ? 25.400 75.122 56.465 1.00 63.20 179 HIS E CA 1
ATOM 8189 C C . HIS E 1 180 ? 26.486 74.142 56.881 1.00 62.23 179 HIS E C 1
ATOM 8190 O O . HIS E 1 180 ? 27.062 73.432 56.053 1.00 62.86 179 HIS E O 1
ATOM 8197 N N . VAL E 1 181 ? 26.759 74.112 58.184 1.00 65.36 180 VAL E N 1
ATOM 8198 C CA . VAL E 1 181 ? 27.741 73.208 58.770 1.00 65.21 180 VAL E CA 1
ATOM 8199 C C . VAL E 1 181 ? 27.094 72.492 59.946 1.00 68.36 180 VAL E C 1
ATOM 8200 O O . VAL E 1 181 ? 26.524 73.136 60.834 1.00 69.36 180 VAL E O 1
ATOM 8204 N N . VAL E 1 182 ? 27.183 71.165 59.950 1.00 68.99 181 VAL E N 1
ATOM 8205 C CA . VAL E 1 182 ? 26.585 70.335 60.992 1.00 72.00 181 VAL E CA 1
ATOM 8206 C C . VAL E 1 182 ? 27.624 69.321 61.456 1.00 77.58 181 VAL E C 1
ATOM 8207 O O . VAL E 1 182 ? 28.649 69.142 60.782 1.00 69.84 181 VAL E O 1
ATOM 8211 N N . PRO E 1 183 ? 27.427 68.656 62.597 1.00 73.54 182 PRO E N 1
ATOM 8212 C CA . PRO E 1 183 ? 28.345 67.579 62.985 1.00 77.26 182 PRO E CA 1
ATOM 8213 C C . PRO E 1 183 ? 28.387 66.479 61.934 1.00 74.28 182 PRO E C 1
ATOM 8214 O O . PRO E 1 183 ? 27.424 66.252 61.199 1.00 73.68 182 PRO E O 1
ATOM 8218 N N . LEU E 1 184 ? 29.531 65.794 61.869 1.00 74.13 183 LEU E N 1
ATOM 8219 C CA . LEU E 1 184 ? 29.736 64.777 60.841 1.00 76.87 183 LEU E CA 1
ATOM 8220 C C . LEU E 1 184 ? 28.744 63.630 60.990 1.00 78.77 183 LEU E C 1
ATOM 8221 O O . LEU E 1 184 ? 28.059 63.257 60.030 1.00 76.62 183 LEU E O 1
ATOM 8226 N N . ALA E 1 185 ? 28.645 63.065 62.197 1.00 78.25 184 ALA E N 1
ATOM 8227 C CA . ALA E 1 185 ? 27.787 61.910 62.437 1.00 83.15 184 ALA E CA 1
ATOM 8228 C C . ALA E 1 185 ? 26.320 62.176 62.123 1.00 81.36 184 ALA E C 1
ATOM 8229 O O . ALA E 1 185 ? 25.546 61.219 62.013 1.00 84.20 184 ALA E O 1
ATOM 8231 N N . SER E 1 186 ? 25.919 63.440 61.976 1.00 79.88 185 SER E N 1
ATOM 8232 C CA . SER E 1 186 ? 24.544 63.791 61.642 1.00 82.81 185 SER E CA 1
ATOM 8233 C C . SER E 1 186 ? 24.454 64.588 60.345 1.00 83.71 185 SER E C 1
ATOM 8234 O O . SER E 1 186 ? 23.448 65.265 60.108 1.00 72.84 185 SER E O 1
ATOM 8237 N N . LEU E 1 187 ? 25.488 64.529 59.503 1.00 85.74 186 LEU E N 1
ATOM 8238 C CA . LEU E 1 187 ? 25.468 65.276 58.249 1.00 86.66 186 LEU E CA 1
ATOM 8239 C C . LEU E 1 187 ? 24.354 64.782 57.333 1.00 92.40 186 LEU E C 1
ATOM 8240 O O . LEU E 1 187 ? 23.414 65.523 57.018 1.00 90.25 186 LEU E O 1
ATOM 8245 N N . GLN E 1 188 ? 24.439 63.515 56.910 1.00 99.14 187 GLN E N 1
ATOM 8246 C CA . GLN E 1 188 ? 23.509 62.991 55.913 1.00 102.40 187 GLN E CA 1
ATOM 8247 C C . GLN E 1 188 ? 22.062 63.164 56.353 1.00 102.05 187 GLN E C 1
ATOM 8248 O O . GLN E 1 188 ? 21.209 63.567 55.553 1.00 104.76 187 GLN E O 1
ATOM 8254 N N . GLU E 1 189 ? 21.770 62.875 57.624 1.00 98.79 188 GLU E N 1
ATOM 8255 C CA . GLU E 1 189 ? 20.421 63.069 58.145 1.00 97.15 188 GLU E CA 1
ATOM 8256 C C . GLU E 1 189 ? 19.930 64.484 57.869 1.00 91.20 188 GLU E C 1
ATOM 8257 O O . GLU E 1 189 ? 18.838 64.680 57.321 1.00 91.18 188 GLU E O 1
ATOM 8263 N N . GLU E 1 190 ? 20.738 65.486 58.224 1.00 87.15 189 GLU E N 1
ATOM 8264 C CA . GLU E 1 190 ? 20.397 66.861 57.875 1.00 86.71 189 GLU E CA 1
ATOM 8265 C C . GLU E 1 190 ? 20.239 67.005 56.368 1.00 79.76 189 GLU E C 1
ATOM 8266 O O . GLU E 1 190 ? 19.230 67.534 55.884 1.00 78.79 189 GLU E O 1
ATOM 8272 N N . ALA E 1 191 ? 21.215 66.496 55.607 1.00 73.73 190 ALA E N 1
ATOM 8273 C CA . ALA E 1 191 ? 21.116 66.518 54.152 1.00 71.50 190 ALA E CA 1
ATOM 8274 C C . ALA E 1 191 ? 19.854 65.819 53.669 1.00 71.58 190 ALA E C 1
ATOM 8275 O O . ALA E 1 191 ? 19.333 66.150 52.598 1.00 71.48 190 ALA E O 1
ATOM 8277 N N . LEU E 1 192 ? 19.347 64.858 54.442 1.00 73.30 191 LEU E N 1
ATOM 8278 C CA . LEU E 1 192 ? 18.079 64.230 54.093 1.00 77.03 191 LEU E CA 1
ATOM 8279 C C . LEU E 1 192 ? 16.919 65.193 54.308 1.00 80.63 191 LEU E C 1
ATOM 8280 O O . LEU E 1 192 ? 16.090 65.391 53.411 1.00 84.01 191 LEU E O 1
ATOM 8285 N N . LYS E 1 193 ? 16.865 65.829 55.483 1.00 82.67 192 LYS E N 1
ATOM 8286 C CA . LYS E 1 193 ? 15.680 66.599 55.852 1.00 85.11 192 LYS E CA 1
ATOM 8287 C C . LYS E 1 193 ? 15.464 67.768 54.900 1.00 85.24 192 LYS E C 1
ATOM 8288 O O . LYS E 1 193 ? 14.349 67.980 54.407 1.00 88.82 192 LYS E O 1
ATOM 8294 N N . MET E 1 194 ? 16.520 68.540 54.630 1.00 79.37 193 MET E N 1
ATOM 8295 C CA . MET E 1 194 ? 16.425 69.589 53.620 1.00 74.77 193 MET E CA 1
ATOM 8296 C C . MET E 1 194 ? 15.910 69.018 52.307 1.00 72.53 193 MET E C 1
ATOM 8297 O O . MET E 1 194 ? 15.008 69.585 51.680 1.00 71.40 193 MET E O 1
ATOM 8302 N N . ALA E 1 195 ? 16.458 67.872 51.892 1.00 70.78 194 ALA E N 1
ATOM 8303 C CA . ALA E 1 195 ? 15.942 67.188 50.712 1.00 66.72 194 ALA E CA 1
ATOM 8304 C C . ALA E 1 195 ? 14.450 66.922 50.859 1.00 69.41 194 ALA E C 1
ATOM 8305 O O . ALA E 1 195 ? 13.657 67.248 49.967 1.00 70.88 194 ALA E O 1
ATOM 8307 N N . GLN E 1 196 ? 14.050 66.354 52.001 1.00 68.87 195 GLN E N 1
ATOM 8308 C CA . GLN E 1 196 ? 12.631 66.182 52.290 1.00 70.96 195 GLN E CA 1
ATOM 8309 C C . GLN E 1 196 ? 11.887 67.503 52.160 1.00 70.25 195 GLN E C 1
ATOM 8310 O O . GLN E 1 196 ? 10.818 67.566 51.541 1.00 70.55 195 GLN E O 1
ATOM 8316 N N . GLN E 1 197 ? 12.458 68.578 52.714 1.00 68.29 196 GLN E N 1
ATOM 8317 C CA . GLN E 1 197 ? 11.816 69.884 52.624 1.00 72.24 196 GLN E CA 1
ATOM 8318 C C . GLN E 1 197 ? 11.649 70.325 51.177 1.00 71.17 196 GLN E C 1
ATOM 8319 O O . GLN E 1 197 ? 10.658 70.984 50.840 1.00 71.58 196 GLN E O 1
ATOM 8325 N N . ILE E 1 198 ? 12.596 69.969 50.307 1.00 71.32 197 ILE E N 1
ATOM 8326 C CA . ILE E 1 198 ? 12.451 70.299 48.895 1.00 72.50 197 ILE E CA 1
ATOM 8327 C C . ILE E 1 198 ? 11.520 69.322 48.187 1.00 78.95 197 ILE E C 1
ATOM 8328 O O . ILE E 1 198 ? 10.913 69.680 47.169 1.00 80.88 197 ILE E O 1
ATOM 8333 N N . ALA E 1 199 ? 11.367 68.104 48.713 1.00 81.12 198 ALA E N 1
ATOM 8334 C CA . ALA E 1 199 ? 10.493 67.131 48.067 1.00 82.24 198 ALA E CA 1
ATOM 8335 C C . ALA E 1 199 ? 9.027 67.521 48.214 1.00 81.85 198 ALA E C 1
ATOM 8336 O O . ALA E 1 199 ? 8.239 67.357 47.276 1.00 82.97 198 ALA E O 1
ATOM 8338 N N . GLY E 1 200 ? 8.645 68.040 49.381 1.00 78.96 199 GLY E N 1
ATOM 8339 C CA . GLY E 1 200 ? 7.273 68.459 49.608 1.00 77.67 199 GLY E CA 1
ATOM 8340 C C . GLY E 1 200 ? 6.834 69.655 48.789 1.00 75.87 199 GLY E C 1
ATOM 8341 O O . GLY E 1 200 ? 5.630 69.921 48.714 1.00 79.80 199 GLY E O 1
ATOM 8342 N N . ASN E 1 201 ? 7.770 70.373 48.179 1.00 70.91 200 ASN E N 1
ATOM 8343 C CA . ASN E 1 201 ? 7.444 71.508 47.333 1.00 71.70 200 ASN E CA 1
ATOM 8344 C C . ASN E 1 201 ? 7.156 71.043 45.909 1.00 69.03 200 ASN E C 1
ATOM 8345 O O . ASN E 1 201 ? 7.487 69.922 45.515 1.00 70.03 200 ASN E O 1
ATOM 8350 N N . SER E 1 202 ? 6.527 71.926 45.139 1.00 66.81 201 SER E N 1
ATOM 8351 C CA . SER E 1 202 ? 6.133 71.591 43.776 1.00 68.05 201 SER E CA 1
ATOM 8352 C C . SER E 1 202 ? 7.359 71.355 42.906 1.00 65.91 201 SER E C 1
ATOM 8353 O O . SER E 1 202 ? 8.227 72.224 42.790 1.00 64.00 201 SER E O 1
ATOM 8356 N N . THR E 1 203 ? 7.422 70.171 42.293 1.00 67.92 202 THR E N 1
ATOM 8357 C CA . THR E 1 203 ? 8.547 69.843 41.424 1.00 68.88 202 THR E CA 1
ATOM 8358 C C . THR E 1 203 ? 8.623 70.793 40.238 1.00 71.14 202 THR E C 1
ATOM 8359 O O . THR E 1 203 ? 9.716 71.205 39.831 1.00 70.24 202 THR E O 1
ATOM 8363 N N . MET E 1 204 ? 7.469 71.152 39.672 1.00 75.27 203 MET E N 1
ATOM 8364 C CA . MET E 1 204 ? 7.451 72.061 38.531 1.00 77.28 203 MET E CA 1
ATOM 8365 C C . MET E 1 204 ? 8.021 73.423 38.910 1.00 77.88 203 MET E C 1
ATOM 8366 O O . MET E 1 204 ? 8.922 73.941 38.238 1.00 74.08 203 MET E O 1
ATOM 8371 N N . GLY E 1 205 ? 7.502 74.017 39.987 1.00 86.55 204 GLY E N 1
ATOM 8372 C CA . GLY E 1 205 ? 8.043 75.282 40.455 1.00 86.25 204 GLY E CA 1
ATOM 8373 C C . GLY E 1 205 ? 9.511 75.188 40.820 1.00 84.88 204 GLY E C 1
ATOM 8374 O O . GLY E 1 205 ? 10.305 76.063 40.466 1.00 84.15 204 GLY E O 1
ATOM 8375 N N . VAL E 1 206 ? 9.893 74.114 41.517 1.00 76.85 205 VAL E N 1
ATOM 8376 C CA . VAL E 1 206 ? 11.286 73.924 41.920 1.00 70.52 205 VAL E CA 1
ATOM 8377 C C . VAL E 1 206 ? 12.202 73.943 40.702 1.00 67.12 205 VAL E C 1
ATOM 8378 O O . VAL E 1 206 ? 13.176 74.705 40.641 1.00 66.52 205 VAL E O 1
ATOM 8382 N N . GLN E 1 207 ? 11.894 73.112 39.707 1.00 66.29 206 GLN E N 1
ATOM 8383 C CA . GLN E 1 207 ? 12.806 72.939 38.585 1.00 63.84 206 GLN E CA 1
ATOM 8384 C C . GLN E 1 207 ? 12.766 74.119 37.623 1.00 61.08 206 GLN E C 1
ATOM 8385 O O . GLN E 1 207 ? 13.793 74.451 37.019 1.00 61.34 206 GLN E O 1
ATOM 8391 N N . MET E 1 208 ? 11.620 74.791 37.488 1.00 62.90 207 MET E N 1
ATOM 8392 C CA . MET E 1 208 ? 11.598 75.999 36.673 1.00 62.56 207 MET E CA 1
ATOM 8393 C C . MET E 1 208 ? 12.355 77.132 37.354 1.00 60.71 207 MET E C 1
ATOM 8394 O O . MET E 1 208 ? 13.021 77.928 36.682 1.00 59.82 207 MET E O 1
ATOM 8399 N N . SER E 1 209 ? 12.284 77.212 38.687 1.00 62.71 208 SER E N 1
ATOM 8400 C CA . SER E 1 209 ? 13.126 78.157 39.413 1.00 62.04 208 SER E CA 1
ATOM 8401 C C . SER E 1 209 ? 14.599 77.836 39.210 1.00 60.16 208 SER E C 1
ATOM 8402 O O . SER E 1 209 ? 15.424 78.742 39.050 1.00 58.29 208 SER E O 1
ATOM 8405 N N . LYS E 1 210 ? 14.947 76.546 39.216 1.00 60.04 209 LYS E N 1
ATOM 8406 C CA . LYS E 1 210 ? 16.330 76.148 38.969 1.00 56.42 209 LYS E CA 1
ATOM 8407 C C . LYS E 1 210 ? 16.791 76.589 37.585 1.00 56.13 209 LYS E C 1
ATOM 8408 O O . LYS E 1 210 ? 17.891 77.133 37.428 1.00 57.39 209 LYS E O 1
ATOM 8414 N N . VAL E 1 211 ? 15.966 76.343 36.565 1.00 51.98 210 VAL E N 1
ATOM 8415 C CA . VAL E 1 211 ? 16.318 76.750 35.205 1.00 52.03 210 VAL E CA 1
ATOM 8416 C C . VAL E 1 211 ? 16.480 78.263 35.130 1.00 52.43 210 VAL E C 1
ATOM 8417 O O . VAL E 1 211 ? 17.460 78.777 34.571 1.00 49.80 210 VAL E O 1
ATOM 8421 N N . ALA E 1 212 ? 15.522 79.000 35.701 1.00 53.18 211 ALA E N 1
ATOM 8422 C CA . ALA E 1 212 ? 15.581 80.456 35.673 1.00 51.53 211 ALA E CA 1
ATOM 8423 C C . ALA E 1 212 ? 16.844 80.975 36.347 1.00 52.07 211 ALA E C 1
ATOM 8424 O O . ALA E 1 212 ? 17.497 81.884 35.830 1.00 52.17 211 ALA E O 1
ATOM 8426 N N . ILE E 1 213 ? 17.214 80.399 37.493 1.00 52.41 212 ILE E N 1
ATOM 8427 C CA . ILE E 1 213 ? 18.396 80.867 38.211 1.00 48.74 212 ILE E CA 1
ATOM 8428 C C . ILE E 1 213 ? 19.662 80.538 37.428 1.00 42.50 212 ILE E C 1
ATOM 8429 O O . ILE E 1 213 ? 20.521 81.404 37.210 1.00 44.30 212 ILE E O 1
ATOM 8434 N N . ASN E 1 214 ? 19.797 79.281 36.993 1.00 44.80 213 ASN E N 1
ATOM 8435 C CA . ASN E 1 214 ? 20.988 78.858 36.267 1.00 47.02 213 ASN E CA 1
ATOM 8436 C C . ASN E 1 214 ? 21.158 79.600 34.950 1.00 43.79 213 ASN E C 1
ATOM 8437 O O . ASN E 1 214 ? 22.285 79.702 34.452 1.00 44.07 213 ASN E O 1
ATOM 8442 N N . LYS E 1 215 ? 20.074 80.114 34.370 1.00 44.37 214 LYS E N 1
ATOM 8443 C CA . LYS E 1 215 ? 20.203 80.867 33.129 1.00 42.42 214 LYS E CA 1
ATOM 8444 C C . LYS E 1 215 ? 20.376 82.365 33.363 1.00 43.63 214 LYS E C 1
ATOM 8445 O O . LYS E 1 215 ? 21.126 83.018 32.629 1.00 44.27 214 LYS E O 1
ATOM 8451 N N . GLY E 1 216 ? 19.710 82.928 34.374 1.00 42.43 215 GLY E N 1
ATOM 8452 C CA . GLY E 1 216 ? 19.791 84.349 34.646 1.00 43.37 215 GLY E CA 1
ATOM 8453 C C . GLY E 1 216 ? 20.986 84.782 35.458 1.00 44.20 215 GLY E C 1
ATOM 8454 O O . GLY E 1 216 ? 21.243 85.986 35.559 1.00 47.91 215 GLY E O 1
ATOM 8455 N N . ARG E 1 217 ? 21.721 83.836 36.050 1.00 41.72 216 ARG E N 1
ATOM 8456 C CA . ARG E 1 217 ? 22.996 84.182 36.665 1.00 43.75 216 ARG E CA 1
ATOM 8457 C C . ARG E 1 217 ? 24.007 84.683 35.642 1.00 46.53 216 ARG E C 1
ATOM 8458 O O . ARG E 1 217 ? 24.988 85.331 36.021 1.00 46.65 216 ARG E O 1
ATOM 8466 N N . ASN E 1 218 ? 23.788 84.400 34.359 1.00 43.38 217 ASN E N 1
ATOM 8467 C CA . ASN E 1 218 ? 24.743 84.707 33.304 1.00 42.37 217 ASN E CA 1
ATOM 8468 C C . ASN E 1 218 ? 24.358 85.923 32.471 1.00 45.48 217 ASN E C 1
ATOM 8469 O O . ASN E 1 218 ? 25.110 86.293 31.564 1.00 42.84 217 ASN E O 1
ATOM 8474 N N . ALA E 1 219 ? 23.218 86.551 32.747 1.00 44.10 218 ALA E N 1
ATOM 8475 C CA . ALA E 1 219 ? 22.718 87.638 31.919 1.00 49.05 218 ALA E CA 1
ATOM 8476 C C . ALA E 1 219 ? 22.378 88.845 32.782 1.00 48.34 218 ALA E C 1
ATOM 8477 O O . ALA E 1 219 ? 22.429 88.797 34.014 1.00 43.17 218 ALA E O 1
ATOM 8479 N N . ASP E 1 220 ? 22.029 89.941 32.111 1.00 45.52 219 ASP E N 1
ATOM 8480 C CA . ASP E 1 220 ? 21.605 91.149 32.799 1.00 44.89 219 ASP E CA 1
ATOM 8481 C C . ASP E 1 220 ? 20.241 90.932 33.455 1.00 43.41 219 ASP E C 1
ATOM 8482 O O . ASP E 1 220 ? 19.566 89.922 33.238 1.00 42.56 219 ASP E O 1
ATOM 8487 N N . LEU E 1 221 ? 19.835 91.911 34.268 1.00 49.87 220 LEU E N 1
ATOM 8488 C CA . LEU E 1 221 ? 18.621 91.755 35.063 1.00 49.39 220 LEU E CA 1
ATOM 8489 C C . LEU E 1 221 ? 17.384 91.627 34.181 1.00 47.65 220 LEU E C 1
ATOM 8490 O O . LEU E 1 221 ? 16.481 90.842 34.485 1.00 49.14 220 LEU E O 1
ATOM 8495 N N . ASP E 1 222 ? 17.323 92.386 33.085 1.00 44.87 221 ASP E N 1
ATOM 8496 C CA . ASP E 1 222 ? 16.141 92.345 32.227 1.00 43.18 221 ASP E CA 1
ATOM 8497 C C . ASP E 1 222 ? 16.002 90.993 31.533 1.00 45.46 221 ASP E C 1
ATOM 8498 O O . ASP E 1 222 ? 14.897 90.439 31.448 1.00 53.04 221 ASP E O 1
ATOM 8503 N N . THR E 1 223 ? 17.111 90.444 31.033 1.00 44.82 222 THR E N 1
ATOM 8504 C CA . THR E 1 223 ? 17.070 89.121 30.419 1.00 48.97 222 THR E CA 1
ATOM 8505 C C . THR E 1 223 ? 16.700 88.052 31.441 1.00 47.71 222 THR E C 1
ATOM 8506 O O . THR E 1 223 ? 15.945 87.117 31.136 1.00 52.12 222 THR E O 1
ATOM 8510 N N . GLY E 1 224 ? 17.220 88.175 32.664 1.00 46.11 223 GLY E N 1
ATOM 8511 C CA . GLY E 1 224 ? 16.834 87.251 33.717 1.00 42.75 223 GLY E CA 1
ATOM 8512 C C . GLY E 1 224 ? 15.359 87.342 34.055 1.00 43.97 223 GLY E C 1
ATOM 8513 O O . GLY E 1 224 ? 14.711 86.329 34.324 1.00 49.95 223 GLY E O 1
ATOM 8514 N N . LEU E 1 225 ? 14.804 88.556 34.034 1.00 45.05 224 LEU E N 1
ATOM 8515 C CA . LEU E 1 225 ? 13.376 88.724 34.285 1.00 48.62 224 LEU E CA 1
ATOM 8516 C C . LEU E 1 225 ? 12.546 88.125 33.158 1.00 50.99 224 LEU E C 1
ATOM 8517 O O . LEU E 1 225 ? 11.460 87.585 33.398 1.00 50.60 224 LEU E O 1
ATOM 8522 N N . GLY E 1 226 ? 13.035 88.217 31.920 1.00 52.54 225 GLY E N 1
ATOM 8523 C CA . GLY E 1 226 ? 12.358 87.541 30.823 1.00 50.99 225 GLY E CA 1
ATOM 8524 C C . GLY E 1 226 ? 12.346 86.034 30.999 1.00 53.72 225 GLY E C 1
ATOM 8525 O O . GLY E 1 226 ? 11.310 85.378 30.834 1.00 57.86 225 GLY E O 1
ATOM 8526 N N . LEU E 1 227 ? 13.507 85.464 31.337 1.00 55.55 226 LEU E N 1
ATOM 8527 C CA . LEU E 1 227 ? 13.575 84.042 31.667 1.00 58.52 226 LEU E CA 1
ATOM 8528 C C . LEU E 1 227 ? 12.596 83.689 32.780 1.00 61.15 226 LEU E C 1
ATOM 8529 O O . LEU E 1 227 ? 11.894 82.671 32.711 1.00 62.53 226 LEU E O 1
ATOM 8534 N N . GLU E 1 228 ? 12.540 84.527 33.817 1.00 61.11 227 GLU E N 1
ATOM 8535 C CA . GLU E 1 228 ? 11.687 84.249 34.964 1.00 61.32 227 GLU E CA 1
ATOM 8536 C C . GLU E 1 228 ? 10.214 84.283 34.587 1.00 61.72 227 GLU E C 1
ATOM 8537 O O . GLU E 1 228 ? 9.442 83.430 35.029 1.00 61.51 227 GLU E O 1
ATOM 8543 N N . ILE E 1 229 ? 9.798 85.260 33.778 1.00 60.75 228 ILE E N 1
ATOM 8544 C CA . ILE E 1 229 ? 8.386 85.336 33.413 1.00 58.21 228 ILE E CA 1
ATOM 8545 C C . ILE E 1 229 ? 8.014 84.192 32.477 1.00 56.48 228 ILE E C 1
ATOM 8546 O O . ILE E 1 229 ? 6.892 83.667 32.541 1.00 60.78 228 ILE E O 1
ATOM 8551 N N . LEU E 1 230 ? 8.947 83.758 31.623 1.00 58.93 229 LEU E N 1
ATOM 8552 C CA . LEU E 1 230 ? 8.685 82.585 30.796 1.00 59.35 229 LEU E CA 1
ATOM 8553 C C . LEU E 1 230 ? 8.494 81.343 31.661 1.00 58.87 229 LEU E C 1
ATOM 8554 O O . LEU E 1 230 ? 7.529 80.591 31.484 1.00 60.09 229 LEU E O 1
ATOM 8559 N N . ALA E 1 231 ? 9.392 81.129 32.628 1.00 61.16 230 ALA E N 1
ATOM 8560 C CA . ALA E 1 231 ? 9.245 79.988 33.531 1.00 65.10 230 ALA E CA 1
ATOM 8561 C C . ALA E 1 231 ? 8.008 80.118 34.414 1.00 65.25 230 ALA E C 1
ATOM 8562 O O . ALA E 1 231 ? 7.424 79.108 34.820 1.00 63.87 230 ALA E O 1
ATOM 8564 N N . TRP E 1 232 ? 7.583 81.347 34.702 1.00 64.94 231 TRP E N 1
ATOM 8565 C CA . TRP E 1 232 ? 6.407 81.572 35.535 1.00 68.66 231 TRP E CA 1
ATOM 8566 C C . TRP E 1 232 ? 5.137 81.179 34.792 1.00 73.64 231 TRP E C 1
ATOM 8567 O O . TRP E 1 232 ? 4.284 80.460 35.330 1.00 77.28 231 TRP E O 1
ATOM 8578 N N . ARG E 1 233 ? 5.009 81.611 33.535 1.00 72.36 232 ARG E N 1
ATOM 8579 C CA . ARG E 1 233 ? 3.917 81.101 32.713 1.00 74.15 232 ARG E CA 1
ATOM 8580 C C . ARG E 1 233 ? 4.022 79.591 32.526 1.00 75.28 232 ARG E C 1
ATOM 8581 O O . ARG E 1 233 ? 2.998 78.896 32.498 1.00 76.46 232 ARG E O 1
ATOM 8589 N N . ASN E 1 234 ? 5.245 79.061 32.425 1.00 76.05 233 ASN E N 1
ATOM 8590 C CA . ASN E 1 234 ? 5.426 77.629 32.219 1.00 79.16 233 ASN E CA 1
ATOM 8591 C C . ASN E 1 234 ? 5.043 76.807 33.443 1.00 85.69 233 ASN E C 1
ATOM 8592 O O . ASN E 1 234 ? 4.696 75.630 33.301 1.00 91.37 233 ASN E O 1
ATOM 8597 N N . CYS E 1 235 ? 5.123 77.390 34.638 1.00 84.51 234 CYS E N 1
ATOM 8598 C CA . CYS E 1 235 ? 4.580 76.730 35.820 1.00 83.86 234 CYS E CA 1
ATOM 8599 C C . CYS E 1 235 ? 3.084 76.961 35.952 1.00 85.41 234 CYS E C 1
ATOM 8600 O O . CYS E 1 235 ? 2.386 76.145 36.565 1.00 85.39 234 CYS E O 1
ATOM 8603 N N . PHE E 1 236 ? 2.579 78.064 35.397 1.00 83.72 235 PHE E N 1
ATOM 8604 C CA . PHE E 1 236 ? 1.137 78.207 35.253 1.00 85.74 235 PHE E CA 1
ATOM 8605 C C . PHE E 1 236 ? 0.565 77.257 34.209 1.00 90.45 235 PHE E C 1
ATOM 8606 O O . PHE E 1 236 ? -0.660 77.131 34.113 1.00 90.14 235 PHE E O 1
ATOM 8614 N N . THR E 1 237 ? 1.420 76.603 33.418 1.00 95.45 236 THR E N 1
ATOM 8615 C CA . THR E 1 237 ? 0.962 75.525 32.548 1.00 97.64 236 THR E CA 1
ATOM 8616 C C . THR E 1 237 ? 0.649 74.247 33.317 1.00 98.92 236 THR E C 1
ATOM 8617 O O . THR E 1 237 ? -0.033 73.368 32.778 1.00 102.61 236 THR E O 1
ATOM 8621 N N . HIS E 1 238 ? 1.124 74.123 34.556 1.00 95.89 237 HIS E N 1
ATOM 8622 C CA . HIS E 1 238 ? 1.071 72.842 35.249 1.00 94.63 237 HIS E CA 1
ATOM 8623 C C . HIS E 1 238 ? -0.164 72.739 36.137 1.00 94.90 237 HIS E C 1
ATOM 8624 O O . HIS E 1 238 ? -0.594 73.739 36.721 1.00 94.49 237 HIS E O 1
ATOM 8631 N N . PRO E 1 239 ? -0.747 71.540 36.250 1.00 96.98 238 PRO E N 1
ATOM 8632 C CA . PRO E 1 239 ? -1.919 71.372 37.125 1.00 98.87 238 PRO E CA 1
ATOM 8633 C C . PRO E 1 239 ? -1.625 71.571 38.603 1.00 98.80 238 PRO E C 1
ATOM 8634 O O . PRO E 1 239 ? -2.571 71.735 39.383 1.00 99.05 238 PRO E O 1
ATOM 8638 N N . ASP E 1 240 ? -0.358 71.556 39.020 1.00 99.83 239 ASP E N 1
ATOM 8639 C CA . ASP E 1 240 ? -0.038 71.703 40.436 1.00 101.64 239 ASP E CA 1
ATOM 8640 C C . ASP E 1 240 ? -0.230 73.124 40.951 1.00 100.72 239 ASP E C 1
ATOM 8641 O O . ASP E 1 240 ? -0.058 73.351 42.154 1.00 99.35 239 ASP E O 1
ATOM 8646 N N . ARG E 1 241 ? -0.576 74.080 40.086 1.00 100.93 240 ARG E N 1
ATOM 8647 C CA . ARG E 1 241 ? -0.796 75.445 40.551 1.00 101.04 240 ARG E CA 1
ATOM 8648 C C . ARG E 1 241 ? -2.128 75.573 41.280 1.00 103.53 240 ARG E C 1
ATOM 8649 O O . ARG E 1 241 ? -2.242 76.337 42.246 1.00 104.28 240 ARG E O 1
ATOM 8657 N N . GLN E 1 242 ? -3.147 74.834 40.834 1.00 104.79 241 GLN E N 1
ATOM 8658 C CA . GLN E 1 242 ? -4.467 74.918 41.444 1.00 107.46 241 GLN E CA 1
ATOM 8659 C C . GLN E 1 242 ? -4.610 74.024 42.667 1.00 107.39 241 GLN E C 1
ATOM 8660 O O . GLN E 1 242 ? -5.496 74.266 43.493 1.00 110.66 241 GLN E O 1
ATOM 8666 N N . GLU E 1 243 ? -3.767 73.006 42.801 1.00 103.55 242 GLU E N 1
ATOM 8667 C CA . GLU E 1 243 ? -3.865 72.066 43.912 1.00 102.28 242 GLU E CA 1
ATOM 8668 C C . GLU E 1 243 ? -2.712 72.240 44.896 1.00 98.77 242 GLU E C 1
ATOM 8669 O O . GLU E 1 243 ? -1.900 73.157 44.770 1.00 94.04 242 GLU E O 1
ATOM 8675 N N . HIS F 1 1 ? 21.458 56.012 7.237 1.00 113.20 0 HIS B N 1
ATOM 8676 C CA . HIS F 1 1 ? 21.494 56.774 8.480 1.00 112.19 0 HIS B CA 1
ATOM 8677 C C . HIS F 1 1 ? 22.320 58.047 8.315 1.00 113.94 0 HIS B C 1
ATOM 8678 O O . HIS F 1 1 ? 21.784 59.155 8.348 1.00 111.33 0 HIS B O 1
ATOM 8685 N N . MET F 1 2 ? 23.628 57.874 8.134 1.00 120.29 1 MET B N 1
ATOM 8686 C CA . MET F 1 2 ? 24.562 58.987 8.031 1.00 117.93 1 MET B CA 1
ATOM 8687 C C . MET F 1 2 ? 25.876 58.471 7.468 1.00 116.81 1 MET B C 1
ATOM 8688 O O . MET F 1 2 ? 26.341 57.399 7.861 1.00 118.28 1 MET B O 1
ATOM 8693 N N . SER F 1 3 ? 26.470 59.237 6.554 1.00 105.10 2 SER B N 1
ATOM 8694 C CA . SER F 1 3 ? 27.679 58.829 5.855 1.00 99.31 2 SER B CA 1
ATOM 8695 C C . SER F 1 3 ? 28.840 59.751 6.201 1.00 88.86 2 SER B C 1
ATOM 8696 O O . SER F 1 3 ? 28.650 60.933 6.497 1.00 83.93 2 SER B O 1
ATOM 8699 N N . LEU F 1 4 ? 30.050 59.197 6.142 1.00 88.31 3 LEU B N 1
ATOM 8700 C CA . LEU F 1 4 ? 31.278 59.954 6.333 1.00 84.45 3 LEU B CA 1
ATOM 8701 C C . LEU F 1 4 ? 32.349 59.391 5.412 1.00 89.70 3 LEU B C 1
ATOM 8702 O O . LEU F 1 4 ? 32.437 58.174 5.224 1.00 90.68 3 LEU B O 1
ATOM 8707 N N . VAL F 1 5 ? 33.150 60.278 4.827 1.00 91.60 4 VAL B N 1
ATOM 8708 C CA . VAL F 1 5 ? 34.253 59.850 3.966 1.00 90.93 4 VAL B CA 1
ATOM 8709 C C . VAL F 1 5 ? 35.295 60.959 3.937 1.00 90.21 4 VAL B C 1
ATOM 8710 O O . VAL F 1 5 ? 34.957 62.138 3.831 1.00 87.47 4 VAL B O 1
ATOM 8714 N N . THR F 1 6 ? 36.570 60.577 4.019 1.00 93.01 5 THR B N 1
ATOM 8715 C CA . THR F 1 6 ? 37.641 61.530 4.290 1.00 93.33 5 THR B CA 1
ATOM 8716 C C . THR F 1 6 ? 38.739 61.431 3.240 1.00 96.15 5 THR B C 1
ATOM 8717 O O . THR F 1 6 ? 39.390 60.385 3.121 1.00 99.98 5 THR B O 1
ATOM 8721 N N . THR F 1 7 ? 38.957 62.525 2.498 1.00 95.31 6 THR B N 1
ATOM 8722 C CA . THR F 1 7 ? 40.190 62.696 1.730 1.00 112.11 6 THR B CA 1
ATOM 8723 C C . THR F 1 7 ? 40.364 64.151 1.289 1.00 109.94 6 THR B C 1
ATOM 8724 O O . THR F 1 7 ? 39.389 64.882 1.077 1.00 103.29 6 THR B O 1
ATOM 8728 N N . SER F 1 8 ? 41.643 64.536 1.158 1.00 117.33 7 SER B N 1
ATOM 8729 C CA . SER F 1 8 ? 42.191 65.893 1.113 1.00 125.75 7 SER B CA 1
ATOM 8730 C C . SER F 1 8 ? 43.701 65.864 0.874 1.00 138.23 7 SER B C 1
ATOM 8731 O O . SER F 1 8 ? 44.242 64.844 0.433 1.00 144.22 7 SER B O 1
ATOM 8734 N N . THR F 1 9 ? 44.393 66.984 1.142 1.00 144.38 8 THR B N 1
ATOM 8735 C CA . THR F 1 9 ? 45.826 66.927 1.445 1.00 154.87 8 THR B CA 1
ATOM 8736 C C . THR F 1 9 ? 46.035 66.764 2.955 1.00 157.57 8 THR B C 1
ATOM 8737 O O . THR F 1 9 ? 45.383 67.429 3.772 1.00 153.69 8 THR B O 1
ATOM 8741 N N . SER F 1 10 ? 46.943 65.849 3.307 1.00 163.73 9 SER B N 1
ATOM 8742 C CA . SER F 1 10 ? 46.998 65.062 4.545 1.00 165.28 9 SER B CA 1
ATOM 8743 C C . SER F 1 10 ? 45.847 64.077 4.577 1.00 163.52 9 SER B C 1
ATOM 8744 O O . SER F 1 10 ? 45.793 63.230 5.472 1.00 164.80 9 SER B O 1
ATOM 8747 N N . ASP F 1 11 ? 44.944 64.167 3.585 1.00 159.52 10 ASP B N 1
ATOM 8748 C CA . ASP F 1 11 ? 43.560 63.689 3.506 1.00 151.91 10 ASP B CA 1
ATOM 8749 C C . ASP F 1 11 ? 42.879 63.691 4.882 1.00 140.89 10 ASP B C 1
ATOM 8750 O O . ASP F 1 11 ? 42.465 62.645 5.397 1.00 143.74 10 ASP B O 1
ATOM 8755 N N . GLY F 1 12 ? 42.737 64.876 5.463 1.00 129.64 11 GLY B N 1
ATOM 8756 C CA . GLY F 1 12 ? 41.891 65.073 6.606 1.00 115.65 11 GLY B CA 1
ATOM 8757 C C . GLY F 1 12 ? 40.733 66.014 6.335 1.00 107.93 11 GLY B C 1
ATOM 8758 O O . GLY F 1 12 ? 40.427 66.870 7.171 1.00 103.65 11 GLY B O 1
ATOM 8759 N N . ILE F 1 13 ? 40.113 65.918 5.157 1.00 106.24 12 ILE B N 1
ATOM 8760 C CA . ILE F 1 13 ? 38.846 66.593 4.870 1.00 98.68 12 ILE B CA 1
ATOM 8761 C C . ILE F 1 13 ? 37.759 65.530 4.914 1.00 84.30 12 ILE B C 1
ATOM 8762 O O . ILE F 1 13 ? 37.738 64.615 4.082 1.00 93.78 12 ILE B O 1
ATOM 8767 N N . CYS F 1 14 ? 36.858 65.647 5.882 1.00 81.61 13 CYS B N 1
ATOM 8768 C CA . CYS F 1 14 ? 35.811 64.658 6.108 1.00 81.53 13 CYS B CA 1
ATOM 8769 C C . CYS F 1 14 ? 34.477 65.231 5.648 1.00 79.29 13 CYS B C 1
ATOM 8770 O O . CYS F 1 14 ? 33.941 66.153 6.271 1.00 76.40 13 CYS B O 1
ATOM 8773 N N . THR F 1 15 ? 33.950 64.687 4.555 1.00 80.62 14 THR B N 1
ATOM 8774 C CA . THR F 1 15 ? 32.595 64.984 4.120 1.00 79.13 14 THR B CA 1
ATOM 8775 C C . THR F 1 15 ? 31.620 64.127 4.917 1.00 78.56 14 THR B C 1
ATOM 8776 O O . THR F 1 15 ? 31.741 62.893 4.942 1.00 80.74 14 THR B O 1
ATOM 8780 N N . VAL F 1 16 ? 30.670 64.786 5.577 1.00 75.94 15 VAL B N 1
ATOM 8781 C CA . VAL F 1 16 ? 29.617 64.137 6.348 1.00 77.18 15 VAL B CA 1
ATOM 8782 C C . VAL F 1 16 ? 28.292 64.415 5.653 1.00 77.53 15 VAL B C 1
ATOM 8783 O O . VAL F 1 16 ? 27.973 65.571 5.351 1.00 75.16 15 VAL B O 1
ATOM 8787 N N . LYS F 1 17 ? 27.525 63.359 5.401 1.00 76.26 16 LYS B N 1
ATOM 8788 C CA . LYS F 1 17 ? 26.300 63.444 4.619 1.00 76.53 16 LYS B CA 1
ATOM 8789 C C . LYS F 1 17 ? 25.127 62.901 5.420 1.00 80.76 16 LYS B C 1
ATOM 8790 O O . LYS F 1 17 ? 25.199 61.793 5.963 1.00 77.27 16 LYS B O 1
ATOM 8796 N N . ILE F 1 18 ? 24.052 63.684 5.492 1.00 80.07 17 ILE B N 1
ATOM 8797 C CA . ILE F 1 18 ? 22.785 63.180 6.009 1.00 83.21 17 ILE B CA 1
ATOM 8798 C C . ILE F 1 18 ? 22.161 62.289 4.944 1.00 92.73 17 ILE B C 1
ATOM 8799 O O . ILE F 1 18 ? 21.957 62.716 3.801 1.00 90.64 17 ILE B O 1
ATOM 8804 N N . ASN F 1 19 ? 21.858 61.047 5.309 1.00 105.30 18 ASN B N 1
ATOM 8805 C CA . ASN F 1 19 ? 21.377 60.053 4.353 1.00 109.88 18 ASN B CA 1
ATOM 8806 C C . ASN F 1 19 ? 19.934 59.697 4.695 1.00 110.23 18 ASN B C 1
ATOM 8807 O O . ASN F 1 19 ? 19.656 58.706 5.371 1.00 113.10 18 ASN B O 1
ATOM 8812 N N . ARG F 1 20 ? 19.008 60.516 4.201 1.00 103.33 19 ARG B N 1
ATOM 8813 C CA . ARG F 1 20 ? 17.577 60.238 4.234 1.00 99.45 19 ARG B CA 1
ATOM 8814 C C . ARG F 1 20 ? 16.893 60.960 3.079 1.00 102.37 19 ARG B C 1
ATOM 8815 O O . ARG F 1 20 ? 15.953 61.732 3.305 1.00 102.69 19 ARG B O 1
ATOM 8823 N N . PRO F 1 21 ? 17.313 60.727 1.830 1.00 107.49 20 PRO B N 1
ATOM 8824 C CA . PRO F 1 21 ? 16.783 61.538 0.723 1.00 110.21 20 PRO B CA 1
ATOM 8825 C C . PRO F 1 21 ? 15.334 61.240 0.389 1.00 113.62 20 PRO B C 1
ATOM 8826 O O . PRO F 1 21 ? 14.698 62.048 -0.299 1.00 116.64 20 PRO B O 1
ATOM 8830 N N . ASP F 1 22 ? 14.793 60.110 0.850 1.00 113.37 21 ASP B N 1
ATOM 8831 C CA . ASP F 1 22 ? 13.392 59.803 0.583 1.00 115.10 21 ASP B CA 1
ATOM 8832 C C . ASP F 1 22 ? 12.469 60.797 1.278 1.00 110.26 21 ASP B C 1
ATOM 8833 O O . ASP F 1 22 ? 11.436 61.186 0.723 1.00 111.07 21 ASP B O 1
ATOM 8838 N N . LYS F 1 23 ? 12.828 61.222 2.489 1.00 103.28 22 LYS B N 1
ATOM 8839 C CA . LYS F 1 23 ? 12.067 62.217 3.235 1.00 96.64 22 LYS B CA 1
ATOM 8840 C C . LYS F 1 23 ? 12.776 63.569 3.260 1.00 92.64 22 LYS B C 1
ATOM 8841 O O . LYS F 1 23 ? 12.675 64.311 4.240 1.00 88.96 22 LYS B O 1
ATOM 8847 N N . LEU F 1 24 ? 13.502 63.890 2.185 1.00 93.08 23 LEU B N 1
ATOM 8848 C CA . LEU F 1 24 ? 14.187 65.176 2.032 1.00 90.11 23 LEU B CA 1
ATOM 8849 C C . LEU F 1 24 ? 15.188 65.421 3.159 1.00 86.75 23 LEU B C 1
ATOM 8850 O O . LEU F 1 24 ? 15.382 66.555 3.603 1.00 81.99 23 LEU B O 1
ATOM 8855 N N . ASN F 1 25 ? 15.830 64.346 3.622 1.00 90.56 24 ASN B N 1
ATOM 8856 C CA . ASN F 1 25 ? 16.837 64.410 4.684 1.00 90.15 24 ASN B CA 1
ATOM 8857 C C . ASN F 1 25 ? 16.292 65.057 5.953 1.00 94.32 24 ASN B C 1
ATOM 8858 O O . ASN F 1 25 ? 17.042 65.672 6.715 1.00 93.40 24 ASN B O 1
ATOM 8863 N N . ALA F 1 26 ? 14.987 64.924 6.187 1.00 103.99 25 ALA B N 1
ATOM 8864 C CA . ALA F 1 26 ? 14.375 65.492 7.381 1.00 105.31 25 ALA B CA 1
ATOM 8865 C C . ALA F 1 26 ? 15.040 64.938 8.636 1.00 105.59 25 ALA B C 1
ATOM 8866 O O . ALA F 1 26 ? 15.510 63.797 8.668 1.00 109.65 25 ALA B O 1
ATOM 8868 N N . MET F 1 27 ? 15.079 65.763 9.678 1.00 102.40 26 MET B N 1
ATOM 8869 C CA . MET F 1 27 ? 15.802 65.448 10.905 1.00 97.94 26 MET B CA 1
ATOM 8870 C C . MET F 1 27 ? 14.823 65.055 12.001 1.00 98.00 26 MET B C 1
ATOM 8871 O O . MET F 1 27 ? 14.041 65.886 12.474 1.00 98.73 26 MET B O 1
ATOM 8876 N N . ASN F 1 28 ? 14.877 63.794 12.406 1.00 98.78 27 ASN B N 1
ATOM 8877 C CA . ASN F 1 28 ? 14.208 63.309 13.597 1.00 98.56 27 ASN B CA 1
ATOM 8878 C C . ASN F 1 28 ? 15.229 63.224 14.731 1.00 99.81 27 ASN B C 1
ATOM 8879 O O . ASN F 1 28 ? 16.360 63.708 14.616 1.00 97.43 27 ASN B O 1
ATOM 8884 N N . THR F 1 29 ? 14.832 62.612 15.848 1.00 111.33 28 THR B N 1
ATOM 8885 C CA . THR F 1 29 ? 15.760 62.461 16.964 1.00 113.04 28 THR B CA 1
ATOM 8886 C C . THR F 1 29 ? 16.864 61.456 16.652 1.00 111.98 28 THR B C 1
ATOM 8887 O O . THR F 1 29 ? 17.978 61.581 17.176 1.00 113.07 28 THR B O 1
ATOM 8891 N N . ASP F 1 30 ? 16.580 60.460 15.808 1.00 109.13 29 ASP B N 1
ATOM 8892 C CA . ASP F 1 30 ? 17.607 59.492 15.433 1.00 123.22 29 ASP B CA 1
ATOM 8893 C C . ASP F 1 30 ? 18.733 60.163 14.655 1.00 85.16 29 ASP B C 1
ATOM 8894 O O . ASP F 1 30 ? 19.918 59.930 14.931 1.00 86.20 29 ASP B O 1
ATOM 8899 N N . VAL F 1 31 ? 18.380 60.996 13.671 1.00 82.78 30 VAL B N 1
ATOM 8900 C CA . VAL F 1 31 ? 19.395 61.720 12.909 1.00 80.06 30 VAL B CA 1
ATOM 8901 C C . VAL F 1 31 ? 20.182 62.648 13.823 1.00 77.77 30 VAL B C 1
ATOM 8902 O O . VAL F 1 31 ? 21.402 62.787 13.687 1.00 76.76 30 VAL B O 1
ATOM 8906 N N . ALA F 1 32 ? 19.499 63.287 14.774 1.00 79.18 31 ALA B N 1
ATOM 8907 C CA . ALA F 1 32 ? 20.177 64.190 15.699 1.00 77.21 31 ALA B CA 1
ATOM 8908 C C . ALA F 1 32 ? 21.195 63.442 16.551 1.00 77.11 31 ALA B C 1
ATOM 8909 O O . ALA F 1 32 ? 22.333 63.894 16.718 1.00 75.74 31 ALA B O 1
ATOM 8911 N N . LYS F 1 33 ? 20.804 62.288 17.096 1.00 80.35 32 LYS B N 1
ATOM 8912 C CA . LYS F 1 33 ? 21.721 61.529 17.942 1.00 82.47 32 LYS B CA 1
ATOM 8913 C C . LYS F 1 33 ? 22.892 60.978 17.137 1.00 84.19 32 LYS B C 1
ATOM 8914 O O . LYS F 1 33 ? 24.042 61.005 17.601 1.00 84.59 32 LYS B O 1
ATOM 8920 N N . GLU F 1 34 ? 22.625 60.474 15.928 1.00 85.16 33 GLU B N 1
ATOM 8921 C CA . GLU F 1 34 ? 23.718 59.986 15.096 1.00 88.51 33 GLU B CA 1
ATOM 8922 C C . GLU F 1 34 ? 24.662 61.114 14.700 1.00 85.64 33 GLU B C 1
ATOM 8923 O O . GLU F 1 34 ? 25.874 60.901 14.622 1.00 86.10 33 GLU B O 1
ATOM 8929 N N . LEU F 1 35 ? 24.134 62.322 14.477 1.00 83.80 34 LEU B N 1
ATOM 8930 C CA . LEU F 1 35 ? 24.995 63.473 14.222 1.00 82.64 34 LEU B CA 1
ATOM 8931 C C . LEU F 1 35 ? 25.841 63.807 15.444 1.00 78.97 34 LEU B C 1
ATOM 8932 O O . LEU F 1 35 ? 27.034 64.112 15.320 1.00 78.08 34 LEU B O 1
ATOM 8937 N N . ILE F 1 36 ? 25.231 63.769 16.632 1.00 80.42 35 ILE B N 1
ATOM 8938 C CA . ILE F 1 36 ? 25.967 64.040 17.864 1.00 80.67 35 ILE B CA 1
ATOM 8939 C C . ILE F 1 36 ? 27.135 63.076 18.009 1.00 81.70 35 ILE B C 1
ATOM 8940 O O . ILE F 1 36 ? 28.256 63.478 18.343 1.00 76.85 35 ILE B O 1
ATOM 8945 N N . LYS F 1 37 ? 26.897 61.790 17.754 1.00 80.26 36 LYS B N 1
ATOM 8946 C CA . LYS F 1 37 ? 27.976 60.823 17.927 1.00 83.78 36 LYS B CA 1
ATOM 8947 C C . LYS F 1 37 ? 28.984 60.865 16.782 1.00 81.91 36 LYS B C 1
ATOM 8948 O O . LYS F 1 37 ? 30.163 60.564 16.995 1.00 83.10 36 LYS B O 1
ATOM 8954 N N . THR F 1 38 ? 28.557 61.239 15.572 1.00 80.08 37 THR B N 1
ATOM 8955 C CA . THR F 1 38 ? 29.506 61.402 14.476 1.00 79.71 37 THR B CA 1
ATOM 8956 C C . THR F 1 38 ? 30.449 62.569 14.737 1.00 76.73 37 THR B C 1
ATOM 8957 O O . THR F 1 38 ? 31.660 62.459 14.511 1.00 77.28 37 THR B O 1
ATOM 8961 N N . PHE F 1 39 ? 29.916 63.692 15.214 1.00 74.28 38 PHE B N 1
ATOM 8962 C CA . PHE F 1 39 ? 30.750 64.807 15.640 1.00 73.37 38 PHE B CA 1
ATOM 8963 C C . PHE F 1 39 ? 31.409 64.560 16.991 1.00 73.92 38 PHE B C 1
ATOM 8964 O O . PHE F 1 39 ? 32.134 65.435 17.478 1.00 72.78 38 PHE B O 1
ATOM 8972 N N . GLU F 1 40 ? 31.149 63.409 17.612 1.00 81.93 39 GLU B N 1
ATOM 8973 C CA . GLU F 1 40 ? 31.907 62.888 18.750 1.00 89.32 39 GLU B CA 1
ATOM 8974 C C . GLU F 1 40 ? 31.797 63.755 20.003 1.00 95.52 39 GLU B C 1
ATOM 8975 O O . GLU F 1 40 ? 32.629 63.633 20.909 1.00 101.57 39 GLU B O 1
ATOM 8981 N N . GLU F 1 41 ? 30.785 64.622 20.083 1.00 98.89 40 GLU B N 1
ATOM 8982 C CA . GLU F 1 41 ? 30.452 65.348 21.312 1.00 108.18 40 GLU B CA 1
ATOM 8983 C C . GLU F 1 41 ? 31.638 66.184 21.810 1.00 112.85 40 GLU B C 1
ATOM 8984 O O . GLU F 1 41 ? 32.322 65.851 22.781 1.00 116.27 40 GLU B O 1
ATOM 8990 N N . LEU F 1 42 ? 31.893 67.259 21.058 1.00 112.87 41 LEU B N 1
ATOM 8991 C CA . LEU F 1 42 ? 32.818 68.342 21.400 1.00 115.12 41 LEU B CA 1
ATOM 8992 C C . LEU F 1 42 ? 34.281 68.003 21.142 1.00 117.77 41 LEU B C 1
ATOM 8993 O O . LEU F 1 42 ? 35.164 68.606 21.764 1.00 119.30 41 LEU B O 1
ATOM 8998 N N . ASN F 1 43 ? 34.568 67.070 20.244 1.00 117.77 42 ASN B N 1
ATOM 8999 C CA . ASN F 1 43 ? 35.930 66.815 19.777 1.00 117.81 42 ASN B CA 1
ATOM 9000 C C . ASN F 1 43 ? 35.846 65.917 18.548 1.00 112.01 42 ASN B C 1
ATOM 9001 O O . ASN F 1 43 ? 34.755 65.625 18.043 1.00 113.42 42 ASN B O 1
ATOM 9006 N N . HIS F 1 44 ? 37.003 65.477 18.071 1.00 105.62 43 HIS B N 1
ATOM 9007 C CA . HIS F 1 44 ? 37.107 64.677 16.859 1.00 103.16 43 HIS B CA 1
ATOM 9008 C C . HIS F 1 44 ? 38.409 63.890 16.933 1.00 108.19 43 HIS B C 1
ATOM 9009 O O . HIS F 1 44 ? 39.116 63.922 17.947 1.00 111.81 43 HIS B O 1
ATOM 9016 N N . ASN F 1 45 ? 38.729 63.178 15.858 1.00 110.66 44 ASN B N 1
ATOM 9017 C CA . ASN F 1 45 ? 40.029 62.547 15.728 1.00 114.44 44 ASN B CA 1
ATOM 9018 C C . ASN F 1 45 ? 41.014 63.551 15.129 1.00 111.13 44 ASN B C 1
ATOM 9019 O O . ASN F 1 45 ? 40.660 64.689 14.810 1.00 108.78 44 ASN B O 1
ATOM 9024 N N . ASP F 1 46 ? 42.269 63.133 14.972 1.00 103.87 45 ASP B N 1
ATOM 9025 C CA . ASP F 1 46 ? 43.312 64.051 14.534 1.00 100.33 45 ASP B CA 1
ATOM 9026 C C . ASP F 1 46 ? 43.590 63.999 13.039 1.00 100.01 45 ASP B C 1
ATOM 9027 O O . ASP F 1 46 ? 44.239 64.914 12.519 1.00 98.96 45 ASP B O 1
ATOM 9032 N N . ASP F 1 47 ? 43.127 62.964 12.337 1.00 102.06 46 ASP B N 1
ATOM 9033 C CA . ASP F 1 47 ? 43.314 62.933 10.891 1.00 103.23 46 ASP B CA 1
ATOM 9034 C C . ASP F 1 47 ? 42.551 64.067 10.218 1.00 100.59 46 ASP B C 1
ATOM 9035 O O . ASP F 1 47 ? 43.091 64.753 9.345 1.00 101.55 46 ASP B O 1
ATOM 9040 N N . VAL F 1 48 ? 41.307 64.301 10.639 1.00 96.60 47 VAL B N 1
ATOM 9041 C CA . VAL F 1 48 ? 40.461 65.299 9.997 1.00 90.65 47 VAL B CA 1
ATOM 9042 C C . VAL F 1 48 ? 40.922 66.700 10.375 1.00 87.67 47 VAL B C 1
ATOM 9043 O O . VAL F 1 48 ? 41.245 66.979 11.538 1.00 89.37 47 VAL B O 1
ATOM 9047 N N . LYS F 1 49 ? 40.959 67.592 9.386 1.00 82.16 48 LYS B N 1
ATOM 9048 C CA . LYS F 1 49 ? 41.284 68.995 9.602 1.00 78.17 48 LYS B CA 1
ATOM 9049 C C . LYS F 1 49 ? 40.155 69.946 9.238 1.00 73.49 48 LYS B C 1
ATOM 9050 O O . LYS F 1 49 ? 40.030 70.998 9.867 1.00 72.41 48 LYS B O 1
ATOM 9056 N N . VAL F 1 50 ? 39.343 69.615 8.234 1.00 69.95 49 VAL B N 1
ATOM 9057 C CA . VAL F 1 50 ? 38.159 70.386 7.877 1.00 68.12 49 VAL B CA 1
ATOM 9058 C C . VAL F 1 50 ? 37.010 69.412 7.655 1.00 72.30 49 VAL B C 1
ATOM 9059 O O . VAL F 1 50 ? 37.204 68.296 7.163 1.00 70.49 49 VAL B O 1
ATOM 9063 N N . ILE F 1 51 ? 35.806 69.838 8.028 1.00 66.79 50 ILE B N 1
ATOM 9064 C CA . ILE F 1 51 ? 34.595 69.043 7.864 1.00 69.58 50 ILE B CA 1
ATOM 9065 C C . ILE F 1 51 ? 33.679 69.758 6.880 1.00 68.11 50 ILE B C 1
ATOM 9066 O O . ILE F 1 51 ? 33.466 70.971 6.991 1.00 65.52 50 ILE B O 1
ATOM 9071 N N . ILE F 1 52 ? 33.149 69.008 5.915 1.00 67.71 51 ILE B N 1
ATOM 9072 C CA . ILE F 1 52 ? 32.152 69.504 4.973 1.00 67.46 51 ILE B CA 1
ATOM 9073 C C . ILE F 1 52 ? 30.871 68.722 5.211 1.00 70.00 51 ILE B C 1
ATOM 9074 O O . ILE F 1 52 ? 30.836 67.501 5.010 1.00 73.33 51 ILE B O 1
ATOM 9079 N N . LEU F 1 53 ? 29.822 69.419 5.630 1.00 66.19 52 LEU B N 1
ATOM 9080 C CA . LEU F 1 53 ? 28.568 68.791 6.015 1.00 66.43 52 LEU B CA 1
ATOM 9081 C C . LEU F 1 53 ? 27.483 69.155 5.012 1.00 77.31 52 LEU B C 1
ATOM 9082 O O . LEU F 1 53 ? 27.314 70.330 4.670 1.00 65.71 52 LEU B O 1
ATOM 9087 N N . THR F 1 54 ? 26.753 68.146 4.552 1.00 73.70 53 THR B N 1
ATOM 9088 C CA . THR F 1 54 ? 25.699 68.317 3.562 1.00 75.26 53 THR B CA 1
ATOM 9089 C C . THR F 1 54 ? 24.712 67.163 3.715 1.00 80.53 53 THR B C 1
ATOM 9090 O O . THR F 1 54 ? 24.797 66.371 4.660 1.00 83.20 53 THR B O 1
ATOM 9094 N N . GLY F 1 55 ? 23.774 67.073 2.789 1.00 83.46 54 GLY B N 1
ATOM 9095 C CA . GLY F 1 55 ? 22.826 65.970 2.767 1.00 83.47 54 GLY B CA 1
ATOM 9096 C C . GLY F 1 55 ? 22.777 65.330 1.395 1.00 84.09 54 GLY B C 1
ATOM 9097 O O . GLY F 1 55 ? 22.754 66.020 0.378 1.00 81.18 54 GLY B O 1
ATOM 9098 N N . GLU F 1 56 ? 22.766 64.002 1.383 1.00 92.70 55 GLU B N 1
ATOM 9099 C CA . GLU F 1 56 ? 22.738 63.277 0.123 1.00 105.09 55 GLU B CA 1
ATOM 9100 C C . GLU F 1 56 ? 21.380 63.436 -0.557 1.00 121.64 55 GLU B C 1
ATOM 9101 O O . GLU F 1 56 ? 20.390 63.852 0.052 1.00 117.96 55 GLU B O 1
ATOM 9107 N N . GLY F 1 57 ? 21.344 63.099 -1.845 1.00 139.00 56 GLY B N 1
ATOM 9108 C CA . GLY F 1 57 ? 20.143 63.182 -2.647 1.00 140.82 56 GLY B CA 1
ATOM 9109 C C . GLY F 1 57 ? 20.122 64.336 -3.625 1.00 140.28 56 GLY B C 1
ATOM 9110 O O . GLY F 1 57 ? 19.294 64.332 -4.547 1.00 143.73 56 GLY B O 1
ATOM 9111 N N . GLU F 1 58 ? 20.996 65.326 -3.446 1.00 121.17 57 GLU B N 1
ATOM 9112 C CA . GLU F 1 58 ? 21.158 66.475 -4.334 1.00 111.12 57 GLU B CA 1
ATOM 9113 C C . GLU F 1 58 ? 19.936 67.384 -4.365 1.00 106.67 57 GLU B C 1
ATOM 9114 O O . GLU F 1 58 ? 19.862 68.279 -5.218 1.00 118.33 57 GLU B O 1
ATOM 9120 N N . LYS F 1 59 ? 18.980 67.196 -3.461 1.00 105.26 58 LYS B N 1
ATOM 9121 C CA . LYS F 1 59 ? 17.756 67.985 -3.468 1.00 105.89 58 LYS B CA 1
ATOM 9122 C C . LYS F 1 59 ? 17.522 68.797 -2.207 1.00 104.20 58 LYS B C 1
ATOM 9123 O O . LYS F 1 59 ? 16.939 69.880 -2.294 1.00 104.41 58 LYS B O 1
ATOM 9129 N N . ALA F 1 60 ? 17.938 68.307 -1.043 1.00 99.17 59 ALA B N 1
ATOM 9130 C CA . ALA F 1 60 ? 17.675 69.012 0.203 1.00 97.56 59 ALA B CA 1
ATOM 9131 C C . ALA F 1 60 ? 18.827 68.787 1.167 1.00 85.69 59 ALA B C 1
ATOM 9132 O O . ALA F 1 60 ? 19.279 67.651 1.342 1.00 77.33 59 ALA B O 1
ATOM 9134 N N . PHE F 1 61 ? 19.304 69.873 1.778 1.00 71.70 60 PHE B N 1
ATOM 9135 C CA . PHE F 1 61 ? 20.236 69.746 2.892 1.00 69.97 60 PHE B CA 1
ATOM 9136 C C . PHE F 1 61 ? 19.589 68.966 4.030 1.00 70.53 60 PHE B C 1
ATOM 9137 O O . PHE F 1 61 ? 20.033 67.868 4.384 1.00 70.80 60 PHE B O 1
ATOM 9145 N N . SER F 1 62 ? 18.529 69.526 4.613 1.00 72.22 61 SER B N 1
ATOM 9146 C CA . SER F 1 62 ? 17.648 68.788 5.517 1.00 74.57 61 SER B CA 1
ATOM 9147 C C . SER F 1 62 ? 16.364 69.588 5.659 1.00 75.07 61 SER B C 1
ATOM 9148 O O . SER F 1 62 ? 16.391 70.701 6.191 1.00 68.92 61 SER B O 1
ATOM 9151 N N . ALA F 1 63 ? 15.250 69.033 5.199 1.00 77.34 62 ALA B N 1
ATOM 9152 C CA . ALA F 1 63 ? 13.967 69.725 5.322 1.00 78.16 62 ALA B CA 1
ATOM 9153 C C . ALA F 1 63 ? 13.183 69.212 6.524 1.00 79.75 62 ALA B C 1
ATOM 9154 O O . ALA F 1 63 ? 12.335 68.330 6.395 1.00 81.00 62 ALA B O 1
ATOM 9156 N N . SER F 1 71 ? 5.079 66.308 15.991 1.00 124.91 70 SER B N 1
ATOM 9157 C CA . SER F 1 71 ? 4.998 66.722 17.387 1.00 126.83 70 SER B CA 1
ATOM 9158 C C . SER F 1 71 ? 3.551 66.936 17.839 1.00 129.53 70 SER B C 1
ATOM 9159 O O . SER F 1 71 ? 3.018 68.042 17.760 1.00 132.02 70 SER B O 1
ATOM 9162 N N . LYS F 1 72 ? 2.930 65.855 18.310 1.00 129.60 71 LYS B N 1
ATOM 9163 C CA . LYS F 1 72 ? 1.590 65.875 18.890 1.00 127.54 71 LYS B CA 1
ATOM 9164 C C . LYS F 1 72 ? 1.732 65.492 20.353 1.00 127.44 71 LYS B C 1
ATOM 9165 O O . LYS F 1 72 ? 0.993 64.644 20.873 1.00 131.56 71 LYS B O 1
ATOM 9171 N N . ILE F 1 73 ? 2.707 66.119 21.005 1.00 121.61 72 ILE B N 1
ATOM 9172 C CA . ILE F 1 73 ? 3.483 65.492 22.059 1.00 115.25 72 ILE B CA 1
ATOM 9173 C C . ILE F 1 73 ? 3.446 66.349 23.318 1.00 111.80 72 ILE B C 1
ATOM 9174 O O . ILE F 1 73 ? 3.677 67.566 23.258 1.00 108.34 72 ILE B O 1
ATOM 9179 N N . SER F 1 74 ? 2.980 65.748 24.415 1.00 115.12 73 SER B N 1
ATOM 9180 C CA . SER F 1 74 ? 3.696 65.793 25.689 1.00 115.05 73 SER B CA 1
ATOM 9181 C C . SER F 1 74 ? 4.535 67.049 25.895 1.00 111.38 73 SER B C 1
ATOM 9182 O O . SER F 1 74 ? 5.758 66.998 25.723 1.00 108.99 73 SER B O 1
ATOM 9185 N N . ALA F 1 75 ? 3.891 68.188 26.157 1.00 76.88 74 ALA B N 1
ATOM 9186 C CA . ALA F 1 75 ? 4.580 69.457 26.380 1.00 76.35 74 ALA B CA 1
ATOM 9187 C C . ALA F 1 75 ? 5.845 69.302 27.213 1.00 80.46 74 ALA B C 1
ATOM 9188 O O . ALA F 1 75 ? 6.787 70.083 27.057 1.00 76.22 74 ALA B O 1
ATOM 9190 N N . ASP F 1 76 ? 5.876 68.306 28.100 1.00 86.14 75 ASP B N 1
ATOM 9191 C CA . ASP F 1 76 ? 7.100 67.997 28.829 1.00 85.74 75 ASP B CA 1
ATOM 9192 C C . ASP F 1 76 ? 8.147 67.351 27.923 1.00 85.27 75 ASP B C 1
ATOM 9193 O O . ASP F 1 76 ? 9.348 67.599 28.082 1.00 80.15 75 ASP B O 1
ATOM 9198 N N . GLU F 1 77 ? 7.712 66.513 26.974 1.00 92.23 76 GLU B N 1
ATOM 9199 C CA . GLU F 1 77 ? 8.658 65.837 26.086 1.00 96.71 76 GLU B CA 1
ATOM 9200 C C . GLU F 1 77 ? 9.263 66.796 25.068 1.00 95.66 76 GLU B C 1
ATOM 9201 O O . GLU F 1 77 ? 10.367 66.551 24.567 1.00 94.75 76 GLU B O 1
ATOM 9207 N N . SER F 1 78 ? 8.558 67.880 24.737 1.00 95.89 77 SER B N 1
ATOM 9208 C CA . SER F 1 78 ? 9.121 68.865 23.823 1.00 93.34 77 SER B CA 1
ATOM 9209 C C . SER F 1 78 ? 10.347 69.551 24.410 1.00 88.92 77 SER B C 1
ATOM 9210 O O . SER F 1 78 ? 11.193 70.032 23.650 1.00 86.03 77 SER B O 1
ATOM 9213 N N . VAL F 1 79 ? 10.480 69.581 25.738 1.00 89.19 78 VAL B N 1
ATOM 9214 C CA . VAL F 1 79 ? 11.704 70.096 26.341 1.00 87.24 78 VAL B CA 1
ATOM 9215 C C . VAL F 1 79 ? 12.877 69.172 26.035 1.00 84.99 78 VAL B C 1
ATOM 9216 O O . VAL F 1 79 ? 13.965 69.632 25.676 1.00 85.86 78 VAL B O 1
ATOM 9220 N N . GLU F 1 80 ? 12.676 67.857 26.154 1.00 82.28 79 GLU B N 1
ATOM 9221 C CA . GLU F 1 80 ? 13.723 66.914 25.768 1.00 79.90 79 GLU B CA 1
ATOM 9222 C C . GLU F 1 80 ? 13.999 66.968 24.270 1.00 75.94 79 GLU B C 1
ATOM 9223 O O . GLU F 1 80 ? 15.145 66.796 23.842 1.00 75.48 79 GLU B O 1
ATOM 9229 N N . TYR F 1 81 ? 12.963 67.209 23.466 1.00 73.81 80 TYR B N 1
ATOM 9230 C CA . TYR F 1 81 ? 13.143 67.356 22.023 1.00 70.64 80 TYR B CA 1
ATOM 9231 C C . TYR F 1 81 ? 14.023 68.560 21.701 1.00 65.61 80 TYR B C 1
ATOM 9232 O O . TYR F 1 81 ? 15.003 68.456 20.948 1.00 64.88 80 TYR B O 1
ATOM 9241 N N . ALA F 1 82 ? 13.688 69.718 22.274 1.00 63.76 81 ALA B N 1
ATOM 9242 C CA . ALA F 1 82 ? 14.498 70.912 22.079 1.00 61.98 81 ALA B CA 1
ATOM 9243 C C . ALA F 1 82 ? 15.883 70.754 22.687 1.00 61.96 81 ALA B C 1
ATOM 9244 O O . ALA F 1 82 ? 16.839 71.367 22.208 1.00 63.56 81 ALA B O 1
ATOM 9246 N N . LYS F 1 83 ? 16.020 69.928 23.727 1.00 60.63 82 LYS B N 1
ATOM 9247 C CA . LYS F 1 83 ? 17.339 69.677 24.298 1.00 62.87 82 LYS B CA 1
ATOM 9248 C C . LYS F 1 83 ? 18.191 68.836 23.358 1.00 66.62 82 LYS B C 1
ATOM 9249 O O . LYS F 1 83 ? 19.387 69.094 23.202 1.00 68.31 82 LYS B O 1
ATOM 9255 N N . THR F 1 84 ? 17.593 67.824 22.727 1.00 68.29 83 THR B N 1
ATOM 9256 C CA . THR F 1 84 ? 18.307 67.068 21.702 1.00 69.57 83 THR B CA 1
ATOM 9257 C C . THR F 1 84 ? 18.724 67.976 20.552 1.00 65.72 83 THR B C 1
ATOM 9258 O O . THR F 1 84 ? 19.848 67.875 20.040 1.00 65.87 83 THR B O 1
ATOM 9262 N N . GLY F 1 85 ? 17.832 68.881 20.143 1.00 64.52 84 GLY B N 1
ATOM 9263 C CA . GLY F 1 85 ? 18.182 69.826 19.092 1.00 62.83 84 GLY B CA 1
ATOM 9264 C C . GLY F 1 85 ? 19.318 70.752 19.490 1.00 60.94 84 GLY B C 1
ATOM 9265 O O . GLY F 1 85 ? 20.261 70.969 18.723 1.00 61.94 84 GLY B O 1
ATOM 9266 N N . GLN F 1 86 ? 19.236 71.321 20.695 1.00 57.33 85 GLN B N 1
ATOM 9267 C CA . GLN F 1 86 ? 20.306 72.176 21.194 1.00 57.46 85 GLN B CA 1
ATOM 9268 C C . GLN F 1 86 ? 21.621 71.415 21.279 1.00 59.01 85 GLN B C 1
ATOM 9269 O O . GLN F 1 86 ? 22.683 71.958 20.958 1.00 58.99 85 GLN B O 1
ATOM 9275 N N . LEU F 1 87 ? 21.566 70.148 21.693 1.00 57.99 86 LEU B N 1
ATOM 9276 C CA . LEU F 1 87 ? 22.784 69.362 21.838 1.00 57.12 86 LEU B CA 1
ATOM 9277 C C . LEU F 1 87 ? 23.422 69.077 20.486 1.00 57.82 86 LEU B C 1
ATOM 9278 O O . LEU F 1 87 ? 24.642 69.195 20.339 1.00 56.77 86 LEU B O 1
ATOM 9283 N N . VAL F 1 88 ? 22.621 68.709 19.482 1.00 58.32 87 VAL B N 1
ATOM 9284 C CA . VAL F 1 88 ? 23.204 68.445 18.169 1.00 57.34 87 VAL B CA 1
ATOM 9285 C C . VAL F 1 88 ? 23.737 69.735 17.552 1.00 59.02 87 VAL B C 1
ATOM 9286 O O . VAL F 1 88 ? 24.809 69.743 16.928 1.00 61.02 87 VAL B O 1
ATOM 9290 N N . THR F 1 89 ? 23.033 70.855 17.756 1.00 58.11 88 THR B N 1
ATOM 9291 C CA . THR F 1 89 ? 23.506 72.122 17.207 1.00 56.22 88 THR B CA 1
ATOM 9292 C C . THR F 1 89 ? 24.798 72.571 17.880 1.00 52.77 88 THR B C 1
ATOM 9293 O O . THR F 1 89 ? 25.689 73.113 17.219 1.00 50.77 88 THR B O 1
ATOM 9297 N N . ALA F 1 90 ? 24.926 72.344 19.190 1.00 52.57 89 ALA B N 1
ATOM 9298 C CA . ALA F 1 90 ? 26.151 72.722 19.886 1.00 51.76 89 ALA B CA 1
ATOM 9299 C C . ALA F 1 90 ? 27.298 71.781 19.538 1.00 50.29 89 ALA B C 1
ATOM 9300 O O . ALA F 1 90 ? 28.454 72.210 19.449 1.00 51.43 89 ALA B O 1
ATOM 9302 N N . THR F 1 91 ? 26.998 70.496 19.339 1.00 51.01 90 THR B N 1
ATOM 9303 C CA . THR F 1 91 ? 28.034 69.542 18.960 1.00 54.30 90 THR B CA 1
ATOM 9304 C C . THR F 1 91 ? 28.572 69.841 17.568 1.00 58.49 90 THR B C 1
ATOM 9305 O O . THR F 1 91 ? 29.771 69.681 17.311 1.00 56.62 90 THR B O 1
ATOM 9309 N N . VAL F 1 92 ? 27.702 70.279 16.655 1.00 63.15 91 VAL B N 1
ATOM 9310 C CA . VAL F 1 92 ? 28.176 70.711 15.344 1.00 48.01 91 VAL B CA 1
ATOM 9311 C C . VAL F 1 92 ? 28.918 72.038 15.456 1.00 52.54 91 VAL B C 1
ATOM 9312 O O . VAL F 1 92 ? 29.959 72.241 14.819 1.00 55.39 91 VAL B O 1
ATOM 9316 N N . GLU F 1 93 ? 28.409 72.952 16.285 1.00 47.57 92 GLU B N 1
ATOM 9317 C CA . GLU F 1 93 ? 28.934 74.313 16.327 1.00 45.85 92 GLU B CA 1
ATOM 9318 C C . GLU F 1 93 ? 30.294 74.390 17.009 1.00 45.02 92 GLU B C 1
ATOM 9319 O O . GLU F 1 93 ? 31.125 75.224 16.632 1.00 41.31 92 GLU B O 1
ATOM 9325 N N . LEU F 1 94 ? 30.543 73.542 18.008 1.00 44.89 93 LEU B N 1
ATOM 9326 C CA . LEU F 1 94 ? 31.749 73.632 18.822 1.00 45.46 93 LEU B CA 1
ATOM 9327 C C . LEU F 1 94 ? 32.734 72.501 18.543 1.00 46.35 93 LEU B C 1
ATOM 9328 O O . LEU F 1 94 ? 33.581 72.202 19.389 1.00 43.72 93 LEU B O 1
ATOM 9333 N N . VAL F 1 95 ? 32.643 71.867 17.371 1.00 50.20 94 VAL B N 1
ATOM 9334 C CA . VAL F 1 95 ? 33.578 70.796 17.046 1.00 50.37 94 VAL B CA 1
ATOM 9335 C C . VAL F 1 95 ? 34.970 71.375 16.800 1.00 49.19 94 VAL B C 1
ATOM 9336 O O . VAL F 1 95 ? 35.147 72.574 16.554 1.00 44.03 94 VAL B O 1
ATOM 9340 N N . LYS F 1 96 ? 35.976 70.501 16.879 1.00 47.43 95 LYS B N 1
ATOM 9341 C CA . LYS F 1 96 ? 37.365 70.948 16.822 1.00 53.75 95 LYS B CA 1
ATOM 9342 C C . LYS F 1 96 ? 37.691 71.600 15.481 1.00 53.55 95 LYS B C 1
ATOM 9343 O O . LYS F 1 96 ? 38.197 72.727 15.433 1.00 48.01 95 LYS B O 1
ATOM 9349 N N . GLN F 1 97 ? 37.407 70.908 14.383 1.00 57.89 96 GLN B N 1
ATOM 9350 C CA . GLN F 1 97 ? 37.746 71.407 13.061 1.00 49.64 96 GLN B CA 1
ATOM 9351 C C . GLN F 1 97 ? 36.685 72.380 12.553 1.00 48.98 96 GLN B C 1
ATOM 9352 O O . GLN F 1 97 ? 35.549 72.380 13.029 1.00 47.35 96 GLN B O 1
ATOM 9358 N N . PRO F 1 98 ? 37.036 73.234 11.593 1.00 50.28 97 PRO B N 1
ATOM 9359 C CA . PRO F 1 98 ? 36.014 74.064 10.948 1.00 51.30 97 PRO B CA 1
ATOM 9360 C C . PRO F 1 98 ? 35.034 73.213 10.161 1.00 54.15 97 PRO B C 1
ATOM 9361 O O . PRO F 1 98 ? 35.365 72.129 9.673 1.00 51.30 97 PRO B O 1
ATOM 9365 N N . THR F 1 99 ? 33.813 73.721 10.038 1.00 56.84 98 THR B N 1
ATOM 9366 C CA . THR F 1 99 ? 32.746 73.040 9.320 1.00 60.00 98 THR B CA 1
ATOM 9367 C C . THR F 1 99 ? 32.234 73.941 8.207 1.00 61.89 98 THR B C 1
ATOM 9368 O O . THR F 1 99 ? 31.968 75.126 8.435 1.00 59.28 98 THR B O 1
ATOM 9372 N N . ILE F 1 100 ? 32.101 73.379 7.010 1.00 63.43 99 ILE B N 1
ATOM 9373 C CA . ILE F 1 100 ? 31.573 74.088 5.852 1.00 62.88 99 ILE B CA 1
ATOM 9374 C C . ILE F 1 100 ? 30.253 73.429 5.481 1.00 64.24 99 ILE B C 1
ATOM 9375 O O . ILE F 1 100 ? 30.229 72.284 5.011 1.00 66.16 99 ILE B O 1
ATOM 9380 N N . ALA F 1 101 ? 29.153 74.147 5.691 1.00 59.54 100 ALA B N 1
ATOM 9381 C CA . ALA F 1 101 ? 27.824 73.623 5.397 1.00 60.07 100 ALA B CA 1
ATOM 9382 C C . ALA F 1 101 ? 27.533 73.806 3.912 1.00 59.40 100 ALA B C 1
ATOM 9383 O O . ALA F 1 101 ? 27.400 74.936 3.431 1.00 55.45 100 ALA B O 1
ATOM 9385 N N . ALA F 1 102 ? 27.438 72.695 3.184 1.00 60.35 101 ALA B N 1
ATOM 9386 C CA . ALA F 1 102 ? 27.095 72.720 1.763 1.00 62.91 101 ALA B CA 1
ATOM 9387 C C . ALA F 1 102 ? 25.591 72.515 1.648 1.00 64.88 101 ALA B C 1
ATOM 9388 O O . ALA F 1 102 ? 25.095 71.389 1.596 1.00 65.88 101 ALA B O 1
ATOM 9390 N N . VAL F 1 103 ? 24.854 73.624 1.611 1.00 64.86 102 VAL B N 1
ATOM 9391 C CA . VAL F 1 103 ? 23.393 73.592 1.586 1.00 66.68 102 VAL B CA 1
ATOM 9392 C C . VAL F 1 103 ? 22.966 73.238 0.164 1.00 70.81 102 VAL B C 1
ATOM 9393 O O . VAL F 1 103 ? 22.922 74.099 -0.717 1.00 70.83 102 VAL B O 1
ATOM 9397 N N . ASN F 1 104 ? 22.651 71.966 -0.064 1.00 72.58 103 ASN B N 1
ATOM 9398 C CA . ASN F 1 104 ? 22.233 71.494 -1.382 1.00 75.64 103 ASN B CA 1
ATOM 9399 C C . ASN F 1 104 ? 20.709 71.392 -1.435 1.00 78.54 103 ASN B C 1
ATOM 9400 O O . ASN F 1 104 ? 20.118 70.313 -1.403 1.00 82.62 103 ASN B O 1
ATOM 9405 N N . GLY F 1 105 ? 20.073 72.558 -1.525 1.00 77.77 104 GLY B N 1
ATOM 9406 C CA . GLY F 1 105 ? 18.630 72.610 -1.642 1.00 76.98 104 GLY B CA 1
ATOM 9407 C C . GLY F 1 105 ? 17.915 73.126 -0.410 1.00 77.14 104 GLY B C 1
ATOM 9408 O O . GLY F 1 105 ? 18.321 74.133 0.179 1.00 71.71 104 GLY B O 1
ATOM 9409 N N . PHE F 1 106 ? 16.849 72.436 -0.010 1.00 77.90 105 PHE B N 1
ATOM 9410 C CA . PHE F 1 106 ? 16.005 72.911 1.078 1.00 74.38 105 PHE B CA 1
ATOM 9411 C C . PHE F 1 106 ? 16.737 72.836 2.411 1.00 71.56 105 PHE B C 1
ATOM 9412 O O . PHE F 1 106 ? 17.358 71.820 2.738 1.00 73.73 105 PHE B O 1
ATOM 9420 N N . ALA F 1 107 ? 16.662 73.922 3.181 1.00 66.78 106 ALA B N 1
ATOM 9421 C CA . ALA F 1 107 ? 17.149 73.961 4.563 1.00 63.89 106 ALA B CA 1
ATOM 9422 C C . ALA F 1 107 ? 16.101 74.732 5.363 1.00 63.30 106 ALA B C 1
ATOM 9423 O O . ALA F 1 107 ? 16.187 75.955 5.502 1.00 61.64 106 ALA B O 1
ATOM 9425 N N . LEU F 1 108 ? 15.114 74.011 5.886 1.00 64.24 107 LEU B N 1
ATOM 9426 C CA . LEU F 1 108 ? 13.980 74.620 6.563 1.00 65.18 107 LEU B CA 1
ATOM 9427 C C . LEU F 1 108 ? 13.828 74.027 7.953 1.00 64.94 107 LEU B C 1
ATOM 9428 O O . LEU F 1 108 ? 14.004 72.820 8.147 1.00 64.92 107 LEU B O 1
ATOM 9433 N N . GLY F 1 109 ? 13.491 74.883 8.912 1.00 63.03 108 GLY B N 1
ATOM 9434 C CA . GLY F 1 109 ? 13.361 74.427 10.285 1.00 63.63 108 GLY B CA 1
ATOM 9435 C C . GLY F 1 109 ? 14.691 73.930 10.809 1.00 62.20 108 GLY B C 1
ATOM 9436 O O . GLY F 1 109 ? 15.733 74.577 10.633 1.00 61.95 108 GLY B O 1
ATOM 9437 N N . GLY F 1 110 ? 14.657 72.752 11.441 1.00 61.52 109 GLY B N 1
ATOM 9438 C CA . GLY F 1 110 ? 15.866 72.185 12.020 1.00 61.85 109 GLY B CA 1
ATOM 9439 C C . GLY F 1 110 ? 17.041 72.207 11.066 1.00 63.28 109 GLY B C 1
ATOM 9440 O O . GLY F 1 110 ? 18.147 72.614 11.433 1.00 65.11 109 GLY B O 1
ATOM 9441 N N . GLY F 1 111 ? 16.804 71.803 9.815 1.00 62.33 110 GLY B N 1
ATOM 9442 C CA . GLY F 1 111 ? 17.865 71.830 8.819 1.00 62.59 110 GLY B CA 1
ATOM 9443 C C . GLY F 1 111 ? 18.581 73.163 8.762 1.00 61.27 110 GLY B C 1
ATOM 9444 O O . GLY F 1 111 ? 19.804 73.229 8.913 1.00 63.51 110 GLY B O 1
ATOM 9445 N N . CYS F 1 112 ? 17.824 74.251 8.585 1.00 56.67 111 CYS B N 1
ATOM 9446 C CA . CYS F 1 112 ? 18.439 75.574 8.552 1.00 56.98 111 CYS B CA 1
ATOM 9447 C C . CYS F 1 112 ? 19.219 75.835 9.832 1.00 55.30 111 CYS B C 1
ATOM 9448 O O . CYS F 1 112 ? 20.356 76.323 9.794 1.00 53.60 111 CYS B O 1
ATOM 9451 N N . GLU F 1 113 ? 18.630 75.487 10.980 1.00 53.59 112 GLU B N 1
ATOM 9452 C CA . GLU F 1 113 ? 19.347 75.628 12.241 1.00 53.37 112 GLU B CA 1
ATOM 9453 C C . GLU F 1 113 ? 20.657 74.853 12.204 1.00 52.31 112 GLU B C 1
ATOM 9454 O O . GLU F 1 113 ? 21.711 75.390 12.567 1.00 53.11 112 GLU B O 1
ATOM 9460 N N . LEU F 1 114 ? 20.620 73.610 11.711 1.00 54.04 113 LEU B N 1
ATOM 9461 C CA . LEU F 1 114 ? 21.856 72.867 11.490 1.00 54.10 113 LEU B CA 1
ATOM 9462 C C . LEU F 1 114 ? 22.823 73.681 10.641 1.00 54.82 113 LEU B C 1
ATOM 9463 O O . LEU F 1 114 ? 23.995 73.846 11.000 1.00 56.34 113 LEU B O 1
ATOM 9468 N N . ALA F 1 115 ? 22.347 74.194 9.504 1.00 54.01 114 ALA B N 1
ATOM 9469 C CA . ALA F 1 115 ? 23.221 74.974 8.637 1.00 54.78 114 ALA B CA 1
ATOM 9470 C C . ALA F 1 115 ? 23.817 76.157 9.381 1.00 53.83 114 ALA B C 1
ATOM 9471 O O . ALA F 1 115 ? 24.974 76.522 9.144 1.00 57.27 114 ALA B O 1
ATOM 9473 N N . MET F 1 116 ? 23.060 76.745 10.306 1.00 48.83 115 MET B N 1
ATOM 9474 C CA . MET F 1 116 ? 23.555 77.897 11.043 1.00 49.47 115 MET B CA 1
ATOM 9475 C C . MET F 1 116 ? 24.494 77.510 12.176 1.00 46.92 115 MET B C 1
ATOM 9476 O O . MET F 1 116 ? 25.190 78.381 12.706 1.00 44.68 115 MET B O 1
ATOM 9481 N N . SER F 1 117 ? 24.534 76.229 12.550 1.00 47.63 116 SER B N 1
ATOM 9482 C CA . SER F 1 117 ? 25.507 75.776 13.536 1.00 53.25 116 SER B CA 1
ATOM 9483 C C . SER F 1 117 ? 26.911 75.714 12.949 1.00 54.85 116 SER B C 1
ATOM 9484 O O . SER F 1 117 ? 27.895 75.846 13.684 1.00 56.68 116 SER B O 1
ATOM 9487 N N . CYS F 1 118 ? 27.024 75.522 11.637 1.00 50.91 117 CYS B N 1
ATOM 9488 C CA . CYS F 1 118 ? 28.326 75.400 11.004 1.00 46.58 117 CYS B CA 1
ATOM 9489 C C . CYS F 1 118 ? 29.037 76.751 10.960 1.00 42.94 117 CYS B C 1
ATOM 9490 O O . CYS F 1 118 ? 28.431 77.813 11.133 1.00 41.73 117 CYS B O 1
ATOM 9493 N N . ASP F 1 119 ? 30.349 76.696 10.722 1.00 43.12 118 ASP B N 1
ATOM 9494 C CA . ASP F 1 119 ? 31.147 77.916 10.672 1.00 47.49 118 ASP B CA 1
ATOM 9495 C C . ASP F 1 119 ? 30.885 78.696 9.389 1.00 50.44 118 ASP B C 1
ATOM 9496 O O . ASP F 1 119 ? 30.633 79.906 9.427 1.00 49.35 118 ASP B O 1
ATOM 9501 N N . ILE F 1 120 ? 30.942 78.020 8.244 1.00 49.94 119 ILE B N 1
ATOM 9502 C CA . ILE F 1 120 ? 30.832 78.654 6.937 1.00 52.55 119 ILE B CA 1
ATOM 9503 C C . ILE F 1 120 ? 29.789 77.905 6.120 1.00 54.71 119 ILE B C 1
ATOM 9504 O O . ILE F 1 120 ? 29.726 76.671 6.160 1.00 54.49 119 ILE B O 1
ATOM 9509 N N . ARG F 1 121 ? 28.966 78.650 5.385 1.00 54.66 120 ARG B N 1
ATOM 9510 C CA . ARG F 1 121 ? 27.896 78.080 4.575 1.00 57.71 120 ARG B CA 1
ATOM 9511 C C . ARG F 1 121 ? 28.135 78.418 3.111 1.00 59.35 120 ARG B C 1
ATOM 9512 O O . ARG F 1 121 ? 28.204 79.597 2.746 1.00 58.55 120 ARG B O 1
ATOM 9520 N N . ILE F 1 122 ? 28.258 77.388 2.280 1.00 59.26 121 ILE B N 1
ATOM 9521 C CA . ILE F 1 122 ? 28.325 77.536 0.831 1.00 61.97 121 ILE B CA 1
ATOM 9522 C C . ILE F 1 122 ? 27.062 76.909 0.261 1.00 63.19 121 ILE B C 1
ATOM 9523 O O . ILE F 1 122 ? 26.910 75.681 0.266 1.00 64.41 121 ILE B O 1
ATOM 9528 N N . ALA F 1 123 ? 26.152 77.745 -0.225 1.00 63.23 122 ALA B N 1
ATOM 9529 C CA . ALA F 1 123 ? 24.880 77.287 -0.758 1.00 60.22 122 ALA B CA 1
ATOM 9530 C C . ALA F 1 123 ? 24.935 77.192 -2.277 1.00 71.25 122 ALA B C 1
ATOM 9531 O O . ALA F 1 123 ? 25.737 77.853 -2.940 1.00 72.57 122 ALA B O 1
ATOM 9533 N N . ALA F 1 124 ? 24.068 76.347 -2.820 1.00 69.93 123 ALA B N 1
ATOM 9534 C CA . ALA F 1 124 ? 23.895 76.251 -4.259 1.00 70.37 123 ALA B CA 1
ATOM 9535 C C . ALA F 1 124 ? 22.775 77.183 -4.713 1.00 71.31 123 ALA B C 1
ATOM 9536 O O . ALA F 1 124 ? 21.932 77.609 -3.921 1.00 71.53 123 ALA B O 1
ATOM 9538 N N . ASP F 1 125 ? 22.772 77.494 -6.012 1.00 72.49 124 ASP B N 1
ATOM 9539 C CA . ASP F 1 125 ? 21.743 78.369 -6.570 1.00 74.98 124 ASP B CA 1
ATOM 9540 C C . ASP F 1 125 ? 20.347 77.759 -6.495 1.00 78.94 124 ASP B C 1
ATOM 9541 O O . ASP F 1 125 ? 19.376 78.415 -6.892 1.00 84.32 124 ASP B O 1
ATOM 9546 N N . THR F 1 126 ? 20.243 76.527 -5.997 1.00 78.29 125 THR B N 1
ATOM 9547 C CA . THR F 1 126 ? 18.992 75.819 -5.775 1.00 79.49 125 THR B CA 1
ATOM 9548 C C . THR F 1 126 ? 18.584 75.794 -4.312 1.00 82.16 125 THR B C 1
ATOM 9549 O O . THR F 1 126 ? 17.620 75.104 -3.965 1.00 88.27 125 THR B O 1
ATOM 9553 N N . ALA F 1 127 ? 19.317 76.480 -3.443 1.00 78.18 126 ALA B N 1
ATOM 9554 C CA . ALA F 1 127 ? 19.078 76.370 -2.014 1.00 77.39 126 ALA B CA 1
ATOM 9555 C C . ALA F 1 127 ? 18.057 77.401 -1.552 1.00 80.67 126 ALA B C 1
ATOM 9556 O O . ALA F 1 127 ? 18.169 78.592 -1.859 1.00 82.61 126 ALA B O 1
ATOM 9558 N N . LYS F 1 128 ? 17.060 76.931 -0.800 1.00 83.82 127 LYS B N 1
ATOM 9559 C CA . LYS F 1 128 ? 16.026 77.773 -0.206 1.00 83.12 127 LYS B CA 1
ATOM 9560 C C . LYS F 1 128 ? 16.003 77.503 1.294 1.00 78.41 127 LYS B C 1
ATOM 9561 O O . LYS F 1 128 ? 15.820 76.357 1.714 1.00 78.27 127 LYS B O 1
ATOM 9567 N N . LEU F 1 129 ? 16.180 78.552 2.095 1.00 73.31 128 LEU B N 1
ATOM 9568 C CA . LEU F 1 129 ? 16.275 78.433 3.544 1.00 68.75 128 LEU B CA 1
ATOM 9569 C C . LEU F 1 129 ? 15.119 79.157 4.230 1.00 66.13 128 LEU B C 1
ATOM 9570 O O . LEU F 1 129 ? 14.518 80.081 3.677 1.00 66.39 128 LEU B O 1
ATOM 9575 N N . GLY F 1 130 ? 14.814 78.734 5.453 1.00 65.40 129 GLY B N 1
ATOM 9576 C CA . GLY F 1 130 ? 13.747 79.375 6.201 1.00 66.21 129 GLY B CA 1
ATOM 9577 C C . GLY F 1 130 ? 13.504 78.685 7.526 1.00 68.85 129 GLY B C 1
ATOM 9578 O O . GLY F 1 130 ? 14.111 77.657 7.844 1.00 71.98 129 GLY B O 1
ATOM 9579 N N . GLN F 1 131 ? 12.598 79.279 8.305 1.00 68.37 130 GLN B N 1
ATOM 9580 C CA . GLN F 1 131 ? 12.183 78.753 9.607 1.00 68.99 130 GLN B CA 1
ATOM 9581 C C . GLN F 1 131 ? 10.663 78.796 9.678 1.00 70.60 130 GLN B C 1
ATOM 9582 O O . GLN F 1 131 ? 10.077 79.749 10.209 1.00 68.89 130 GLN B O 1
ATOM 9588 N N . PRO F 1 132 ? 9.986 77.774 9.151 1.00 71.42 131 PRO B N 1
ATOM 9589 C CA . PRO F 1 132 ? 8.518 77.769 9.121 1.00 73.09 131 PRO B CA 1
ATOM 9590 C C . PRO F 1 132 ? 7.843 77.251 10.385 1.00 73.46 131 PRO B C 1
ATOM 9591 O O . PRO F 1 132 ? 6.630 77.025 10.354 1.00 77.26 131 PRO B O 1
ATOM 9595 N N . GLU F 1 133 ? 8.589 77.061 11.479 1.00 67.11 132 GLU B N 1
ATOM 9596 C CA . GLU F 1 133 ? 8.000 76.546 12.712 1.00 66.49 132 GLU B CA 1
ATOM 9597 C C . GLU F 1 133 ? 6.808 77.376 13.161 1.00 63.14 132 GLU B C 1
ATOM 9598 O O . GLU F 1 133 ? 5.850 76.836 13.729 1.00 63.66 132 GLU B O 1
ATOM 9604 N N . VAL F 1 134 ? 6.840 78.685 12.904 1.00 59.83 133 VAL B N 1
ATOM 9605 C CA . VAL F 1 134 ? 5.786 79.564 13.384 1.00 64.29 133 VAL B CA 1
ATOM 9606 C C . VAL F 1 134 ? 4.474 79.333 12.649 1.00 71.70 133 VAL B C 1
ATOM 9607 O O . VAL F 1 134 ? 3.415 79.749 13.135 1.00 74.01 133 VAL B O 1
ATOM 9611 N N . THR F 1 135 ? 4.508 78.676 11.488 1.00 72.95 134 THR B N 1
ATOM 9612 C CA . THR F 1 135 ? 3.269 78.294 10.824 1.00 78.15 134 THR B CA 1
ATOM 9613 C C . THR F 1 135 ? 2.593 77.111 11.502 1.00 82.80 134 THR B C 1
ATOM 9614 O O . THR F 1 135 ? 1.424 76.837 11.210 1.00 82.87 134 THR B O 1
ATOM 9618 N N . ILE F 1 136 ? 3.293 76.416 12.394 1.00 86.41 135 ILE B N 1
ATOM 9619 C CA . ILE F 1 136 ? 2.716 75.284 13.110 1.00 90.98 135 ILE B CA 1
ATOM 9620 C C . ILE F 1 136 ? 2.120 75.717 14.443 1.00 92.21 135 ILE B C 1
ATOM 9621 O O . ILE F 1 136 ? 1.071 75.216 14.853 1.00 98.53 135 ILE B O 1
ATOM 9626 N N . GLY F 1 137 ? 2.768 76.657 15.125 1.00 85.18 136 GLY B N 1
ATOM 9627 C CA . GLY F 1 137 ? 2.319 77.101 16.429 1.00 80.29 136 GLY B CA 1
ATOM 9628 C C . GLY F 1 137 ? 3.452 77.137 17.431 1.00 74.88 136 GLY B C 1
ATOM 9629 O O . GLY F 1 137 ? 3.235 77.336 18.630 1.00 73.18 136 GLY B O 1
ATOM 9630 N N . VAL F 1 138 ? 4.671 76.943 16.939 1.00 70.83 137 VAL B N 1
ATOM 9631 C CA . VAL F 1 138 ? 5.850 76.833 17.794 1.00 67.73 137 VAL B CA 1
ATOM 9632 C C . VAL F 1 138 ? 6.917 77.784 17.273 1.00 64.71 137 VAL B C 1
ATOM 9633 O O . VAL F 1 138 ? 6.902 78.179 16.096 1.00 63.17 137 VAL B O 1
ATOM 9637 N N . PRO F 1 139 ? 7.849 78.190 18.128 1.00 60.39 138 PRO B N 1
ATOM 9638 C CA . PRO F 1 139 ? 9.025 78.915 17.650 1.00 58.07 138 PRO B CA 1
ATOM 9639 C C . PRO F 1 139 ? 10.069 77.942 17.137 1.00 57.82 138 PRO B C 1
ATOM 9640 O O . PRO F 1 139 ? 9.956 76.728 17.364 1.00 57.97 138 PRO B O 1
ATOM 9644 N N . PRO F 1 140 ? 11.087 78.423 16.423 1.00 58.21 139 PRO B N 1
ATOM 9645 C CA . PRO F 1 140 ? 12.234 77.555 16.117 1.00 62.71 139 PRO B CA 1
ATOM 9646 C C . PRO F 1 140 ? 12.875 77.077 17.410 1.00 67.17 139 PRO B C 1
ATOM 9647 O O . PRO F 1 140 ? 13.388 77.871 18.201 1.00 73.92 139 PRO B O 1
ATOM 9651 N N . GLY F 1 141 ? 12.825 75.768 17.634 1.00 69.91 140 GLY B N 1
ATOM 9652 C CA . GLY F 1 141 ? 13.207 75.197 18.906 1.00 68.07 140 GLY B CA 1
ATOM 9653 C C . GLY F 1 141 ? 14.611 74.656 19.017 1.00 69.01 140 GLY B C 1
ATOM 9654 O O . GLY F 1 141 ? 14.973 74.139 20.078 1.00 71.32 140 GLY B O 1
ATOM 9655 N N . TRP F 1 142 ? 15.417 74.754 17.966 1.00 66.54 141 TRP B N 1
ATOM 9656 C CA . TRP F 1 142 ? 16.775 74.223 17.963 1.00 59.77 141 TRP B CA 1
ATOM 9657 C C . TRP F 1 142 ? 17.797 75.335 17.756 1.00 52.20 141 TRP B C 1
ATOM 9658 O O . TRP F 1 142 ? 18.812 75.154 17.081 1.00 51.44 141 TRP B O 1
ATOM 9669 N N . GLY F 1 143 ? 17.536 76.503 18.332 1.00 48.70 142 GLY B N 1
ATOM 9670 C CA . GLY F 1 143 ? 18.460 77.615 18.263 1.00 45.08 142 GLY B CA 1
ATOM 9671 C C . GLY F 1 143 ? 18.207 78.625 17.166 1.00 46.11 142 GLY B C 1
ATOM 9672 O O . GLY F 1 143 ? 19.040 79.518 16.973 1.00 48.11 142 GLY B O 1
ATOM 9673 N N . GLY F 1 144 ? 17.088 78.520 16.446 1.00 45.42 143 GLY B N 1
ATOM 9674 C CA . GLY F 1 144 ? 16.839 79.434 15.344 1.00 47.37 143 GLY B CA 1
ATOM 9675 C C . GLY F 1 144 ? 16.564 80.859 15.783 1.00 46.97 143 GLY B C 1
ATOM 9676 O O . GLY F 1 144 ? 16.864 81.804 15.049 1.00 48.44 143 GLY B O 1
ATOM 9677 N N . THR F 1 145 ? 15.992 81.038 16.975 1.00 46.90 144 THR B N 1
ATOM 9678 C CA . THR F 1 145 ? 15.709 82.380 17.473 1.00 48.19 144 THR B CA 1
ATOM 9679 C C . THR F 1 145 ? 16.962 83.119 17.921 1.00 46.83 144 THR B C 1
ATOM 9680 O O . THR F 1 145 ? 16.891 84.330 18.161 1.00 41.69 144 THR B O 1
ATOM 9684 N N . GLN F 1 146 ? 18.095 82.432 18.037 1.00 47.63 145 GLN B N 1
ATOM 9685 C CA . GLN F 1 146 ? 19.337 83.043 18.495 1.00 48.96 145 GLN B CA 1
ATOM 9686 C C . GLN F 1 146 ? 20.412 83.059 17.421 1.00 48.06 145 GLN B C 1
ATOM 9687 O O . GLN F 1 146 ? 20.998 84.116 17.152 1.00 47.30 145 GLN B O 1
ATOM 9693 N N . ARG F 1 147 ? 20.687 81.913 16.793 1.00 46.62 146 ARG B N 1
ATOM 9694 C CA . ARG F 1 147 ? 21.775 81.841 15.822 1.00 48.63 146 ARG B CA 1
ATOM 9695 C C . ARG F 1 147 ? 21.447 82.616 14.551 1.00 47.63 146 ARG B C 1
ATOM 9696 O O . ARG F 1 147 ? 22.319 83.288 13.987 1.00 45.76 146 ARG B O 1
ATOM 9704 N N . LEU F 1 148 ? 20.199 82.530 14.079 1.00 50.42 147 LEU B N 1
ATOM 9705 C CA . LEU F 1 148 ? 19.809 83.299 12.901 1.00 48.55 147 LEU B CA 1
ATOM 9706 C C . LEU F 1 148 ? 20.005 84.789 13.136 1.00 46.68 147 LEU B C 1
ATOM 9707 O O . LEU F 1 148 ? 20.506 85.505 12.259 1.00 48.09 147 LEU B O 1
ATOM 9712 N N . MET F 1 149 ? 19.614 85.273 14.315 1.00 48.75 148 MET B N 1
ATOM 9713 C CA . MET F 1 149 ? 19.875 86.663 14.664 1.00 46.53 148 MET B CA 1
ATOM 9714 C C . MET F 1 149 ? 21.371 86.945 14.658 1.00 43.72 148 MET B C 1
ATOM 9715 O O . MET F 1 149 ? 21.837 87.844 13.953 1.00 41.58 148 MET B O 1
ATOM 9720 N N . ARG F 1 150 ? 22.146 86.139 15.389 1.00 45.17 149 ARG B N 1
ATOM 9721 C CA . ARG F 1 150 ? 23.582 86.375 15.499 1.00 44.47 149 ARG B CA 1
ATOM 9722 C C . ARG F 1 150 ? 24.295 86.332 14.153 1.00 48.35 149 ARG B C 1
ATOM 9723 O O . ARG F 1 150 ? 25.409 86.855 14.041 1.00 51.89 149 ARG B O 1
ATOM 9731 N N . ILE F 1 151 ? 23.691 85.725 13.136 1.00 46.55 150 ILE B N 1
ATOM 9732 C CA . ILE F 1 151 ? 24.320 85.623 11.825 1.00 46.73 150 ILE B CA 1
ATOM 9733 C C . ILE F 1 151 ? 23.858 86.725 10.876 1.00 47.69 150 ILE B C 1
ATOM 9734 O O . ILE F 1 151 ? 24.678 87.306 10.164 1.00 46.41 150 ILE B O 1
ATOM 9739 N N . VAL F 1 152 ? 22.563 87.046 10.842 1.00 44.89 151 VAL B N 1
ATOM 9740 C CA . VAL F 1 152 ? 22.038 87.935 9.805 1.00 46.45 151 VAL B CA 1
ATOM 9741 C C . VAL F 1 152 ? 21.527 89.270 10.330 1.00 38.75 151 VAL B C 1
ATOM 9742 O O . VAL F 1 152 ? 21.164 90.131 9.511 1.00 43.62 151 VAL B O 1
ATOM 9746 N N . GLY F 1 153 ? 21.488 89.489 11.633 1.00 37.99 152 GLY B N 1
ATOM 9747 C CA . GLY F 1 153 ? 20.889 90.719 12.102 1.00 41.40 152 GLY B CA 1
ATOM 9748 C C . GLY F 1 153 ? 19.480 90.504 12.624 1.00 43.92 152 GLY B C 1
ATOM 9749 O O . GLY F 1 153 ? 18.718 89.658 12.130 1.00 47.10 152 GLY B O 1
ATOM 9750 N N . ILE F 1 154 ? 19.123 91.293 13.640 1.00 41.59 153 ILE B N 1
ATOM 9751 C CA . ILE F 1 154 ? 17.840 91.124 14.314 1.00 42.52 153 ILE B CA 1
ATOM 9752 C C . ILE F 1 154 ? 16.687 91.417 13.362 1.00 46.53 153 ILE B C 1
ATOM 9753 O O . ILE F 1 154 ? 15.645 90.759 13.417 1.00 41.01 153 ILE B O 1
ATOM 9758 N N . ALA F 1 155 ? 16.861 92.384 12.458 1.00 44.24 154 ALA B N 1
ATOM 9759 C CA . ALA F 1 155 ? 15.778 92.750 11.549 1.00 52.32 154 ALA B CA 1
ATOM 9760 C C . ALA F 1 155 ? 15.407 91.587 10.635 1.00 55.56 154 ALA B C 1
ATOM 9761 O O . ALA F 1 155 ? 14.238 91.181 10.566 1.00 57.65 154 ALA B O 1
ATOM 9763 N N . LYS F 1 156 ? 16.393 91.035 9.926 1.00 54.51 155 LYS B N 1
ATOM 9764 C CA . LYS F 1 156 ? 16.108 89.938 9.008 1.00 51.59 155 LYS B CA 1
ATOM 9765 C C . LYS F 1 156 ? 15.699 88.677 9.760 1.00 52.87 155 LYS B C 1
ATOM 9766 O O . LYS F 1 156 ? 14.836 87.925 9.289 1.00 56.22 155 LYS B O 1
ATOM 9772 N N . ALA F 1 157 ? 16.289 88.432 10.937 1.00 49.88 156 ALA B N 1
ATOM 9773 C CA . ALA F 1 157 ? 15.876 87.272 11.719 1.00 49.10 156 ALA B CA 1
ATOM 9774 C C . ALA F 1 157 ? 14.417 87.385 12.141 1.00 50.06 156 ALA B C 1
ATOM 9775 O O . ALA F 1 157 ? 13.658 86.413 12.047 1.00 50.34 156 ALA B O 1
ATOM 9777 N N . LYS F 1 158 ? 14.006 88.570 12.603 1.00 48.85 157 LYS B N 1
ATOM 9778 C CA . LYS F 1 158 ? 12.617 88.783 12.984 1.00 52.12 157 LYS B CA 1
ATOM 9779 C C . LYS F 1 158 ? 11.693 88.620 11.789 1.00 54.47 157 LYS B C 1
ATOM 9780 O O . LYS F 1 158 ? 10.643 87.979 11.895 1.00 55.72 157 LYS B O 1
ATOM 9786 N N . GLU F 1 159 ? 12.064 89.196 10.643 1.00 55.86 158 GLU B N 1
ATOM 9787 C CA . GLU F 1 159 ? 11.251 89.035 9.440 1.00 57.57 158 GLU B CA 1
ATOM 9788 C C . GLU F 1 159 ? 11.046 87.561 9.113 1.00 56.98 158 GLU B C 1
ATOM 9789 O O . GLU F 1 159 ? 9.911 87.104 8.920 1.00 60.63 158 GLU B O 1
ATOM 9795 N N . LEU F 1 160 ? 12.139 86.794 9.078 1.00 52.95 159 LEU B N 1
ATOM 9796 C CA . LEU F 1 160 ? 12.055 85.388 8.696 1.00 53.35 159 LEU B CA 1
ATOM 9797 C C . LEU F 1 160 ? 11.231 84.585 9.697 1.00 58.17 159 LEU B C 1
ATOM 9798 O O . LEU F 1 160 ? 10.382 83.775 9.308 1.00 64.14 159 LEU B O 1
ATOM 9803 N N . VAL F 1 161 ? 11.464 84.797 10.995 1.00 55.76 160 VAL B N 1
ATOM 9804 C CA . VAL F 1 161 ? 10.785 83.980 11.996 1.00 57.55 160 VAL B CA 1
ATOM 9805 C C . VAL F 1 161 ? 9.313 84.361 12.112 1.00 61.24 160 VAL B C 1
ATOM 9806 O O . VAL F 1 161 ? 8.461 83.494 12.348 1.00 66.79 160 VAL B O 1
ATOM 9810 N N . TYR F 1 162 ? 8.976 85.641 11.936 1.00 55.66 161 TYR B N 1
ATOM 9811 C CA . TYR F 1 162 ? 7.577 86.049 12.005 1.00 60.54 161 TYR B CA 1
ATOM 9812 C C . TYR F 1 162 ? 6.807 85.559 10.787 1.00 62.69 161 TYR B C 1
ATOM 9813 O O . TYR F 1 162 ? 5.712 84.999 10.916 1.00 66.09 161 TYR B O 1
ATOM 9822 N N . THR F 1 163 ? 7.361 85.766 9.589 1.00 62.22 162 THR B N 1
ATOM 9823 C CA . THR F 1 163 ? 6.670 85.310 8.389 1.00 64.78 162 THR B CA 1
ATOM 9824 C C . THR F 1 163 ? 6.702 83.793 8.262 1.00 65.56 162 THR B C 1
ATOM 9825 O O . THR F 1 163 ? 5.790 83.204 7.669 1.00 65.15 162 THR B O 1
ATOM 9829 N N . GLY F 1 164 ? 7.725 83.147 8.817 1.00 65.11 163 GLY B N 1
ATOM 9830 C CA . GLY F 1 164 ? 7.901 81.720 8.610 1.00 64.95 163 GLY B CA 1
ATOM 9831 C C . GLY F 1 164 ? 8.049 81.345 7.155 1.00 63.32 163 GLY B C 1
ATOM 9832 O O . GLY F 1 164 ? 7.653 80.244 6.757 1.00 68.23 163 GLY B O 1
ATOM 9833 N N . LYS F 1 165 ? 8.615 82.235 6.347 1.00 64.30 164 LYS B N 1
ATOM 9834 C CA . LYS F 1 165 ? 8.649 82.087 4.901 1.00 71.46 164 LYS B CA 1
ATOM 9835 C C . LYS F 1 165 ? 9.972 81.487 4.439 1.00 70.54 164 LYS B C 1
ATOM 9836 O O . LYS F 1 165 ? 10.927 81.333 5.205 1.00 67.72 164 LYS B O 1
ATOM 9842 N N . MET F 1 166 ? 10.011 81.149 3.155 1.00 72.43 165 MET B N 1
ATOM 9843 C CA . MET F 1 166 ? 11.185 80.587 2.505 1.00 74.89 165 MET B CA 1
ATOM 9844 C C . MET F 1 166 ? 11.857 81.654 1.652 1.00 73.25 165 MET B C 1
ATOM 9845 O O . MET F 1 166 ? 11.182 82.436 0.977 1.00 79.88 165 MET B O 1
ATOM 9850 N N . ILE F 1 167 ? 13.189 81.687 1.680 1.00 68.34 166 ILE B N 1
ATOM 9851 C CA . ILE F 1 167 ? 13.962 82.641 0.896 1.00 67.78 166 ILE B CA 1
ATOM 9852 C C . ILE F 1 167 ? 15.005 81.890 0.083 1.00 67.11 166 ILE B C 1
ATOM 9853 O O . ILE F 1 167 ? 15.598 80.914 0.555 1.00 62.38 166 ILE B O 1
ATOM 9858 N N . LYS F 1 168 ? 15.235 82.360 -1.140 1.00 71.25 167 LYS B N 1
ATOM 9859 C CA . LYS F 1 168 ? 16.194 81.742 -2.040 1.00 73.06 167 LYS B CA 1
ATOM 9860 C C . LYS F 1 168 ? 17.623 82.033 -1.576 1.00 71.21 167 LYS B C 1
ATOM 9861 O O . LYS F 1 168 ? 17.871 82.928 -0.763 1.00 66.05 167 LYS B O 1
ATOM 9867 N N . ALA F 1 169 ? 18.571 81.253 -2.103 1.00 74.93 168 ALA B N 1
ATOM 9868 C CA . ALA F 1 169 ? 19.969 81.391 -1.706 1.00 76.00 168 ALA B CA 1
ATOM 9869 C C . ALA F 1 169 ? 20.554 82.750 -2.066 1.00 74.10 168 ALA B C 1
ATOM 9870 O O . ALA F 1 169 ? 21.522 83.179 -1.429 1.00 69.25 168 ALA B O 1
ATOM 9872 N N . GLU F 1 170 ? 19.996 83.442 -3.062 1.00 74.76 169 GLU B N 1
ATOM 9873 C CA . GLU F 1 170 ? 20.557 84.731 -3.459 1.00 72.47 169 GLU B CA 1
ATOM 9874 C C . GLU F 1 170 ? 20.315 85.789 -2.389 1.00 65.18 169 GLU B C 1
ATOM 9875 O O . GLU F 1 170 ? 21.243 86.497 -1.981 1.00 64.19 169 GLU B O 1
ATOM 9881 N N . GLU F 1 171 ? 19.072 85.911 -1.916 1.00 62.88 170 GLU B N 1
ATOM 9882 C CA . GLU F 1 171 ? 18.800 86.826 -0.814 1.00 64.58 170 GLU B CA 1
ATOM 9883 C C . GLU F 1 171 ? 19.398 86.330 0.497 1.00 60.83 170 GLU B C 1
ATOM 9884 O O . GLU F 1 171 ? 19.671 87.144 1.386 1.00 56.55 170 GLU B O 1
ATOM 9890 N N . ALA F 1 172 ? 19.608 85.019 0.636 1.00 61.66 171 ALA B N 1
ATOM 9891 C CA . ALA F 1 172 ? 20.324 84.510 1.802 1.00 56.88 171 ALA B CA 1
ATOM 9892 C C . ALA F 1 172 ? 21.776 84.970 1.793 1.00 57.90 171 ALA B C 1
ATOM 9893 O O . ALA F 1 172 ? 22.348 85.265 2.849 1.00 57.81 171 ALA B O 1
ATOM 9895 N N . LYS F 1 173 ? 22.389 85.030 0.609 1.00 61.82 172 LYS B N 1
ATOM 9896 C CA . LYS F 1 173 ? 23.725 85.604 0.491 1.00 63.95 172 LYS B CA 1
ATOM 9897 C C . LYS F 1 173 ? 23.691 87.109 0.711 1.00 63.59 172 LYS B C 1
ATOM 9898 O O . LYS F 1 173 ? 24.608 87.677 1.317 1.00 60.87 172 LYS B O 1
ATOM 9904 N N . GLU F 1 174 ? 22.634 87.769 0.229 1.00 61.68 173 GLU B N 1
ATOM 9905 C CA . GLU F 1 174 ? 22.487 89.205 0.437 1.00 63.24 173 GLU B CA 1
ATOM 9906 C C . GLU F 1 174 ? 22.456 89.550 1.921 1.00 59.90 173 GLU B C 1
ATOM 9907 O O . GLU F 1 174 ? 23.055 90.544 2.349 1.00 58.25 173 GLU B O 1
ATOM 9913 N N . ILE F 1 175 ? 21.766 88.734 2.727 1.00 54.57 174 ILE B N 1
ATOM 9914 C CA . ILE F 1 175 ? 21.678 88.974 4.163 1.00 48.87 174 ILE B CA 1
ATOM 9915 C C . ILE F 1 175 ? 22.750 88.233 4.948 1.00 49.58 174 ILE B C 1
ATOM 9916 O O . ILE F 1 175 ? 22.776 88.325 6.183 1.00 51.16 174 ILE B O 1
ATOM 9921 N N . GLY F 1 176 ? 23.634 87.501 4.275 1.00 49.87 175 GLY B N 1
ATOM 9922 C CA . GLY F 1 176 ? 24.726 86.830 4.948 1.00 46.39 175 GLY B CA 1
ATOM 9923 C C . GLY F 1 176 ? 24.397 85.484 5.548 1.00 47.56 175 GLY B C 1
ATOM 9924 O O . GLY F 1 176 ? 25.253 84.904 6.226 1.00 43.25 175 GLY B O 1
ATOM 9925 N N . LEU F 1 177 ? 23.185 84.965 5.330 1.00 49.74 176 LEU B N 1
ATOM 9926 C CA . LEU F 1 177 ? 22.852 83.637 5.832 1.00 52.31 176 LEU B CA 1
ATOM 9927 C C . LEU F 1 177 ? 23.721 82.557 5.200 1.00 51.72 176 LEU B C 1
ATOM 9928 O O . LEU F 1 177 ? 23.897 81.490 5.796 1.00 49.16 176 LEU B O 1
ATOM 9933 N N . VAL F 1 178 ? 24.263 82.810 4.011 1.00 51.87 177 VAL B N 1
ATOM 9934 C CA . VAL F 1 178 ? 25.245 81.935 3.387 1.00 50.43 177 VAL B CA 1
ATOM 9935 C C . VAL F 1 178 ? 26.435 82.786 2.969 1.00 50.34 177 VAL B C 1
ATOM 9936 O O . VAL F 1 178 ? 26.291 83.962 2.620 1.00 50.05 177 VAL B O 1
ATOM 9940 N N . ASN F 1 179 ? 27.625 82.186 3.021 1.00 48.73 178 ASN B N 1
ATOM 9941 C CA . ASN F 1 179 ? 28.837 82.931 2.697 1.00 47.98 178 ASN B CA 1
ATOM 9942 C C . ASN F 1 179 ? 28.995 83.120 1.193 1.00 56.78 178 ASN B C 1
ATOM 9943 O O . ASN F 1 179 ? 29.441 84.180 0.742 1.00 50.34 178 ASN B O 1
ATOM 9948 N N . HIS F 1 180 ? 28.634 82.108 0.406 1.00 58.01 179 HIS B N 1
ATOM 9949 C CA . HIS F 1 180 ? 28.730 82.190 -1.044 1.00 60.72 179 HIS B CA 1
ATOM 9950 C C . HIS F 1 180 ? 27.594 81.391 -1.663 1.00 64.89 179 HIS B C 1
ATOM 9951 O O . HIS F 1 180 ? 26.962 80.559 -1.006 1.00 66.85 179 HIS B O 1
ATOM 9958 N N . VAL F 1 181 ? 27.339 81.659 -2.941 1.00 65.36 180 VAL B N 1
ATOM 9959 C CA . VAL F 1 181 ? 26.343 80.934 -3.721 1.00 65.18 180 VAL B CA 1
ATOM 9960 C C . VAL F 1 181 ? 26.990 80.521 -5.035 1.00 64.54 180 VAL B C 1
ATOM 9961 O O . VAL F 1 181 ? 27.503 81.371 -5.772 1.00 66.52 180 VAL B O 1
ATOM 9965 N N . VAL F 1 182 ? 26.972 79.223 -5.322 1.00 66.46 181 VAL B N 1
ATOM 9966 C CA . VAL F 1 182 ? 27.573 78.681 -6.538 1.00 71.04 181 VAL B CA 1
ATOM 9967 C C . VAL F 1 182 ? 26.554 77.764 -7.202 1.00 72.39 181 VAL B C 1
ATOM 9968 O O . VAL F 1 182 ? 25.578 77.340 -6.567 1.00 71.74 181 VAL B O 1
ATOM 9972 N N . PRO F 1 183 ? 26.734 77.462 -8.488 1.00 75.72 182 PRO B N 1
ATOM 9973 C CA . PRO F 1 183 ? 25.868 76.463 -9.124 1.00 91.73 182 PRO B CA 1
ATOM 9974 C C . PRO F 1 183 ? 25.969 75.119 -8.417 1.00 89.69 182 PRO B C 1
ATOM 9975 O O . PRO F 1 183 ? 27.025 74.741 -7.904 1.00 89.66 182 PRO B O 1
ATOM 9979 N N . LEU F 1 184 ? 24.840 74.400 -8.384 1.00 87.96 183 LEU B N 1
ATOM 9980 C CA . LEU F 1 184 ? 24.802 73.101 -7.716 1.00 91.71 183 LEU B CA 1
ATOM 9981 C C . LEU F 1 184 ? 25.866 72.163 -8.272 1.00 95.00 183 LEU B C 1
ATOM 9982 O O . LEU F 1 184 ? 26.537 71.455 -7.510 1.00 95.66 183 LEU B O 1
ATOM 9987 N N . ALA F 1 185 ? 26.012 72.119 -9.598 1.00 104.95 184 ALA B N 1
ATOM 9988 C CA . ALA F 1 185 ? 26.987 71.220 -10.204 1.00 89.57 184 ALA B CA 1
ATOM 9989 C C . ALA F 1 185 ? 28.379 71.441 -9.636 1.00 87.52 184 ALA B C 1
ATOM 9990 O O . ALA F 1 185 ? 29.188 70.508 -9.587 1.00 91.25 184 ALA B O 1
ATOM 9992 N N . SER F 1 186 ? 28.665 72.658 -9.174 1.00 84.20 185 SER B N 1
ATOM 9993 C CA . SER F 1 186 ? 29.963 72.992 -8.615 1.00 88.92 185 SER B CA 1
ATOM 9994 C C . SER F 1 186 ? 29.980 73.009 -7.095 1.00 78.57 185 SER B C 1
ATOM 9995 O O . SER F 1 186 ? 31.069 73.108 -6.512 1.00 77.08 185 SER B O 1
ATOM 9998 N N . LEU F 1 187 ? 28.818 72.867 -6.448 1.00 85.52 186 LEU B N 1
ATOM 9999 C CA . LEU F 1 187 ? 28.712 73.061 -5.004 1.00 82.56 186 LEU B CA 1
ATOM 10000 C C . LEU F 1 187 ? 29.793 72.302 -4.246 1.00 88.37 186 LEU B C 1
ATOM 10001 O O . LEU F 1 187 ? 30.712 72.907 -3.679 1.00 84.24 186 LEU B O 1
ATOM 10006 N N . GLN F 1 188 ? 29.732 70.969 -4.277 1.00 100.48 187 GLN B N 1
ATOM 10007 C CA . GLN F 1 188 ? 30.705 70.184 -3.526 1.00 102.64 187 GLN B CA 1
ATOM 10008 C C . GLN F 1 188 ? 32.128 70.513 -3.963 1.00 102.73 187 GLN B C 1
ATOM 10009 O O . GLN F 1 188 ? 33.032 70.601 -3.121 1.00 101.94 187 GLN B O 1
ATOM 10015 N N . GLU F 1 189 ? 32.335 70.753 -5.265 1.00 100.29 188 GLU B N 1
ATOM 10016 C CA . GLU F 1 189 ? 33.645 71.195 -5.734 1.00 97.59 188 GLU B CA 1
ATOM 10017 C C . GLU F 1 189 ? 34.121 72.393 -4.924 1.00 90.55 188 GLU B C 1
ATOM 10018 O O . GLU F 1 189 ? 35.163 72.343 -4.258 1.00 89.69 188 GLU B O 1
ATOM 10024 N N . GLU F 1 190 ? 33.326 73.467 -4.932 1.00 86.12 189 GLU B N 1
ATOM 10025 C CA . GLU F 1 190 ? 33.651 74.635 -4.123 1.00 79.40 189 GLU B CA 1
ATOM 10026 C C . GLU F 1 190 ? 33.801 74.257 -2.656 1.00 76.96 189 GLU B C 1
ATOM 10027 O O . GLU F 1 190 ? 34.736 74.713 -1.984 1.00 75.34 189 GLU B O 1
ATOM 10033 N N . ALA F 1 191 ? 32.913 73.391 -2.153 1.00 76.30 190 ALA B N 1
ATOM 10034 C CA . ALA F 1 191 ? 32.995 72.983 -0.755 1.00 71.83 190 ALA B CA 1
ATOM 10035 C C . ALA F 1 191 ? 34.351 72.368 -0.448 1.00 73.72 190 ALA B C 1
ATOM 10036 O O . ALA F 1 191 ? 34.910 72.584 0.633 1.00 63.95 190 ALA B O 1
ATOM 10038 N N . LEU F 1 192 ? 34.909 71.619 -1.401 1.00 69.42 191 LEU B N 1
ATOM 10039 C CA . LEU F 1 192 ? 36.242 71.070 -1.194 1.00 70.42 191 LEU B CA 1
ATOM 10040 C C . LEU F 1 192 ? 37.302 72.153 -1.342 1.00 72.02 191 LEU B C 1
ATOM 10041 O O . LEU F 1 192 ? 38.248 72.217 -0.548 1.00 71.80 191 LEU B O 1
ATOM 10046 N N . LYS F 1 193 ? 37.133 73.039 -2.331 1.00 70.06 192 LYS B N 1
ATOM 10047 C CA . LYS F 1 193 ? 38.169 74.021 -2.638 1.00 73.32 192 LYS B CA 1
ATOM 10048 C C . LYS F 1 193 ? 38.440 74.933 -1.450 1.00 73.71 192 LYS B C 1
ATOM 10049 O O . LYS F 1 193 ? 39.598 75.241 -1.146 1.00 77.16 192 LYS B O 1
ATOM 10055 N N . MET F 1 194 ? 37.385 75.379 -0.768 1.00 68.77 193 MET B N 1
ATOM 10056 C CA . MET F 1 194 ? 37.583 76.147 0.454 1.00 68.24 193 MET B CA 1
ATOM 10057 C C . MET F 1 194 ? 38.198 75.281 1.546 1.00 67.79 193 MET B C 1
ATOM 10058 O O . MET F 1 194 ? 39.126 75.715 2.241 1.00 64.88 193 MET B O 1
ATOM 10063 N N . ALA F 1 195 ? 37.713 74.045 1.691 1.00 67.99 194 ALA B N 1
ATOM 10064 C CA . ALA F 1 195 ? 38.186 73.182 2.769 1.00 67.11 194 ALA B CA 1
ATOM 10065 C C . ALA F 1 195 ? 39.677 72.907 2.638 1.00 68.78 194 ALA B C 1
ATOM 10066 O O . ALA F 1 195 ? 40.442 73.094 3.593 1.00 69.57 194 ALA B O 1
ATOM 10068 N N . GLN F 1 196 ? 40.114 72.478 1.450 1.00 64.91 195 GLN B N 1
ATOM 10069 C CA . GLN F 1 196 ? 41.536 72.252 1.224 1.00 66.60 195 GLN B CA 1
ATOM 10070 C C . GLN F 1 196 ? 42.351 73.526 1.398 1.00 64.85 195 GLN B C 1
ATOM 10071 O O . GLN F 1 196 ? 43.566 73.447 1.610 1.00 68.18 195 GLN B O 1
ATOM 10077 N N . GLN F 1 197 ? 41.713 74.696 1.318 1.00 62.72 196 GLN B N 1
ATOM 10078 C CA . GLN F 1 197 ? 42.409 75.931 1.660 1.00 62.39 196 GLN B CA 1
ATOM 10079 C C . GLN F 1 197 ? 42.589 76.049 3.168 1.00 60.50 196 GLN B C 1
ATOM 10080 O O . GLN F 1 197 ? 43.680 76.374 3.650 1.00 59.21 196 GLN B O 1
ATOM 10086 N N . ILE F 1 198 ? 41.526 75.784 3.931 1.00 59.89 197 ILE B N 1
ATOM 10087 C CA . ILE F 1 198 ? 41.627 75.835 5.386 1.00 59.77 197 ILE B CA 1
ATOM 10088 C C . ILE F 1 198 ? 42.542 74.729 5.894 1.00 59.66 197 ILE B C 1
ATOM 10089 O O . ILE F 1 198 ? 43.290 74.918 6.861 1.00 58.58 197 ILE B O 1
ATOM 10094 N N . ALA F 1 199 ? 42.503 73.561 5.250 1.00 61.13 198 ALA B N 1
ATOM 10095 C CA . ALA F 1 199 ? 43.393 72.469 5.626 1.00 63.31 198 ALA B CA 1
ATOM 10096 C C . ALA F 1 199 ? 44.853 72.788 5.336 1.00 64.45 198 ALA B C 1
ATOM 10097 O O . ALA F 1 199 ? 45.739 72.206 5.971 1.00 65.50 198 ALA B O 1
ATOM 10099 N N . GLY F 1 200 ? 45.124 73.693 4.392 1.00 65.49 199 GLY B N 1
ATOM 10100 C CA . GLY F 1 200 ? 46.497 74.071 4.113 1.00 65.73 199 GLY B CA 1
ATOM 10101 C C . GLY F 1 200 ? 47.124 74.896 5.218 1.00 60.67 199 GLY B C 1
ATOM 10102 O O . GLY F 1 200 ? 48.343 74.859 5.410 1.00 61.73 199 GLY B O 1
ATOM 10103 N N . ASN F 1 201 ? 46.312 75.647 5.956 1.00 57.72 200 ASN B N 1
ATOM 10104 C CA . ASN F 1 201 ? 46.816 76.443 7.062 1.00 59.45 200 ASN B CA 1
ATOM 10105 C C . ASN F 1 201 ? 47.060 75.560 8.285 1.00 57.81 200 ASN B C 1
ATOM 10106 O O . ASN F 1 201 ? 46.649 74.397 8.342 1.00 56.48 200 ASN B O 1
ATOM 10111 N N . SER F 1 202 ? 47.743 76.130 9.274 1.00 58.71 201 SER B N 1
ATOM 10112 C CA . SER F 1 202 ? 48.044 75.394 10.495 1.00 61.55 201 SER B CA 1
ATOM 10113 C C . SER F 1 202 ? 46.762 75.064 11.247 1.00 56.35 201 SER B C 1
ATOM 10114 O O . SER F 1 202 ? 45.940 75.945 11.517 1.00 55.41 201 SER B O 1
ATOM 10117 N N . THR F 1 203 ? 46.593 73.782 11.580 1.00 55.43 202 THR B N 1
ATOM 10118 C CA . THR F 1 203 ? 45.408 73.361 12.320 1.00 57.25 202 THR B CA 1
ATOM 10119 C C . THR F 1 203 ? 45.363 74.004 13.699 1.00 52.43 202 THR B C 1
ATOM 10120 O O . THR F 1 203 ? 44.289 74.384 14.179 1.00 55.29 202 THR B O 1
ATOM 10124 N N . MET F 1 204 ? 46.521 74.134 14.350 1.00 53.01 203 MET B N 1
ATOM 10125 C CA . MET F 1 204 ? 46.565 74.749 15.672 1.00 54.30 203 MET B CA 1
ATOM 10126 C C . MET F 1 204 ? 46.057 76.185 15.621 1.00 51.20 203 MET B C 1
ATOM 10127 O O . MET F 1 204 ? 45.176 76.573 16.399 1.00 44.04 203 MET B O 1
ATOM 10132 N N . GLY F 1 205 ? 46.591 76.983 14.695 1.00 51.93 204 GLY B N 1
ATOM 10133 C CA . GLY F 1 205 ? 46.127 78.355 14.557 1.00 49.91 204 GLY B CA 1
ATOM 10134 C C . GLY F 1 205 ? 44.657 78.440 14.198 1.00 52.66 204 GLY B C 1
ATOM 10135 O O . GLY F 1 205 ? 43.906 79.219 14.789 1.00 53.33 204 GLY B O 1
ATOM 10136 N N . VAL F 1 206 ? 44.224 77.622 13.232 1.00 51.53 205 VAL B N 1
ATOM 10137 C CA . VAL F 1 206 ? 42.831 77.648 12.785 1.00 47.99 205 VAL B CA 1
ATOM 10138 C C . VAL F 1 206 ? 41.891 77.362 13.949 1.00 44.38 205 VAL B C 1
ATOM 10139 O O . VAL F 1 206 ? 40.923 78.094 14.190 1.00 42.86 205 VAL B O 1
ATOM 10143 N N . GLN F 1 207 ? 42.161 76.291 14.691 1.00 47.15 206 GLN B N 1
ATOM 10144 C CA . GLN F 1 207 ? 41.212 75.848 15.703 1.00 49.70 206 GLN B CA 1
ATOM 10145 C C . GLN F 1 207 ? 41.304 76.669 16.984 1.00 45.35 206 GLN B C 1
ATOM 10146 O O . GLN F 1 207 ? 40.295 76.825 17.680 1.00 47.66 206 GLN B O 1
ATOM 10152 N N . MET F 1 208 ? 42.470 77.243 17.296 1.00 46.17 207 MET B N 1
ATOM 10153 C CA . MET F 1 208 ? 42.508 78.216 18.382 1.00 42.28 207 MET B CA 1
ATOM 10154 C C . MET F 1 208 ? 41.763 79.489 17.997 1.00 38.55 207 MET B C 1
ATOM 10155 O O . MET F 1 208 ? 41.085 80.095 18.837 1.00 37.86 207 MET B O 1
ATOM 10160 N N . SER F 1 209 ? 41.863 79.902 16.728 1.00 42.29 208 SER B N 1
ATOM 10161 C CA . SER F 1 209 ? 41.024 80.986 16.228 1.00 42.62 208 SER B CA 1
ATOM 10162 C C . SER F 1 209 ? 39.549 80.654 16.396 1.00 42.58 208 SER B C 1
ATOM 10163 O O . SER F 1 209 ? 38.751 81.513 16.788 1.00 44.61 208 SER B O 1
ATOM 10166 N N . LYS F 1 210 ? 39.171 79.411 16.092 1.00 42.58 209 LYS B N 1
ATOM 10167 C CA . LYS F 1 210 ? 37.775 79.007 16.224 1.00 43.16 209 LYS B CA 1
ATOM 10168 C C . LYS F 1 210 ? 37.315 79.065 17.675 1.00 44.64 209 LYS B C 1
ATOM 10169 O O . LYS F 1 210 ? 36.214 79.548 17.964 1.00 45.27 209 LYS B O 1
ATOM 10175 N N . VAL F 1 211 ? 38.134 78.556 18.598 1.00 42.81 210 VAL B N 1
ATOM 10176 C CA . VAL F 1 211 ? 37.789 78.624 20.017 1.00 38.90 210 VAL B CA 1
ATOM 10177 C C . VAL F 1 211 ? 37.626 80.077 20.452 1.00 38.60 210 VAL B C 1
ATOM 10178 O O . VAL F 1 211 ? 36.651 80.440 21.124 1.00 33.03 210 VAL B O 1
ATOM 10182 N N . ALA F 1 212 ? 38.576 80.931 20.059 1.00 35.62 211 ALA B N 1
ATOM 10183 C CA . ALA F 1 212 ? 38.512 82.340 20.433 1.00 32.31 211 ALA B CA 1
ATOM 10184 C C . ALA F 1 212 ? 37.250 83.002 19.894 1.00 38.12 211 ALA B C 1
ATOM 10185 O O . ALA F 1 212 ? 36.586 83.755 20.612 1.00 38.33 211 ALA B O 1
ATOM 10187 N N . ILE F 1 213 ? 36.895 82.724 18.639 1.00 39.75 212 ILE B N 1
ATOM 10188 C CA . ILE F 1 213 ? 35.716 83.346 18.043 1.00 40.56 212 ILE B CA 1
ATOM 10189 C C . ILE F 1 213 ? 34.445 82.847 18.723 1.00 41.18 212 ILE B C 1
ATOM 10190 O O . ILE F 1 213 ? 33.581 83.639 19.123 1.00 38.61 212 ILE B O 1
ATOM 10195 N N . ASN F 1 214 ? 34.314 81.524 18.863 1.00 32.34 213 ASN B N 1
ATOM 10196 C CA . ASN F 1 214 ? 33.116 80.939 19.452 1.00 39.47 213 ASN B CA 1
ATOM 10197 C C . ASN F 1 214 ? 32.944 81.318 20.915 1.00 41.18 213 ASN B C 1
ATOM 10198 O O . ASN F 1 214 ? 31.818 81.285 21.422 1.00 45.30 213 ASN B O 1
ATOM 10203 N N . LYS F 1 215 ? 34.027 81.669 21.609 1.00 37.89 214 LYS B N 1
ATOM 10204 C CA . LYS F 1 215 ? 33.889 82.095 22.995 1.00 35.55 214 LYS B CA 1
ATOM 10205 C C . LYS F 1 215 ? 33.695 83.603 23.126 1.00 35.35 214 LYS B C 1
ATOM 10206 O O . LYS F 1 215 ? 32.920 84.051 23.978 1.00 38.52 214 LYS B O 1
ATOM 10212 N N . GLY F 1 216 ? 34.368 84.400 22.292 1.00 33.06 215 GLY B N 1
ATOM 10213 C CA . GLY F 1 216 ? 34.252 85.842 22.358 1.00 32.87 215 GLY B CA 1
ATOM 10214 C C . GLY F 1 216 ? 33.039 86.423 21.675 1.00 31.63 215 GLY B C 1
ATOM 10215 O O . GLY F 1 216 ? 32.759 87.613 21.854 1.00 31.77 215 GLY B O 1
ATOM 10216 N N . ARG F 1 217 ? 32.315 85.623 20.887 1.00 29.32 216 ARG B N 1
ATOM 10217 C CA . ARG F 1 217 ? 31.041 86.087 20.351 1.00 35.36 216 ARG B CA 1
ATOM 10218 C C . ARG F 1 217 ? 30.020 86.353 21.450 1.00 37.46 216 ARG B C 1
ATOM 10219 O O . ARG F 1 217 ? 29.057 87.092 21.220 1.00 36.58 216 ARG B O 1
ATOM 10227 N N . ASN F 1 218 ? 30.210 85.771 22.635 1.00 32.41 217 ASN B N 1
ATOM 10228 C CA . ASN F 1 218 ? 29.253 85.864 23.729 1.00 36.17 217 ASN B CA 1
ATOM 10229 C C . ASN F 1 218 ? 29.725 86.771 24.860 1.00 36.60 217 ASN B C 1
ATOM 10230 O O . ASN F 1 218 ? 29.155 86.721 25.955 1.00 41.87 217 ASN B O 1
ATOM 10235 N N . ALA F 1 219 ? 30.746 87.594 24.633 1.00 35.89 218 ALA B N 1
ATOM 10236 C CA . ALA F 1 219 ? 31.322 88.396 25.701 1.00 35.73 218 ALA B CA 1
ATOM 10237 C C . ALA F 1 219 ? 31.648 89.790 25.189 1.00 35.62 218 ALA B C 1
ATOM 10238 O O . ALA F 1 219 ? 31.587 90.071 23.988 1.00 32.58 218 ALA B O 1
ATOM 10240 N N . ASP F 1 220 ? 31.999 90.668 26.126 1.00 31.28 219 ASP B N 1
ATOM 10241 C CA . ASP F 1 220 ? 32.454 92.004 25.783 1.00 32.47 219 ASP B CA 1
ATOM 10242 C C . ASP F 1 220 ? 33.823 91.935 25.108 1.00 32.73 219 ASP B C 1
ATOM 10243 O O . ASP F 1 220 ? 34.483 90.892 25.078 1.00 34.96 219 ASP B O 1
ATOM 10248 N N . LEU F 1 221 ? 34.252 93.076 24.564 1.00 30.56 220 LEU B N 1
ATOM 10249 C CA . LEU F 1 221 ? 35.486 93.106 23.785 1.00 37.01 220 LEU B CA 1
ATOM 10250 C C . LEU F 1 221 ? 36.698 92.740 24.637 1.00 36.43 220 LEU B C 1
ATOM 10251 O O . LEU F 1 221 ? 37.604 92.044 24.167 1.00 34.17 220 LEU B O 1
ATOM 10256 N N . ASP F 1 222 ? 36.728 93.190 25.893 1.00 37.05 221 ASP B N 1
ATOM 10257 C CA . ASP F 1 222 ? 37.885 92.940 26.750 1.00 30.56 221 ASP B CA 1
ATOM 10258 C C . ASP F 1 222 ? 38.045 91.451 27.051 1.00 29.63 221 ASP B C 1
ATOM 10259 O O . ASP F 1 222 ? 39.150 90.899 26.959 1.00 33.54 221 ASP B O 1
ATOM 10264 N N . THR F 1 223 ? 36.948 90.786 27.420 1.00 29.17 222 THR B N 1
ATOM 10265 C CA . THR F 1 223 ? 37.003 89.352 27.691 1.00 34.28 222 THR B CA 1
ATOM 10266 C C . THR F 1 223 ? 37.377 88.568 26.438 1.00 31.07 222 THR B C 1
ATOM 10267 O O . THR F 1 223 ? 38.141 87.593 26.505 1.00 36.13 222 THR B O 1
ATOM 10271 N N . GLY F 1 224 ? 36.849 88.979 25.284 1.00 31.75 223 GLY B N 1
ATOM 10272 C CA . GLY F 1 224 ? 37.226 88.332 24.039 1.00 35.75 223 GLY B CA 1
ATOM 10273 C C . GLY F 1 224 ? 38.699 88.501 23.722 1.00 29.53 223 GLY B C 1
ATOM 10274 O O . GLY F 1 224 ? 39.347 87.578 23.226 1.00 33.97 223 GLY B O 1
ATOM 10275 N N . LEU F 1 225 ? 39.250 89.682 24.012 1.00 29.77 224 LEU B N 1
ATOM 10276 C CA . LEU F 1 225 ? 40.678 89.899 23.810 1.00 30.51 224 LEU B CA 1
ATOM 10277 C C . LEU F 1 225 ? 41.510 89.048 24.759 1.00 38.12 224 LEU B C 1
ATOM 10278 O O . LEU F 1 225 ? 42.593 88.586 24.386 1.00 31.54 224 LEU B O 1
ATOM 10283 N N . GLY F 1 226 ? 41.026 88.837 25.984 1.00 35.71 225 GLY B N 1
ATOM 10284 C CA . GLY F 1 226 ? 41.699 87.902 26.876 1.00 35.11 225 GLY B CA 1
ATOM 10285 C C . GLY F 1 226 ? 41.716 86.490 26.319 1.00 35.66 225 GLY B C 1
ATOM 10286 O O . GLY F 1 226 ? 42.749 85.809 26.329 1.00 37.59 225 GLY B O 1
ATOM 10287 N N . LEU F 1 227 ? 40.561 86.029 25.830 1.00 33.65 226 LEU B N 1
ATOM 10288 C CA . LEU F 1 227 ? 40.500 84.733 25.155 1.00 32.20 226 LEU B CA 1
ATOM 10289 C C . LEU F 1 227 ? 41.497 84.665 24.003 1.00 34.22 226 LEU B C 1
ATOM 10290 O O . LEU F 1 227 ? 42.211 83.665 23.839 1.00 35.34 226 LEU B O 1
ATOM 10295 N N . GLU F 1 228 ? 41.556 85.728 23.198 1.00 35.16 227 GLU B N 1
ATOM 10296 C CA . GLU F 1 228 ? 42.430 85.741 22.032 1.00 37.59 227 GLU B CA 1
ATOM 10297 C C . GLU F 1 228 ? 43.897 85.679 22.435 1.00 37.36 227 GLU B C 1
ATOM 10298 O O . GLU F 1 228 ? 44.677 84.944 21.824 1.00 36.65 227 GLU B O 1
ATOM 10304 N N . ILE F 1 229 ? 44.293 86.436 23.461 1.00 40.49 228 ILE B N 1
ATOM 10305 C CA . ILE F 1 229 ? 45.697 86.426 23.864 1.00 37.48 228 ILE B CA 1
ATOM 10306 C C . ILE F 1 229 ? 46.072 85.079 24.473 1.00 37.83 228 ILE B C 1
ATOM 10307 O O . ILE F 1 229 ? 47.195 84.591 24.274 1.00 36.79 228 ILE B O 1
ATOM 10312 N N . LEU F 1 230 ? 45.141 84.432 25.182 1.00 39.95 229 LEU B N 1
ATOM 10313 C CA . LEU F 1 230 ? 45.437 83.109 25.724 1.00 40.44 229 LEU B CA 1
ATOM 10314 C C . LEU F 1 230 ? 45.619 82.088 24.605 1.00 40.19 229 LEU B C 1
ATOM 10315 O O . LEU F 1 230 ? 46.579 81.304 24.615 1.00 42.41 229 LEU B O 1
ATOM 10320 N N . ALA F 1 231 ? 44.717 82.093 23.617 1.00 39.56 230 ALA B N 1
ATOM 10321 C CA . ALA F 1 231 ? 44.875 81.188 22.480 1.00 40.77 230 ALA B CA 1
ATOM 10322 C C . ALA F 1 231 ? 46.138 81.500 21.684 1.00 41.59 230 ALA B C 1
ATOM 10323 O O . ALA F 1 231 ? 46.774 80.590 21.139 1.00 41.02 230 ALA B O 1
ATOM 10325 N N . TRP F 1 232 ? 46.518 82.776 21.617 1.00 43.23 231 TRP B N 1
ATOM 10326 C CA . TRP F 1 232 ? 47.718 83.187 20.898 1.00 43.02 231 TRP B CA 1
ATOM 10327 C C . TRP F 1 232 ? 48.970 82.631 21.565 1.00 44.39 231 TRP B C 1
ATOM 10328 O O . TRP F 1 232 ? 49.851 82.073 20.896 1.00 42.65 231 TRP B O 1
ATOM 10339 N N . ARG F 1 233 ? 49.053 82.745 22.893 1.00 42.02 232 ARG B N 1
ATOM 10340 C CA . ARG F 1 233 ? 50.163 82.118 23.607 1.00 45.11 232 ARG B CA 1
ATOM 10341 C C . ARG F 1 233 ? 50.150 80.602 23.429 1.00 41.94 232 ARG B C 1
ATOM 10342 O O . ARG F 1 233 ? 51.206 79.982 23.236 1.00 43.45 232 ARG B O 1
ATOM 10350 N N . ASN F 1 234 ? 48.963 79.990 23.492 1.00 40.82 233 ASN B N 1
ATOM 10351 C CA . ASN F 1 234 ? 48.860 78.543 23.311 1.00 44.46 233 ASN B CA 1
ATOM 10352 C C . ASN F 1 234 ? 49.441 78.115 21.969 1.00 50.72 233 ASN B C 1
ATOM 10353 O O . ASN F 1 234 ? 50.225 77.161 21.892 1.00 49.07 233 ASN B O 1
ATOM 10358 N N . CYS F 1 235 ? 49.065 78.818 20.898 1.00 50.50 234 CYS B N 1
ATOM 10359 C CA . CYS F 1 235 ? 49.632 78.534 19.584 1.00 53.82 234 CYS B CA 1
ATOM 10360 C C . CYS F 1 235 ? 51.132 78.786 19.554 1.00 53.39 234 CYS B C 1
ATOM 10361 O O . CYS F 1 235 ? 51.868 78.070 18.865 1.00 51.27 234 CYS B O 1
ATOM 10364 N N . PHE F 1 236 ? 51.606 79.801 20.283 1.00 51.43 235 PHE B N 1
ATOM 10365 C CA . PHE F 1 236 ? 53.040 80.066 20.315 1.00 52.75 235 PHE B CA 1
ATOM 10366 C C . PHE F 1 236 ? 53.815 78.976 21.042 1.00 58.13 235 PHE B C 1
ATOM 10367 O O . PHE F 1 236 ? 55.026 78.850 20.830 1.00 61.52 235 PHE B O 1
ATOM 10375 N N . THR F 1 237 ? 53.156 78.192 21.895 1.00 60.28 236 THR B N 1
ATOM 10376 C CA . THR F 1 237 ? 53.814 77.037 22.497 1.00 62.42 236 THR B CA 1
ATOM 10377 C C . THR F 1 237 ? 53.850 75.820 21.577 1.00 66.49 236 THR B C 1
ATOM 10378 O O . THR F 1 237 ? 54.359 74.772 21.987 1.00 64.91 236 THR B O 1
ATOM 10382 N N . HIS F 1 238 ? 53.317 75.933 20.318 1.00 66.91 237 HIS B N 1
ATOM 10383 C CA . HIS F 1 238 ? 53.182 74.846 19.358 1.00 66.79 237 HIS B CA 1
ATOM 10384 C C . HIS F 1 238 ? 54.250 74.938 18.271 1.00 68.31 237 HIS B C 1
ATOM 10385 O O . HIS F 1 238 ? 54.669 76.037 17.894 1.00 67.16 237 HIS B O 1
ATOM 10392 N N . PRO F 1 239 ? 54.715 73.795 17.752 1.00 71.67 238 PRO B N 1
ATOM 10393 C CA . PRO F 1 239 ? 55.733 73.832 16.688 1.00 72.42 238 PRO B CA 1
ATOM 10394 C C . PRO F 1 239 ? 55.251 74.446 15.383 1.00 71.19 238 PRO B C 1
ATOM 10395 O O . PRO F 1 239 ? 56.092 74.818 14.555 1.00 73.55 238 PRO B O 1
ATOM 10399 N N . ASP F 1 240 ? 53.937 74.554 15.163 1.00 68.72 239 ASP B N 1
ATOM 10400 C CA . ASP F 1 240 ? 53.440 75.133 13.918 1.00 66.67 239 ASP B CA 1
ATOM 10401 C C . ASP F 1 240 ? 53.904 76.572 13.742 1.00 64.05 239 ASP B C 1
ATOM 10402 O O . ASP F 1 240 ? 54.115 77.022 12.609 1.00 61.10 239 ASP B O 1
ATOM 10407 N N . ARG F 1 241 ? 54.070 77.306 14.843 1.00 59.96 240 ARG B N 1
ATOM 10408 C CA . ARG F 1 241 ? 54.480 78.703 14.751 1.00 59.02 240 ARG B CA 1
ATOM 10409 C C . ARG F 1 241 ? 55.893 78.830 14.195 1.00 61.51 240 ARG B C 1
ATOM 10410 O O . ARG F 1 241 ? 56.155 79.669 13.325 1.00 66.67 240 ARG B O 1
ATOM 10418 N N . GLN F 1 242 ? 56.820 78.009 14.685 1.00 65.54 241 GLN B N 1
ATOM 10419 C CA . GLN F 1 242 ? 58.219 78.209 14.329 1.00 71.25 241 GLN B CA 1
ATOM 10420 C C . GLN F 1 242 ? 58.563 77.635 12.962 1.00 72.07 241 GLN B C 1
ATOM 10421 O O . GLN F 1 242 ? 59.471 78.144 12.296 1.00 74.22 241 GLN B O 1
ATOM 10427 N N . GLU F 1 243 ? 57.868 76.591 12.526 1.00 71.05 242 GLU B N 1
ATOM 10428 C CA . GLU F 1 243 ? 58.116 76.025 11.207 1.00 71.82 242 GLU B CA 1
ATOM 10429 C C . GLU F 1 243 ? 57.232 76.697 10.161 1.00 72.44 242 GLU B C 1
ATOM 10430 O O . GLU F 1 243 ? 56.240 77.349 10.491 1.00 62.31 242 GLU B O 1
#

InterPro domains:
  IPR001753 Enoyl-CoA hydratase/isomerase-like domain [PF00378] (9-252)
  IPR014748 Enoyl-CoA hydratase, C-terminal [G3DSA:1.10.12.10] (201-253)
  IPR018376 Enoyl-CoA hydratase/isomerase, conserved site [PS00166] (99-119)
  IPR029045 ClpP/crotonase-like domain superfamily [SSF52096] (2-252)